Protein AF-0000000074328769 (afdb_homodimer)

pLDDT: mean 81.4, std 27.92, range [17.7, 98.94]

Solvent-accessible surface area (backbone atoms only — not comparable to full-atom values): 54212 Å² total; per-residue (Å²): 132,78,50,56,31,57,38,38,46,26,44,37,35,46,61,54,95,89,44,68,40,73,41,72,50,77,48,79,90,84,74,91,81,65,80,38,63,85,88,77,72,85,39,65,74,82,74,78,80,68,73,75,84,73,87,71,77,62,75,69,56,60,74,69,60,75,88,69,84,85,86,84,76,85,70,72,65,87,70,85,60,75,37,69,42,64,39,65,50,63,47,82,44,92,59,93,58,70,50,56,39,46,35,34,32,31,28,34,44,32,63,31,20,62,28,71,69,31,66,38,57,67,54,56,65,89,60,57,57,66,63,45,49,51,51,51,52,51,52,48,40,69,76,39,72,81,61,75,70,38,73,24,28,70,89,45,52,59,67,42,25,55,59,74,25,21,48,36,20,18,50,46,27,46,31,25,41,31,77,87,50,38,64,31,63,62,49,38,48,31,56,64,70,46,30,41,49,48,19,57,70,78,30,59,94,48,85,48,48,37,89,24,36,33,40,30,59,18,41,52,34,49,51,40,52,51,45,57,53,48,39,39,88,43,37,38,29,34,46,16,34,23,55,52,54,64,56,53,47,36,31,48,52,43,32,43,57,58,65,36,78,91,71,56,43,50,35,68,53,43,71,36,56,31,40,82,91,49,74,55,45,52,65,67,90,76,53,77,86,37,35,32,34,46,46,53,36,25,21,54,54,50,4,45,55,59,44,57,69,54,50,42,51,50,45,50,50,27,58,78,60,15,15,36,34,42,34,33,27,51,34,23,86,43,43,47,87,83,39,57,57,50,71,51,77,35,86,69,21,46,39,28,35,34,40,34,27,35,35,28,71,48,53,42,23,50,14,50,32,32,20,34,35,37,36,32,81,57,17,21,21,32,87,43,49,50,48,38,61,53,45,48,51,50,37,58,54,36,55,48,38,44,31,54,36,45,46,37,24,55,42,30,37,70,34,74,70,28,42,52,50,28,53,51,52,44,49,52,26,38,51,42,14,44,52,52,48,50,47,43,44,73,67,68,43,59,70,41,44,26,70,19,22,48,20,29,24,36,53,40,85,95,39,55,15,62,58,52,39,50,50,42,31,73,74,55,36,36,40,52,36,32,20,40,62,30,28,59,55,16,57,19,20,35,29,39,29,12,36,44,52,65,69,53,49,55,51,50,46,52,44,49,47,66,70,59,55,68,79,72,73,82,125,133,77,51,56,30,58,34,37,46,26,44,37,35,46,60,55,95,88,42,69,40,73,40,76,50,80,56,75,87,81,77,88,78,81,80,73,74,85,92,74,84,80,71,80,68,81,76,70,80,70,65,77,82,73,87,68,76,62,77,70,56,60,74,66,61,76,88,79,86,83,86,82,75,84,69,70,65,86,68,84,60,74,36,67,41,64,40,64,49,63,46,82,44,94,57,92,59,68,51,55,38,44,34,32,31,28,29,34,43,32,63,29,21,62,29,70,68,30,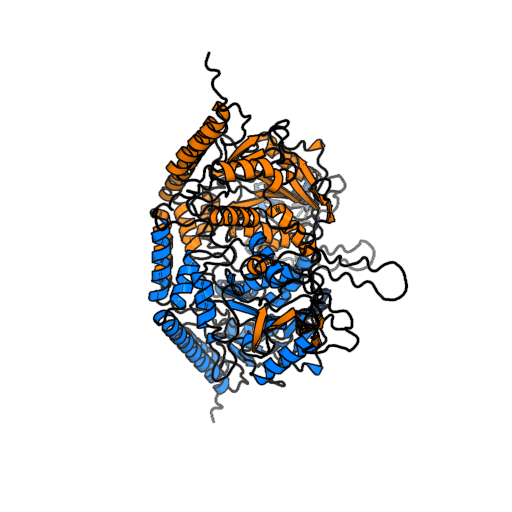66,36,58,68,55,55,65,88,59,57,57,66,63,46,49,52,50,52,51,51,52,48,39,69,76,37,72,81,60,73,73,37,73,24,30,72,88,43,52,58,64,42,24,55,59,74,26,20,49,36,20,17,52,45,27,46,30,25,43,32,76,88,49,37,63,31,63,62,50,40,48,32,56,65,69,46,31,40,49,48,20,57,69,77,30,58,94,50,84,50,48,38,90,25,37,32,39,31,59,19,40,54,34,50,52,41,53,51,44,55,54,48,40,39,88,43,37,38,28,35,46,17,35,22,55,52,53,64,57,52,47,36,31,48,50,43,32,45,57,59,66,37,79,90,72,57,42,49,36,67,53,44,72,35,57,32,40,83,92,50,74,55,46,51,64,65,90,76,54,76,87,38,35,32,35,46,46,53,37,24,20,55,57,49,4,47,56,60,45,57,68,55,49,45,50,50,45,48,52,27,59,76,62,14,14,36,33,43,33,33,28,50,32,23,85,42,43,48,87,82,39,58,57,49,71,53,77,36,88,71,22,46,39,28,36,32,39,33,26,35,36,28,74,48,52,42,24,50,15,49,33,33,20,34,36,39,36,32,79,56,17,21,21,31,86,44,50,50,48,38,61,53,45,50,52,50,37,58,53,34,54,47,37,44,31,55,36,45,47,37,24,53,43,30,37,70,35,75,68,28,43,53,49,29,52,50,51,43,50,51,28,39,51,43,14,46,53,54,47,50,47,44,44,74,68,67,44,58,69,40,46,25,70,19,21,48,19,30,25,37,52,41,85,94,40,55,14,62,56,52,41,49,51,42,30,73,74,56,35,36,39,52,34,32,20,41,64,30,28,60,57,15,55,20,21,34,29,39,29,12,37,44,51,67,71,52,49,54,51,48,46,52,44,51,48,65,70,59,55,66,79,73,74,82,124

Organism: Artemisia annua (NCBI:txid35608)

Secondary structure (DSSP, 8-state):
----EEEEEEEEEEEETTEEEEEEEEE----------SSSS------------S---HHHHGGG------------S---S-EEEEEEEEE--SSS--EEEEEEEEEEEE---SPPPPHHHHTSPSS-HHHHHHHHHHHHHHH-TT---EE-SS----SPPPHHHHHHHHHHHHHTTSTTT---S--TT--HHHHHHHHHHHSTTTT--GGGEEEES-HHHHHHHHHHHH-TT--EEEEES--HHHHHHHHHHT----EETTTTEETTEEEEE--GGGTT---GGGPPP-SEEEEESS-TTT-----HHHHHHHHHHHHHHT-EEEEE-TTGGG--TT--SSGGGSTTGGGTEEEEEESHHHHSTTTT--EEEE--TT-B-TTS-BHHHHHHHHHHHHT----HHHHHHHHHHTSHHHHHHHHHHHHHHHHHHHHHHHHHHHTT--EEE-SSSSEEEEE-TTS-HHHHHHHHHHHH-EE-EEGGGG-GGGTTEEEEES-S-HHHHHHHHHHHHHHH-------/----EEEEEEEEEEEETTEEEEEEEEE----------SSSS------------S---HHHHTTS------------S---S-EEEEEEEEE--SSS--EEEEEEEEEEEE---SPPPPHHHHTSPSS-HHHHHHHHHHHHHHH-TT---EE-SS----SPPPHHHHHHHHHHHHHTTSTTT---S--TT--HHHHHHHHHHHSTTTT--GGGEEEES-HHHHHHHHHHHH-TT--EEEEES--HHHHHHHHHHT----EETTTTEETTEEEEE--GGGTTS--GGGPPP-SEEEEESS-TTT-----HHHHHHHHHHHHHHT-EEEEE-TTGGG--TT--SSGGGSTTGGGTEEEEEESHHHHSTTTT--EEEE--TT-B-TTS-BHHHHHHHHHHHHT----HHHHHHHHHHTSHHHHHHHHHHHHHHHHHHHHHHHHHHHTT--EEE-SSSSEEEEE-TTS-HHHHHHHHHHHH-EE-EEGGGG-GGGTTEEEEES-S-HHHHHHHHHHHHHHH-------

Structure (mmCIF, N/CA/C/O backbone):
data_AF-0000000074328769-model_v1
#
loop_
_entity.id
_entity.type
_entity.pdbx_description
1 polymer 'Pyridoxal phosphate (PLP)-dependent transferases superfamily protein'
#
loop_
_atom_site.group_PDB
_atom_site.id
_atom_site.type_symbol
_atom_site.label_atom_id
_atom_site.label_alt_id
_atom_site.label_comp_id
_atom_site.label_asym_id
_atom_site.label_entity_id
_atom_site.label_seq_id
_atom_site.pdbx_PDB_ins_code
_atom_site.Cartn_x
_atom_site.Cartn_y
_atom_site.Cartn_z
_atom_site.occupancy
_atom_site.B_iso_or_equiv
_atom_site.auth_seq_id
_atom_site.auth_comp_id
_atom_site.auth_asym_id
_atom_site.auth_atom_id
_atom_site.pdbx_PDB_model_num
ATOM 1 N N . MET A 1 1 ? -28.672 17.375 -16.469 1 17.7 1 MET A N 1
ATOM 2 C CA . MET A 1 1 ? -29.312 16.078 -16.625 1 17.7 1 MET A CA 1
ATOM 3 C C . MET A 1 1 ? -28.625 15.031 -15.742 1 17.7 1 MET A C 1
ATOM 5 O O . MET A 1 1 ? -27.5 14.633 -16.016 1 17.7 1 MET A O 1
ATOM 9 N N . VAL A 1 2 ? -28.891 15.211 -14.406 1 22.17 2 VAL A N 1
ATOM 10 C CA . VAL A 1 2 ? -28.281 14.414 -13.344 1 22.17 2 VAL A CA 1
ATOM 11 C C . VAL A 1 2 ? -28.734 12.961 -13.477 1 22.17 2 VAL A C 1
ATOM 13 O O . VAL A 1 2 ? -29.938 12.672 -13.547 1 22.17 2 VAL A O 1
ATOM 16 N N . GLN A 1 3 ? -28.062 12.242 -14.234 1 22.75 3 GLN A N 1
ATOM 17 C CA . GLN A 1 3 ? -28.391 10.836 -14.438 1 22.75 3 GLN A CA 1
ATOM 18 C C . GLN A 1 3 ? -28.578 10.125 -13.102 1 22.75 3 GLN A C 1
ATOM 20 O O . GLN A 1 3 ? -27.672 10.07 -12.281 1 22.75 3 GLN A O 1
ATOM 25 N N . LEU A 1 4 ? -29.812 10.258 -12.602 1 27.3 4 LEU A N 1
ATOM 26 C CA . LEU A 1 4 ? -30.312 9.711 -11.344 1 27.3 4 LEU A CA 1
ATOM 27 C C . LEU A 1 4 ? -30.281 8.188 -11.359 1 27.3 4 LEU A C 1
ATOM 29 O O . LEU A 1 4 ? -30.781 7.566 -12.305 1 27.3 4 LEU A O 1
ATOM 33 N N . GLY A 1 5 ? -29.281 7.52 -11.031 1 27.28 5 GLY A N 1
ATOM 34 C CA . GLY A 1 5 ? -29.328 6.078 -10.836 1 27.28 5 GLY A CA 1
ATOM 35 C C . GLY A 1 5 ? -30.359 5.652 -9.812 1 27.28 5 GLY A C 1
ATOM 36 O O . GLY A 1 5 ? -30.453 6.227 -8.727 1 27.28 5 GLY A O 1
ATOM 37 N N . TYR A 1 6 ? -31.641 5.246 -10.234 1 28.92 6 TYR A N 1
ATOM 38 C CA . TYR A 1 6 ? -32.875 4.977 -9.484 1 28.92 6 TYR A CA 1
ATOM 39 C C . TYR A 1 6 ? -32.75 3.686 -8.688 1 28.92 6 TYR A C 1
ATOM 41 O O . TYR A 1 6 ? -32.094 2.74 -9.117 1 28.92 6 TYR A O 1
ATOM 49 N N . HIS A 1 7 ? -32.469 3.789 -7.41 1 29.64 7 HIS A N 1
ATOM 50 C CA . HIS A 1 7 ? -32.75 2.621 -6.578 1 29.64 7 HIS A CA 1
ATOM 51 C C . HIS A 1 7 ? -34.219 2.463 -6.293 1 29.64 7 HIS A C 1
ATOM 53 O O . HIS A 1 7 ? -34.906 3.428 -5.91 1 29.64 7 HIS A O 1
ATOM 59 N N . LEU A 1 8 ? -34.906 1.517 -6.91 1 31.33 8 LEU A N 1
ATOM 60 C CA . LEU A 1 8 ? -36.312 1.228 -6.777 1 31.33 8 LEU A CA 1
ATOM 61 C C . LEU A 1 8 ? -36.594 0.393 -5.527 1 31.33 8 LEU A C 1
ATOM 63 O O . LEU A 1 8 ? -35.938 -0.635 -5.312 1 31.33 8 LEU A O 1
ATOM 67 N N . GLN A 1 9 ? -36.938 1.051 -4.406 1 31.12 9 GLN A N 1
ATOM 68 C CA . GLN A 1 9 ? -37.531 0.288 -3.309 1 31.12 9 GLN A CA 1
ATOM 69 C C . GLN A 1 9 ? -39.031 0.119 -3.494 1 31.12 9 GLN A C 1
ATOM 71 O O . GLN A 1 9 ? -39.719 1.075 -3.832 1 31.12 9 GLN A O 1
ATOM 76 N N . TYR A 1 10 ? -39.438 -1.061 -3.934 1 31.47 10 TYR A N 1
ATOM 77 C CA . TYR A 1 10 ? -40.875 -1.22 -4.098 1 31.47 10 TYR A CA 1
ATOM 78 C C . TYR A 1 10 ? -41.5 -1.947 -2.906 1 31.47 10 TYR A C 1
ATOM 80 O O . TYR A 1 10 ? -40.812 -2.723 -2.23 1 31.47 10 TYR A O 1
ATOM 88 N N . THR A 1 11 ? -42.281 -1.257 -2.23 1 32.41 11 THR A N 1
ATOM 89 C CA . THR A 1 11 ? -43.188 -1.953 -1.311 1 32.41 11 THR A CA 1
ATOM 90 C C . THR A 1 11 ? -44.375 -2.539 -2.055 1 32.41 11 THR A C 1
ATOM 92 O O . THR A 1 11 ? -45.062 -1.825 -2.781 1 32.41 11 THR A O 1
ATOM 95 N N . LEU A 1 12 ? -44.25 -3.838 -2.283 1 31.95 12 LEU A N 1
ATOM 96 C CA . LEU A 1 12 ? -45.375 -4.543 -2.848 1 31.95 12 LEU A CA 1
ATOM 97 C C . LEU A 1 12 ? -46.438 -4.781 -1.787 1 31.95 12 LEU A C 1
ATOM 99 O O . LEU A 1 12 ? -46.156 -5.34 -0.726 1 31.95 12 LEU A O 1
ATOM 103 N N . GLN A 1 13 ? -47.375 -3.84 -1.78 1 30.62 13 GLN A N 1
ATOM 104 C CA . GLN A 1 13 ? -48.531 -4.09 -0.936 1 30.62 13 GLN A CA 1
ATOM 105 C C . GLN A 1 13 ? -49.594 -4.934 -1.666 1 30.62 13 GLN A C 1
ATOM 107 O O . GLN A 1 13 ? -50 -4.59 -2.773 1 30.62 13 GLN A O 1
ATOM 112 N N . TYR A 1 14 ? -49.5 -6.199 -1.305 1 29 14 TYR A N 1
ATOM 113 C CA . TYR A 1 14 ? -50.562 -7.086 -1.78 1 29 14 TYR A CA 1
ATOM 114 C C . TYR A 1 14 ? -51.812 -6.91 -0.954 1 29 14 TYR A C 1
ATOM 116 O O . TYR A 1 14 ? -51.781 -6.934 0.278 1 29 14 TYR A O 1
ATOM 124 N N . VAL A 1 15 ? -52.719 -6.086 -1.482 1 29.28 15 VAL A N 1
ATOM 125 C CA . VAL A 1 15 ? -54 -6.031 -0.839 1 29.28 15 VAL A CA 1
ATOM 126 C C . VAL A 1 15 ? -54.844 -7.242 -1.259 1 29.28 15 VAL A C 1
ATOM 128 O O . VAL A 1 15 ? -55.156 -7.418 -2.443 1 29.28 15 VAL A O 1
ATOM 131 N N . TYR A 1 16 ? -54.562 -8.359 -0.499 1 30.53 16 TYR A N 1
ATOM 132 C CA . TYR A 1 16 ? -55.5 -9.453 -0.634 1 30.53 16 TYR A CA 1
ATOM 133 C C . TYR A 1 16 ? -56.688 -9.266 0.3 1 30.53 16 TYR A C 1
ATOM 135 O O . TYR A 1 16 ? -56.531 -9.102 1.511 1 30.53 16 TYR A O 1
ATOM 143 N N . ASP A 1 17 ? -58 -9.508 -0.256 1 34.03 17 ASP A N 1
ATOM 144 C CA . ASP A 1 17 ? -59.281 -9.438 0.422 1 34.03 17 ASP A CA 1
ATOM 145 C C . ASP A 1 17 ? -59.281 -8.352 1.496 1 34.03 17 ASP A C 1
ATOM 147 O O . ASP A 1 17 ? -59.562 -8.625 2.666 1 34.03 17 ASP A O 1
ATOM 151 N N . ASN A 1 18 ? -59.094 -7.023 1.213 1 34.5 18 ASN A N 1
ATOM 152 C CA . ASN A 1 18 ? -59.156 -5.809 2.02 1 34.5 18 ASN A CA 1
ATOM 153 C C . ASN A 1 18 ? -58 -5.742 3.02 1 34.5 18 ASN A C 1
ATOM 155 O O . ASN A 1 18 ? -58 -4.914 3.93 1 34.5 18 ASN A O 1
ATOM 159 N N . ASP A 1 19 ? -57.219 -6.844 3.158 1 30.06 19 ASP A N 1
ATOM 160 C CA . ASP A 1 19 ? -56.125 -6.711 4.121 1 30.06 19 ASP A CA 1
ATOM 161 C C . ASP A 1 19 ? -54.812 -6.391 3.42 1 30.06 19 ASP A C 1
ATOM 163 O O . ASP A 1 19 ? -54.375 -7.148 2.557 1 30.06 19 ASP A O 1
ATOM 167 N N . PRO A 1 20 ? -54.438 -5.133 3.311 1 35.59 20 PRO A N 1
ATOM 168 C CA . PRO A 1 20 ? -53.188 -4.668 2.686 1 35.59 20 PRO A CA 1
ATOM 169 C C . PRO A 1 20 ? -51.938 -5.379 3.23 1 35.59 20 PRO A C 1
ATOM 171 O O . PRO A 1 20 ? -51.812 -5.543 4.445 1 35.59 20 PRO A O 1
ATOM 174 N N . VAL A 1 21 ? -51.531 -6.52 2.559 1 29.34 21 VAL A N 1
ATOM 175 C CA . VAL A 1 21 ? -50.25 -7.023 3.045 1 29.34 21 VAL A CA 1
ATOM 176 C C . VAL A 1 21 ? -49.125 -6.277 2.357 1 29.34 21 VAL A C 1
ATOM 178 O O . VAL A 1 21 ? -49.062 -6.219 1.128 1 29.34 21 VAL A O 1
ATOM 181 N N . ASP A 1 22 ? -48.438 -5.336 2.939 1 30.47 22 ASP A N 1
ATOM 182 C CA . ASP A 1 22 ? -47.25 -4.578 2.537 1 30.47 22 ASP A CA 1
ATOM 183 C C . ASP A 1 22 ? -46.031 -5.5 2.314 1 30.47 22 ASP A C 1
ATOM 185 O O . ASP A 1 22 ? -45.719 -6.312 3.178 1 30.47 22 ASP A O 1
ATOM 189 N N . VAL A 1 23 ? -45.906 -6.082 1.06 1 28.22 23 VAL A N 1
ATOM 190 C CA . VAL A 1 23 ? -44.656 -6.801 0.865 1 28.22 23 VAL A CA 1
ATOM 191 C C . VAL A 1 23 ? -43.562 -5.84 0.367 1 28.22 23 VAL A C 1
ATOM 193 O O . VAL A 1 23 ? -43.812 -5.066 -0.564 1 28.22 23 VAL A O 1
ATOM 196 N N . ILE A 1 24 ? -42.625 -5.352 1.112 1 29.45 24 ILE A N 1
ATOM 197 C CA . ILE A 1 24 ? -41.469 -4.488 0.846 1 29.45 24 ILE A CA 1
ATOM 198 C C . ILE A 1 24 ? -40.344 -5.297 0.197 1 29.45 24 ILE A C 1
ATOM 200 O O . ILE A 1 24 ? -39.969 -6.352 0.707 1 29.45 24 ILE A O 1
ATOM 204 N N . GLY A 1 25 ? -40.312 -5.469 -1.247 1 28 25 GLY A N 1
ATOM 205 C CA . GLY A 1 25 ? -39.094 -6.094 -1.795 1 28 25 GLY A CA 1
ATOM 206 C C . GLY A 1 25 ? -38.156 -5.098 -2.418 1 28 25 GLY A C 1
ATOM 207 O O . GLY A 1 25 ? -38.531 -3.967 -2.723 1 28 25 GLY A O 1
ATOM 208 N N . LEU A 1 26 ? -36.719 -5.066 -2.227 1 27.58 26 LEU A N 1
ATOM 209 C CA . LEU A 1 26 ? -35.594 -4.254 -2.711 1 27.58 26 LEU A CA 1
ATOM 210 C C . LEU A 1 26 ? -35.031 -4.836 -3.994 1 27.58 26 LEU A C 1
ATOM 212 O O . LEU A 1 26 ? -34.688 -6.023 -4.051 1 27.58 26 LEU A O 1
ATOM 216 N N . VAL A 1 27 ? -35.406 -4.395 -5.215 1 27.38 27 VAL A N 1
ATOM 217 C CA . VAL A 1 27 ? -34.719 -4.824 -6.422 1 27.38 27 VAL A CA 1
ATOM 218 C C . VAL A 1 27 ? -33.469 -3.957 -6.641 1 27.38 27 VAL A C 1
ATOM 220 O O . VAL A 1 27 ? -33.562 -2.729 -6.648 1 27.38 27 VAL A O 1
ATOM 223 N N . THR A 1 28 ? -32.219 -4.418 -6.566 1 25.7 28 THR A N 1
ATOM 224 C CA . THR A 1 28 ? -30.953 -3.689 -6.652 1 25.7 28 THR A CA 1
ATOM 225 C C . THR A 1 28 ? -30.641 -3.322 -8.102 1 25.7 28 THR A C 1
ATOM 227 O O . THR A 1 28 ? -30.344 -2.166 -8.398 1 25.7 28 THR A O 1
ATOM 230 N N . HIS A 1 29 ? -29.812 -4.184 -9.148 1 26.27 29 HIS A N 1
ATOM 231 C CA . HIS A 1 29 ? -28.969 -3.758 -10.25 1 26.27 29 HIS A CA 1
ATOM 232 C C . HIS A 1 29 ? -29.703 -3.84 -11.586 1 26.27 29 HIS A C 1
ATOM 234 O O . HIS A 1 29 ? -30.281 -4.871 -11.914 1 26.27 29 HIS A O 1
ATOM 240 N N . CYS A 1 30 ? -30.156 -2.703 -12.359 1 27.39 30 CYS A N 1
ATOM 241 C CA . CYS A 1 30 ? -30.953 -2.559 -13.578 1 27.39 30 CYS A CA 1
ATOM 242 C C . CYS A 1 30 ? -30.094 -2.787 -14.812 1 27.39 30 CYS A C 1
ATOM 244 O O . CYS A 1 30 ? -29.75 -1.839 -15.523 1 27.39 30 CYS A O 1
ATOM 246 N N . ASP A 1 31 ? -29 -3.324 -15.023 1 26.8 31 ASP A N 1
ATOM 247 C CA . ASP A 1 31 ? -28.297 -3.197 -16.297 1 26.8 31 ASP A CA 1
ATOM 248 C C . ASP A 1 31 ? -29.156 -3.699 -17.453 1 26.8 31 ASP A C 1
ATOM 250 O O . ASP A 1 31 ? -28.969 -3.27 -18.594 1 26.8 31 ASP A O 1
ATOM 254 N N . ASP A 1 32 ? -29.578 -4.863 -17.875 1 26.73 32 ASP A N 1
ATOM 255 C CA . ASP A 1 32 ? -29.938 -5.418 -19.188 1 26.73 32 ASP A CA 1
ATOM 256 C C . ASP A 1 32 ? -31.391 -5.105 -19.531 1 26.73 32 ASP A C 1
ATOM 258 O O . ASP A 1 32 ? -32.312 -5.793 -19.062 1 26.73 32 ASP A O 1
ATOM 262 N N . LEU A 1 33 ? -31.719 -3.73 -19.984 1 28.17 33 LEU A N 1
ATOM 263 C CA . LEU A 1 33 ? -33.031 -3.23 -20.375 1 28.17 33 LEU A CA 1
ATOM 264 C C . LEU A 1 33 ? -33.344 -3.625 -21.812 1 28.17 33 LEU A C 1
ATOM 266 O O . LEU A 1 33 ? -32.625 -3.238 -22.75 1 28.17 33 LEU A O 1
ATOM 270 N N . ASP A 1 34 ? -33.75 -4.812 -22.203 1 26.55 34 ASP A N 1
ATOM 271 C CA . ASP A 1 34 ? -34.188 -5.227 -23.531 1 26.55 34 ASP A CA 1
ATOM 272 C C . ASP A 1 34 ? -35.5 -4.531 -23.922 1 26.55 34 ASP A C 1
ATOM 274 O O . ASP A 1 34 ? -36.531 -4.758 -23.297 1 26.55 34 ASP A O 1
ATOM 278 N N . LEU A 1 35 ? -35.531 -3.211 -24.578 1 27.11 35 LEU A N 1
ATOM 279 C CA . LEU A 1 35 ? -36.656 -2.369 -24.906 1 27.11 35 LEU A CA 1
ATOM 280 C C . LEU A 1 35 ? -37.219 -2.73 -26.281 1 27.11 35 LEU A C 1
ATOM 282 O O . LEU A 1 35 ? -36.469 -2.75 -27.266 1 27.11 35 LEU A O 1
ATOM 286 N N . SER A 1 36 ? -37.938 -3.791 -26.594 1 24.03 36 SER A N 1
ATOM 287 C CA . SER A 1 36 ? -38.531 -4.066 -27.906 1 24.03 36 SER A CA 1
ATOM 288 C C . SER A 1 36 ? -39.625 -3.059 -28.234 1 24.03 36 SER A C 1
ATOM 290 O O . SER A 1 36 ? -40.25 -2.5 -27.344 1 24.03 36 SER A O 1
ATOM 292 N N . THR A 1 37 ? -39.5 -2.385 -29.391 1 24.02 37 THR A N 1
ATOM 293 C CA . THR A 1 37 ? -40.344 -1.343 -29.969 1 24.02 37 THR A CA 1
ATOM 294 C C . THR A 1 37 ? -41.781 -1.805 -30.062 1 24.02 37 THR A C 1
ATOM 296 O O . THR A 1 37 ? -42.062 -3.004 -30.016 1 24.02 37 THR A O 1
ATOM 299 N N . ALA A 1 38 ? -42.625 -0.947 -30.297 1 24.36 38 ALA A N 1
ATOM 300 C CA . ALA A 1 38 ? -43.969 -1.161 -30.812 1 24.36 38 ALA A CA 1
ATOM 301 C C . ALA A 1 38 ? -43.969 -1.896 -32.156 1 24.36 38 ALA A C 1
ATOM 303 O O . ALA A 1 38 ? -44.656 -2.891 -32.312 1 24.36 38 ALA A O 1
ATOM 304 N N . ASN A 1 39 ? -44.156 -1.476 -33.25 1 25.27 39 ASN A N 1
ATOM 305 C CA . ASN A 1 39 ? -44.469 -1.952 -34.594 1 25.27 39 ASN A CA 1
ATOM 306 C C . ASN A 1 39 ? -43.188 -2.293 -35.375 1 25.27 39 ASN A C 1
ATOM 308 O O . ASN A 1 39 ? -43.188 -2.34 -36.594 1 25.27 39 ASN A O 1
ATOM 312 N N . GLY A 1 40 ? -42 -2.654 -34.969 1 25.45 40 GLY A N 1
ATOM 313 C CA . GLY A 1 40 ? -41.531 -3.713 -35.844 1 25.45 40 GLY A CA 1
ATOM 314 C C . GLY A 1 40 ? -40.75 -4.781 -35.125 1 25.45 40 GLY A C 1
ATOM 315 O O . GLY A 1 40 ? -41.094 -5.961 -35.156 1 25.45 40 GLY A O 1
ATOM 316 N N . LYS A 1 41 ? -39.219 -4.785 -35.094 1 23.23 41 LYS A N 1
ATOM 317 C CA . LYS A 1 41 ? -38.25 -5.836 -34.812 1 23.23 41 LYS A CA 1
ATOM 318 C C . LYS A 1 41 ? -38.031 -6.012 -33.312 1 23.23 41 LYS A C 1
ATOM 320 O O . LYS A 1 41 ? -38 -5.031 -32.562 1 23.23 41 LYS A O 1
ATOM 325 N N . PRO A 1 42 ? -37.969 -7.398 -32.75 1 24.02 42 PRO A N 1
ATOM 326 C CA . PRO A 1 42 ? -38.188 -8.039 -31.438 1 24.02 42 PRO A CA 1
ATOM 327 C C . PRO A 1 42 ? -37.312 -7.457 -30.344 1 24.02 42 PRO A C 1
ATOM 329 O O . PRO A 1 42 ? -36.156 -7.086 -30.594 1 24.02 42 PRO A O 1
ATOM 332 N N . GLY A 1 43 ? -37.906 -6.598 -29.438 1 24.58 43 GLY A N 1
ATOM 333 C CA . GLY A 1 43 ? -37.906 -6.57 -27.984 1 24.58 43 GLY A CA 1
ATOM 334 C C . GLY A 1 43 ? -37.812 -7.949 -27.359 1 24.58 43 GLY A C 1
ATOM 335 O O . GLY A 1 43 ? -38.75 -8.727 -27.406 1 24.58 43 GLY A O 1
ATOM 336 N N . LYS A 1 44 ? -36.625 -8.625 -27.453 1 22.53 44 LYS A N 1
ATOM 337 C CA . LYS A 1 44 ? -36.188 -9.906 -26.906 1 22.53 44 LYS A CA 1
ATOM 338 C C . LYS A 1 44 ? -36.5 -10 -25.422 1 22.53 44 LYS A C 1
ATOM 340 O O . LYS A 1 44 ? -36.344 -9.031 -24.672 1 22.53 44 LYS A O 1
ATOM 345 N N . LYS A 1 45 ? -36.969 -11.25 -24.859 1 22.89 45 LYS A N 1
ATOM 346 C CA . LYS A 1 45 ? -38.031 -12.008 -24.234 1 22.89 45 LYS A CA 1
ATOM 347 C C . LYS A 1 45 ? -37.875 -12.047 -22.719 1 22.89 45 LYS A C 1
ATOM 349 O O . LYS A 1 45 ? -36.812 -12.422 -22.203 1 22.89 45 LYS A O 1
ATOM 354 N N . ILE A 1 46 ? -37.875 -11.188 -21.938 1 23.27 46 ILE A N 1
ATOM 355 C CA . ILE A 1 46 ? -38.031 -11.805 -20.625 1 23.27 46 ILE A CA 1
ATOM 356 C C . ILE A 1 46 ? -39.312 -12.656 -20.609 1 23.27 46 ILE A C 1
ATOM 358 O O . ILE A 1 46 ? -40.406 -12.133 -20.766 1 23.27 46 ILE A O 1
ATOM 362 N N . LYS A 1 47 ? -39.344 -14 -20.969 1 22.89 47 LYS A N 1
ATOM 363 C CA . LYS A 1 47 ? -40.281 -15.086 -20.797 1 22.89 47 LYS A CA 1
ATOM 364 C C . LYS A 1 47 ? -40.875 -15.086 -19.375 1 22.89 47 LYS A C 1
ATOM 366 O O . LYS A 1 47 ? -40.156 -15.367 -18.406 1 22.89 47 LYS A O 1
ATOM 371 N N . SER A 1 48 ? -41.406 -14.297 -18.578 1 22.31 48 SER A N 1
ATOM 372 C CA . SER A 1 48 ? -42.344 -14.977 -17.703 1 22.31 48 SER A CA 1
ATOM 373 C C . SER A 1 48 ? -43.312 -15.867 -18.484 1 22.31 48 SER A C 1
ATOM 375 O O . SER A 1 48 ? -43.938 -15.414 -19.453 1 22.31 48 SER A O 1
ATOM 377 N N . VAL A 1 49 ? -43.062 -17.266 -18.531 1 23.88 49 VAL A N 1
ATOM 378 C CA . VAL A 1 49 ? -43.875 -18.469 -18.5 1 23.88 49 VAL A CA 1
ATOM 379 C C . VAL A 1 49 ? -45 -18.281 -17.484 1 23.88 49 VAL A C 1
ATOM 381 O O . VAL A 1 49 ? -44.844 -18.594 -16.312 1 23.88 49 VAL A O 1
ATOM 384 N N . LEU A 1 50 ? -45.438 -17.234 -16.906 1 24.62 50 LEU A N 1
ATOM 385 C CA . LEU A 1 50 ? -46.625 -17.344 -16.062 1 24.62 50 LEU A CA 1
ATOM 386 C C . LEU A 1 50 ? -47.844 -17.828 -16.859 1 24.62 50 LEU A C 1
ATOM 388 O O . LEU A 1 50 ? -48.969 -17.75 -16.391 1 24.62 50 LEU A O 1
ATOM 392 N N . GLN A 1 51 ? -47.781 -18.266 -18.016 1 23.19 51 GLN A N 1
ATOM 393 C CA . GLN A 1 51 ? -49.094 -18.562 -18.625 1 23.19 51 GLN A CA 1
ATOM 394 C C . GLN A 1 51 ? -49.719 -19.781 -18 1 23.19 51 GLN A C 1
ATOM 396 O O . GLN A 1 51 ? -50.812 -20.203 -18.391 1 23.19 51 GLN A O 1
ATOM 401 N N . ASP A 1 52 ? -49 -20.75 -17.406 1 23.39 52 ASP A N 1
ATOM 402 C CA . ASP A 1 52 ? -49.781 -21.953 -17.219 1 23.39 52 ASP A CA 1
ATOM 403 C C . ASP A 1 52 ? -50.844 -21.75 -16.141 1 23.39 52 ASP A C 1
ATOM 405 O O . ASP A 1 52 ? -50.656 -20.953 -15.211 1 23.39 52 ASP A O 1
ATOM 409 N N . SER A 1 53 ? -52.219 -22.125 -16.203 1 23.92 53 SER A N 1
ATOM 410 C CA . SER A 1 53 ? -53.562 -22.078 -15.578 1 23.92 53 SER A CA 1
ATOM 411 C C . SER A 1 53 ? -53.469 -22.422 -14.094 1 23.92 53 SER A C 1
ATOM 413 O O . SER A 1 53 ? -54.312 -21.953 -13.305 1 23.92 53 SER A O 1
ATOM 415 N N . LYS A 1 54 ? -52.875 -23.625 -13.734 1 23.38 54 LYS A N 1
ATOM 416 C CA . LYS A 1 54 ? -53.25 -24.156 -12.43 1 23.38 54 LYS A CA 1
ATOM 417 C C . LYS A 1 54 ? -52.781 -23.234 -11.305 1 23.38 54 LYS A C 1
ATOM 419 O O . LYS A 1 54 ? -51.844 -22.438 -11.484 1 23.38 54 LYS A O 1
ATOM 424 N N . GLU A 1 55 ? -53.406 -23.219 -9.969 1 23.61 55 GLU A N 1
ATOM 425 C CA . GLU A 1 55 ? -53.344 -22.594 -8.648 1 23.61 55 GLU A CA 1
ATOM 426 C C . GLU A 1 55 ? -51.906 -22.578 -8.133 1 23.61 55 GLU A C 1
ATOM 428 O O . GLU A 1 55 ? -51.375 -23.594 -7.699 1 23.61 55 GLU A O 1
ATOM 433 N N . MET A 1 56 ? -50.875 -22.219 -8.938 1 23.53 56 MET A N 1
ATOM 434 C CA . MET A 1 56 ? -49.562 -22.406 -8.367 1 23.53 56 MET A CA 1
ATOM 435 C C . MET A 1 56 ? -49.406 -21.625 -7.066 1 23.53 56 MET A C 1
ATOM 437 O O . MET A 1 56 ? -49.688 -20.422 -7.02 1 23.53 56 MET A O 1
ATOM 441 N N . TYR A 1 57 ? -49.562 -22.25 -5.84 1 23.69 57 TYR A N 1
ATOM 442 C CA . TYR A 1 57 ? -49.344 -21.859 -4.453 1 23.69 57 TYR A CA 1
ATOM 443 C C . TYR A 1 57 ? -48.125 -20.984 -4.32 1 23.69 57 TYR A C 1
ATOM 445 O O . TYR A 1 57 ? -47 -21.406 -4.684 1 23.69 57 TYR A O 1
ATOM 453 N N . TYR A 1 58 ? -48.219 -19.672 -4.582 1 25.34 58 TYR A N 1
ATOM 454 C CA . TYR A 1 58 ? -47.406 -18.469 -4.688 1 25.34 58 TYR A CA 1
ATOM 455 C C . TYR A 1 58 ? -46.469 -18.328 -3.488 1 25.34 58 TYR A C 1
ATOM 457 O O . TYR A 1 58 ? -45.656 -17.422 -3.438 1 25.34 58 TYR A O 1
ATOM 465 N N . LYS A 1 59 ? -46.812 -19.016 -2.33 1 26.45 59 LYS A N 1
ATOM 466 C CA . LYS A 1 59 ? -46.031 -18.734 -1.122 1 26.45 59 LYS A CA 1
ATOM 467 C C . LYS A 1 59 ? -44.562 -19 -1.348 1 26.45 59 LYS A C 1
ATOM 469 O O . LYS A 1 59 ? -43.688 -18.219 -0.906 1 26.45 59 LYS A O 1
ATOM 474 N N . GLU A 1 60 ? -44.25 -20.219 -1.687 1 25.33 60 GLU A N 1
ATOM 475 C CA . GLU A 1 60 ? -42.906 -20.781 -1.65 1 25.33 60 GLU A CA 1
ATOM 476 C C . GLU A 1 60 ? -42.031 -20.188 -2.748 1 25.33 60 GLU A C 1
ATOM 478 O O . GLU A 1 60 ? -40.812 -20 -2.557 1 25.33 60 GLU A O 1
ATOM 483 N N . ARG A 1 61 ? -42.625 -19.938 -3.984 1 25.78 61 ARG A N 1
ATOM 484 C CA . ARG A 1 61 ? -41.719 -19.672 -5.105 1 25.78 61 ARG A CA 1
ATOM 485 C C . ARG A 1 61 ? -41.281 -18.203 -5.129 1 25.78 61 ARG A C 1
ATOM 487 O O . ARG A 1 61 ? -40.469 -17.812 -5.949 1 25.78 61 ARG A O 1
ATOM 494 N N . PHE A 1 62 ? -42.062 -17.234 -4.629 1 27.94 62 PHE A N 1
ATOM 495 C CA . PHE A 1 62 ? -41.562 -15.867 -4.539 1 27.94 62 PHE A CA 1
ATOM 496 C C . PHE A 1 62 ? -40.25 -15.812 -3.764 1 27.94 62 PHE A C 1
ATOM 498 O O . PHE A 1 62 ? -39.531 -14.797 -3.783 1 27.94 62 PHE A O 1
ATOM 505 N N . ALA A 1 63 ? -40 -16.703 -2.797 1 27.7 63 ALA A N 1
ATOM 506 C CA . ALA A 1 63 ? -38.656 -16.781 -2.17 1 27.7 63 ALA A CA 1
ATOM 507 C C . ALA A 1 63 ? -37.562 -16.906 -3.221 1 27.7 63 ALA A C 1
ATOM 509 O O . ALA A 1 63 ? -36.438 -16.5 -2.986 1 27.7 63 ALA A O 1
ATOM 510 N N . LYS A 1 64 ? -37.781 -17.641 -4.312 1 25.89 64 LYS A N 1
ATOM 511 C CA . LYS A 1 64 ? -36.781 -17.906 -5.348 1 25.89 64 LYS A CA 1
ATOM 512 C C . LYS A 1 64 ? -36.781 -16.812 -6.406 1 25.89 64 LYS A C 1
ATOM 514 O O . LYS A 1 64 ? -36.188 -16.969 -7.469 1 25.89 64 LYS A O 1
ATOM 519 N N . LEU A 1 65 ? -37.844 -15.945 -6.441 1 26.12 65 LEU A N 1
ATOM 520 C CA . LEU A 1 65 ? -37.75 -14.875 -7.426 1 26.12 65 LEU A CA 1
ATOM 521 C C . LEU A 1 65 ? -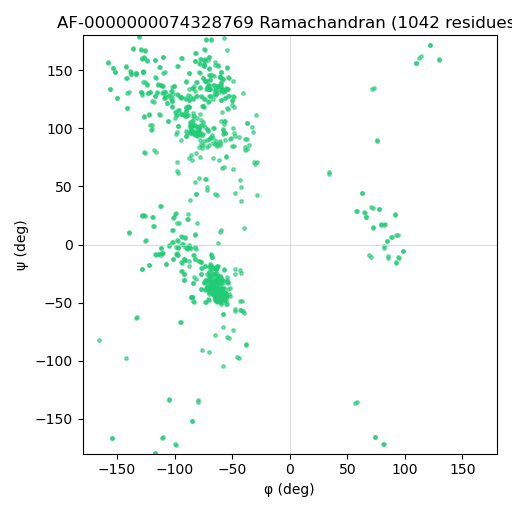36.625 -13.906 -7.09 1 26.12 65 LEU A C 1
ATOM 523 O O . LEU A 1 65 ? -36.719 -13.156 -6.113 1 26.12 65 LEU A O 1
ATOM 527 N N . LYS A 1 66 ? -35.406 -14.266 -7.297 1 26.8 66 LYS A N 1
ATOM 528 C CA . LYS A 1 66 ? -34.25 -13.406 -7.047 1 26.8 66 LYS A CA 1
ATOM 529 C C . LYS A 1 66 ? -34.469 -12 -7.594 1 26.8 66 LYS A C 1
ATOM 531 O O . LYS A 1 66 ? -34.375 -11.023 -6.859 1 26.8 66 LYS A O 1
ATOM 536 N N . LYS A 1 67 ? -33.875 -11.672 -9.008 1 26.66 67 LYS A N 1
ATOM 537 C CA . LYS A 1 67 ? -33.531 -10.414 -9.664 1 26.66 67 LYS A CA 1
ATOM 538 C C . LYS A 1 67 ? -34.625 -9.945 -10.594 1 26.66 67 LYS A C 1
ATOM 540 O O . LYS A 1 67 ? -35.094 -10.695 -11.453 1 26.66 67 LYS A O 1
ATOM 545 N N . GLY A 1 68 ? -35.844 -9.461 -10.156 1 27.08 68 GLY A N 1
ATOM 546 C CA . GLY A 1 68 ? -36.812 -8.992 -11.141 1 27.08 68 GLY A CA 1
ATOM 547 C C . GLY A 1 68 ? -36.625 -7.523 -11.492 1 27.08 68 GLY A C 1
ATOM 548 O O . GLY A 1 68 ? -35.969 -6.781 -10.758 1 27.08 68 GLY A O 1
ATOM 549 N N . VAL A 1 69 ? -36.625 -7.039 -12.93 1 28.39 69 VAL A N 1
ATOM 550 C CA . VAL A 1 69 ? -36.344 -5.746 -13.547 1 28.39 69 VAL A CA 1
ATOM 551 C C . VAL A 1 69 ? -37.656 -4.934 -13.633 1 28.39 69 VAL A C 1
ATOM 553 O O . VAL A 1 69 ? -38.656 -5.422 -14.148 1 28.39 69 VAL A O 1
ATOM 556 N N . LEU A 1 70 ? -38.094 -3.988 -12.812 1 28.56 70 LEU A N 1
ATOM 557 C CA . LEU A 1 70 ? -39.188 -3.047 -13.031 1 28.56 70 LEU A CA 1
ATOM 558 C C . LEU A 1 70 ? -38.719 -1.877 -13.898 1 28.56 70 LEU A C 1
ATOM 560 O O . LEU A 1 70 ? -37.719 -1.239 -13.602 1 28.56 70 LEU A O 1
ATOM 564 N N . ILE A 1 71 ? -39.125 -1.733 -15.18 1 28.23 71 ILE A N 1
ATOM 565 C CA . ILE A 1 71 ? -38.844 -0.698 -16.172 1 28.23 71 ILE A CA 1
ATOM 566 C C . ILE A 1 71 ? -39.781 0.495 -15.945 1 28.23 71 ILE A C 1
ATOM 568 O O . ILE A 1 71 ? -41 0.349 -15.977 1 28.23 71 ILE A O 1
ATOM 572 N N . VAL A 1 72 ? -39.438 1.591 -15.227 1 27.84 72 VAL A N 1
ATOM 573 C CA . VAL A 1 72 ? -40.25 2.785 -15.094 1 27.84 72 VAL A CA 1
ATOM 574 C C . VAL A 1 72 ? -40.062 3.688 -16.312 1 27.84 72 VAL A C 1
ATOM 576 O O . VAL A 1 72 ? -38.938 4.133 -16.578 1 27.84 72 VAL A O 1
ATOM 579 N N . ASN A 1 73 ? -40.875 3.682 -17.344 1 26.7 73 ASN A N 1
ATOM 580 C CA . ASN A 1 73 ? -40.906 4.469 -18.562 1 26.7 73 ASN A CA 1
ATOM 581 C C . ASN A 1 73 ? -40.875 5.965 -18.281 1 26.7 73 ASN A C 1
ATOM 583 O O . ASN A 1 73 ? -40.188 6.73 -18.938 1 26.7 73 ASN A O 1
ATOM 587 N N . ASN A 1 74 ? -42.062 6.523 -17.938 1 26.81 74 ASN A N 1
ATOM 588 C CA . ASN A 1 74 ? -42.375 7.934 -18.172 1 26.81 74 ASN A CA 1
ATOM 589 C C . ASN A 1 74 ? -41.594 8.836 -17.219 1 26.81 74 ASN A C 1
ATOM 591 O O . ASN A 1 74 ? -42.031 9.086 -16.094 1 26.81 74 ASN A O 1
ATOM 595 N N . ALA A 1 75 ? -40.312 8.625 -17.125 1 29.98 75 ALA A N 1
ATOM 596 C CA . ALA A 1 75 ? -39.625 9.656 -16.344 1 29.98 75 ALA A CA 1
ATOM 597 C C . ALA A 1 75 ? -39.75 11.016 -17.031 1 29.98 75 ALA A C 1
ATOM 599 O O . ALA A 1 75 ? -38.938 11.336 -17.922 1 29.98 75 ALA A O 1
ATOM 600 N N . GLN A 1 76 ? -40.875 11.375 -17.531 1 28.52 76 GLN A N 1
ATOM 601 C CA . GLN A 1 76 ? -40.938 12.734 -18.047 1 28.52 76 GLN A CA 1
ATOM 602 C C . GLN A 1 76 ? -40.156 13.711 -17.172 1 28.52 76 GLN A C 1
ATOM 604 O O . GLN A 1 76 ? -39.469 14.609 -17.672 1 28.52 76 GLN A O 1
ATOM 609 N N . GLU A 1 77 ? -40.938 14.219 -16.109 1 27.11 77 GLU A N 1
ATOM 610 C CA . GLU A 1 77 ? -40.5 15.383 -15.328 1 27.11 77 GLU A CA 1
ATOM 611 C C . GLU A 1 77 ? -39.25 15.102 -14.539 1 27.11 77 GLU A C 1
ATOM 613 O O . GLU A 1 77 ? -38.938 13.945 -14.219 1 27.11 77 GLU A O 1
ATOM 618 N N . LYS A 1 78 ? -38.25 16.094 -14.516 1 31.47 78 LYS A N 1
ATOM 619 C CA . LYS A 1 78 ? -37.062 16.156 -13.672 1 31.47 78 LYS A CA 1
ATOM 620 C C . LYS A 1 78 ? -37.312 15.469 -12.328 1 31.47 78 LYS A C 1
ATOM 622 O O . LYS A 1 78 ? -38.125 15.93 -11.531 1 31.47 78 LYS A O 1
ATOM 627 N N . ILE A 1 79 ? -37.438 14.203 -12.344 1 31.12 79 ILE A N 1
ATOM 628 C CA . ILE A 1 79 ? -37.656 13.539 -11.062 1 31.12 79 ILE A CA 1
ATOM 629 C C . ILE A 1 79 ? -36.531 13.859 -10.094 1 31.12 79 ILE A C 1
ATOM 631 O O . ILE A 1 79 ? -35.406 13.367 -10.258 1 31.12 79 ILE A O 1
ATOM 635 N N . ASP A 1 80 ? -36.312 15.031 -9.617 1 34.31 80 ASP A N 1
ATOM 636 C CA . ASP A 1 80 ? -35.312 15.516 -8.672 1 34.31 80 ASP A CA 1
ATOM 637 C C . ASP A 1 80 ? -35.156 14.555 -7.5 1 34.31 80 ASP A C 1
ATOM 639 O O . ASP A 1 80 ? -34.062 14.492 -6.891 1 34.31 80 ASP A O 1
ATOM 643 N N . THR A 1 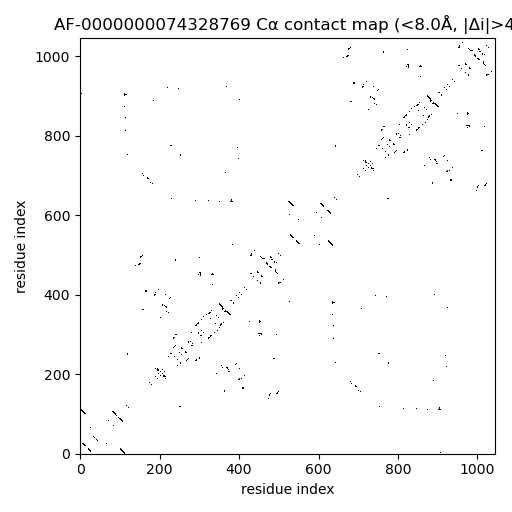81 ? -36.406 14.203 -6.684 1 30.36 81 THR A N 1
ATOM 644 C CA . THR A 1 81 ? -36.469 13.367 -5.484 1 30.36 81 THR A CA 1
ATOM 645 C C . THR A 1 81 ? -37.062 12 -5.809 1 30.36 81 THR A C 1
ATOM 647 O O . THR A 1 81 ? -37.125 11.609 -6.973 1 30.36 81 THR A O 1
ATOM 650 N N . GLU A 1 82 ? -38.125 11.547 -4.801 1 31.45 82 GLU A N 1
ATOM 651 C CA . GLU A 1 82 ? -38.906 10.336 -4.613 1 31.45 82 GLU A CA 1
ATOM 652 C C . GLU A 1 82 ? -39.938 10.172 -5.719 1 31.45 82 GLU A C 1
ATOM 654 O O . GLU A 1 82 ? -40.656 11.125 -6.066 1 31.45 82 GLU A O 1
ATOM 659 N N . ALA A 1 83 ? -39.625 9.633 -6.789 1 33.84 83 ALA A N 1
ATOM 660 C CA . ALA A 1 83 ? -40.75 9.398 -7.691 1 33.84 83 ALA A CA 1
ATOM 661 C C . ALA A 1 83 ? -41.438 8.094 -7.352 1 33.84 83 ALA A C 1
ATOM 663 O O . ALA A 1 83 ? -40.812 7.082 -7.078 1 33.84 83 ALA A O 1
ATOM 664 N N . ILE A 1 84 ? -42.656 8.156 -6.719 1 32.66 84 ILE A N 1
ATOM 665 C CA . ILE A 1 84 ? -43.531 7.039 -6.43 1 32.66 84 ILE A CA 1
ATOM 666 C C . ILE A 1 84 ? -44.281 6.621 -7.703 1 32.66 84 ILE A C 1
ATOM 668 O O . ILE A 1 84 ? -44.906 7.449 -8.359 1 32.66 84 ILE A O 1
ATOM 672 N N . ALA A 1 85 ? -43.625 5.695 -8.398 1 32.5 85 ALA A N 1
ATOM 673 C CA . ALA A 1 85 ? -44.438 5.188 -9.5 1 32.5 85 ALA A CA 1
ATOM 674 C C . ALA A 1 85 ? -45.344 4.055 -9.023 1 32.5 85 ALA A C 1
ATOM 676 O O . ALA A 1 85 ? -44.906 3.156 -8.305 1 32.5 85 ALA A O 1
ATOM 677 N N . THR A 1 86 ? -46.594 4.312 -8.805 1 32.09 86 THR A N 1
ATOM 678 C CA . THR A 1 86 ? -47.594 3.326 -8.461 1 32.09 86 THR A CA 1
ATOM 679 C C . THR A 1 86 ? -48.062 2.582 -9.711 1 32.09 86 THR A C 1
ATOM 681 O O . THR A 1 86 ? -48.375 3.201 -10.734 1 32.09 86 THR A O 1
ATOM 684 N N . PHE A 1 87 ? -47.5 1.383 -9.852 1 30.58 87 PHE A N 1
ATOM 685 C CA . PHE A 1 87 ? -48 0.573 -10.953 1 30.58 87 PHE A CA 1
ATOM 686 C C . PHE A 1 87 ? -49.156 -0.293 -10.492 1 30.58 87 PHE A C 1
ATOM 688 O O . PHE A 1 87 ? -49.188 -0.787 -9.359 1 30.58 87 PHE A O 1
ATOM 695 N N . GLU A 1 88 ? -50.281 -0.091 -11.055 1 31.92 88 GLU A N 1
ATOM 696 C CA . GLU A 1 88 ? -51.438 -0.942 -10.844 1 31.92 88 GLU A CA 1
ATOM 697 C C . GLU A 1 88 ? -51.469 -2.086 -11.859 1 31.92 88 GLU A C 1
ATOM 699 O O . GLU A 1 88 ? -51.406 -1.858 -13.062 1 31.92 88 GLU A O 1
ATOM 704 N N . ILE A 1 89 ? -50.875 -3.246 -11.43 1 30.34 89 ILE A N 1
ATOM 705 C CA . ILE A 1 89 ? -51.031 -4.41 -12.297 1 30.34 89 ILE A CA 1
ATOM 706 C C . ILE A 1 89 ? -52.438 -5.012 -12.094 1 30.34 89 ILE A C 1
ATOM 708 O O . ILE A 1 89 ? -52.781 -5.398 -10.977 1 30.34 89 ILE A O 1
ATOM 712 N N . SER A 1 90 ? -53.25 -4.715 -12.953 1 32.25 90 SER A N 1
ATOM 713 C CA . SER A 1 90 ? -54.594 -5.305 -12.977 1 32.25 90 SER A CA 1
ATOM 714 C C . SER A 1 90 ? -54.594 -6.637 -13.719 1 32.25 90 SER A C 1
ATOM 716 O O . SER A 1 90 ? -54.031 -6.754 -14.805 1 32.25 90 SER A O 1
ATOM 718 N N . TYR A 1 91 ? -54.5 -7.742 -12.93 1 29.86 91 TYR A N 1
ATOM 719 C CA . TYR A 1 91 ? -54.625 -9.016 -13.641 1 29.86 91 TYR A CA 1
ATOM 720 C C . TYR A 1 91 ? -56.094 -9.438 -13.75 1 29.86 91 TYR A C 1
ATOM 722 O O . TYR A 1 91 ? -56.875 -9.25 -12.812 1 29.86 91 TYR A O 1
ATOM 730 N N . PRO A 1 92 ? -56.406 -9.492 -14.961 1 34.5 92 PRO A N 1
ATOM 731 C CA . PRO A 1 92 ? -57.781 -10.008 -15.156 1 34.5 92 PRO A CA 1
ATOM 732 C C . PRO A 1 92 ? -57.969 -11.375 -14.516 1 34.5 92 PRO A C 1
ATOM 734 O O . PRO A 1 92 ? -57.125 -12.258 -14.648 1 34.5 92 PRO A O 1
ATOM 737 N N . GLN A 1 93 ? -58.5 -11.391 -13.273 1 32.88 93 GLN A N 1
ATOM 738 C CA . GLN A 1 93 ? -58.938 -12.711 -12.844 1 32.88 93 GLN A CA 1
ATOM 739 C C . GLN A 1 93 ? -60.156 -13.172 -13.641 1 32.88 93 GLN A C 1
ATOM 741 O O . GLN A 1 93 ? -60.906 -12.352 -14.172 1 32.88 93 GLN A O 1
ATOM 746 N N . PRO A 1 94 ? -60.219 -14.477 -13.961 1 37.28 94 PRO A N 1
ATOM 747 C CA . PRO A 1 94 ? -61.469 -14.914 -14.602 1 37.28 94 PRO A CA 1
ATOM 748 C C . PRO A 1 94 ? -62.719 -14.281 -13.984 1 37.28 94 PRO A C 1
ATOM 750 O O . PRO A 1 94 ? -63.719 -14.125 -14.664 1 37.28 94 PRO A O 1
ATOM 753 N N . SER A 1 95 ? -62.875 -14.5 -12.656 1 36.41 95 SER A N 1
ATOM 754 C CA . SER A 1 95 ? -64.125 -13.922 -12.117 1 36.41 95 SER A CA 1
ATOM 755 C C . SER A 1 95 ? -64 -12.398 -12.031 1 36.41 95 SER A C 1
ATOM 757 O O . SER A 1 95 ? -62.906 -11.844 -12.086 1 36.41 95 SER A O 1
ATOM 759 N N . SER A 1 96 ? -65.125 -11.648 -11.977 1 36.56 96 SER A N 1
ATOM 760 C CA . SER A 1 96 ? -65.5 -10.227 -12.047 1 36.56 96 SER A CA 1
ATOM 761 C C . SER A 1 96 ? -64.5 -9.391 -11.227 1 36.56 96 SER A C 1
ATOM 763 O O . SER A 1 96 ? -64.625 -8.164 -11.18 1 36.56 96 SER A O 1
ATOM 765 N N . ARG A 1 97 ? -63.812 -10 -10.219 1 35.47 97 ARG A N 1
ATOM 766 C CA . ARG A 1 97 ? -63.125 -9.094 -9.328 1 35.47 97 ARG A CA 1
ATOM 767 C C . ARG A 1 97 ? -61.719 -8.75 -9.883 1 35.47 97 ARG A C 1
ATOM 769 O O . ARG A 1 97 ? -60.969 -9.648 -10.219 1 35.47 97 ARG A O 1
ATOM 776 N N . ARG A 1 98 ? -61.625 -7.59 -10.578 1 35.03 98 ARG A N 1
ATOM 777 C CA . ARG A 1 98 ? -60.375 -6.984 -11.047 1 35.03 98 ARG A CA 1
ATOM 778 C C . ARG A 1 98 ? -59.406 -6.785 -9.898 1 35.03 98 ARG A C 1
ATOM 780 O O . ARG A 1 98 ? -59.75 -6.168 -8.883 1 35.03 98 ARG A O 1
ATOM 787 N N . SER A 1 99 ? -58.812 -7.926 -9.469 1 30.39 99 SER A N 1
ATOM 788 C CA . SER A 1 99 ? -57.781 -7.633 -8.453 1 30.39 99 SER A CA 1
ATOM 789 C C . SER A 1 99 ? -56.625 -6.836 -9.039 1 30.39 99 SER A C 1
ATOM 791 O O . SER A 1 99 ? -56.219 -7.07 -10.18 1 30.39 99 SER A O 1
ATOM 793 N N . SER A 1 100 ? -56.625 -5.52 -8.812 1 32.78 100 SER A N 1
ATOM 794 C CA . SER A 1 100 ? -55.562 -4.633 -9.266 1 32.78 100 SER A CA 1
ATOM 795 C C . SER A 1 100 ? -54.406 -4.562 -8.25 1 32.78 100 SER A C 1
ATOM 797 O O . SER A 1 100 ? -54.656 -4.734 -7.051 1 32.78 100 SER A O 1
ATOM 799 N N . MET A 1 101 ? -53.375 -5.172 -8.5 1 32.38 101 MET A N 1
ATOM 800 C CA . MET A 1 101 ? -52.156 -4.969 -7.711 1 32.38 101 MET A CA 1
ATOM 801 C C . MET A 1 101 ? -51.5 -3.645 -8.07 1 32.38 101 MET A C 1
ATOM 803 O O . MET A 1 101 ? -51.281 -3.338 -9.242 1 32.38 101 MET A O 1
ATOM 807 N N . LYS A 1 102 ? -51.688 -2.658 -7.199 1 33.97 102 LYS A N 1
ATOM 808 C CA . LYS A 1 102 ? -50.969 -1.399 -7.352 1 33.97 102 LYS A CA 1
ATOM 809 C C . LYS A 1 102 ? -49.562 -1.501 -6.77 1 33.97 102 LYS A C 1
ATOM 811 O O . LYS A 1 102 ? -49.375 -1.961 -5.641 1 33.97 102 LYS A O 1
ATOM 816 N N . ILE A 1 103 ? -48.688 -1.772 -7.664 1 32.69 103 ILE A N 1
ATOM 817 C CA . ILE A 1 103 ? -47.281 -1.712 -7.254 1 32.69 103 ILE A CA 1
ATOM 818 C C . ILE A 1 103 ? -46.781 -0.269 -7.316 1 32.69 103 ILE A C 1
ATOM 820 O O . ILE A 1 103 ? -46.875 0.379 -8.359 1 32.69 103 ILE A O 1
ATOM 824 N N . SER A 1 104 ? -46.844 0.375 -6.203 1 31.91 104 SER A N 1
ATOM 825 C CA . SER A 1 104 ? -46.219 1.682 -6.16 1 31.91 104 SER A CA 1
ATOM 826 C C . SER A 1 104 ? -44.688 1.543 -6 1 31.91 104 SER A C 1
ATOM 828 O O . SER A 1 104 ? -44.219 0.864 -5.082 1 31.91 104 SER A O 1
ATOM 830 N N . ILE A 1 105 ? -44.062 1.589 -7.07 1 32.44 105 ILE A N 1
ATOM 831 C CA . ILE A 1 105 ? -42.594 1.61 -7.031 1 32.44 105 ILE A CA 1
ATOM 832 C C . ILE A 1 105 ? -42.094 3.025 -6.734 1 32.44 105 ILE A C 1
ATOM 834 O O . ILE A 1 105 ? -42.438 3.971 -7.449 1 32.44 105 ILE A O 1
ATOM 838 N N . VAL A 1 106 ? -41.875 3.275 -5.539 1 31.48 106 VAL A N 1
ATOM 839 C CA . VAL A 1 106 ? -41.156 4.512 -5.246 1 31.48 106 VAL A CA 1
ATOM 840 C C . VAL A 1 106 ? -39.688 4.383 -5.695 1 31.48 106 VAL A C 1
ATOM 842 O O . VAL A 1 106 ? -39 3.463 -5.281 1 31.48 106 VAL A O 1
ATOM 845 N N . VAL A 1 107 ? -39.469 4.758 -6.879 1 33.31 107 VAL A N 1
ATOM 846 C CA . VAL A 1 107 ? -38.094 4.781 -7.359 1 33.31 107 VAL A CA 1
ATOM 847 C C . VAL A 1 107 ? -37.312 5.891 -6.652 1 33.31 107 VAL A C 1
ATOM 849 O O . VAL A 1 107 ? -37.75 7.055 -6.672 1 33.31 107 VAL A O 1
ATOM 852 N N . TYR A 1 108 ? -36.688 5.539 -5.574 1 35.34 108 TYR A N 1
ATOM 853 C CA . TYR A 1 108 ? -35.75 6.516 -5.031 1 35.34 108 TYR A CA 1
ATOM 854 C C . TYR A 1 108 ? -34.562 6.703 -5.965 1 35.34 108 TYR A C 1
ATOM 856 O O . TYR A 1 108 ? -33.969 5.727 -6.43 1 35.34 108 TYR A O 1
ATOM 864 N N . ALA A 1 109 ? -34.75 7.656 -6.723 1 43.88 109 ALA A N 1
ATOM 865 C CA . ALA A 1 109 ? -33.562 7.941 -7.516 1 43.88 109 ALA A CA 1
ATOM 866 C C . ALA A 1 109 ? -32.312 7.984 -6.633 1 43.88 109 ALA A C 1
ATOM 868 O O . ALA A 1 109 ? -32.281 8.711 -5.637 1 43.88 109 ALA A O 1
ATOM 869 N N . ALA A 1 110 ? -31.641 6.836 -6.535 1 57.28 110 ALA A N 1
ATOM 870 C CA . ALA A 1 110 ? -30.359 6.883 -5.855 1 57.28 110 ALA A CA 1
ATOM 871 C C . ALA A 1 110 ? -29.484 8.008 -6.414 1 57.28 110 ALA A C 1
ATOM 873 O O . ALA A 1 110 ? -29.453 8.234 -7.625 1 57.28 110 ALA A O 1
ATOM 874 N N . TYR A 1 111 ? -29.125 8.914 -5.574 1 75.62 111 TYR A N 1
ATOM 875 C CA . TYR A 1 111 ? -28.203 9.969 -5.988 1 75.62 111 TYR A CA 1
ATOM 876 C C . TYR A 1 111 ? -26.984 9.375 -6.688 1 75.62 111 TYR A C 1
ATOM 878 O O . TYR A 1 111 ? -26.469 8.328 -6.289 1 75.62 111 TYR A O 1
ATOM 886 N N . ARG A 1 112 ? -26.703 9.883 -7.852 1 81.69 112 ARG A N 1
ATOM 887 C CA . ARG A 1 112 ? -25.453 9.594 -8.555 1 81.69 112 ARG A CA 1
ATOM 888 C C . ARG A 1 112 ? -24.578 10.836 -8.633 1 81.69 112 ARG A C 1
ATOM 890 O O . ARG A 1 112 ? -25.062 11.945 -8.82 1 81.69 112 ARG A O 1
ATOM 897 N N . THR A 1 113 ? -23.328 10.633 -8.406 1 95.12 113 THR A N 1
ATOM 898 C CA . THR A 1 113 ? -22.391 11.734 -8.609 1 95.12 113 THR A CA 1
ATOM 899 C C . THR A 1 113 ? -22.188 12 -10.094 1 95.12 113 THR A C 1
ATOM 901 O O . THR A 1 113 ? -22.766 11.32 -10.938 1 95.12 113 THR A O 1
ATOM 904 N N . GLN A 1 114 ? -21.422 13.031 -10.422 1 93.19 114 GLN A N 1
ATOM 905 C CA . GLN A 1 114 ? -21.062 13.328 -11.805 1 93.19 114 GLN A CA 1
ATOM 906 C C . GLN A 1 114 ? -19.641 12.859 -12.117 1 93.19 114 GLN A C 1
ATOM 908 O O . GLN A 1 114 ? -19.062 13.242 -13.133 1 93.19 114 GLN A O 1
ATOM 913 N N . VAL A 1 115 ? -19.109 12.062 -11.211 1 97.25 115 VAL A N 1
ATOM 914 C CA . VAL A 1 115 ? -17.766 11.539 -11.406 1 97.25 115 VAL A CA 1
ATOM 915 C C . VAL A 1 115 ? -17.812 10.289 -12.289 1 97.25 115 VAL A C 1
ATOM 917 O O . VAL A 1 115 ? -18.578 9.352 -12 1 97.25 115 VAL A O 1
ATOM 920 N N . SER A 1 116 ? -17.047 10.305 -13.359 1 96.38 116 SER A N 1
ATOM 921 C CA . SER A 1 116 ? -17.016 9.164 -14.266 1 96.38 116 SER A CA 1
ATOM 922 C C . SER A 1 116 ? -16.25 7.996 -13.656 1 96.38 116 SER A C 1
ATOM 924 O O . SER A 1 116 ? -15.227 8.195 -12.992 1 96.38 116 SER A O 1
ATOM 926 N N . ARG A 1 117 ? -16.766 6.793 -13.875 1 97.19 117 ARG A N 1
ATOM 927 C CA . ARG A 1 117 ? -16.031 5.59 -13.492 1 97.19 117 ARG A CA 1
ATOM 928 C C . ARG A 1 117 ? -14.711 5.484 -14.258 1 97.19 117 ARG A C 1
ATOM 930 O O . ARG A 1 117 ? -14.656 5.785 -15.453 1 97.19 117 ARG A O 1
ATOM 937 N N . ASN A 1 118 ? -13.641 5.125 -13.57 1 97.81 118 ASN A N 1
ATOM 938 C CA . ASN A 1 118 ? -12.352 4.883 -14.195 1 97.81 118 ASN A CA 1
ATOM 939 C C . ASN A 1 118 ? -12.461 3.857 -15.32 1 97.81 118 ASN A C 1
ATOM 941 O O . ASN A 1 118 ? -12.75 2.686 -15.078 1 97.81 118 ASN A O 1
ATOM 945 N N . GLU A 1 119 ? -12.164 4.246 -16.516 1 96.25 119 GLU A N 1
ATOM 946 C CA . GLU A 1 119 ? -12.344 3.396 -17.688 1 96.25 119 GLU A CA 1
ATOM 947 C C . GLU A 1 119 ? -11.43 2.176 -17.641 1 96.25 119 GLU A C 1
ATOM 949 O O . GLU A 1 119 ? -11.773 1.112 -18.156 1 96.25 119 GLU A O 1
ATOM 954 N N . ASN A 1 120 ? -10.312 2.334 -17.016 1 96.75 120 ASN A N 1
ATOM 955 C CA . ASN A 1 120 ? -9.383 1.214 -16.922 1 96.75 120 ASN A CA 1
ATOM 956 C C . ASN A 1 120 ? -9.914 0.12 -16 1 96.75 120 ASN A C 1
ATOM 958 O O . ASN A 1 120 ? -9.742 -1.068 -16.281 1 96.75 120 ASN A O 1
ATOM 962 N N . ILE A 1 121 ? -10.5 0.489 -14.945 1 96.38 121 ILE A N 1
ATOM 963 C CA . ILE A 1 121 ? -11.078 -0.49 -14.031 1 96.38 121 ILE A CA 1
ATOM 964 C C . ILE A 1 121 ? -12.266 -1.18 -14.703 1 96.38 121 ILE A C 1
ATOM 966 O O . ILE A 1 121 ? -12.469 -2.383 -14.531 1 96.38 121 ILE A O 1
ATOM 970 N N . ALA A 1 122 ? -12.977 -0.438 -15.477 1 93.75 122 ALA A N 1
ATOM 971 C CA . ALA A 1 122 ? -14.148 -0.969 -16.172 1 93.75 122 ALA A CA 1
ATOM 972 C C . ALA A 1 122 ? -13.75 -2.062 -17.156 1 93.75 122 ALA A C 1
ATOM 974 O O . ALA A 1 122 ? -14.547 -2.941 -17.484 1 93.75 122 ALA A O 1
ATOM 975 N N . LYS A 1 123 ? -12.492 -2.035 -17.656 1 93.81 123 LYS A N 1
ATOM 976 C CA . LYS A 1 123 ? -11.984 -3.027 -18.609 1 93.81 123 LYS A CA 1
ATOM 977 C C . LYS A 1 123 ? -11.812 -4.387 -17.938 1 93.81 123 LYS A C 1
ATOM 979 O O . LYS A 1 123 ? -11.773 -5.418 -18.609 1 93.81 123 LYS A O 1
ATOM 984 N N . LEU A 1 124 ? -11.594 -4.375 -16.641 1 93.5 124 LEU A N 1
ATOM 985 C CA . LEU A 1 124 ? -11.273 -5.605 -15.922 1 93.5 124 LEU A CA 1
ATOM 986 C C . LEU A 1 124 ? -12.391 -6.629 -16.062 1 93.5 124 LEU A C 1
ATOM 988 O O . LEU A 1 124 ? -13.57 -6.273 -16.031 1 93.5 124 LEU A O 1
ATOM 992 N N . GLN A 1 125 ? -12.008 -7.832 -16.312 1 82.44 125 GLN A N 1
ATOM 993 C CA . GLN A 1 125 ? -12.977 -8.914 -16.375 1 82.44 125 GLN A CA 1
ATOM 994 C C . GLN A 1 125 ? -13.477 -9.281 -14.977 1 82.44 125 GLN A C 1
ATOM 996 O O . GLN A 1 125 ? -12.812 -8.992 -13.977 1 82.44 125 GLN A O 1
ATOM 1001 N N . ALA A 1 126 ? -14.602 -9.867 -15.117 1 66.62 126 ALA A N 1
ATOM 1002 C CA . ALA A 1 126 ? -15.297 -10.094 -13.852 1 66.62 126 ALA A CA 1
ATOM 1003 C C . ALA A 1 126 ? -14.461 -10.961 -12.914 1 66.62 126 ALA A C 1
ATOM 1005 O O . ALA A 1 126 ? -13.961 -12.016 -13.312 1 66.62 126 ALA A O 1
ATOM 1006 N N . GLY A 1 127 ? -14.305 -10.367 -11.852 1 65.81 127 GLY A N 1
ATOM 1007 C CA . GLY A 1 127 ? -13.719 -10.977 -10.672 1 65.81 127 GLY A CA 1
ATOM 1008 C C . GLY A 1 127 ? -12.219 -11.188 -10.789 1 65.81 127 GLY A C 1
ATOM 1009 O O . GLY A 1 127 ? -11.719 -11.5 -11.875 1 65.81 127 GLY A O 1
ATOM 1010 N N . TYR A 1 128 ? -11.586 -10.875 -9.852 1 73 128 TYR A N 1
ATOM 1011 C CA . TYR A 1 128 ? -10.219 -11.336 -9.641 1 73 128 TYR A CA 1
ATOM 1012 C C . TYR A 1 128 ? -10.195 -12.828 -9.312 1 73 128 TYR A C 1
ATOM 1014 O O . TYR A 1 128 ? -11.062 -13.328 -8.602 1 73 128 TYR A O 1
ATOM 1022 N N . LEU A 1 129 ? -9.32 -13.609 -9.922 1 79.19 129 LEU A N 1
ATOM 1023 C CA . LEU A 1 129 ? -9.281 -15.07 -9.875 1 79.19 129 LEU A CA 1
ATOM 1024 C C . LEU A 1 129 ? -9.523 -15.578 -8.461 1 79.19 129 LEU A C 1
ATOM 1026 O O . LEU A 1 129 ? -10.461 -16.344 -8.219 1 79.19 129 LEU A O 1
ATOM 1030 N N . PHE A 1 130 ? -8.828 -15.023 -7.539 1 78.44 130 PHE A N 1
ATOM 1031 C CA . PHE A 1 130 ? -8.812 -15.625 -6.211 1 78.44 130 PHE A CA 1
ATOM 1032 C C . PHE A 1 130 ? -10.102 -15.305 -5.461 1 78.44 130 PHE A C 1
ATOM 1034 O O . PHE A 1 130 ? -10.734 -16.203 -4.902 1 78.44 130 PHE A O 1
ATOM 1041 N N . PRO A 1 131 ? -10.617 -14.141 -5.598 1 72.38 131 PRO A N 1
ATOM 1042 C CA . PRO A 1 131 ? -11.945 -13.898 -5.02 1 72.38 131 PRO A CA 1
ATOM 1043 C C . PRO A 1 131 ? -13.039 -14.711 -5.703 1 72.38 131 PRO A C 1
ATOM 1045 O O . PRO A 1 131 ? -13.992 -15.141 -5.047 1 72.38 131 PRO A O 1
ATOM 1048 N N . GLU A 1 132 ? -12.891 -14.984 -6.973 1 78.69 132 GLU A N 1
ATOM 1049 C CA . GLU A 1 132 ? -13.867 -15.805 -7.695 1 78.69 132 GLU A CA 1
ATOM 1050 C C . GLU A 1 132 ? -13.844 -17.25 -7.203 1 78.69 132 GLU A C 1
ATOM 1052 O O . GLU A 1 132 ? -14.898 -17.875 -7.047 1 78.69 132 GLU A O 1
ATOM 1057 N N . ILE A 1 133 ? -12.664 -17.703 -6.918 1 86.88 133 ILE A N 1
ATOM 1058 C CA . ILE A 1 133 ? -12.531 -19.047 -6.367 1 86.88 133 ILE A CA 1
ATOM 1059 C C . ILE A 1 133 ? -13.211 -19.109 -4.996 1 86.88 133 ILE A C 1
ATOM 1061 O O . ILE A 1 133 ? -13.961 -20.047 -4.715 1 86.88 133 ILE A O 1
ATOM 1065 N N . ARG A 1 134 ? -12.914 -18.078 -4.223 1 83.44 134 ARG A N 1
ATOM 1066 C CA . ARG A 1 134 ? -13.516 -18.031 -2.896 1 83.44 134 ARG A CA 1
ATOM 1067 C C . ARG A 1 134 ? -15.039 -18.031 -2.99 1 83.44 134 ARG A C 1
ATOM 1069 O O . ARG A 1 134 ? -15.719 -18.688 -2.205 1 83.44 134 ARG A O 1
ATOM 1076 N N . LYS A 1 135 ? -15.555 -17.344 -3.939 1 82.44 135 LYS A N 1
ATOM 1077 C CA . LYS A 1 135 ? -17 -17.266 -4.148 1 82.44 135 LYS A CA 1
ATOM 1078 C C . LYS A 1 135 ? -17.578 -18.625 -4.508 1 82.44 135 LYS A C 1
ATOM 1080 O O . LYS A 1 135 ? -18.578 -19.047 -3.945 1 82.44 135 LYS A O 1
ATOM 1085 N N . ARG A 1 136 ? -16.953 -19.344 -5.328 1 87.81 136 ARG A N 1
ATOM 1086 C CA . ARG A 1 136 ? -17.422 -20.641 -5.773 1 87.81 136 ARG A CA 1
ATOM 1087 C C . ARG A 1 136 ? -17.328 -21.672 -4.648 1 87.81 136 ARG A C 1
ATOM 1089 O O . ARG A 1 136 ? -18.203 -22.516 -4.492 1 87.81 136 ARG A O 1
ATOM 1096 N N . VAL A 1 137 ? -16.25 -21.578 -4 1 91.75 137 VAL A N 1
ATOM 1097 C CA . VAL A 1 137 ? -16.062 -22.484 -2.875 1 91.75 137 VAL A CA 1
ATOM 1098 C C . VAL A 1 137 ? -17.125 -22.234 -1.819 1 91.75 137 VAL A C 1
ATOM 1100 O O . VAL A 1 137 ? -17.688 -23.188 -1.26 1 91.75 137 VAL A O 1
ATOM 1103 N N . ASN A 1 138 ? -17.359 -20.953 -1.548 1 89.12 138 ASN A N 1
ATOM 1104 C CA . ASN A 1 138 ? -18.406 -20.609 -0.587 1 89.12 138 ASN A CA 1
ATOM 1105 C C . ASN A 1 138 ? -19.781 -21.109 -1.049 1 89.12 138 ASN A C 1
ATOM 1107 O O . ASN A 1 138 ? -20.562 -21.609 -0.242 1 89.12 138 ASN A O 1
ATOM 1111 N N . ALA A 1 139 ? -20.094 -21 -2.281 1 90.56 139 ALA A N 1
ATOM 1112 C CA . ALA A 1 139 ? -21.344 -21.5 -2.84 1 90.56 139 ALA A CA 1
ATOM 1113 C C . ALA A 1 139 ? -21.438 -23.016 -2.678 1 90.56 139 ALA A C 1
ATOM 1115 O O . ALA A 1 139 ? -22.516 -23.547 -2.379 1 90.56 139 ALA A O 1
ATOM 1116 N N . HIS A 1 140 ? -20.359 -23.672 -2.924 1 93.94 140 HIS A N 1
ATOM 1117 C CA . HIS A 1 140 ? -20.297 -25.125 -2.76 1 93.94 140 HIS A CA 1
ATOM 1118 C C . HIS A 1 140 ? -20.562 -25.531 -1.31 1 93.94 140 HIS A C 1
ATOM 1120 O O . HIS A 1 140 ? -21.281 -26.484 -1.043 1 93.94 140 HIS A O 1
ATOM 1126 N N . LYS A 1 141 ? -19.969 -24.781 -0.432 1 93.88 141 LYS A N 1
ATOM 1127 C CA . LYS A 1 141 ? -20.156 -25.047 0.992 1 93.88 141 LYS A CA 1
ATOM 1128 C C . LYS A 1 141 ? -21.609 -24.859 1.41 1 93.88 141 LYS A C 1
ATOM 1130 O O . LYS A 1 141 ? -22.109 -25.578 2.279 1 93.88 141 LYS A O 1
ATOM 1135 N N . LEU A 1 142 ? -22.25 -23.875 0.872 1 92.38 142 LEU A N 1
ATOM 1136 C CA . LEU A 1 142 ? -23.656 -23.625 1.171 1 92.38 142 LEU A CA 1
ATOM 1137 C C . LEU A 1 142 ? -24.531 -24.75 0.644 1 92.38 142 LEU A C 1
ATOM 1139 O O . LEU A 1 142 ? -25.5 -25.141 1.29 1 92.38 142 LEU A O 1
ATOM 1143 N N . LYS A 1 143 ? -24.219 -25.25 -0.486 1 93.5 143 LYS A N 1
ATOM 1144 C CA . LYS A 1 143 ? -24.953 -26.344 -1.112 1 93.5 143 LYS A CA 1
ATOM 1145 C C . LYS A 1 143 ? -24.719 -27.656 -0.378 1 93.5 143 LYS A C 1
ATOM 1147 O O . LYS A 1 143 ? -25.625 -28.5 -0.279 1 93.5 143 LYS A O 1
ATOM 1152 N N . TYR A 1 144 ? -23.484 -27.812 0.088 1 95.31 144 TYR A N 1
ATOM 1153 C CA . TYR A 1 144 ? -23.109 -29.031 0.806 1 95.31 144 TYR A CA 1
ATOM 1154 C C . TYR A 1 144 ? -22.5 -28.688 2.16 1 95.31 144 TYR A C 1
ATOM 1156 O O . TYR A 1 144 ? -21.281 -28.859 2.363 1 95.31 144 TYR A O 1
ATOM 1164 N N . PRO A 1 145 ? -23.219 -28.391 3.137 1 92.56 145 PRO A N 1
ATOM 1165 C CA . PRO A 1 145 ? -22.75 -27.859 4.422 1 92.56 145 PRO A CA 1
ATOM 1166 C C . PRO A 1 145 ? -21.953 -28.906 5.219 1 92.56 145 PRO A C 1
ATOM 1168 O O . PRO A 1 145 ? -21.125 -28.547 6.055 1 92.56 145 PRO A O 1
ATOM 1171 N N . ASP A 1 146 ? -22.125 -30.188 4.93 1 93.94 146 ASP A N 1
ATOM 1172 C CA . ASP A 1 146 ? -21.469 -31.219 5.703 1 93.94 146 ASP A CA 1
ATOM 1173 C C . ASP A 1 146 ? -20.203 -31.719 4.992 1 93.94 146 ASP A C 1
ATOM 1175 O O . ASP A 1 146 ? -19.484 -32.562 5.516 1 93.94 146 ASP A O 1
ATOM 1179 N N . ALA A 1 147 ? -20.016 -31.141 3.816 1 94.38 147 ALA A N 1
ATOM 1180 C CA . ALA A 1 147 ? -18.828 -31.562 3.062 1 94.38 147 ALA A CA 1
ATOM 1181 C C . ALA A 1 147 ? -17.547 -31.188 3.801 1 94.38 147 ALA A C 1
ATOM 1183 O O . ALA A 1 147 ? -17.438 -30.094 4.367 1 94.38 147 ALA A O 1
ATOM 1184 N N . LYS A 1 148 ? -16.656 -32.125 3.961 1 95.5 148 LYS A N 1
ATOM 1185 C CA . LYS A 1 148 ? -15.328 -31.828 4.504 1 95.5 148 LYS A CA 1
ATOM 1186 C C . LYS A 1 148 ? -14.414 -31.25 3.432 1 95.5 148 LYS A C 1
ATOM 1188 O O . LYS A 1 148 ? -13.711 -32 2.738 1 95.5 148 LYS A O 1
ATOM 1193 N N . MET A 1 149 ? -14.344 -30 3.432 1 96.44 149 MET A N 1
ATOM 1194 C CA . MET A 1 149 ? -13.617 -29.281 2.385 1 96.44 149 MET A CA 1
ATOM 1195 C C . MET A 1 149 ? -12.117 -29.328 2.631 1 96.44 149 MET A C 1
ATOM 1197 O O . MET A 1 149 ? -11.664 -29.219 3.773 1 96.44 149 MET A O 1
ATOM 1201 N N . ILE A 1 150 ? -11.328 -29.578 1.617 1 97.31 150 ILE A N 1
ATOM 1202 C CA . ILE A 1 150 ? -9.867 -29.484 1.645 1 97.31 150 ILE A CA 1
ATOM 1203 C C . ILE A 1 150 ? -9.406 -28.453 0.621 1 97.31 150 ILE A C 1
ATOM 1205 O O . ILE A 1 150 ? -9.758 -28.531 -0.557 1 97.31 150 ILE A O 1
ATOM 1209 N N . SER A 1 151 ? -8.672 -27.453 1.051 1 95 151 SER A N 1
ATOM 1210 C CA . SER A 1 151 ? -8.219 -26.391 0.159 1 95 151 SER A CA 1
ATOM 1211 C C . SER A 1 151 ? -6.777 -26.625 -0.289 1 95 151 SER A C 1
ATOM 1213 O O . SER A 1 151 ? -5.844 -26.5 0.508 1 95 151 SER A O 1
ATOM 1215 N N . LEU A 1 152 ? -6.566 -26.922 -1.529 1 97.25 152 LEU A N 1
ATOM 1216 C CA . LEU A 1 152 ? -5.25 -27.031 -2.148 1 97.25 152 LEU A CA 1
ATOM 1217 C C . LEU A 1 152 ? -5.152 -26.141 -3.383 1 97.25 152 LEU A C 1
ATOM 1219 O O . LEU A 1 152 ? -4.469 -26.484 -4.348 1 97.25 152 LEU A O 1
ATOM 1223 N N . GLY A 1 153 ? -5.98 -25.109 -3.377 1 93.19 153 GLY A N 1
ATOM 1224 C CA . GLY A 1 153 ? -5.984 -24.172 -4.48 1 93.19 153 GLY A CA 1
ATOM 1225 C C . GLY A 1 153 ? -5.109 -22.953 -4.227 1 93.19 153 GLY A C 1
ATOM 1226 O O . GLY A 1 153 ? -4.047 -22.812 -4.832 1 93.19 153 GLY A O 1
ATOM 1227 N N . LEU A 1 154 ? -5.551 -22.156 -3.234 1 86.56 154 LEU A N 1
ATOM 1228 C CA . LEU A 1 154 ? -4.832 -20.922 -2.904 1 86.56 154 LEU A CA 1
ATOM 1229 C C . LEU A 1 154 ? -3.438 -21.234 -2.375 1 86.56 154 LEU A C 1
ATOM 1231 O O . LEU A 1 154 ? -3.252 -22.203 -1.638 1 86.56 154 LEU A O 1
ATOM 1235 N N . GLY A 1 155 ? -2.412 -20.578 -2.881 1 90.88 155 GLY A N 1
ATOM 1236 C CA . GLY A 1 155 ? -1.05 -20.703 -2.389 1 90.88 155 GLY A CA 1
ATOM 1237 C C . GLY A 1 155 ? -0.838 -20.031 -1.041 1 90.88 155 GLY A C 1
ATOM 1238 O O . GLY A 1 155 ? 0.069 -19.219 -0.883 1 90.88 155 GLY A O 1
ATOM 1239 N N . ASP A 1 156 ? -1.699 -20.484 -0.054 1 93.81 156 ASP A N 1
ATOM 1240 C CA . ASP A 1 156 ? -1.572 -19.969 1.307 1 93.81 156 ASP A CA 1
ATOM 1241 C C . ASP A 1 156 ? -0.824 -20.953 2.199 1 93.81 156 ASP A C 1
ATOM 1243 O O . ASP A 1 156 ? -1.085 -22.156 2.156 1 93.81 156 ASP A O 1
ATOM 1247 N N . THR A 1 157 ? 0.049 -20.516 2.988 1 96.62 157 THR A N 1
ATOM 1248 C CA . THR A 1 157 ? 0.813 -21.375 3.873 1 96.62 157 THR A CA 1
ATOM 1249 C C . THR A 1 157 ? -0.043 -21.844 5.047 1 96.62 157 THR A C 1
ATOM 1251 O O . THR A 1 157 ? -1.009 -21.172 5.422 1 96.62 157 THR A O 1
ATOM 1254 N N . THR A 1 158 ? 0.326 -23 5.613 1 96.38 158 THR A N 1
ATOM 1255 C CA . THR A 1 158 ? -0.53 -23.578 6.648 1 96.38 158 THR A CA 1
ATOM 1256 C C . THR A 1 158 ? 0.279 -23.906 7.898 1 96.38 158 THR A C 1
ATOM 1258 O O . THR A 1 158 ? -0.285 -24.094 8.977 1 96.38 158 THR A O 1
ATOM 1261 N N . GLN A 1 159 ? 1.569 -24.047 7.75 1 96.62 159 GLN A N 1
ATOM 1262 C CA . GLN A 1 159 ? 2.398 -24.359 8.906 1 96.62 159 GLN A CA 1
ATOM 1263 C C . GLN A 1 159 ? 2.584 -23.125 9.797 1 96.62 159 GLN A C 1
ATOM 1265 O O . GLN A 1 159 ? 2.734 -22.016 9.289 1 96.62 159 GLN A O 1
ATOM 1270 N N . PRO A 1 160 ? 2.609 -23.375 11.109 1 97.94 160 PRO A N 1
ATOM 1271 C CA . PRO A 1 160 ? 2.83 -22.25 12.023 1 97.94 160 PRO A CA 1
ATOM 1272 C C . PRO A 1 160 ? 4.191 -21.594 11.82 1 97.94 160 PRO A C 1
ATOM 1274 O O . PRO A 1 160 ? 5.141 -22.25 11.375 1 97.94 160 PRO A O 1
ATOM 1277 N N . ILE A 1 161 ? 4.234 -20.375 12.188 1 98.75 161 ILE A N 1
ATOM 1278 C CA . ILE A 1 161 ? 5.496 -19.641 12.141 1 98.75 161 ILE A CA 1
ATOM 1279 C C . ILE A 1 161 ? 6.434 -20.156 13.227 1 98.75 161 ILE A C 1
ATOM 1281 O O . ILE A 1 161 ? 6.02 -20.328 14.383 1 98.75 161 ILE A O 1
ATOM 1285 N N . PRO A 1 162 ? 7.703 -20.406 12.914 1 98.44 162 PRO A N 1
ATOM 1286 C CA . PRO A 1 162 ? 8.648 -20.844 13.938 1 98.44 162 PRO A CA 1
ATOM 1287 C C . PRO A 1 162 ? 8.688 -19.922 15.148 1 98.44 162 PRO A C 1
ATOM 1289 O O . PRO A 1 162 ? 8.609 -18.688 15 1 98.44 162 PRO A O 1
ATOM 1292 N N . GLU A 1 163 ? 8.844 -20.5 16.312 1 98.31 163 GLU A N 1
ATOM 1293 C CA . GLU A 1 163 ? 8.727 -19.781 17.578 1 98.31 163 GLU A CA 1
ATOM 1294 C C . GLU A 1 163 ? 9.758 -18.656 17.656 1 98.31 163 GLU A C 1
ATOM 1296 O O . GLU A 1 163 ? 9.469 -17.578 18.203 1 98.31 163 GLU A O 1
ATOM 1301 N N . VAL A 1 164 ? 10.969 -18.875 17.172 1 98.62 164 VAL A N 1
ATOM 1302 C CA . VAL A 1 164 ? 12.031 -17.875 17.25 1 98.62 164 VAL A CA 1
ATOM 1303 C C . VAL A 1 164 ? 11.602 -16.609 16.531 1 98.62 164 VAL A C 1
ATOM 1305 O O . VAL A 1 164 ? 11.945 -15.492 16.938 1 98.62 164 VAL A O 1
ATOM 1308 N N . ILE A 1 165 ? 10.828 -16.719 15.508 1 98.88 165 ILE A N 1
ATOM 1309 C CA . ILE A 1 165 ? 10.375 -15.609 14.68 1 98.88 165 ILE A CA 1
ATOM 1310 C C . ILE A 1 165 ? 9.164 -14.938 15.336 1 98.88 165 ILE A C 1
ATOM 1312 O O . ILE A 1 165 ? 9.133 -13.719 15.5 1 98.88 165 ILE A O 1
ATOM 1316 N N . SER A 1 166 ? 8.133 -15.742 15.758 1 98.81 166 SER A N 1
ATOM 1317 C CA . SER A 1 166 ? 6.938 -15.195 16.391 1 98.81 166 SER A CA 1
ATOM 1318 C C . SER A 1 166 ? 7.289 -14.492 17.703 1 98.81 166 SER A C 1
ATOM 1320 O O . SER A 1 166 ? 6.711 -13.453 18.031 1 98.81 166 SER A O 1
ATOM 1322 N N . SER A 1 167 ? 8.25 -14.977 18.406 1 98.88 167 SER A N 1
ATOM 1323 C CA . SER A 1 167 ? 8.68 -14.383 19.672 1 98.88 167 SER A CA 1
ATOM 1324 C C . SER A 1 167 ? 9.32 -13.016 19.453 1 98.88 167 SER A C 1
ATOM 1326 O O . SER A 1 167 ? 9.156 -12.109 20.266 1 98.88 167 SER A O 1
ATOM 1328 N N . ALA A 1 168 ? 10.078 -12.898 18.391 1 98.88 168 ALA A N 1
ATOM 1329 C CA . ALA A 1 168 ? 10.695 -11.617 18.062 1 98.88 168 ALA A CA 1
ATOM 1330 C C . ALA A 1 168 ? 9.641 -10.555 17.781 1 98.88 168 ALA A C 1
ATOM 1332 O O . ALA A 1 168 ? 9.773 -9.406 18.203 1 98.88 168 ALA A O 1
ATOM 1333 N N . MET A 1 169 ? 8.602 -10.922 17.094 1 98.94 169 MET A N 1
ATOM 1334 C CA . MET A 1 169 ? 7.508 -9.992 16.828 1 98.94 169 MET A CA 1
ATOM 1335 C C . MET A 1 169 ? 6.781 -9.617 18.109 1 98.94 169 MET A C 1
ATOM 1337 O O . MET A 1 169 ? 6.465 -8.445 18.328 1 98.94 169 MET A O 1
ATOM 1341 N N . ALA A 1 170 ? 6.543 -10.625 18.938 1 98.94 170 ALA A N 1
ATOM 1342 C CA . ALA A 1 170 ? 5.875 -10.383 20.203 1 98.94 170 ALA A CA 1
ATOM 1343 C C . ALA A 1 170 ? 6.695 -9.438 21.094 1 98.94 170 ALA A C 1
ATOM 1345 O O . ALA A 1 170 ? 6.145 -8.531 21.719 1 98.94 170 ALA A O 1
ATOM 1346 N N . LYS A 1 171 ? 7.98 -9.695 21.156 1 98.88 171 LYS A N 1
ATOM 1347 C CA . LYS A 1 171 ? 8.867 -8.844 21.938 1 98.88 171 LYS A CA 1
ATOM 1348 C C . LYS A 1 171 ? 8.828 -7.402 21.438 1 98.88 171 LYS A C 1
ATOM 1350 O O . LYS A 1 171 ? 8.805 -6.465 22.234 1 98.88 171 LYS A O 1
ATOM 1355 N N . ARG A 1 172 ? 8.844 -7.227 20.141 1 98.88 172 ARG A N 1
ATOM 1356 C CA . ARG A 1 172 ? 8.766 -5.883 19.578 1 98.88 172 ARG A CA 1
ATOM 1357 C C . ARG A 1 172 ? 7.445 -5.211 19.938 1 98.88 172 ARG A C 1
ATOM 1359 O O . ARG A 1 172 ? 7.418 -4.027 20.281 1 98.88 172 ARG A O 1
ATOM 1366 N N . ALA A 1 173 ? 6.34 -5.93 19.812 1 98.88 173 ALA A N 1
ATOM 1367 C CA . ALA A 1 173 ? 5.027 -5.391 20.156 1 98.88 173 ALA A CA 1
ATOM 1368 C C . ALA A 1 173 ? 5.004 -4.91 21.609 1 98.88 173 ALA A C 1
ATOM 1370 O O . ALA A 1 173 ? 4.535 -3.807 21.891 1 98.88 173 ALA A O 1
ATOM 1371 N N . LEU A 1 174 ? 5.523 -5.695 22.484 1 98.88 174 LEU A N 1
ATOM 1372 C CA . LEU A 1 174 ? 5.543 -5.348 23.906 1 98.88 174 LEU A CA 1
ATOM 1373 C C . LEU A 1 174 ? 6.449 -4.148 24.156 1 98.88 174 LEU A C 1
ATOM 1375 O O . LEU A 1 174 ? 6.145 -3.299 25 1 98.88 174 LEU A O 1
ATOM 1379 N N . ALA A 1 175 ? 7.539 -4.086 23.469 1 98.75 175 ALA A N 1
ATOM 1380 C CA . ALA A 1 175 ? 8.484 -2.988 23.641 1 98.75 175 ALA A CA 1
ATOM 1381 C C . ALA A 1 175 ? 7.836 -1.648 23.312 1 98.75 175 ALA A C 1
ATOM 1383 O O . ALA A 1 175 ? 8.195 -0.616 23.875 1 98.75 175 ALA A O 1
ATOM 1384 N N . LEU A 1 176 ? 6.84 -1.634 22.453 1 98.69 176 LEU A N 1
ATOM 1385 C CA . LEU A 1 176 ? 6.168 -0.406 22.031 1 98.69 176 LEU A CA 1
ATOM 1386 C C . LEU A 1 176 ? 5.387 0.206 23.188 1 98.69 176 LEU A C 1
ATOM 1388 O O . LEU A 1 176 ? 4.965 1.361 23.109 1 98.69 176 LEU A O 1
ATOM 1392 N N . SER A 1 177 ? 5.227 -0.528 24.297 1 98.38 177 SER A N 1
ATOM 1393 C CA . SER A 1 177 ? 4.48 -0.015 25.453 1 98.38 177 SER A CA 1
ATOM 1394 C C . SER A 1 177 ? 5.41 0.637 26.469 1 98.38 177 SER A C 1
ATOM 1396 O O . SER A 1 177 ? 4.969 1.043 27.547 1 98.38 177 SER A O 1
ATOM 1398 N N . THR A 1 178 ? 6.707 0.773 26.141 1 98.12 178 THR A N 1
ATOM 1399 C CA . THR A 1 178 ? 7.688 1.416 27.016 1 98.12 178 THR A CA 1
ATOM 1400 C C . THR A 1 178 ? 8.258 2.666 26.359 1 98.12 178 THR A C 1
ATOM 1402 O O . THR A 1 178 ? 8.258 2.783 25.125 1 98.12 178 THR A O 1
ATOM 1405 N N . ILE A 1 179 ? 8.773 3.52 27.109 1 95.25 179 ILE A N 1
ATOM 1406 C CA . ILE A 1 179 ? 9.352 4.754 26.594 1 95.25 179 ILE A CA 1
ATOM 1407 C C . ILE A 1 179 ? 10.586 4.438 25.75 1 95.25 179 ILE A C 1
ATOM 1409 O O . ILE A 1 179 ? 10.781 5.012 24.688 1 95.25 179 ILE A O 1
ATOM 1413 N N . GLU A 1 180 ? 11.391 3.506 26.188 1 95.56 180 GLU A N 1
ATOM 1414 C CA . GLU A 1 180 ? 12.633 3.152 25.5 1 95.56 180 GLU A CA 1
ATOM 1415 C C . GLU A 1 180 ? 12.359 2.379 24.219 1 95.56 180 GLU A C 1
ATOM 1417 O O . GLU A 1 180 ? 13.102 2.506 23.25 1 95.56 180 GLU A O 1
ATOM 1422 N N . GLY A 1 181 ? 11.352 1.641 24.266 1 97.12 181 GLY A N 1
ATOM 1423 C CA . GLY A 1 181 ? 11.094 0.722 23.156 1 97.12 181 GLY A CA 1
ATOM 1424 C C . GLY A 1 181 ? 10.172 1.294 22.109 1 97.12 181 GLY A C 1
ATOM 1425 O O . GLY A 1 181 ? 10.133 0.808 20.969 1 97.12 181 GLY A O 1
ATOM 1426 N N . TYR A 1 182 ? 9.477 2.34 22.406 1 97.31 182 TYR A N 1
ATOM 1427 C CA . TYR A 1 182 ? 8.516 2.92 21.469 1 97.31 182 TYR A CA 1
ATOM 1428 C C . TYR A 1 182 ? 9.234 3.598 20.312 1 97.31 182 TYR A C 1
ATOM 1430 O O . TYR A 1 182 ? 10.234 4.281 20.5 1 97.31 182 TYR A O 1
ATOM 1438 N N . SER A 1 183 ? 8.703 3.332 19.125 1 94.44 183 SER A N 1
ATOM 1439 C CA . SER A 1 183 ? 9.125 4.039 17.922 1 94.44 183 SER A CA 1
ATOM 1440 C C . SER A 1 183 ? 7.938 4.332 17 1 94.44 183 SER A C 1
ATOM 1442 O O . SER A 1 183 ? 7.129 3.445 16.719 1 94.44 183 SER A O 1
ATOM 1444 N N . GLY A 1 184 ? 7.832 5.578 16.578 1 93.94 184 GLY A N 1
ATOM 1445 C CA . GLY A 1 184 ? 6.809 5.965 15.625 1 93.94 184 GLY A CA 1
ATOM 1446 C C . GLY A 1 184 ? 7.164 5.609 14.195 1 93.94 184 GLY A C 1
ATOM 1447 O O . GLY A 1 184 ? 7.586 4.484 13.914 1 93.94 184 GLY A O 1
ATOM 1448 N N . TYR A 1 185 ? 6.949 6.574 13.328 1 91.5 185 TYR A N 1
ATOM 1449 C CA . TYR A 1 185 ? 7.309 6.355 11.938 1 91.5 185 TYR A CA 1
ATOM 1450 C C . TYR A 1 185 ? 8.773 5.965 11.805 1 91.5 185 TYR A C 1
ATOM 1452 O O . TYR A 1 185 ? 9.641 6.527 12.484 1 91.5 185 TYR A O 1
ATOM 1460 N N . GLY A 1 186 ? 9.102 5.012 11.062 1 87.38 186 GLY A N 1
ATOM 1461 C CA . GLY A 1 186 ? 10.461 4.633 10.734 1 87.38 186 GLY A CA 1
ATOM 1462 C C . GLY A 1 186 ? 10.906 5.137 9.375 1 87.38 186 GLY A C 1
ATOM 1463 O O . GLY A 1 186 ? 10.227 5.965 8.758 1 87.38 186 GLY A O 1
ATOM 1464 N N . ALA A 1 187 ? 12.062 4.652 9 1 88.38 187 ALA A N 1
ATOM 1465 C CA . ALA A 1 187 ? 12.523 4.953 7.645 1 88.38 187 ALA A CA 1
ATOM 1466 C C . ALA A 1 187 ? 11.57 4.391 6.598 1 88.38 187 ALA A C 1
ATOM 1468 O O . ALA A 1 187 ? 11.148 3.234 6.688 1 88.38 187 ALA A O 1
ATOM 1469 N N . GLU A 1 188 ? 11.211 5.191 5.664 1 89.75 188 GLU A N 1
ATOM 1470 C CA . GLU A 1 188 ? 10.258 4.789 4.637 1 89.75 188 GLU A CA 1
ATOM 1471 C C . GLU A 1 188 ? 10.758 3.574 3.863 1 89.75 188 GLU A C 1
ATOM 1473 O O . GLU A 1 188 ? 9.969 2.721 3.453 1 89.75 188 GLU A O 1
ATOM 1478 N N . LYS A 1 189 ? 12.07 3.434 3.721 1 94.19 189 LYS A N 1
ATOM 1479 C CA . LYS A 1 189 ? 12.664 2.32 2.988 1 94.19 189 LYS A CA 1
ATOM 1480 C C . LYS A 1 189 ? 12.688 1.052 3.834 1 94.19 189 LYS A C 1
ATOM 1482 O O . LYS A 1 189 ? 12.914 -0.044 3.316 1 94.19 189 LYS A O 1
ATOM 1487 N N . GLY A 1 190 ? 12.477 1.179 5.074 1 97.06 190 GLY A N 1
ATOM 1488 C CA . GLY A 1 190 ? 12.625 0.076 6.012 1 97.06 190 GLY A CA 1
ATOM 1489 C C . GLY A 1 190 ? 13.781 0.264 6.977 1 97.06 190 GLY A C 1
ATOM 1490 O O . GLY A 1 190 ? 14.664 1.087 6.742 1 97.06 190 GLY A O 1
ATOM 1491 N N . GLU A 1 191 ? 13.758 -0.44 8.047 1 97.5 191 GLU A N 1
ATOM 1492 C CA . GLU A 1 191 ? 14.805 -0.358 9.062 1 97.5 191 GLU A CA 1
ATOM 1493 C C . GLU A 1 191 ? 16.156 -0.77 8.492 1 97.5 191 GLU A C 1
ATOM 1495 O O . GLU A 1 191 ? 16.25 -1.757 7.758 1 97.5 191 GLU A O 1
ATOM 1500 N N . THR A 1 192 ? 17.156 -0.033 8.82 1 96.88 192 THR A N 1
ATOM 1501 C CA . THR A 1 192 ? 18.484 -0.208 8.25 1 96.88 192 THR A CA 1
ATOM 1502 C C . THR A 1 192 ? 19.016 -1.609 8.539 1 96.88 192 THR A C 1
ATOM 1504 O O . THR A 1 192 ? 19.578 -2.262 7.656 1 96.88 192 THR A O 1
ATOM 1507 N N . GLN A 1 193 ? 18.859 -2.057 9.75 1 97.94 193 GLN A N 1
ATOM 1508 C CA . GLN A 1 193 ? 19.359 -3.369 10.133 1 97.94 193 GLN A CA 1
ATOM 1509 C C . GLN A 1 193 ? 18.734 -4.473 9.281 1 97.94 193 GLN A C 1
ATOM 1511 O O . GLN A 1 193 ? 19.422 -5.402 8.859 1 97.94 193 GLN A O 1
ATOM 1516 N N . LEU A 1 194 ? 17.438 -4.391 9.047 1 98.62 194 LEU A N 1
ATOM 1517 C CA . LEU A 1 194 ? 16.766 -5.391 8.227 1 98.62 194 LEU A CA 1
ATOM 1518 C C . LEU A 1 194 ? 17.281 -5.352 6.793 1 98.62 194 LEU A C 1
ATOM 1520 O O . LEU A 1 194 ? 17.578 -6.398 6.207 1 98.62 194 LEU A O 1
ATOM 1524 N N . ARG A 1 195 ? 17.391 -4.184 6.195 1 98.62 195 ARG A N 1
ATOM 1525 C CA . ARG A 1 195 ? 17.891 -4.043 4.828 1 98.62 195 ARG A CA 1
ATOM 1526 C C . ARG A 1 195 ? 19.297 -4.59 4.695 1 98.62 195 ARG A C 1
ATOM 1528 O O . ARG A 1 195 ? 19.609 -5.293 3.729 1 98.62 195 ARG A O 1
ATOM 1535 N N . SER A 1 196 ? 20.125 -4.312 5.668 1 98.44 196 SER A N 1
ATOM 1536 C CA . SER A 1 196 ? 21.5 -4.797 5.652 1 98.44 196 SER A CA 1
ATOM 1537 C C . SER A 1 196 ? 21.562 -6.316 5.742 1 98.44 196 SER A C 1
ATOM 1539 O O . SER A 1 196 ? 22.344 -6.961 5.043 1 98.44 196 SER A O 1
ATOM 1541 N N . GLN A 1 197 ? 20.781 -6.867 6.602 1 98.62 197 GLN A N 1
ATOM 1542 C CA . GLN A 1 197 ? 20.781 -8.32 6.762 1 98.62 197 GLN A CA 1
ATOM 1543 C C . GLN A 1 197 ? 20.188 -9.008 5.535 1 98.62 197 GLN A C 1
ATOM 1545 O O . GLN A 1 197 ? 20.625 -10.102 5.16 1 98.62 197 GLN A O 1
ATOM 1550 N N . LEU A 1 198 ? 19.172 -8.414 4.938 1 98.75 198 LEU A N 1
ATOM 1551 C CA . LEU A 1 198 ? 18.656 -8.938 3.676 1 98.75 198 LEU A CA 1
ATOM 1552 C C . LEU A 1 198 ? 19.75 -8.984 2.621 1 98.75 198 LEU A C 1
ATOM 1554 O O . LEU A 1 198 ? 19.922 -10.008 1.947 1 98.75 198 LEU A O 1
ATOM 1558 N N . ALA A 1 199 ? 20.484 -7.895 2.504 1 98.56 199 ALA A N 1
ATOM 1559 C CA . ALA A 1 199 ? 21.578 -7.816 1.526 1 98.56 199 ALA A CA 1
ATOM 1560 C C . ALA A 1 199 ? 22.609 -8.898 1.772 1 98.56 199 ALA A C 1
ATOM 1562 O O . ALA A 1 199 ? 23.016 -9.609 0.844 1 98.56 199 ALA A O 1
ATOM 1563 N N . SER A 1 200 ? 22.984 -9.094 3.002 1 98 200 SER A N 1
ATOM 1564 C CA . SER A 1 200 ? 24.047 -10.031 3.346 1 98 200 SER A CA 1
ATOM 1565 C C . SER A 1 200 ? 23.578 -11.477 3.213 1 98 200 SER A C 1
ATOM 1567 O O . SER A 1 200 ? 24.359 -12.359 2.867 1 98 200 SER A O 1
ATOM 1569 N N . THR A 1 201 ? 22.328 -11.719 3.475 1 98.06 201 THR A N 1
ATOM 1570 C CA . THR A 1 201 ? 21.828 -13.094 3.527 1 98.06 201 THR A CA 1
ATOM 1571 C C . THR A 1 201 ? 21.453 -13.586 2.135 1 98.06 201 THR A C 1
ATOM 1573 O O . THR A 1 201 ? 21.844 -14.688 1.732 1 98.06 201 THR A O 1
ATOM 1576 N N . PHE A 1 202 ? 20.781 -12.797 1.376 1 97.88 202 PHE A N 1
ATOM 1577 C CA . PHE A 1 202 ? 20.188 -13.312 0.141 1 97.88 202 PHE A CA 1
ATOM 1578 C C . PHE A 1 202 ? 20.953 -12.789 -1.073 1 97.88 202 PHE A C 1
ATOM 1580 O O . PHE A 1 202 ? 20.812 -13.312 -2.176 1 97.88 202 PHE A O 1
ATOM 1587 N N . TYR A 1 203 ? 21.75 -11.742 -0.896 1 98.12 203 TYR A N 1
ATOM 1588 C CA . TYR A 1 203 ? 22.375 -11.117 -2.051 1 98.12 203 TYR A CA 1
ATOM 1589 C C . TYR A 1 203 ? 23.891 -10.977 -1.833 1 98.12 203 TYR A C 1
ATOM 1591 O O . TYR A 1 203 ? 24.516 -10.078 -2.393 1 98.12 203 TYR A O 1
ATOM 1599 N N . SER A 1 204 ? 24.406 -11.797 -1.013 1 93.38 204 SER A N 1
ATOM 1600 C CA . SER A 1 204 ? 25.828 -11.75 -0.705 1 93.38 204 SER A CA 1
ATOM 1601 C C . SER A 1 204 ? 26.672 -11.875 -1.97 1 93.38 204 SER A C 1
ATOM 1603 O O . SER A 1 204 ? 26.453 -12.773 -2.783 1 93.38 204 SER A O 1
ATOM 1605 N N . SER A 1 205 ? 27.578 -10.992 -2.264 1 91.88 205 SER A N 1
ATOM 1606 C CA . SER A 1 205 ? 28.547 -10.984 -3.35 1 91.88 205 SER A CA 1
ATOM 1607 C C . SER A 1 205 ? 27.875 -10.711 -4.691 1 91.88 205 SER A C 1
ATOM 1609 O O . SER A 1 205 ? 28.438 -11.016 -5.746 1 91.88 205 SER A O 1
ATOM 1611 N N . LEU A 1 206 ? 26.594 -10.227 -4.652 1 96.75 206 LEU A N 1
ATOM 1612 C CA . LEU A 1 206 ? 25.891 -9.953 -5.895 1 96.75 206 LEU A CA 1
ATOM 1613 C C . LEU A 1 206 ? 25.891 -8.461 -6.207 1 96.75 206 LEU A C 1
ATOM 1615 O O . LEU A 1 206 ? 25.234 -8.016 -7.156 1 96.75 206 LEU A O 1
ATOM 1619 N N . GLY A 1 207 ? 26.531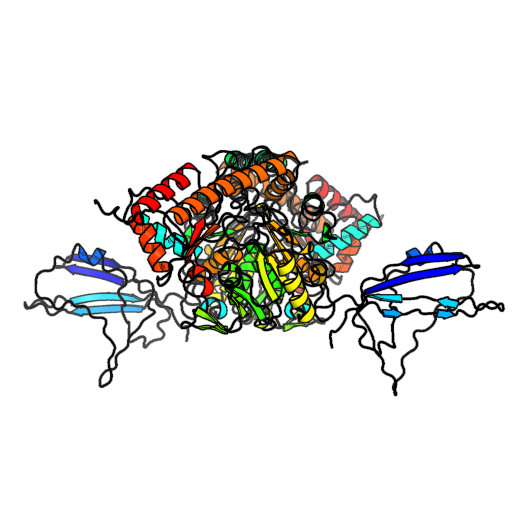 -7.664 -5.383 1 95.06 207 GLY A N 1
ATOM 1620 C CA . GLY A 1 207 ? 26.625 -6.23 -5.609 1 95.06 207 GLY A CA 1
ATOM 1621 C C . GLY A 1 207 ? 25.359 -5.484 -5.195 1 95.06 207 GLY A C 1
ATOM 1622 O O . GLY A 1 207 ? 25.109 -4.375 -5.676 1 95.06 207 GLY A O 1
ATOM 1623 N N . ILE A 1 208 ? 24.516 -6.09 -4.398 1 98.06 208 ILE A N 1
ATOM 1624 C CA . ILE A 1 208 ? 23.312 -5.469 -3.852 1 98.06 208 ILE A CA 1
ATOM 1625 C C . ILE A 1 208 ? 23.562 -5.059 -2.402 1 98.06 208 ILE A C 1
ATOM 1627 O O . ILE A 1 208 ? 23.938 -5.891 -1.57 1 98.06 208 ILE A O 1
ATOM 1631 N N . ASP A 1 209 ? 23.375 -3.828 -2.08 1 96.31 209 ASP A N 1
ATOM 1632 C CA . ASP A 1 209 ? 23.578 -3.375 -0.706 1 96.31 209 ASP A CA 1
ATOM 1633 C C . ASP A 1 209 ? 22.266 -2.855 -0.107 1 96.31 209 ASP A C 1
ATOM 1635 O O . ASP A 1 209 ? 21.219 -2.957 -0.731 1 96.31 209 ASP A O 1
ATOM 1639 N N . GLU A 1 210 ? 22.328 -2.418 1.107 1 97.06 210 GLU A N 1
ATOM 1640 C CA . GLU A 1 210 ? 21.141 -2.049 1.858 1 97.06 210 GLU A CA 1
ATOM 1641 C C . GLU A 1 210 ? 20.406 -0.888 1.192 1 97.06 210 GLU A C 1
ATOM 1643 O O . GLU A 1 210 ? 19.172 -0.791 1.275 1 97.06 210 GLU A O 1
ATOM 1648 N N . ASP A 1 211 ? 21.078 -0.012 0.495 1 95.81 211 ASP A N 1
ATOM 1649 C CA . ASP A 1 211 ? 20.469 1.153 -0.136 1 95.81 211 ASP A CA 1
ATOM 1650 C C . ASP A 1 211 ? 19.656 0.75 -1.36 1 95.81 211 ASP A C 1
ATOM 1652 O O . ASP A 1 211 ? 18.797 1.512 -1.824 1 95.81 211 ASP A O 1
ATOM 1656 N N . ASP A 1 212 ? 19.938 -0.491 -1.897 1 98.25 212 ASP A N 1
ATOM 1657 C CA . ASP A 1 212 ? 19.203 -1.004 -3.049 1 98.25 212 ASP A CA 1
ATOM 1658 C C . ASP A 1 212 ? 17.891 -1.653 -2.619 1 98.25 212 ASP A C 1
ATOM 1660 O O . ASP A 1 212 ? 17.047 -1.972 -3.457 1 98.25 212 ASP A O 1
ATOM 1664 N N . ILE A 1 213 ? 17.734 -1.816 -1.321 1 98.81 213 ILE A N 1
ATOM 1665 C CA . ILE A 1 213 ? 16.641 -2.648 -0.831 1 98.81 213 ILE A CA 1
ATOM 1666 C C . ILE A 1 213 ? 15.57 -1.768 -0.19 1 98.81 213 ILE A C 1
ATOM 1668 O O . ILE A 1 213 ? 15.875 -0.914 0.646 1 98.81 213 ILE A O 1
ATOM 1672 N N . PHE A 1 214 ? 14.352 -1.951 -0.625 1 98.75 214 PHE A N 1
ATOM 1673 C CA . PHE A 1 214 ? 13.172 -1.312 -0.056 1 98.75 214 PHE A CA 1
ATOM 1674 C C . PHE A 1 214 ? 12.258 -2.344 0.601 1 98.75 214 PHE A C 1
ATOM 1676 O O . PHE A 1 214 ? 11.641 -3.162 -0.085 1 98.75 214 PHE A O 1
ATOM 1683 N N . VAL A 1 215 ? 12.156 -2.275 1.927 1 98.75 215 VAL A N 1
ATOM 1684 C CA . VAL A 1 215 ? 11.258 -3.178 2.637 1 98.75 215 VAL A CA 1
ATOM 1685 C C . VAL A 1 215 ? 9.805 -2.795 2.35 1 98.75 215 VAL A C 1
ATOM 1687 O O . VAL A 1 215 ? 9.469 -1.609 2.291 1 98.75 215 VAL A O 1
ATOM 1690 N N . SER A 1 216 ? 8.977 -3.795 2.113 1 97.5 216 SER A N 1
ATOM 1691 C CA . SER A 1 216 ? 7.586 -3.555 1.744 1 97.5 216 SER A CA 1
ATOM 1692 C C . SER A 1 216 ? 6.637 -4.402 2.582 1 97.5 216 SER A C 1
ATOM 1694 O O . SER A 1 216 ? 7.07 -5.137 3.471 1 97.5 216 SER A O 1
ATOM 1696 N N . ASP A 1 217 ? 5.32 -4.254 2.354 1 97.31 217 ASP A N 1
ATOM 1697 C CA . ASP A 1 217 ? 4.285 -5.008 3.051 1 97.31 217 ASP A CA 1
ATOM 1698 C C . ASP A 1 217 ? 3.801 -6.184 2.203 1 97.31 217 ASP A C 1
ATOM 1700 O O . ASP A 1 217 ? 2.633 -6.57 2.279 1 97.31 217 ASP A O 1
ATOM 1704 N N . GLY A 1 218 ? 4.688 -6.672 1.326 1 96.62 218 GLY A N 1
ATOM 1705 C CA . GLY A 1 218 ? 4.379 -7.836 0.512 1 96.62 218 GLY A CA 1
ATOM 1706 C C . GLY A 1 218 ? 4.648 -7.617 -0.965 1 96.62 218 GLY A C 1
ATOM 1707 O O . GLY A 1 218 ? 4.641 -6.48 -1.443 1 96.62 218 GLY A O 1
ATOM 1708 N N . ALA A 1 219 ? 4.797 -8.711 -1.674 1 97.19 219 ALA A N 1
ATOM 1709 C CA . ALA A 1 219 ? 5.164 -8.664 -3.086 1 97.19 219 ALA A CA 1
ATOM 1710 C C . ALA A 1 219 ? 4.047 -8.055 -3.924 1 97.19 219 ALA A C 1
ATOM 1712 O O . ALA A 1 219 ? 4.305 -7.293 -4.863 1 97.19 219 ALA A O 1
ATOM 1713 N N . LYS A 1 220 ? 2.818 -8.406 -3.635 1 95.81 220 LYS A N 1
ATOM 1714 C CA . LYS A 1 220 ? 1.695 -7.855 -4.383 1 95.81 220 LYS A CA 1
ATOM 1715 C C . LYS A 1 220 ? 1.676 -6.332 -4.301 1 95.81 220 LYS A C 1
ATOM 1717 O O . LYS A 1 220 ? 1.459 -5.652 -5.309 1 95.81 220 LYS A O 1
ATOM 1722 N N . CYS A 1 221 ? 1.89 -5.816 -3.1 1 97.06 221 CYS A N 1
ATOM 1723 C CA . CYS A 1 221 ? 1.958 -4.367 -2.922 1 97.06 221 CYS A CA 1
ATOM 1724 C C . CYS A 1 221 ? 3.135 -3.779 -3.691 1 97.06 221 CYS A C 1
ATOM 1726 O O . CYS A 1 221 ? 3.012 -2.721 -4.309 1 97.06 221 CYS A O 1
ATOM 1728 N N . GLY A 1 222 ? 4.281 -4.492 -3.621 1 97.38 222 GLY A N 1
ATOM 1729 C CA . GLY A 1 222 ? 5.438 -4.062 -4.391 1 97.38 222 GLY A CA 1
ATOM 1730 C C . GLY A 1 222 ? 5.164 -3.975 -5.883 1 97.38 222 GLY A C 1
ATOM 1731 O O . GLY A 1 222 ? 5.562 -3.006 -6.531 1 97.38 222 GLY A O 1
ATOM 1732 N N . ILE A 1 223 ? 4.465 -4.922 -6.43 1 98.12 223 ILE A N 1
ATOM 1733 C CA . ILE A 1 223 ? 4.105 -4.953 -7.844 1 98.12 223 ILE A CA 1
ATOM 1734 C C . ILE A 1 223 ? 3.246 -3.738 -8.188 1 98.12 223 ILE A C 1
ATOM 1736 O O . ILE A 1 223 ? 3.484 -3.066 -9.195 1 98.12 223 ILE A O 1
ATOM 1740 N N . SER A 1 224 ? 2.309 -3.469 -7.336 1 97.31 224 SER A N 1
ATOM 1741 C CA . SER A 1 224 ? 1.432 -2.326 -7.57 1 97.31 224 SER A CA 1
ATOM 1742 C C . SER A 1 224 ? 2.213 -1.017 -7.555 1 97.31 224 SER A C 1
ATOM 1744 O O . SER A 1 224 ? 1.941 -0.116 -8.352 1 97.31 224 SER A O 1
ATOM 1746 N N . ARG A 1 225 ? 3.148 -0.879 -6.66 1 97.94 225 ARG A N 1
ATOM 1747 C CA . ARG A 1 225 ? 3.943 0.342 -6.574 1 97.94 225 ARG A CA 1
ATOM 1748 C C . ARG A 1 225 ? 4.875 0.475 -7.773 1 97.94 225 ARG A C 1
ATOM 1750 O O . ARG A 1 225 ? 5.145 1.585 -8.234 1 97.94 225 ARG A O 1
ATOM 1757 N N . ILE A 1 226 ? 5.352 -0.652 -8.273 1 98.5 226 ILE A N 1
ATOM 1758 C CA . ILE A 1 226 ? 6.172 -0.635 -9.477 1 98.5 226 ILE A CA 1
ATOM 1759 C C . ILE A 1 226 ? 5.328 -0.182 -10.672 1 98.5 226 ILE A C 1
ATOM 1761 O O . ILE A 1 226 ? 5.809 0.557 -11.531 1 98.5 226 ILE A O 1
ATOM 1765 N N . GLN A 1 227 ? 4.094 -0.636 -10.719 1 97.81 227 GLN A N 1
ATOM 1766 C CA . GLN A 1 227 ? 3.193 -0.184 -11.781 1 97.81 227 GLN A CA 1
ATOM 1767 C C . GLN A 1 227 ? 3 1.328 -11.727 1 97.81 227 GLN A C 1
ATOM 1769 O O . GLN A 1 227 ? 3.006 1.997 -12.758 1 97.81 227 GLN A O 1
ATOM 1774 N N . ALA A 1 228 ? 2.846 1.842 -10.547 1 97.38 228 ALA A N 1
ATOM 1775 C CA . ALA A 1 228 ? 2.719 3.285 -10.367 1 97.38 228 ALA A CA 1
ATOM 1776 C C . ALA A 1 228 ? 3.994 4.008 -10.797 1 97.38 228 ALA A C 1
ATOM 1778 O O . ALA A 1 228 ? 3.936 5.113 -11.336 1 97.38 228 ALA A O 1
ATOM 1779 N N . LEU A 1 229 ? 5.129 3.432 -10.531 1 98.38 229 LEU A N 1
ATOM 1780 C CA . LEU A 1 229 ? 6.43 3.963 -10.914 1 98.38 229 LEU A CA 1
ATOM 1781 C C . LEU A 1 229 ? 6.492 4.203 -12.422 1 98.38 229 LEU A C 1
ATOM 1783 O O . LEU A 1 229 ? 6.922 5.27 -12.867 1 98.38 229 LEU A O 1
ATOM 1787 N N . PHE A 1 230 ? 6.02 3.236 -13.18 1 98.25 230 PHE A N 1
ATOM 1788 C CA . PHE A 1 230 ? 6.172 3.297 -14.625 1 98.25 230 PHE A CA 1
ATOM 1789 C C . PHE A 1 230 ? 5.059 4.129 -15.25 1 98.25 230 PHE A C 1
ATOM 1791 O O . PHE A 1 230 ? 5.258 4.766 -16.281 1 98.25 230 PHE A O 1
ATOM 1798 N N . GLY A 1 231 ? 3.854 4.113 -14.688 1 97.31 231 GLY A N 1
ATOM 1799 C CA . GLY A 1 231 ? 2.756 4.906 -15.219 1 97.31 231 GLY A CA 1
ATOM 1800 C C . GLY A 1 231 ? 2.064 4.25 -16.406 1 97.31 231 GLY A C 1
ATOM 1801 O O . GLY A 1 231 ? 2.326 3.088 -16.719 1 97.31 231 GLY A O 1
ATOM 1802 N N . PRO A 1 232 ? 1.207 4.934 -17.031 1 96.75 232 PRO A N 1
ATOM 1803 C CA . PRO A 1 232 ? 0.312 4.328 -18.016 1 96.75 232 PRO A CA 1
ATOM 1804 C C . PRO A 1 232 ? 0.967 4.164 -19.391 1 96.75 232 PRO A C 1
ATOM 1806 O O . PRO A 1 232 ? 0.452 3.432 -20.234 1 96.75 232 PRO A O 1
ATOM 1809 N N . ASN A 1 233 ? 2.088 4.762 -19.625 1 96.25 233 ASN A N 1
ATOM 1810 C CA . ASN A 1 233 ? 2.568 4.902 -21 1 96.25 233 ASN A CA 1
ATOM 1811 C C . ASN A 1 233 ? 3.643 3.869 -21.328 1 96.25 233 ASN A C 1
ATOM 1813 O O . ASN A 1 233 ? 4.441 4.066 -22.234 1 96.25 233 ASN A O 1
ATOM 1817 N N . VAL A 1 234 ? 3.676 2.771 -20.625 1 98 234 VAL A N 1
ATOM 1818 C CA . VAL A 1 234 ? 4.652 1.723 -20.891 1 98 234 VAL A CA 1
ATOM 1819 C C . VAL A 1 234 ? 3.941 0.472 -21.406 1 98 234 VAL A C 1
ATOM 1821 O O . VAL A 1 234 ? 2.758 0.267 -21.125 1 98 234 VAL A O 1
ATOM 1824 N N . THR A 1 235 ? 4.684 -0.295 -22.188 1 98.06 235 THR A N 1
ATOM 1825 C CA . THR A 1 235 ? 4.195 -1.594 -22.641 1 98.06 235 THR A CA 1
ATOM 1826 C C . THR A 1 235 ? 4.746 -2.713 -21.766 1 98.06 235 THR A C 1
ATOM 1828 O O . THR A 1 235 ? 5.812 -2.574 -21.172 1 98.06 235 THR A O 1
ATOM 1831 N N . MET A 1 236 ? 3.984 -3.809 -21.719 1 97.56 236 MET A N 1
ATOM 1832 C CA . MET A 1 236 ? 4.367 -4.859 -20.781 1 97.56 236 MET A CA 1
ATOM 1833 C C . MET A 1 236 ? 4.324 -6.227 -21.453 1 97.56 236 MET A C 1
ATOM 1835 O O . MET A 1 236 ? 3.51 -6.461 -22.344 1 97.56 236 MET A O 1
ATOM 1839 N N . ALA A 1 237 ? 5.23 -7.098 -21.031 1 98.5 237 ALA A N 1
ATOM 1840 C CA . ALA A 1 237 ? 5.195 -8.523 -21.344 1 98.5 237 ALA A CA 1
ATOM 1841 C C . ALA A 1 237 ? 5.035 -9.359 -20.062 1 98.5 237 ALA A C 1
ATOM 1843 O O . ALA A 1 237 ? 5.523 -8.969 -19 1 98.5 237 ALA A O 1
ATOM 1844 N N . VAL A 1 238 ? 4.301 -10.445 -20.156 1 98.12 238 VAL A N 1
ATOM 1845 C CA . VAL A 1 238 ? 4.105 -11.352 -19.031 1 98.12 238 VAL A CA 1
ATOM 1846 C C . VAL A 1 238 ? 4.188 -12.797 -19.5 1 98.12 238 VAL A C 1
ATOM 1848 O O . VAL A 1 238 ? 3.879 -13.094 -20.656 1 98.12 238 VAL A O 1
ATOM 1851 N N . GLN A 1 239 ? 4.648 -13.625 -18.641 1 98.25 239 GLN A N 1
ATOM 1852 C CA . GLN A 1 239 ? 4.531 -15.055 -18.906 1 98.25 239 GLN A CA 1
ATOM 1853 C C . GLN A 1 239 ? 3.072 -15.469 -19.062 1 98.25 239 GLN A C 1
ATOM 1855 O O . GLN A 1 239 ? 2.178 -14.836 -18.5 1 98.25 239 GLN A O 1
ATOM 1860 N N . SER A 1 240 ? 2.795 -16.438 -19.859 1 97 240 SER A N 1
ATOM 1861 C CA . SER A 1 240 ? 1.479 -17.062 -20 1 97 240 SER A CA 1
ATOM 1862 C C . SER A 1 240 ? 1.561 -18.562 -19.812 1 97 240 SER A C 1
ATOM 1864 O O . SER A 1 240 ? 2.084 -19.281 -20.688 1 97 240 SER A O 1
ATOM 1866 N N . PRO A 1 241 ? 1.036 -19.094 -18.734 1 96.5 241 PRO A N 1
ATOM 1867 C CA . PRO A 1 241 ? 0.207 -18.453 -17.703 1 96.5 241 PRO A CA 1
ATOM 1868 C C . PRO A 1 241 ? 1.021 -17.609 -16.734 1 96.5 241 PRO A C 1
ATOM 1870 O O . PRO A 1 241 ? 2.246 -17.75 -16.656 1 96.5 241 PRO A O 1
ATOM 1873 N N . ALA A 1 242 ? 0.312 -16.688 -16.078 1 94.81 242 ALA A N 1
ATOM 1874 C CA . ALA A 1 242 ? 0.99 -15.766 -15.156 1 94.81 242 ALA A CA 1
ATOM 1875 C C . ALA A 1 242 ? 0.137 -15.484 -13.922 1 94.81 242 ALA A C 1
ATOM 1877 O O . ALA A 1 242 ? -1.09 -15.594 -13.969 1 94.81 242 ALA A O 1
ATOM 1878 N N . TYR A 1 243 ? 0.81 -15.172 -12.852 1 95.38 243 TYR A N 1
ATOM 1879 C CA . TYR A 1 243 ? 0.124 -14.617 -11.688 1 95.38 243 TYR A CA 1
ATOM 1880 C C . TYR A 1 243 ? -0.717 -13.406 -12.07 1 95.38 243 TYR A C 1
ATOM 1882 O O . TYR A 1 243 ? -0.211 -12.461 -12.68 1 95.38 243 TYR A O 1
ATOM 1890 N N . PRO A 1 244 ? -1.955 -13.359 -11.727 1 94.06 244 PRO A N 1
ATOM 1891 C CA . PRO A 1 244 ? -2.902 -12.383 -12.281 1 94.06 244 PRO A CA 1
ATOM 1892 C C . PRO A 1 244 ? -2.582 -10.953 -11.867 1 94.06 244 PRO A C 1
ATOM 1894 O O . PRO A 1 244 ? -2.957 -10.008 -12.57 1 94.06 244 PRO A O 1
ATOM 1897 N N . ALA A 1 245 ? -1.929 -10.75 -10.781 1 94.62 245 ALA A N 1
ATOM 1898 C CA . ALA A 1 245 ? -1.668 -9.406 -10.273 1 94.62 245 ALA A CA 1
ATOM 1899 C C . ALA A 1 245 ? -0.884 -8.578 -11.281 1 94.62 245 ALA A C 1
ATOM 1901 O O . ALA A 1 245 ? -1.042 -7.352 -11.352 1 94.62 245 ALA A O 1
ATOM 1902 N N . TYR A 1 246 ? -0.007 -9.234 -12.117 1 97.25 246 TYR A N 1
ATOM 1903 C CA . TYR A 1 246 ? 0.776 -8.5 -13.109 1 97.25 246 TYR A CA 1
ATOM 1904 C C . TYR A 1 246 ? -0.13 -7.844 -14.141 1 97.25 246 TYR A C 1
ATOM 1906 O O . TYR A 1 246 ? -0.011 -6.645 -14.406 1 97.25 246 TYR A O 1
ATOM 1914 N N . VAL A 1 247 ? -1.037 -8.641 -14.641 1 96.25 247 VAL A N 1
ATOM 1915 C CA . VAL A 1 247 ? -1.919 -8.203 -15.711 1 96.25 247 VAL A CA 1
ATOM 1916 C C . VAL A 1 247 ? -2.953 -7.219 -15.172 1 96.25 247 VAL A C 1
ATOM 1918 O O . VAL A 1 247 ? -3.119 -6.121 -15.703 1 96.25 247 VAL A O 1
ATOM 1921 N N . ASP A 1 248 ? -3.605 -7.566 -14.086 1 95.94 248 ASP A N 1
ATOM 1922 C CA . ASP A 1 248 ? -4.695 -6.754 -13.547 1 95.94 248 ASP A CA 1
ATOM 1923 C C . ASP A 1 248 ? -4.191 -5.383 -13.109 1 95.94 248 ASP A C 1
ATOM 1925 O O . ASP A 1 248 ? -4.871 -4.375 -13.305 1 95.94 248 ASP A O 1
ATOM 1929 N N . SER A 1 249 ? -3.059 -5.32 -12.445 1 96.44 249 SER A N 1
ATOM 1930 C CA . SER A 1 249 ? -2.521 -4.031 -12.031 1 96.44 249 SER A CA 1
ATOM 1931 C C . SER A 1 249 ? -2.102 -3.193 -13.234 1 96.44 249 SER A C 1
ATOM 1933 O O . SER A 1 249 ? -2.199 -1.964 -13.203 1 96.44 249 SER A O 1
ATOM 1935 N N . SER A 1 250 ? -1.642 -3.818 -14.328 1 96.88 250 SER A N 1
ATOM 1936 C CA . SER A 1 250 ? -1.34 -3.102 -15.562 1 96.88 250 SER A CA 1
ATOM 1937 C C . SER A 1 250 ? -2.598 -2.486 -16.172 1 96.88 250 SER A C 1
ATOM 1939 O O . SER A 1 250 ? -2.559 -1.373 -16.688 1 96.88 250 SER A O 1
ATOM 1941 N N . VAL A 1 251 ? -3.67 -3.26 -16.109 1 96.75 251 VAL A N 1
ATOM 1942 C CA . VAL A 1 251 ? -4.949 -2.77 -16.609 1 96.75 251 VAL A CA 1
ATOM 1943 C C . VAL A 1 251 ? -5.391 -1.554 -15.797 1 96.75 251 VAL A C 1
ATOM 1945 O O . VAL A 1 251 ? -5.738 -0.515 -16.359 1 96.75 251 VAL A O 1
ATOM 1948 N N . ILE A 1 252 ? -5.324 -1.632 -14.508 1 96.81 252 ILE A N 1
ATOM 1949 C CA . ILE A 1 252 ? -5.73 -0.562 -13.602 1 96.81 252 ILE A CA 1
ATOM 1950 C C . ILE A 1 252 ? -4.906 0.692 -13.875 1 96.81 252 ILE A C 1
ATOM 1952 O O . ILE A 1 252 ? -5.438 1.806 -13.867 1 96.81 252 ILE A O 1
ATOM 1956 N N . MET A 1 253 ? -3.637 0.504 -14.188 1 96.88 253 MET A N 1
ATOM 1957 C CA . MET A 1 253 ? -2.723 1.621 -14.406 1 96.88 253 MET A CA 1
ATOM 1958 C C . MET A 1 253 ? -2.943 2.244 -15.781 1 96.88 253 MET A C 1
ATOM 1960 O O . MET A 1 253 ? -2.473 3.352 -16.047 1 96.88 253 MET A O 1
ATOM 1964 N N . GLY A 1 254 ? -3.65 1.544 -16.672 1 97.06 254 GLY A N 1
ATOM 1965 C CA . GLY A 1 254 ? -3.953 2.078 -18 1 97.06 254 GLY A CA 1
ATOM 1966 C C . GLY A 1 254 ? -2.922 1.7 -19.047 1 97.06 254 GLY A C 1
ATOM 1967 O O . GLY A 1 254 ? -2.779 2.387 -20.047 1 97.06 254 GLY A O 1
ATOM 1968 N N . GLN A 1 255 ? -2.244 0.606 -18.828 1 97.44 255 GLN A N 1
ATOM 1969 C CA . GLN A 1 255 ? -1.165 0.192 -19.719 1 97.44 255 GLN A CA 1
ATOM 1970 C C . GLN A 1 255 ? -1.691 -0.685 -20.844 1 97.44 255 GLN A C 1
ATOM 1972 O O . GLN A 1 255 ? -0.94 -1.056 -21.75 1 97.44 255 GLN A O 1
ATOM 1977 N N . THR A 1 256 ? -2.943 -1.002 -20.875 1 97.06 256 THR A N 1
ATOM 1978 C CA . THR A 1 256 ? -3.463 -1.985 -21.812 1 97.06 256 THR A CA 1
ATOM 1979 C C . THR A 1 256 ? -4.633 -1.408 -22.609 1 97.06 256 THR A C 1
ATOM 1981 O O . THR A 1 256 ? -5.188 -0.37 -22.25 1 97.06 256 THR A O 1
ATOM 1984 N N . GLY A 1 257 ? -4.922 -2.055 -23.75 1 96 257 GLY A N 1
ATOM 1985 C CA . GLY A 1 257 ? -6.188 -1.836 -24.438 1 96 257 GLY A CA 1
ATOM 1986 C C . GLY A 1 257 ? -7.312 -2.701 -23.891 1 96 257 GLY A C 1
ATOM 1987 O O . GLY A 1 257 ? -7.305 -3.078 -22.719 1 96 257 GLY A O 1
ATOM 1988 N N . GLU A 1 258 ? -8.25 -2.998 -24.734 1 95.75 258 GLU A N 1
ATOM 1989 C CA . GLU A 1 258 ? -9.445 -3.738 -24.344 1 95.75 258 GLU A CA 1
ATOM 1990 C C . GLU A 1 258 ? -9.156 -5.23 -24.219 1 95.75 258 GLU A C 1
ATOM 1992 O O . GLU A 1 258 ? -8.203 -5.734 -24.812 1 95.75 258 GLU A O 1
ATOM 1997 N N . PHE A 1 259 ? -9.992 -5.871 -23.406 1 94.12 259 PHE A N 1
ATOM 1998 C CA . PHE A 1 259 ? -9.945 -7.324 -23.312 1 94.12 259 PHE A CA 1
ATOM 1999 C C . PHE A 1 259 ? -10.555 -7.969 -24.547 1 94.12 259 PHE A C 1
ATOM 2001 O O . PHE A 1 259 ? -11.68 -7.648 -24.938 1 94.12 259 PHE A O 1
ATOM 2008 N N . GLN A 1 260 ? -9.789 -8.812 -25.172 1 93.38 260 GLN A N 1
ATOM 2009 C CA . GLN A 1 260 ? -10.266 -9.57 -26.328 1 93.38 260 GLN A CA 1
ATOM 2010 C C . GLN A 1 260 ? -10.844 -10.922 -25.906 1 93.38 260 GLN A C 1
ATOM 2012 O O . GLN A 1 260 ? -10.094 -11.844 -25.594 1 93.38 260 GLN A O 1
ATOM 2017 N N . LYS A 1 261 ? -12.109 -11.125 -26.016 1 87.31 261 LYS A N 1
ATOM 2018 C CA . LYS A 1 261 ? -12.828 -12.281 -25.5 1 87.31 261 LYS A CA 1
ATOM 2019 C C . LYS A 1 261 ? -12.477 -13.547 -26.266 1 87.31 261 LYS A C 1
ATOM 2021 O O . LYS A 1 261 ? -12.422 -14.641 -25.688 1 87.31 261 LYS A O 1
ATOM 2026 N N . ASP A 1 262 ? -12.156 -13.414 -27.469 1 87.31 262 ASP A N 1
ATOM 2027 C CA . ASP A 1 262 ? -11.914 -14.57 -28.328 1 87.31 262 ASP A CA 1
ATOM 2028 C C . ASP A 1 262 ? -10.602 -15.258 -27.969 1 87.31 262 ASP A C 1
ATOM 2030 O O . ASP A 1 262 ? -10.516 -16.484 -27.984 1 87.31 262 ASP A O 1
ATOM 2034 N N . VAL A 1 263 ? -9.625 -14.406 -27.609 1 87.5 263 VAL A N 1
ATOM 2035 C CA . VAL A 1 263 ? -8.32 -14.992 -27.328 1 87.5 263 VAL A CA 1
ATOM 2036 C C . VAL A 1 263 ? -8.016 -14.891 -25.828 1 87.5 263 VAL A C 1
ATOM 2038 O O . VAL A 1 263 ? -6.992 -15.391 -25.359 1 87.5 263 VAL A O 1
ATOM 2041 N N . LYS A 1 264 ? -8.883 -14.164 -25.016 1 88.81 264 LYS A N 1
ATOM 2042 C CA . LYS A 1 264 ? -8.781 -14.023 -23.562 1 88.81 264 LYS A CA 1
ATOM 2043 C C . LYS A 1 264 ? -7.492 -13.312 -23.172 1 88.81 264 LYS A C 1
ATOM 2045 O O . LYS A 1 264 ? -6.77 -13.781 -22.281 1 88.81 264 LYS A O 1
ATOM 2050 N N . LYS A 1 265 ? -7.195 -12.258 -23.891 1 92.75 265 LYS A N 1
ATOM 2051 C CA . LYS A 1 265 ? -6.012 -11.43 -23.688 1 92.75 265 LYS A CA 1
ATOM 2052 C C . LYS A 1 265 ? -6.359 -9.945 -23.703 1 92.75 265 LYS A C 1
ATOM 2054 O O . LYS A 1 265 ? -7.324 -9.539 -24.359 1 92.75 265 LYS A O 1
ATOM 2059 N N . TYR A 1 266 ? -5.664 -9.195 -22.969 1 95.69 266 TYR A N 1
ATOM 2060 C CA . TYR A 1 266 ? -5.754 -7.746 -23.109 1 95.69 266 TYR A CA 1
ATOM 2061 C C . TYR A 1 266 ? -4.895 -7.262 -24.281 1 95.69 266 TYR A C 1
ATOM 2063 O O . TYR A 1 266 ? -3.777 -7.746 -24.469 1 95.69 266 TYR A O 1
ATOM 2071 N N . GLU A 1 267 ? -5.434 -6.32 -25 1 95.38 267 GLU A N 1
ATOM 2072 C CA . GLU A 1 267 ? -4.652 -5.66 -26.047 1 95.38 267 GLU A CA 1
ATOM 2073 C C . GLU A 1 267 ? -3.42 -4.977 -25.453 1 95.38 267 GLU A C 1
ATOM 2075 O O . GLU A 1 267 ? -3.447 -4.5 -24.328 1 95.38 267 GLU A O 1
ATOM 2080 N N . THR A 1 268 ? -2.316 -4.988 -26.172 1 95.06 268 THR A N 1
ATOM 2081 C CA . THR A 1 268 ? -1.086 -4.246 -25.906 1 95.06 268 THR A CA 1
ATOM 2082 C C . THR A 1 268 ? -0.189 -5.004 -24.938 1 95.06 268 THR A C 1
ATOM 2084 O O . THR A 1 268 ? 0.966 -4.629 -24.734 1 95.06 268 THR A O 1
ATOM 2087 N N . ILE A 1 269 ? -0.686 -6.082 -24.281 1 96.62 269 ILE A N 1
ATOM 2088 C CA . ILE A 1 269 ? 0.177 -6.926 -23.469 1 96.62 269 ILE A CA 1
ATOM 2089 C C . ILE A 1 269 ? 0.825 -8 -24.328 1 96.62 269 ILE A C 1
ATOM 2091 O O . ILE A 1 269 ? 0.153 -8.641 -25.141 1 96.62 269 ILE A O 1
ATOM 2095 N N . GLU A 1 270 ? 2.127 -8.125 -24.266 1 97.69 270 GLU A N 1
ATOM 2096 C CA . GLU A 1 270 ? 2.84 -9.234 -24.891 1 97.69 270 GLU A CA 1
ATOM 2097 C C . GLU A 1 270 ? 2.838 -10.469 -24 1 97.69 270 GLU A C 1
ATOM 2099 O O . GLU A 1 270 ? 3.475 -10.477 -22.938 1 97.69 270 GLU A O 1
ATOM 2104 N N . TYR A 1 271 ? 2.111 -11.492 -24.422 1 97 271 TYR A N 1
ATOM 2105 C CA . TYR A 1 271 ? 2.059 -12.734 -23.672 1 97 271 TYR A CA 1
ATOM 2106 C C . TYR A 1 271 ? 3.145 -13.703 -24.125 1 97 271 TYR A C 1
ATOM 2108 O O . TYR A 1 271 ? 3.139 -14.148 -25.281 1 97 271 TYR A O 1
ATOM 2116 N N . MET A 1 272 ? 4.055 -13.992 -23.234 1 98.38 272 MET A N 1
ATOM 2117 C CA . MET A 1 272 ? 5.137 -14.93 -23.531 1 98.38 272 MET A CA 1
ATOM 2118 C C . MET A 1 272 ? 4.723 -16.359 -23.188 1 98.38 272 MET A C 1
ATOM 2120 O O . MET A 1 272 ? 4.633 -16.719 -22.016 1 98.38 272 MET A O 1
ATOM 2124 N N . GLU A 1 273 ? 4.574 -17.141 -24.156 1 96.81 273 GLU A N 1
ATOM 2125 C CA . GLU A 1 273 ? 4.035 -18.484 -23.969 1 96.81 273 GLU A CA 1
ATOM 2126 C C . GLU A 1 273 ? 5.027 -19.375 -23.234 1 96.81 273 GLU A C 1
ATOM 2128 O O . GLU A 1 273 ? 6.172 -19.531 -23.672 1 96.81 273 GLU A O 1
ATOM 2133 N N . CYS A 1 274 ? 4.609 -19.906 -22.172 1 97.62 274 CYS A N 1
ATOM 2134 C CA . CYS A 1 274 ? 5.355 -20.875 -21.375 1 97.62 274 CYS A CA 1
ATOM 2135 C C . CYS A 1 274 ? 4.59 -22.188 -21.25 1 97.62 274 CYS A C 1
ATOM 2137 O O . CYS A 1 274 ? 3.756 -22.344 -20.359 1 97.62 274 CYS A O 1
ATOM 2139 N N . THR A 1 275 ? 4.934 -23.141 -22.047 1 95.56 275 THR A N 1
ATOM 2140 C CA . THR A 1 275 ? 4.219 -24.406 -22.188 1 95.56 275 THR A CA 1
ATOM 2141 C C . THR A 1 275 ? 5.164 -25.594 -21.984 1 95.56 275 THR A C 1
ATOM 2143 O O . THR A 1 275 ? 6.383 -25.422 -21.938 1 95.56 275 THR A O 1
ATOM 2146 N N . PRO A 1 276 ? 4.547 -26.75 -21.828 1 96 276 PRO A N 1
ATOM 2147 C CA . PRO A 1 276 ? 5.402 -27.938 -21.734 1 96 276 PRO A CA 1
ATOM 2148 C C . PRO A 1 276 ? 6.34 -28.078 -22.922 1 96 276 PRO A C 1
ATOM 2150 O O . PRO A 1 276 ? 7.473 -28.547 -22.781 1 96 276 PRO A O 1
ATOM 2153 N N . GLU A 1 277 ? 5.984 -27.656 -24.094 1 95.94 277 GLU A N 1
ATOM 2154 C CA . GLU A 1 277 ? 6.73 -27.844 -25.344 1 95.94 277 GLU A CA 1
ATOM 2155 C C . GLU A 1 277 ? 8.008 -27.016 -25.359 1 95.94 277 GLU A C 1
ATOM 2157 O O . GLU A 1 277 ? 8.961 -27.328 -26.078 1 95.94 277 GLU A O 1
ATOM 2162 N N . ASN A 1 278 ? 8.031 -25.953 -24.578 1 97 278 ASN A N 1
ATOM 2163 C CA . ASN A 1 278 ? 9.227 -25.125 -24.531 1 97 278 ASN A CA 1
ATOM 2164 C C . ASN A 1 278 ? 9.836 -25.078 -23.141 1 97 278 ASN A C 1
ATOM 2166 O O . ASN A 1 278 ? 10.445 -24.078 -22.75 1 97 278 ASN A O 1
ATOM 2170 N N . ASP A 1 279 ? 9.539 -26.078 -22.375 1 95.25 279 ASP A N 1
ATOM 2171 C CA . ASP A 1 279 ? 10.062 -26.25 -21.016 1 95.25 279 ASP A CA 1
ATOM 2172 C C . ASP A 1 279 ? 9.703 -25.047 -20.141 1 95.25 279 ASP A C 1
ATOM 2174 O O . ASP A 1 279 ? 10.5 -24.609 -19.312 1 95.25 279 ASP A O 1
ATOM 2178 N N . PHE A 1 280 ? 8.602 -24.406 -20.453 1 97.56 280 PHE A N 1
ATOM 2179 C CA . PHE A 1 280 ? 7.984 -23.328 -19.688 1 97.56 280 PHE A CA 1
ATOM 2180 C C . PHE A 1 280 ? 8.883 -22.094 -19.672 1 97.56 280 PHE A C 1
ATOM 2182 O O . PHE A 1 280 ? 8.922 -21.359 -18.688 1 97.56 280 PHE A O 1
ATOM 2189 N N . PHE A 1 281 ? 9.703 -21.906 -20.656 1 98.38 281 PHE A N 1
ATOM 2190 C CA . PHE A 1 281 ? 10.477 -20.703 -20.938 1 98.38 281 PHE A CA 1
ATOM 2191 C C . PHE A 1 281 ? 10.172 -20.172 -22.328 1 98.38 281 PHE A C 1
ATOM 2193 O O . PHE A 1 281 ? 10.203 -20.922 -23.297 1 98.38 281 PHE A O 1
ATOM 2200 N N . PRO A 1 282 ? 9.883 -18.906 -22.438 1 98.31 282 PRO A N 1
ATOM 2201 C CA . PRO A 1 282 ? 9.422 -18.391 -23.734 1 98.31 282 PRO A CA 1
ATOM 2202 C C . PRO A 1 282 ? 10.523 -18.391 -24.797 1 98.31 282 PRO A C 1
ATOM 2204 O O . PRO A 1 282 ? 11.695 -18.188 -24.469 1 98.31 282 PRO A O 1
ATOM 2207 N N . ASP A 1 283 ? 10.156 -18.625 -26.031 1 98.12 283 ASP A N 1
ATOM 2208 C CA . ASP A 1 283 ? 11.039 -18.359 -27.172 1 98.12 283 ASP A CA 1
ATOM 2209 C C . ASP A 1 283 ? 11.195 -16.859 -27.391 1 98.12 283 ASP A C 1
ATOM 2211 O O . ASP A 1 283 ? 10.383 -16.234 -28.078 1 98.12 283 ASP A O 1
ATOM 2215 N N . LEU A 1 284 ? 12.242 -16.328 -26.906 1 98.25 284 LEU A N 1
ATOM 2216 C CA . LEU A 1 284 ? 12.453 -14.891 -26.875 1 98.25 284 LEU A CA 1
ATOM 2217 C C . LEU A 1 284 ? 12.586 -14.328 -28.281 1 98.25 284 LEU A C 1
ATOM 2219 O O . LEU A 1 284 ? 12.398 -13.133 -28.5 1 98.25 284 LEU A O 1
ATOM 2223 N N . SER A 1 285 ? 12.898 -15.156 -29.266 1 96.5 285 SER A N 1
ATOM 2224 C CA . SER A 1 285 ? 13 -14.711 -30.641 1 96.5 285 SER A CA 1
ATOM 2225 C C . SER A 1 285 ? 11.633 -14.344 -31.203 1 96.5 285 SER A C 1
ATOM 2227 O O . SER A 1 285 ? 11.539 -13.609 -32.188 1 96.5 285 SER A O 1
ATOM 2229 N N . LYS A 1 286 ? 10.609 -14.781 -30.547 1 96.75 286 LYS A N 1
ATOM 2230 C CA . LYS A 1 286 ? 9.25 -14.523 -31 1 96.75 286 LYS A CA 1
ATOM 2231 C C . LYS A 1 286 ? 8.57 -13.453 -30.156 1 96.75 286 LYS A C 1
ATOM 2233 O O . LYS A 1 286 ? 7.402 -13.117 -30.391 1 96.75 286 LYS A O 1
ATOM 2238 N N . VAL A 1 287 ? 9.242 -12.961 -29.219 1 97.5 287 VAL A N 1
ATOM 2239 C CA . VAL A 1 287 ? 8.688 -11.977 -28.297 1 97.5 287 VAL A CA 1
ATOM 2240 C C . VAL A 1 287 ? 9.031 -10.57 -28.766 1 97.5 287 VAL A C 1
ATOM 2242 O O . VAL A 1 287 ? 10.203 -10.266 -29.031 1 97.5 287 VAL A O 1
ATOM 2245 N N . SER A 1 288 ? 8.031 -9.727 -28.906 1 97.44 288 SER A N 1
ATOM 2246 C CA . SER A 1 288 ? 8.266 -8.328 -29.266 1 97.44 288 SER A CA 1
ATOM 2247 C C . SER A 1 288 ? 8.828 -7.543 -28.078 1 97.44 288 SER A C 1
ATOM 2249 O O . SER A 1 288 ? 8.57 -7.879 -26.922 1 97.44 288 SER A O 1
ATOM 2251 N N . ARG A 1 289 ? 9.547 -6.504 -28.391 1 97.69 289 ARG A N 1
ATOM 2252 C CA . ARG A 1 289 ? 10.078 -5.648 -27.344 1 97.69 289 ARG A CA 1
ATOM 2253 C C . ARG A 1 289 ? 8.953 -4.957 -26.578 1 97.69 289 ARG A C 1
ATOM 2255 O O . ARG A 1 289 ? 8 -4.457 -27.172 1 97.69 289 ARG A O 1
ATOM 2262 N N . THR A 1 290 ? 9.039 -4.965 -25.328 1 98.62 290 THR A N 1
ATOM 2263 C CA . THR A 1 290 ? 8.219 -4.156 -24.438 1 98.62 290 THR A CA 1
ATOM 2264 C C . THR A 1 290 ? 9.086 -3.383 -23.453 1 98.62 290 THR A C 1
ATOM 2266 O O . THR A 1 290 ? 10.266 -3.697 -23.281 1 98.62 290 THR A O 1
ATOM 2269 N N . ASP A 1 291 ? 8.578 -2.355 -22.891 1 98.75 291 ASP A N 1
ATOM 2270 C CA . ASP A 1 291 ? 9.312 -1.569 -21.891 1 98.75 291 ASP A CA 1
ATOM 2271 C C . ASP A 1 291 ? 9.602 -2.395 -20.641 1 98.75 291 ASP A C 1
ATOM 2273 O O . ASP A 1 291 ? 10.711 -2.344 -20.109 1 98.75 291 ASP A O 1
ATOM 2277 N N . VAL A 1 292 ? 8.609 -3.129 -20.156 1 98.81 292 VAL A N 1
ATOM 2278 C CA . VAL A 1 292 ? 8.688 -3.869 -18.906 1 98.81 292 VAL A CA 1
ATOM 2279 C C . VAL A 1 292 ? 8.383 -5.344 -19.156 1 98.81 292 VAL A C 1
ATOM 2281 O O . VAL A 1 292 ? 7.477 -5.676 -19.922 1 98.81 292 VAL A O 1
ATOM 2284 N N . ILE A 1 293 ? 9.141 -6.223 -18.547 1 98.88 293 ILE A N 1
ATOM 2285 C CA . ILE A 1 293 ? 8.93 -7.664 -18.625 1 98.88 293 ILE A CA 1
ATOM 2286 C C . ILE A 1 293 ? 8.734 -8.234 -17.219 1 98.88 293 ILE A C 1
ATOM 2288 O O . ILE A 1 293 ? 9.672 -8.273 -16.422 1 98.88 293 ILE A O 1
ATOM 2292 N N . PHE A 1 294 ? 7.516 -8.688 -16.922 1 98.81 294 PHE A N 1
ATOM 2293 C CA . PHE A 1 294 ? 7.293 -9.43 -15.688 1 98.81 294 PHE A CA 1
ATOM 2294 C C . PHE A 1 294 ? 7.715 -10.883 -15.844 1 98.81 294 PHE A C 1
ATOM 2296 O O . PHE A 1 294 ? 7.297 -11.562 -16.781 1 98.81 294 PHE A O 1
ATOM 2303 N N . PHE A 1 295 ? 8.531 -11.344 -14.953 1 98.88 295 PHE A N 1
ATOM 2304 C CA . PHE A 1 295 ? 9.023 -12.719 -15 1 98.88 295 PHE A CA 1
ATOM 2305 C C . PHE A 1 295 ? 9.117 -13.312 -13.602 1 98.88 295 PHE A C 1
ATOM 2307 O O . PHE A 1 295 ? 9.812 -12.773 -12.742 1 98.88 295 PHE A O 1
ATOM 2314 N N . CYS A 1 296 ? 8.359 -14.32 -13.398 1 98.69 296 CYS A N 1
ATOM 2315 C CA . CYS A 1 296 ? 8.312 -14.992 -12.109 1 98.69 296 CYS A CA 1
ATOM 2316 C C . CYS A 1 296 ? 9.016 -16.344 -12.18 1 98.69 296 CYS A C 1
ATOM 2318 O O . CYS A 1 296 ? 8.641 -17.203 -12.977 1 98.69 296 CYS A O 1
ATOM 2320 N N . SER A 1 297 ? 10 -16.531 -11.367 1 98.44 297 SER A N 1
ATOM 2321 C CA . SER A 1 297 ? 10.742 -17.781 -11.297 1 98.44 297 SER A CA 1
ATOM 2322 C C . SER A 1 297 ? 11.289 -18.016 -9.891 1 98.44 297 SER A C 1
ATOM 2324 O O . SER A 1 297 ? 12.039 -17.188 -9.367 1 98.44 297 SER A O 1
ATOM 2326 N N . PRO A 1 298 ? 11.023 -19.172 -9.242 1 97.94 298 PRO A N 1
ATOM 2327 C CA . PRO A 1 298 ? 10.078 -20.188 -9.711 1 97.94 298 PRO A CA 1
ATOM 2328 C C . PRO A 1 298 ? 8.688 -19.625 -9.984 1 97.94 298 PRO A C 1
ATOM 2330 O O . PRO A 1 298 ? 8.266 -18.672 -9.32 1 97.94 298 PRO A O 1
ATOM 2333 N N . ASN A 1 299 ? 7.973 -20.266 -10.898 1 98.12 299 ASN A N 1
ATOM 2334 C CA . ASN A 1 299 ? 6.812 -19.625 -11.508 1 98.12 299 ASN A CA 1
ATOM 2335 C C . ASN A 1 299 ? 5.516 -20.062 -10.828 1 98.12 299 ASN A C 1
ATOM 2337 O O . ASN A 1 299 ? 5.344 -21.234 -10.5 1 98.12 299 ASN A O 1
ATOM 2341 N N . ASN A 1 300 ? 4.688 -19.203 -10.43 1 97.31 300 ASN A N 1
ATOM 2342 C CA . ASN A 1 300 ? 3.258 -19.391 -10.219 1 97.31 300 ASN A CA 1
ATOM 2343 C C . ASN A 1 300 ? 2.455 -19.062 -11.477 1 97.31 300 ASN A C 1
ATOM 2345 O O . ASN A 1 300 ? 2.439 -17.922 -11.938 1 97.31 300 ASN A O 1
ATOM 2349 N N . PRO A 1 301 ? 1.887 -20 -12.102 1 97.31 301 PRO A N 1
ATOM 2350 C CA . PRO A 1 301 ? 1.307 -21.172 -11.453 1 97.31 301 PRO A CA 1
ATOM 2351 C C . PRO A 1 301 ? 2.043 -22.469 -11.812 1 97.31 301 PRO A C 1
ATOM 2353 O O . PRO A 1 301 ? 1.801 -23.516 -11.195 1 97.31 301 PRO A O 1
ATOM 2356 N N . THR A 1 302 ? 2.953 -22.516 -12.703 1 97.81 302 THR A N 1
ATOM 2357 C CA . THR A 1 302 ? 3.412 -23.75 -13.336 1 97.81 302 THR A CA 1
ATOM 2358 C C . THR A 1 302 ? 4.34 -24.531 -12.406 1 97.81 302 THR A C 1
ATOM 2360 O O . THR A 1 302 ? 4.551 -25.719 -12.586 1 97.81 302 THR A O 1
ATOM 2363 N N . GLY A 1 303 ? 4.957 -23.781 -11.531 1 97.19 303 GLY A N 1
ATOM 2364 C CA . GLY A 1 303 ? 5.891 -24.406 -10.602 1 97.19 303 GLY A CA 1
ATOM 2365 C C . GLY A 1 303 ? 7.281 -24.578 -11.18 1 97.19 303 GLY A C 1
ATOM 2366 O O . GLY A 1 303 ? 8.188 -25.062 -10.5 1 97.19 303 GLY A O 1
ATOM 2367 N N . TYR A 1 304 ? 7.559 -24.141 -12.359 1 96.44 304 TYR A N 1
ATOM 2368 C CA . TYR A 1 304 ? 8.859 -24.281 -13.008 1 96.44 304 TYR A CA 1
ATOM 2369 C C . TYR A 1 304 ? 9.781 -23.125 -12.648 1 96.44 304 TYR A C 1
ATOM 2371 O O . TYR A 1 304 ? 9.328 -22 -12.438 1 96.44 304 TYR A O 1
ATOM 2379 N N . ALA A 1 305 ? 11.039 -23.422 -12.578 1 97.69 305 ALA A N 1
ATOM 2380 C CA . ALA A 1 305 ? 12.062 -22.406 -12.383 1 97.69 305 ALA A CA 1
ATOM 2381 C C . ALA A 1 305 ? 12.969 -22.312 -13.609 1 97.69 305 ALA A C 1
ATOM 2383 O O . ALA A 1 305 ? 13.336 -23.328 -14.203 1 97.69 305 ALA A O 1
ATOM 2384 N N . ALA A 1 306 ? 13.281 -21.125 -14 1 98.12 306 ALA A N 1
ATOM 2385 C CA . ALA A 1 306 ? 14.195 -20.922 -15.125 1 98.12 306 ALA A CA 1
ATOM 2386 C C . ALA A 1 306 ? 15.625 -21.266 -14.734 1 98.12 306 ALA A C 1
ATOM 2388 O O . ALA A 1 306 ? 16.062 -20.984 -13.617 1 98.12 306 ALA A O 1
ATOM 2389 N N . SER A 1 307 ? 16.344 -21.891 -15.633 1 97.12 307 SER A N 1
ATOM 2390 C CA . SER A 1 307 ? 17.766 -22.203 -15.422 1 97.12 307 SER A CA 1
ATOM 2391 C C . SER A 1 307 ? 18.625 -20.953 -15.539 1 97.12 307 SER A C 1
ATOM 2393 O O . SER A 1 307 ? 18.156 -19.906 -15.984 1 97.12 307 SER A O 1
ATOM 2395 N N . ARG A 1 308 ? 19.859 -21.094 -15.117 1 97.69 308 ARG A N 1
ATOM 2396 C CA . ARG A 1 308 ? 20.828 -20.016 -15.242 1 97.69 308 ARG A CA 1
ATOM 2397 C C . ARG A 1 308 ? 20.969 -19.578 -16.703 1 97.69 308 ARG A C 1
ATOM 2399 O O . ARG A 1 308 ? 21.031 -18.375 -17 1 97.69 308 ARG A O 1
ATOM 2406 N N . ASP A 1 309 ? 21.047 -20.547 -17.594 1 97.5 309 ASP A N 1
ATOM 2407 C CA . ASP A 1 309 ? 21.172 -20.25 -19.016 1 97.5 309 ASP A CA 1
ATOM 2408 C C . ASP A 1 309 ? 19.953 -19.484 -19.531 1 97.5 309 ASP A C 1
ATOM 2410 O O . ASP A 1 309 ? 20.094 -18.516 -20.281 1 97.5 309 ASP A O 1
ATOM 2414 N N . GLN A 1 310 ? 18.844 -19.906 -19.172 1 98.19 310 GLN A N 1
ATOM 2415 C CA . GLN A 1 310 ? 17.609 -19.266 -19.578 1 98.19 310 GLN A CA 1
ATOM 2416 C C . GLN A 1 310 ? 17.531 -17.828 -19.078 1 98.19 310 GLN A C 1
ATOM 2418 O O . GLN A 1 310 ? 17.172 -16.922 -19.828 1 98.19 310 GLN A O 1
ATOM 2423 N N . LEU A 1 311 ? 17.859 -17.609 -17.812 1 98.75 311 LEU A N 1
ATOM 2424 C CA . LEU A 1 311 ? 17.828 -16.266 -17.25 1 98.75 311 LEU A CA 1
ATOM 2425 C C . LEU A 1 311 ? 18.906 -15.391 -17.891 1 98.75 311 LEU A C 1
ATOM 2427 O O . LEU A 1 311 ? 18.703 -14.18 -18.062 1 98.75 311 LEU A O 1
ATOM 2431 N N . SER A 1 312 ? 20.031 -16.016 -18.234 1 98.38 312 SER A N 1
ATOM 2432 C CA . SER A 1 312 ? 21.031 -15.273 -18.984 1 98.38 312 SER A CA 1
ATOM 2433 C C . SER A 1 312 ? 20.484 -14.781 -20.312 1 98.38 312 SER A C 1
ATOM 2435 O O . SER A 1 312 ? 20.75 -13.648 -20.719 1 98.38 312 SER A O 1
ATOM 2437 N N . GLN A 1 313 ? 19.734 -15.586 -21 1 98.44 313 GLN A N 1
ATOM 2438 C CA . GLN A 1 313 ? 19.094 -15.188 -22.25 1 98.44 313 GLN A CA 1
ATOM 2439 C C . GLN A 1 313 ? 18.094 -14.055 -22.016 1 98.44 313 GLN A C 1
ATOM 2441 O O . GLN A 1 313 ? 18.016 -13.117 -22.812 1 98.44 313 GLN A O 1
ATOM 2446 N N . LEU A 1 314 ? 17.359 -14.156 -20.922 1 98.81 314 LEU A N 1
ATOM 2447 C CA . LEU A 1 314 ? 16.375 -13.133 -20.609 1 98.81 314 LEU A CA 1
ATOM 2448 C C . LEU A 1 314 ? 17.047 -11.789 -20.344 1 98.81 314 LEU A C 1
ATOM 2450 O O . LEU A 1 314 ? 16.594 -10.758 -20.844 1 98.81 314 LEU A O 1
ATOM 2454 N N . VAL A 1 315 ? 18.109 -11.797 -19.531 1 98.62 315 VAL A N 1
ATOM 2455 C CA . VAL A 1 315 ? 18.844 -10.57 -19.219 1 98.62 315 VAL A CA 1
ATOM 2456 C C . VAL A 1 315 ? 19.438 -9.984 -20.484 1 98.62 315 VAL A C 1
ATOM 2458 O O . VAL A 1 315 ? 19.359 -8.773 -20.719 1 98.62 315 VAL A O 1
ATOM 2461 N N . LYS A 1 316 ? 20.016 -10.844 -21.328 1 97.69 316 LYS A N 1
ATOM 2462 C CA . LYS A 1 316 ? 20.562 -10.398 -22.594 1 97.69 316 LYS A CA 1
ATOM 2463 C C . LYS A 1 316 ? 19.469 -9.797 -23.484 1 97.69 316 LYS A C 1
ATOM 2465 O O . LYS A 1 316 ? 19.688 -8.758 -24.109 1 97.69 316 LYS A O 1
ATOM 2470 N N . PHE A 1 317 ? 18.359 -10.406 -23.625 1 98.44 317 PHE A N 1
ATOM 2471 C CA . PHE A 1 317 ? 17.219 -9.93 -24.391 1 98.44 317 PHE A CA 1
ATOM 2472 C C . PHE A 1 317 ? 16.781 -8.547 -23.906 1 98.44 317 PHE A C 1
ATOM 2474 O O . PHE A 1 317 ? 16.562 -7.645 -24.719 1 98.44 317 PHE A O 1
ATOM 2481 N N . ALA A 1 318 ? 16.641 -8.406 -22.547 1 98.69 318 ALA A N 1
ATOM 2482 C CA . ALA A 1 318 ? 16.25 -7.129 -21.969 1 98.69 318 ALA A CA 1
ATOM 2483 C C . ALA A 1 318 ? 17.281 -6.047 -22.266 1 98.69 318 ALA A C 1
ATOM 2485 O O . ALA A 1 318 ? 16.938 -4.914 -22.594 1 98.69 318 ALA A O 1
ATOM 2486 N N . LYS A 1 319 ? 18.531 -6.41 -22.125 1 95.5 319 LYS A N 1
ATOM 2487 C CA . LYS A 1 319 ? 19.609 -5.461 -22.359 1 95.5 319 LYS A CA 1
ATOM 2488 C C . LYS A 1 319 ? 19.641 -5.012 -23.828 1 95.5 319 LYS A C 1
ATOM 2490 O O . LYS A 1 319 ? 19.719 -3.816 -24.109 1 95.5 319 LYS A O 1
ATOM 2495 N N . ASN A 1 320 ? 19.516 -5.988 -24.734 1 95.94 320 ASN A N 1
ATOM 2496 C CA . ASN A 1 320 ? 19.531 -5.691 -26.156 1 95.94 320 ASN A CA 1
ATOM 2497 C C . ASN A 1 320 ? 18.344 -4.812 -26.547 1 95.94 320 ASN A C 1
ATOM 2499 O O . ASN A 1 320 ? 18.453 -3.986 -27.469 1 95.94 320 ASN A O 1
ATOM 2503 N N . ASN A 1 321 ? 17.25 -4.984 -25.891 1 96.75 321 ASN A N 1
ATOM 2504 C CA . ASN A 1 321 ? 16.016 -4.289 -26.266 1 96.75 321 ASN A CA 1
ATOM 2505 C C . ASN A 1 321 ? 15.789 -3.051 -25.406 1 96.75 321 ASN A C 1
ATOM 2507 O O . ASN A 1 321 ? 14.891 -2.256 -25.688 1 96.75 321 ASN A O 1
ATOM 2511 N N . GLY A 1 322 ? 16.609 -2.859 -24.375 1 97.31 322 GLY A N 1
ATOM 2512 C CA . GLY A 1 322 ? 16.453 -1.732 -23.469 1 97.31 322 GLY A CA 1
ATOM 2513 C C . GLY A 1 322 ? 15.234 -1.857 -22.578 1 97.31 322 GLY A C 1
ATOM 2514 O O . GLY A 1 322 ? 14.562 -0.863 -22.281 1 97.31 322 GLY A O 1
ATOM 2515 N N . SER A 1 323 ? 14.852 -3.072 -22.203 1 98.75 323 SER A N 1
ATOM 2516 C CA . SER A 1 323 ? 13.688 -3.332 -21.359 1 98.75 323 SER A CA 1
ATOM 2517 C C . SER A 1 323 ? 14.094 -3.428 -19.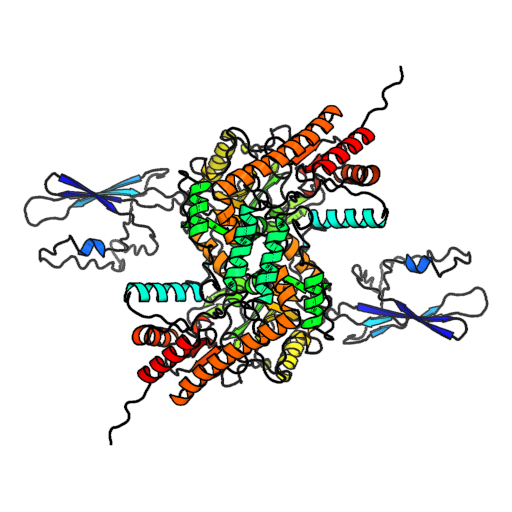891 1 98.75 323 SER A C 1
ATOM 2519 O O . SER A 1 323 ? 15.273 -3.586 -19.578 1 98.75 323 SER A O 1
ATOM 2521 N N . ILE A 1 324 ? 13.172 -3.275 -19.016 1 98.88 324 ILE A N 1
ATOM 2522 C CA . ILE A 1 324 ? 13.367 -3.521 -17.578 1 98.88 324 ILE A CA 1
ATOM 2523 C C . ILE A 1 324 ? 12.617 -4.785 -17.172 1 98.88 324 ILE A C 1
ATOM 2525 O O . ILE A 1 324 ? 11.422 -4.922 -17.438 1 98.88 324 ILE A O 1
ATOM 2529 N N . ILE A 1 325 ? 13.32 -5.707 -16.562 1 98.94 325 ILE A N 1
ATOM 2530 C CA . ILE A 1 325 ? 12.727 -6.934 -16.031 1 98.94 325 ILE A CA 1
ATOM 2531 C C . ILE A 1 325 ? 12.234 -6.691 -14.602 1 98.94 325 ILE A C 1
ATOM 2533 O O . ILE A 1 325 ? 12.969 -6.18 -13.758 1 98.94 325 ILE A O 1
ATOM 2537 N N . VAL A 1 326 ? 11.008 -6.945 -14.359 1 98.94 326 VAL A N 1
ATOM 2538 C CA . VAL A 1 326 ? 10.492 -7.078 -13 1 98.94 326 VAL A CA 1
ATOM 2539 C C . VAL A 1 326 ? 10.438 -8.555 -12.609 1 98.94 326 VAL A C 1
ATOM 2541 O O . VAL A 1 326 ? 9.523 -9.273 -13.016 1 98.94 326 VAL A O 1
ATOM 2544 N N . TYR A 1 327 ? 11.398 -8.961 -11.828 1 98.88 327 TYR A N 1
ATOM 2545 C CA . TYR A 1 327 ? 11.609 -10.359 -11.484 1 98.88 327 TYR A CA 1
ATOM 2546 C C . TYR A 1 327 ? 10.977 -10.695 -10.133 1 98.88 327 TYR A C 1
ATOM 2548 O O . TYR A 1 327 ? 11.352 -10.125 -9.109 1 98.88 327 TYR A O 1
ATOM 2556 N N . ASP A 1 328 ? 9.992 -11.562 -10.148 1 98.75 328 ASP A N 1
ATOM 2557 C CA . ASP A 1 328 ? 9.297 -12.016 -8.945 1 98.75 328 ASP A CA 1
ATOM 2558 C C . ASP A 1 328 ? 9.914 -13.312 -8.414 1 98.75 328 ASP A C 1
ATOM 2560 O O . ASP A 1 328 ? 9.758 -14.375 -9.031 1 98.75 328 ASP A O 1
ATOM 2564 N N . SER A 1 329 ? 10.531 -13.219 -7.27 1 98.56 329 SER A N 1
ATOM 2565 C CA . SER A 1 329 ? 11.25 -14.352 -6.699 1 98.56 329 SER A CA 1
ATOM 2566 C C . SER A 1 329 ? 10.562 -14.875 -5.441 1 98.56 329 SER A C 1
ATOM 2568 O O . SER A 1 329 ? 11.227 -15.344 -4.516 1 98.56 329 SER A O 1
ATOM 2570 N N . ALA A 1 330 ? 9.258 -14.805 -5.375 1 97.81 330 ALA A N 1
ATOM 2571 C CA . ALA A 1 330 ? 8.469 -15.133 -4.191 1 97.81 330 ALA A CA 1
ATOM 2572 C C . ALA A 1 330 ? 8.734 -16.562 -3.734 1 97.81 330 ALA A C 1
ATOM 2574 O O . ALA A 1 330 ? 8.555 -16.891 -2.559 1 97.81 330 ALA A O 1
ATOM 2575 N N . TYR A 1 331 ? 9.234 -17.438 -4.605 1 98.12 331 TYR A N 1
ATOM 2576 C CA . TYR A 1 331 ? 9.367 -18.844 -4.285 1 98.12 331 TYR A CA 1
ATOM 2577 C C . TYR A 1 331 ? 10.828 -19.281 -4.336 1 98.12 331 TYR A C 1
ATOM 2579 O O . TYR A 1 331 ? 11.125 -20.484 -4.344 1 98.12 331 TYR A O 1
ATOM 2587 N N . ALA A 1 332 ? 11.742 -18.375 -4.32 1 97.81 332 ALA A N 1
ATOM 2588 C CA . ALA A 1 332 ? 13.156 -18.656 -4.543 1 97.81 332 ALA A CA 1
ATOM 2589 C C . ALA A 1 332 ? 13.695 -19.625 -3.502 1 97.81 332 ALA A C 1
ATOM 2591 O O . ALA A 1 332 ? 14.586 -20.422 -3.797 1 97.81 332 ALA A O 1
ATOM 2592 N N . MET A 1 333 ? 13.156 -19.641 -2.334 1 96.44 333 MET A N 1
ATOM 2593 C CA . MET A 1 333 ? 13.648 -20.484 -1.253 1 96.44 333 MET A CA 1
ATOM 2594 C C . MET A 1 333 ? 13.398 -21.953 -1.557 1 96.44 333 MET A C 1
ATOM 2596 O O . MET A 1 333 ? 14.031 -22.828 -0.971 1 96.44 333 MET A O 1
ATOM 2600 N N . TYR A 1 334 ? 12.523 -22.234 -2.43 1 97.69 334 TYR A N 1
ATOM 2601 C CA . TYR A 1 334 ? 12.148 -23.609 -2.744 1 97.69 334 TYR A CA 1
ATOM 2602 C C . TYR A 1 334 ? 13.008 -24.156 -3.875 1 97.69 334 TYR A C 1
ATOM 2604 O O . TYR A 1 334 ? 12.992 -25.359 -4.141 1 97.69 334 TYR A O 1
ATOM 2612 N N . ALA A 1 335 ? 13.703 -23.25 -4.539 1 96.44 335 ALA A N 1
ATOM 2613 C CA . ALA A 1 335 ? 14.508 -23.672 -5.688 1 96.44 335 ALA A CA 1
ATOM 2614 C C . ALA A 1 335 ? 15.523 -24.734 -5.285 1 96.44 335 ALA A C 1
ATOM 2616 O O . ALA A 1 335 ? 16.094 -24.672 -4.199 1 96.44 335 ALA A O 1
ATOM 2617 N N . SER A 1 336 ? 15.719 -25.625 -6.129 1 92.38 336 SER A N 1
ATOM 2618 C CA . SER A 1 336 ? 16.641 -26.734 -5.887 1 92.38 336 SER A CA 1
ATOM 2619 C C . SER A 1 336 ? 17.891 -26.609 -6.77 1 92.38 336 SER A C 1
ATOM 2621 O O . SER A 1 336 ? 17.891 -25.844 -7.73 1 92.38 336 SER A O 1
ATOM 2623 N N . ASP A 1 337 ? 18.859 -27.281 -6.367 1 91 337 ASP A N 1
ATOM 2624 C CA . ASP A 1 337 ? 20.078 -27.422 -7.156 1 91 337 ASP A CA 1
ATOM 2625 C C . ASP A 1 337 ? 20.688 -26.062 -7.492 1 91 337 ASP A C 1
ATOM 2627 O O . ASP A 1 337 ? 20.797 -25.203 -6.621 1 91 337 ASP A O 1
ATOM 2631 N N . ASP A 1 338 ? 21.109 -25.906 -8.711 1 91.44 338 ASP A N 1
ATOM 2632 C CA . ASP A 1 338 ? 21.828 -24.703 -9.094 1 91.44 338 ASP A CA 1
ATOM 2633 C C . ASP A 1 338 ? 20.891 -23.672 -9.734 1 91.44 338 ASP A C 1
ATOM 2635 O O . ASP A 1 338 ? 21.344 -22.719 -10.367 1 91.44 338 ASP A O 1
ATOM 2639 N N . THR A 1 339 ? 19.609 -23.875 -9.484 1 94.81 339 THR A N 1
ATOM 2640 C CA . THR A 1 339 ? 18.641 -22.906 -9.977 1 94.81 339 THR A CA 1
ATOM 2641 C C . THR A 1 339 ? 18.844 -21.547 -9.305 1 94.81 339 THR A C 1
ATOM 2643 O O . THR A 1 339 ? 18.922 -21.469 -8.078 1 94.81 339 THR A O 1
ATOM 2646 N N . PRO A 1 340 ? 18.953 -20.484 -10.109 1 97.5 340 PRO A N 1
ATOM 2647 C CA . PRO A 1 340 ? 19.156 -19.172 -9.5 1 97.5 340 PRO A CA 1
ATOM 2648 C C . PRO A 1 340 ? 18.031 -18.766 -8.555 1 97.5 340 PRO A C 1
ATOM 2650 O O . PRO A 1 340 ? 16.859 -19.016 -8.836 1 97.5 340 PRO A O 1
ATOM 2653 N N . ARG A 1 341 ? 18.438 -18.172 -7.469 1 97.38 341 ARG A N 1
ATOM 2654 C CA . ARG A 1 341 ? 17.453 -17.734 -6.473 1 97.38 341 ARG A CA 1
ATOM 2655 C C . ARG A 1 341 ? 17.203 -16.234 -6.574 1 97.38 341 ARG A C 1
ATOM 2657 O O . ARG A 1 341 ? 16.266 -15.711 -5.977 1 97.38 341 ARG A O 1
ATOM 2664 N N . SER A 1 342 ? 18.016 -15.531 -7.301 1 98.56 342 SER A N 1
ATOM 2665 C CA . SER A 1 342 ? 17.891 -14.109 -7.602 1 98.56 342 SER A CA 1
ATOM 2666 C C . SER A 1 342 ? 18.312 -13.812 -9.039 1 98.56 342 SER A C 1
ATOM 2668 O O . SER A 1 342 ? 19.25 -14.414 -9.562 1 98.56 342 SER A O 1
ATOM 2670 N N . ILE A 1 343 ? 17.641 -12.898 -9.672 1 98.88 343 ILE A N 1
ATOM 2671 C CA . ILE A 1 343 ? 17.984 -12.492 -11.023 1 98.88 343 ILE A CA 1
ATOM 2672 C C . ILE A 1 343 ? 19.375 -11.844 -11.031 1 98.88 343 ILE A C 1
ATOM 2674 O O . ILE A 1 343 ? 20.062 -11.852 -12.047 1 98.88 343 ILE A O 1
ATOM 2678 N N . PHE A 1 344 ? 19.828 -11.383 -9.859 1 98.75 344 PHE A N 1
ATOM 2679 C CA . PHE A 1 344 ? 21.078 -10.641 -9.781 1 98.75 344 PHE A CA 1
ATOM 2680 C C . PHE A 1 344 ? 22.281 -11.586 -9.734 1 98.75 344 PHE A C 1
ATOM 2682 O O . PHE A 1 344 ? 23.422 -11.148 -9.766 1 98.75 344 PHE A O 1
ATOM 2689 N N . GLU A 1 345 ? 22.016 -12.859 -9.719 1 98.12 345 GLU A N 1
ATOM 2690 C CA . GLU A 1 345 ? 23.062 -13.844 -9.93 1 98.12 345 GLU A CA 1
ATOM 2691 C C . GLU A 1 345 ? 23.547 -13.828 -11.375 1 98.12 345 GLU A C 1
ATOM 2693 O O . GLU A 1 345 ? 24.625 -14.359 -11.68 1 98.12 345 GLU A O 1
ATOM 2698 N N . ILE A 1 346 ? 22.766 -13.281 -12.258 1 98.19 346 ILE A N 1
ATOM 2699 C CA . ILE A 1 346 ? 23.094 -13.227 -13.68 1 98.19 346 ILE A CA 1
ATOM 2700 C C . ILE A 1 346 ? 23.859 -11.938 -13.984 1 98.19 346 ILE A C 1
ATOM 2702 O O . ILE A 1 346 ? 23.375 -10.836 -13.695 1 98.19 346 ILE A O 1
ATOM 2706 N N . PRO A 1 347 ? 25 -12.023 -14.57 1 96.25 347 PRO A N 1
ATOM 2707 C CA . PRO A 1 347 ? 25.734 -10.805 -14.93 1 96.25 347 PRO A CA 1
ATOM 2708 C C . PRO A 1 347 ? 24.922 -9.859 -15.812 1 96.25 347 PRO A C 1
ATOM 2710 O O . PRO A 1 347 ? 24.234 -10.312 -16.734 1 96.25 347 PRO A O 1
ATOM 2713 N N . GLY A 1 348 ? 24.938 -8.594 -15.438 1 95.44 348 GLY A N 1
ATOM 2714 C CA . GLY A 1 348 ? 24.234 -7.578 -16.203 1 95.44 348 GLY A CA 1
ATOM 2715 C C . GLY A 1 348 ? 22.844 -7.289 -15.695 1 95.44 348 GLY A C 1
ATOM 2716 O O . GLY A 1 348 ? 22.234 -6.273 -16.062 1 95.44 348 GLY A O 1
ATOM 2717 N N . ALA A 1 349 ? 22.359 -8.102 -14.812 1 98.62 349 ALA A N 1
ATOM 2718 C CA . ALA A 1 349 ? 20.984 -8 -14.367 1 98.62 349 ALA A CA 1
ATOM 2719 C C . ALA A 1 349 ? 20.75 -6.691 -13.617 1 98.62 349 ALA A C 1
ATOM 2721 O O . ALA A 1 349 ? 19.656 -6.113 -13.688 1 98.62 349 ALA A O 1
ATOM 2722 N N . LYS A 1 350 ? 21.75 -6.168 -12.906 1 97.69 350 LYS A N 1
ATOM 2723 C CA . LYS A 1 350 ? 21.594 -4.957 -12.109 1 97.69 350 LYS A CA 1
ATOM 2724 C C . LYS A 1 350 ? 21.25 -3.76 -12.992 1 97.69 350 LYS A C 1
ATOM 2726 O O . LYS A 1 350 ? 20.641 -2.791 -12.523 1 97.69 350 LYS A O 1
ATOM 2731 N N . GLU A 1 351 ? 21.5 -3.857 -14.242 1 95.81 351 GLU A N 1
ATOM 2732 C CA . GLU A 1 351 ? 21.297 -2.748 -15.172 1 95.81 351 GLU A CA 1
ATOM 2733 C C . GLU A 1 351 ? 19.906 -2.793 -15.797 1 95.81 351 GLU A C 1
ATOM 2735 O O . GLU A 1 351 ? 19.453 -1.813 -16.391 1 95.81 351 GLU A O 1
ATOM 2740 N N . VAL A 1 352 ? 19.219 -3.975 -15.594 1 98.5 352 VAL A N 1
ATOM 2741 C CA . VAL A 1 352 ? 18 -4.082 -16.391 1 98.5 352 VAL A CA 1
ATOM 2742 C C . VAL A 1 352 ? 16.891 -4.715 -15.539 1 98.5 352 VAL A C 1
ATOM 2744 O O . VAL A 1 352 ? 15.836 -5.07 -16.062 1 98.5 352 VAL A O 1
ATOM 2747 N N . ALA A 1 353 ? 17.125 -4.859 -14.172 1 98.88 353 ALA A N 1
ATOM 2748 C CA . ALA A 1 353 ? 16.109 -5.633 -13.453 1 98.88 353 ALA A CA 1
ATOM 2749 C C . ALA A 1 353 ? 15.766 -4.988 -12.117 1 98.88 353 ALA A C 1
ATOM 2751 O O . ALA A 1 353 ? 16.609 -4.336 -11.5 1 98.88 353 ALA A O 1
ATOM 2752 N N . ILE A 1 354 ? 14.57 -5.133 -11.766 1 98.94 354 ILE A N 1
ATOM 2753 C CA . ILE A 1 354 ? 14.023 -4.992 -10.414 1 98.94 354 ILE A CA 1
ATOM 2754 C C . ILE A 1 354 ? 13.602 -6.359 -9.883 1 98.94 354 ILE A C 1
ATOM 2756 O O . ILE A 1 354 ? 13.039 -7.172 -10.617 1 98.94 354 ILE A O 1
ATOM 2760 N N . GLU A 1 355 ? 13.914 -6.645 -8.633 1 98.94 355 GLU A N 1
ATOM 2761 C CA . GLU A 1 355 ? 13.492 -7.914 -8.047 1 98.94 355 GLU A CA 1
ATOM 2762 C C . GLU A 1 355 ? 12.516 -7.691 -6.898 1 98.94 355 GLU A C 1
ATOM 2764 O O . GLU A 1 355 ? 12.734 -6.824 -6.051 1 98.94 355 GLU A O 1
ATOM 2769 N N . ILE A 1 356 ? 11.422 -8.391 -6.918 1 98.81 356 ILE A N 1
ATOM 2770 C CA . ILE A 1 356 ? 10.43 -8.367 -5.84 1 98.81 356 ILE A CA 1
ATOM 2771 C C . ILE A 1 356 ? 10.438 -9.711 -5.109 1 98.81 356 ILE A C 1
ATOM 2773 O O . ILE A 1 356 ? 10.383 -10.766 -5.738 1 98.81 356 ILE A O 1
ATOM 2777 N N . ALA A 1 357 ? 10.508 -9.633 -3.805 1 98.5 357 ALA A N 1
ATOM 2778 C CA . ALA A 1 357 ? 10.539 -10.82 -2.957 1 98.5 357 ALA A CA 1
ATOM 2779 C C . ALA A 1 357 ? 9.617 -10.664 -1.755 1 98.5 357 ALA A C 1
ATOM 2781 O O . ALA A 1 357 ? 9.086 -9.578 -1.51 1 98.5 357 ALA A O 1
ATOM 2782 N N . SER A 1 358 ? 9.367 -11.773 -1.016 1 97.75 358 SER A N 1
ATOM 2783 C CA . SER A 1 358 ? 8.422 -11.75 0.097 1 97.75 358 SER A CA 1
ATOM 2784 C C . SER A 1 358 ? 8.766 -12.82 1.132 1 97.75 358 SER A C 1
ATOM 2786 O O . SER A 1 358 ? 9.297 -13.883 0.788 1 97.75 358 SER A O 1
ATOM 2788 N N . PHE A 1 359 ? 8.43 -12.594 2.389 1 98.5 359 PHE A N 1
ATOM 2789 C CA . PHE A 1 359 ? 8.555 -13.57 3.459 1 98.5 359 PHE A CA 1
ATOM 2790 C C . PHE A 1 359 ? 7.32 -14.469 3.521 1 98.5 359 PHE A C 1
ATOM 2792 O O . PHE A 1 359 ? 7.285 -15.43 4.289 1 98.5 359 PHE A O 1
ATOM 2799 N N . SER A 1 360 ? 6.344 -14.211 2.699 1 97.88 360 SER A N 1
ATOM 2800 C CA . SER A 1 360 ? 5.066 -14.914 2.777 1 97.88 360 SER A CA 1
ATOM 2801 C C . SER A 1 360 ? 5.258 -16.422 2.637 1 97.88 360 SER A C 1
ATOM 2803 O O . SER A 1 360 ? 4.719 -17.188 3.432 1 97.88 360 SER A O 1
ATOM 2805 N N . LYS A 1 361 ? 6.062 -16.766 1.645 1 97.62 361 LYS A N 1
ATOM 2806 C CA . LYS A 1 361 ? 6.203 -18.203 1.36 1 97.62 361 LYS A CA 1
ATOM 2807 C C . LYS A 1 361 ? 7.457 -18.766 2.012 1 97.62 361 LYS A C 1
ATOM 2809 O O . LYS A 1 361 ? 7.668 -19.984 2.01 1 97.62 361 LYS A O 1
ATOM 2814 N N . TYR A 1 362 ? 8.266 -17.844 2.547 1 97.31 362 TYR A N 1
ATOM 2815 C CA . TYR A 1 362 ? 9.484 -18.25 3.24 1 97.31 362 TYR A CA 1
ATOM 2816 C C . TYR A 1 362 ? 9.188 -18.594 4.695 1 97.31 362 TYR A C 1
ATOM 2818 O O . TYR A 1 362 ? 9.617 -19.641 5.191 1 97.31 362 TYR A O 1
ATOM 2826 N N . ALA A 1 363 ? 8.398 -17.734 5.336 1 98.12 363 ALA A N 1
ATOM 2827 C CA . ALA A 1 363 ? 8.281 -17.781 6.793 1 98.12 363 ALA A CA 1
ATOM 2828 C C . ALA A 1 363 ? 6.816 -17.906 7.219 1 98.12 363 ALA A C 1
ATOM 2830 O O . ALA A 1 363 ? 6.508 -17.844 8.414 1 98.12 363 ALA A O 1
ATOM 2831 N N . GLY A 1 364 ? 5.949 -18.016 6.238 1 98 364 GLY A N 1
ATOM 2832 C CA . GLY A 1 364 ? 4.535 -18.016 6.59 1 98 364 GLY A CA 1
ATOM 2833 C C . GLY A 1 364 ? 3.99 -16.641 6.91 1 98 364 GLY A C 1
ATOM 2834 O O . GLY A 1 364 ? 3.055 -16.5 7.699 1 98 364 GLY A O 1
ATOM 2835 N N . PHE A 1 365 ? 4.539 -15.578 6.281 1 98.5 365 PHE A N 1
ATOM 2836 C CA . PHE A 1 365 ? 4.16 -14.195 6.562 1 98.5 365 PHE A CA 1
ATOM 2837 C C . PHE A 1 365 ? 2.992 -13.766 5.68 1 98.5 365 PHE A C 1
ATOM 2839 O O . PHE A 1 365 ? 2.818 -12.578 5.406 1 98.5 365 PHE A O 1
ATOM 2846 N N . THR A 1 366 ? 2.209 -14.727 5.148 1 97.12 366 THR A N 1
ATOM 2847 C CA . THR A 1 366 ? 1.086 -14.359 4.293 1 97.12 366 THR A CA 1
ATOM 2848 C C . THR A 1 366 ? 0.13 -13.422 5.027 1 97.12 366 THR A C 1
ATOM 2850 O O . THR A 1 366 ? -0.376 -12.461 4.445 1 97.12 366 THR A O 1
ATOM 2853 N N . GLY A 1 367 ? -0.083 -13.648 6.344 1 97.38 367 GLY A N 1
ATOM 2854 C CA . GLY A 1 367 ? -0.937 -12.773 7.125 1 97.38 367 GLY A CA 1
ATOM 2855 C C . GLY A 1 367 ? -0.177 -11.648 7.801 1 97.38 367 GLY A C 1
ATOM 2856 O O . GLY A 1 367 ? -0.753 -10.602 8.125 1 97.38 367 GLY A O 1
ATOM 2857 N N . VAL A 1 368 ? 1.141 -11.805 8.078 1 98.44 368 VAL A N 1
ATOM 2858 C CA . VAL A 1 368 ? 1.982 -10.836 8.766 1 98.44 368 VAL A CA 1
ATOM 2859 C C . VAL A 1 368 ? 2.287 -9.664 7.836 1 98.44 368 VAL A C 1
ATOM 2861 O O . VAL A 1 368 ? 2.314 -8.508 8.266 1 98.44 368 VAL A O 1
ATOM 2864 N N . ARG A 1 369 ? 2.521 -9.969 6.527 1 98 369 ARG A N 1
ATOM 2865 C CA . ARG A 1 369 ? 2.684 -9.016 5.438 1 98 369 ARG A CA 1
ATOM 2866 C C . ARG A 1 369 ? 4.055 -8.352 5.492 1 98 369 ARG A C 1
ATOM 2868 O O . ARG A 1 369 ? 4.191 -7.227 5.984 1 98 369 ARG A O 1
ATOM 2875 N N . LEU A 1 370 ? 5.004 -8.875 4.883 1 98.69 370 LEU A N 1
ATOM 2876 C CA . LEU A 1 370 ? 6.336 -8.297 4.781 1 98.69 370 LEU A CA 1
ATOM 2877 C C . LEU A 1 370 ? 7.07 -8.828 3.553 1 98.69 370 LEU A C 1
ATOM 2879 O O . LEU A 1 370 ? 6.992 -10.023 3.246 1 98.69 370 LEU A O 1
ATOM 2883 N N . GLY A 1 371 ? 7.672 -8.016 2.814 1 98.5 371 GLY A N 1
ATOM 2884 C CA . GLY A 1 371 ? 8.5 -8.328 1.664 1 98.5 371 GLY A CA 1
ATOM 2885 C C . GLY A 1 371 ? 9.539 -7.258 1.37 1 98.5 371 GLY A C 1
ATOM 2886 O O . GLY A 1 371 ? 9.875 -6.457 2.244 1 98.5 371 GLY A O 1
ATOM 2887 N N . TRP A 1 372 ? 10.125 -7.332 0.214 1 98.81 372 TRP A N 1
ATOM 2888 C CA . TRP A 1 372 ? 11.07 -6.285 -0.162 1 98.81 372 TRP A CA 1
ATOM 2889 C C . TRP A 1 372 ? 11.234 -6.223 -1.677 1 98.81 372 TRP A C 1
ATOM 2891 O O . TRP A 1 372 ? 10.875 -7.16 -2.389 1 98.81 372 TRP A O 1
ATOM 2901 N N . THR A 1 373 ? 11.633 -5.125 -2.141 1 98.88 373 THR A N 1
ATOM 2902 C CA . THR A 1 373 ? 11.953 -4.852 -3.537 1 98.88 373 THR A CA 1
ATOM 2903 C C . THR A 1 373 ? 13.398 -4.379 -3.678 1 98.88 373 THR A C 1
ATOM 2905 O O . THR A 1 373 ? 13.852 -3.529 -2.906 1 98.88 373 THR A O 1
ATOM 2908 N N . VAL A 1 374 ? 14.109 -4.961 -4.594 1 98.88 374 VAL A N 1
ATOM 2909 C CA . VAL A 1 374 ? 15.469 -4.531 -4.887 1 98.88 374 VAL A CA 1
ATOM 2910 C C . VAL A 1 374 ? 15.484 -3.699 -6.168 1 98.88 374 VAL A C 1
ATOM 2912 O O . VAL A 1 374 ? 15.109 -4.188 -7.234 1 98.88 374 VAL A O 1
ATOM 2915 N N . VAL A 1 375 ? 15.883 -2.498 -6.074 1 98.88 375 VAL A N 1
ATOM 2916 C CA . VAL A 1 375 ? 16.062 -1.603 -7.211 1 98.88 375 VAL A CA 1
ATOM 2917 C C . VAL A 1 375 ? 17.516 -1.13 -7.262 1 98.88 375 VAL A C 1
ATOM 2919 O O . VAL A 1 375 ? 17.891 -0.171 -6.582 1 98.88 375 VAL A O 1
ATOM 2922 N N . PRO A 1 376 ? 18.281 -1.68 -8.141 1 98.06 376 PRO A N 1
ATOM 2923 C CA . PRO A 1 376 ? 19.703 -1.363 -8.172 1 98.06 376 PRO A CA 1
ATOM 2924 C C . PRO A 1 376 ? 19.984 0.083 -8.578 1 98.06 376 PRO A C 1
ATOM 2926 O O . PRO A 1 376 ? 19.297 0.628 -9.445 1 98.06 376 PRO A O 1
ATOM 2929 N N . LYS A 1 377 ? 21.031 0.642 -7.988 1 94.94 377 LYS A N 1
ATOM 2930 C CA . LYS A 1 377 ? 21.453 2.002 -8.32 1 94.94 377 LYS A CA 1
ATOM 2931 C C . LYS A 1 377 ? 21.906 2.098 -9.773 1 94.94 377 LYS A C 1
ATOM 2933 O O . LYS A 1 377 ? 21.859 3.172 -10.375 1 94.94 377 LYS A O 1
ATOM 2938 N N . GLU A 1 378 ? 22.281 0.967 -10.406 1 93.69 378 GLU A N 1
ATOM 2939 C CA . GLU A 1 378 ? 22.766 0.906 -11.781 1 93.69 378 GLU A CA 1
ATOM 2940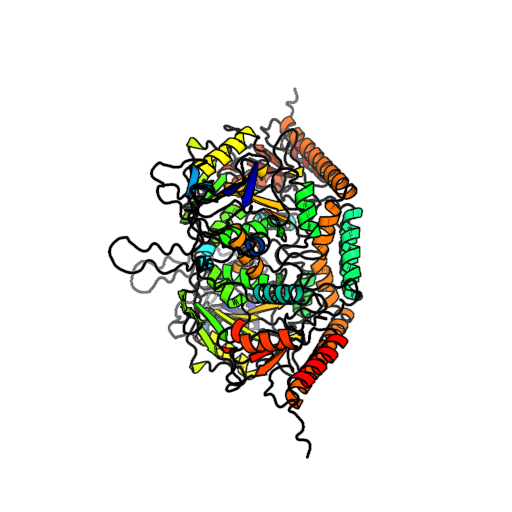 C C . GLU A 1 378 ? 21.625 1.026 -12.781 1 93.69 378 GLU A C 1
ATOM 2942 O O . GLU A 1 378 ? 21.844 1.314 -13.961 1 93.69 378 GLU A O 1
ATOM 2947 N N . LEU A 1 379 ? 20.406 0.75 -12.359 1 97.81 379 LEU A N 1
ATOM 2948 C CA . LEU A 1 379 ? 19.25 0.757 -13.242 1 97.81 379 LEU A CA 1
ATOM 2949 C C . LEU A 1 379 ? 18.812 2.184 -13.562 1 97.81 379 LEU A C 1
ATOM 2951 O O . LEU A 1 379 ? 18.453 2.939 -12.656 1 97.81 379 LEU A O 1
ATOM 2955 N N . LYS A 1 380 ? 18.859 2.514 -14.859 1 95.62 380 LYS A N 1
ATOM 2956 C CA . LYS A 1 380 ? 18.547 3.869 -15.305 1 95.62 380 LYS A CA 1
ATOM 2957 C C . LYS A 1 380 ? 17.484 3.859 -16.406 1 95.62 380 LYS A C 1
ATOM 2959 O O . LYS A 1 380 ? 17.406 2.908 -17.188 1 95.62 380 LYS A O 1
ATOM 2964 N N . TYR A 1 381 ? 16.672 4.918 -16.438 1 96.81 381 TYR A N 1
ATOM 2965 C CA . TYR A 1 381 ? 15.773 5.164 -17.562 1 96.81 381 TYR A CA 1
ATOM 2966 C C . TYR A 1 381 ? 16.562 5.527 -18.812 1 96.81 381 TYR A C 1
ATOM 2968 O O . TYR A 1 381 ? 17.797 5.602 -18.781 1 96.81 381 TYR A O 1
ATOM 2976 N N . SER A 1 382 ? 15.859 5.699 -19.922 1 92.88 382 SER A N 1
ATOM 2977 C CA . SER A 1 382 ? 16.469 6.043 -21.188 1 92.88 382 SER A CA 1
ATOM 2978 C C . SER A 1 382 ? 17.203 7.375 -21.109 1 92.88 382 SER A C 1
ATOM 2980 O O . SER A 1 382 ? 18.219 7.574 -21.797 1 92.88 382 SER A O 1
ATOM 2982 N N . ASN A 1 383 ? 16.781 8.328 -20.234 1 90.31 383 ASN A N 1
ATOM 2983 C CA . ASN A 1 383 ? 17.406 9.641 -20.109 1 90.31 383 ASN A CA 1
ATOM 2984 C C . ASN A 1 383 ? 18.531 9.648 -19.094 1 90.31 383 ASN A C 1
ATOM 2986 O O . ASN A 1 383 ? 19.078 10.703 -18.766 1 90.31 383 ASN A O 1
ATOM 2990 N N . GLY A 1 384 ? 18.734 8.508 -18.422 1 90.75 384 GLY A N 1
ATOM 2991 C CA . GLY A 1 384 ? 19.844 8.352 -17.5 1 90.75 384 GLY A CA 1
ATOM 2992 C C . GLY A 1 384 ? 19.469 8.562 -16.047 1 90.75 384 GLY A C 1
ATOM 2993 O O . GLY A 1 384 ? 20.281 8.344 -15.156 1 90.75 384 GLY A O 1
ATOM 2994 N N . PHE A 1 385 ? 18.281 8.945 -15.82 1 92.81 385 PHE A N 1
ATOM 2995 C CA . PHE A 1 385 ? 17.828 9.164 -14.453 1 92.81 385 PHE A CA 1
ATOM 2996 C C . PHE A 1 385 ? 17.703 7.84 -13.703 1 92.81 385 PHE A C 1
ATOM 2998 O O . PHE A 1 385 ? 17.375 6.812 -14.305 1 92.81 385 PHE A O 1
ATOM 3005 N N . SER A 1 386 ? 17.859 7.859 -12.438 1 95.62 386 SER A N 1
ATOM 3006 C CA . SER A 1 386 ? 17.859 6.676 -11.586 1 95.62 386 SER A CA 1
ATOM 3007 C C . SER A 1 386 ? 16.438 6.16 -11.352 1 95.62 386 SER A C 1
ATOM 3009 O O . SER A 1 386 ? 15.578 6.891 -10.867 1 95.62 386 SER A O 1
ATOM 3011 N N . VAL A 1 387 ? 16.234 4.879 -11.609 1 98.38 387 VAL A N 1
ATOM 3012 C CA . VAL A 1 387 ? 14.953 4.246 -11.328 1 98.38 387 VAL A CA 1
ATOM 3013 C C . VAL A 1 387 ? 14.742 4.156 -9.812 1 98.38 387 VAL A C 1
ATOM 3015 O O . VAL A 1 387 ? 13.641 4.371 -9.312 1 98.38 387 VAL A O 1
ATOM 3018 N N . ALA A 1 388 ? 15.82 3.943 -9.086 1 98 388 ALA A N 1
ATOM 3019 C CA . ALA A 1 388 ? 15.766 3.818 -7.633 1 98 388 ALA A CA 1
ATOM 3020 C C . ALA A 1 388 ? 15.289 5.117 -6.988 1 98 388 ALA A C 1
ATOM 3022 O O . ALA A 1 388 ? 14.555 5.094 -5.996 1 98 388 ALA A O 1
ATOM 3023 N N . THR A 1 389 ? 15.672 6.254 -7.508 1 95.06 389 THR A N 1
ATOM 3024 C CA . THR A 1 389 ? 15.258 7.551 -6.984 1 95.06 389 THR A CA 1
ATOM 3025 C C . THR A 1 389 ? 13.75 7.738 -7.117 1 95.06 389 THR A C 1
ATOM 3027 O O . THR A 1 389 ? 13.086 8.156 -6.164 1 95.06 389 THR A O 1
ATOM 3030 N N . ASP A 1 390 ? 13.258 7.402 -8.266 1 97.19 390 ASP A N 1
ATOM 3031 C CA . ASP A 1 390 ? 11.82 7.531 -8.484 1 97.19 390 ASP A CA 1
ATOM 3032 C C . ASP A 1 390 ? 11.039 6.531 -7.625 1 97.19 390 ASP A C 1
ATOM 3034 O O . ASP A 1 390 ? 9.961 6.848 -7.121 1 97.19 390 ASP A O 1
ATOM 3038 N N . TYR A 1 391 ? 11.594 5.359 -7.504 1 98.06 391 TYR A N 1
ATOM 3039 C CA . TYR A 1 391 ? 10.906 4.387 -6.664 1 98.06 391 TYR A CA 1
ATOM 3040 C C . TYR A 1 391 ? 10.859 4.855 -5.215 1 98.06 391 TYR A C 1
ATOM 3042 O O . TYR A 1 391 ? 9.859 4.668 -4.523 1 98.06 391 TYR A O 1
ATOM 3050 N N . ASN A 1 392 ? 11.93 5.395 -4.766 1 95.19 392 ASN A N 1
ATOM 3051 C CA . ASN A 1 392 ? 11.945 5.977 -3.428 1 95.19 392 ASN A CA 1
ATOM 3052 C C . ASN A 1 392 ? 10.867 7.039 -3.266 1 95.19 392 ASN A C 1
ATOM 3054 O O . ASN A 1 392 ? 10.227 7.125 -2.215 1 95.19 392 ASN A O 1
ATOM 3058 N N . ARG A 1 393 ? 10.672 7.863 -4.266 1 94.5 393 ARG A N 1
ATOM 3059 C CA . ARG A 1 393 ? 9.625 8.875 -4.223 1 94.5 393 ARG A CA 1
ATOM 3060 C C . ARG A 1 393 ? 8.25 8.234 -4.094 1 94.5 393 ARG A C 1
ATOM 3062 O O . ARG A 1 393 ? 7.406 8.719 -3.332 1 94.5 393 ARG A O 1
ATOM 3069 N N . ILE A 1 394 ? 8.039 7.137 -4.828 1 96.81 394 ILE A N 1
ATOM 3070 C CA . ILE A 1 394 ? 6.781 6.402 -4.738 1 96.81 394 ILE A CA 1
ATOM 3071 C C . ILE A 1 394 ? 6.582 5.895 -3.311 1 96.81 394 ILE A C 1
ATOM 3073 O O . ILE A 1 394 ? 5.504 6.066 -2.73 1 96.81 394 ILE A O 1
ATOM 3077 N N . VAL A 1 395 ? 7.605 5.312 -2.754 1 95.94 395 VAL A N 1
ATOM 3078 C CA . VAL A 1 395 ? 7.547 4.727 -1.421 1 95.94 395 VAL A CA 1
ATOM 3079 C C . VAL A 1 395 ? 7.285 5.816 -0.386 1 95.94 395 VAL A C 1
ATOM 3081 O O . VAL A 1 395 ? 6.43 5.66 0.489 1 95.94 395 VAL A O 1
ATOM 3084 N N . CYS A 1 396 ? 7.859 6.949 -0.495 1 93.25 396 CYS A N 1
ATOM 3085 C CA . CYS A 1 396 ? 7.73 8.039 0.468 1 93.25 396 CYS A CA 1
ATOM 3086 C C . CYS A 1 396 ? 6.359 8.688 0.374 1 93.25 396 CYS A C 1
ATOM 3088 O O . CYS A 1 396 ? 5.809 9.141 1.381 1 93.25 396 CYS A O 1
ATOM 3090 N N . THR A 1 397 ? 5.781 8.688 -0.78 1 94.31 397 THR A N 1
ATOM 3091 C CA . THR A 1 397 ? 4.527 9.398 -1 1 94.31 397 THR A CA 1
ATOM 3092 C C . THR A 1 397 ? 3.332 8.484 -0.761 1 94.31 397 THR A C 1
ATOM 3094 O O . THR A 1 397 ? 2.293 8.93 -0.265 1 94.31 397 THR A O 1
ATOM 3097 N N . SER A 1 398 ? 3.496 7.156 -1.029 1 94.81 398 SER A N 1
ATOM 3098 C CA . SER A 1 398 ? 2.314 6.305 -1.113 1 94.81 398 SER A CA 1
ATOM 3099 C C . SER A 1 398 ? 2.318 5.242 -0.018 1 94.81 398 SER A C 1
ATOM 3101 O O . SER A 1 398 ? 1.32 4.547 0.182 1 94.81 398 SER A O 1
ATOM 3103 N N . PHE A 1 399 ? 3.301 5.008 0.751 1 93.25 399 PHE A N 1
ATOM 3104 C CA . PHE A 1 399 ? 3.432 3.873 1.656 1 93.25 399 PHE A CA 1
ATOM 3105 C C . PHE A 1 399 ? 3.885 4.328 3.037 1 93.25 399 PHE A C 1
ATOM 3107 O O . PHE A 1 399 ? 3.098 4.324 3.988 1 93.25 399 PHE A O 1
ATOM 3114 N N . ASN A 1 400 ? 4.922 4.859 3.275 1 88.25 400 ASN A N 1
ATOM 3115 C CA . ASN A 1 400 ? 5.516 5.438 4.477 1 88.25 400 ASN A CA 1
ATOM 3116 C C . ASN A 1 400 ? 6.148 4.367 5.359 1 88.25 400 ASN A C 1
ATOM 3118 O O . ASN A 1 400 ? 6.258 4.543 6.574 1 88.25 400 ASN A O 1
ATOM 3122 N N . GLY A 1 401 ? 6.41 3.188 4.887 1 93.69 401 GLY A N 1
ATOM 3123 C CA . GLY A 1 401 ? 7.219 2.201 5.586 1 93.69 401 GLY A CA 1
ATOM 3124 C C . GLY A 1 401 ? 6.414 1.021 6.094 1 93.69 401 GLY A C 1
ATOM 3125 O O . GLY A 1 401 ? 5.23 1.162 6.422 1 93.69 401 GLY A O 1
ATOM 3126 N N . ALA A 1 402 ? 7.098 -0.097 6.281 1 97.38 402 ALA A N 1
ATOM 3127 C CA . ALA A 1 402 ? 6.48 -1.335 6.746 1 97.38 402 ALA A CA 1
ATOM 3128 C C . ALA A 1 402 ? 6.336 -1.339 8.266 1 97.38 402 ALA A C 1
ATOM 3130 O O . ALA A 1 402 ? 7.023 -0.588 8.961 1 97.38 402 ALA A O 1
ATOM 3131 N N . SER A 1 403 ? 5.438 -2.143 8.781 1 98.19 403 SER A N 1
ATOM 3132 C CA . SER A 1 403 ? 5.207 -2.291 10.219 1 98.19 403 SER A CA 1
ATOM 3133 C C . SER A 1 403 ? 6.496 -2.645 10.953 1 98.19 403 SER A C 1
ATOM 3135 O O . SER A 1 403 ? 7.23 -3.537 10.531 1 98.19 403 SER A O 1
ATOM 3137 N N . ASN A 1 404 ? 6.738 -1.963 12.039 1 98.12 404 ASN A N 1
ATOM 3138 C CA . ASN A 1 404 ? 7.938 -2.264 12.812 1 98.12 404 ASN A CA 1
ATOM 3139 C C . ASN A 1 404 ? 7.859 -3.646 13.453 1 98.12 404 ASN A C 1
ATOM 3141 O O . ASN A 1 404 ? 8.883 -4.305 13.648 1 98.12 404 ASN A O 1
ATOM 3145 N N . ILE A 1 405 ? 6.672 -4.148 13.742 1 98.81 405 ILE A N 1
ATOM 3146 C CA . ILE A 1 405 ? 6.492 -5.48 14.32 1 98.81 405 ILE A CA 1
ATOM 3147 C C . ILE A 1 405 ? 6.828 -6.539 13.273 1 98.81 405 ILE A C 1
ATOM 3149 O O . ILE A 1 405 ? 7.566 -7.484 13.547 1 98.81 405 ILE A O 1
ATOM 3153 N N . ALA A 1 406 ? 6.289 -6.387 12.062 1 98.75 406 ALA A N 1
ATOM 3154 C CA . ALA A 1 406 ? 6.598 -7.316 10.977 1 98.75 406 ALA A CA 1
ATOM 3155 C C . ALA A 1 406 ? 8.094 -7.324 10.672 1 98.75 406 ALA A C 1
ATOM 3157 O O . ALA A 1 406 ? 8.672 -8.383 10.406 1 98.75 406 ALA A O 1
ATOM 3158 N N . GLN A 1 407 ? 8.727 -6.156 10.703 1 98.81 407 GLN A N 1
ATOM 3159 C CA . GLN A 1 407 ? 10.148 -6.055 10.398 1 98.81 407 GLN A CA 1
ATOM 3160 C C . GLN A 1 407 ? 10.984 -6.773 11.453 1 98.81 407 GLN A C 1
ATOM 3162 O O . GLN A 1 407 ? 12.039 -7.34 11.141 1 98.81 407 GLN A O 1
ATOM 3167 N N . ALA A 1 408 ? 10.523 -6.738 12.727 1 98.88 408 ALA A N 1
ATOM 3168 C CA . ALA A 1 408 ? 11.203 -7.523 13.758 1 98.88 408 ALA A CA 1
ATOM 3169 C C . ALA A 1 408 ? 11.164 -9.008 13.43 1 98.88 408 ALA A C 1
ATOM 3171 O O . ALA A 1 408 ? 12.148 -9.727 13.648 1 98.88 408 ALA A O 1
ATOM 3172 N N . GLY A 1 409 ? 10.031 -9.43 12.938 1 98.94 409 GLY A N 1
ATOM 3173 C CA . GLY A 1 409 ? 9.945 -10.797 12.461 1 98.94 409 GLY A CA 1
ATOM 3174 C C . GLY A 1 409 ? 10.883 -11.086 11.305 1 98.94 409 GLY A C 1
ATOM 3175 O O . GLY A 1 409 ? 11.555 -12.117 11.281 1 98.94 409 GLY A O 1
ATOM 3176 N N . GLY A 1 410 ? 10.906 -10.148 10.328 1 98.88 410 GLY A N 1
ATOM 3177 C CA . GLY A 1 410 ? 11.82 -10.289 9.211 1 98.88 410 GLY A CA 1
ATOM 3178 C C . GLY A 1 410 ? 13.273 -10.414 9.641 1 98.88 410 GLY A C 1
ATOM 3179 O O . GLY A 1 410 ? 14.016 -11.227 9.086 1 98.88 410 GLY A O 1
ATOM 3180 N N . LEU A 1 411 ? 13.641 -9.617 10.602 1 98.81 411 LEU A N 1
ATOM 3181 C CA . LEU A 1 411 ? 15.008 -9.68 11.109 1 98.81 411 LEU A CA 1
ATOM 3182 C C . LEU A 1 411 ? 15.289 -11.031 11.75 1 98.81 411 LEU A C 1
ATOM 3184 O O . LEU A 1 411 ? 16.359 -11.602 11.562 1 98.81 411 LEU A O 1
ATOM 3188 N N . ALA A 1 412 ? 14.328 -11.562 12.508 1 98.88 412 ALA A N 1
ATOM 3189 C CA . ALA A 1 412 ? 14.469 -12.867 13.141 1 98.88 412 ALA A CA 1
ATOM 3190 C C . ALA A 1 412 ? 14.578 -13.977 12.102 1 98.88 412 ALA A C 1
ATOM 3192 O O . ALA A 1 412 ? 15.289 -14.961 12.312 1 98.88 412 ALA A O 1
ATOM 3193 N N . CYS A 1 413 ? 13.852 -13.875 11.039 1 98.88 413 CYS A N 1
ATOM 3194 C CA . CYS A 1 413 ? 13.938 -14.836 9.945 1 98.88 413 CYS A CA 1
ATOM 3195 C C . CYS A 1 413 ? 15.375 -14.984 9.461 1 98.88 413 CYS A C 1
ATOM 3197 O O . CYS A 1 413 ? 15.797 -16.078 9.07 1 98.88 413 CYS A O 1
ATOM 3199 N N . LEU A 1 414 ? 16.125 -13.891 9.539 1 98.81 414 LEU A N 1
ATOM 3200 C CA . LEU A 1 414 ? 17.453 -13.836 8.914 1 98.81 414 LEU A CA 1
ATOM 3201 C C . LEU A 1 414 ? 18.531 -14.234 9.914 1 98.81 414 LEU A C 1
ATOM 3203 O O . LEU A 1 414 ? 19.719 -14.234 9.578 1 98.81 414 LEU A O 1
ATOM 3207 N N . SER A 1 415 ? 18.203 -14.578 11.141 1 98.38 415 SER A N 1
ATOM 3208 C CA . SER A 1 415 ? 19.125 -15.203 12.07 1 98.38 415 SER A CA 1
ATOM 3209 C C . SER A 1 415 ? 19.453 -16.641 11.641 1 98.38 415 SER A C 1
ATOM 3211 O O . SER A 1 415 ? 18.719 -17.234 10.844 1 98.38 415 SER A O 1
ATOM 3213 N N . PRO A 1 416 ? 20.562 -17.188 12.164 1 98.19 416 PRO A N 1
ATOM 3214 C CA . PRO A 1 416 ? 20.859 -18.594 11.836 1 98.19 416 PRO A CA 1
ATOM 3215 C C . PRO A 1 416 ? 19.719 -19.531 12.18 1 98.19 416 PRO A C 1
ATOM 3217 O O . PRO A 1 416 ? 19.359 -20.406 11.375 1 98.19 416 PRO A O 1
ATOM 3220 N N . GLU A 1 417 ? 19.109 -19.344 13.312 1 98.5 417 GLU A N 1
ATOM 3221 C CA . GLU A 1 417 ? 17.984 -20.188 13.719 1 98.5 417 GLU A CA 1
ATOM 3222 C C . GLU A 1 417 ? 16.766 -19.938 12.836 1 98.5 417 GLU A C 1
ATOM 3224 O O . GLU A 1 417 ? 16.047 -20.891 12.484 1 98.5 417 GLU A O 1
ATOM 3229 N N . GLY A 1 418 ? 16.516 -18.703 12.492 1 98.69 418 GLY A N 1
ATOM 3230 C CA . GLY A 1 418 ? 15.398 -18.375 11.609 1 98.69 418 GLY A CA 1
ATOM 3231 C C . GLY A 1 418 ? 15.547 -18.969 10.219 1 98.69 418 GLY A C 1
ATOM 3232 O O . GLY A 1 418 ? 14.586 -19.516 9.672 1 98.69 418 GLY A O 1
ATOM 3233 N N . LEU A 1 419 ? 16.719 -18.875 9.719 1 98.5 419 LEU A N 1
ATOM 3234 C CA . LEU A 1 419 ? 17 -19.406 8.391 1 98.5 419 LEU A CA 1
ATOM 3235 C C . LEU A 1 419 ? 16.812 -20.922 8.367 1 98.5 419 LEU A C 1
ATOM 3237 O O . LEU A 1 419 ? 16.219 -21.469 7.43 1 98.5 419 LEU A O 1
ATOM 3241 N N . GLU A 1 420 ? 17.328 -21.562 9.375 1 98.44 420 GLU A N 1
ATOM 3242 C CA . GLU A 1 420 ? 17.172 -23.016 9.469 1 98.44 420 GLU A CA 1
ATOM 3243 C C . GLU A 1 420 ? 15.703 -23.406 9.547 1 98.44 420 GLU A C 1
ATOM 3245 O O . GLU A 1 420 ? 15.273 -24.344 8.867 1 98.44 420 GLU A O 1
ATOM 3250 N N . ALA A 1 421 ? 14.969 -22.719 10.32 1 98.44 421 ALA A N 1
ATOM 3251 C CA . ALA A 1 421 ? 13.547 -23 10.484 1 98.44 421 ALA A CA 1
ATOM 3252 C C . ALA A 1 421 ? 12.797 -22.797 9.164 1 98.44 421 ALA A C 1
ATOM 3254 O O . ALA A 1 421 ? 11.898 -23.578 8.836 1 98.44 421 ALA A O 1
ATOM 3255 N N . MET A 1 422 ? 13.125 -21.781 8.445 1 98.06 422 MET A N 1
ATOM 3256 C CA . MET A 1 422 ? 12.484 -21.516 7.164 1 98.06 422 MET A CA 1
ATOM 3257 C C . MET A 1 422 ? 12.789 -22.625 6.16 1 98.06 422 MET A C 1
ATOM 3259 O O . MET A 1 422 ? 11.914 -23.031 5.402 1 98.06 422 MET A O 1
ATOM 3263 N N . HIS A 1 423 ? 13.984 -23.094 6.148 1 97.38 423 HIS A N 1
ATOM 3264 C CA . HIS A 1 423 ? 14.352 -24.172 5.25 1 97.38 423 HIS A CA 1
ATOM 3265 C C . HIS A 1 423 ? 13.609 -25.469 5.613 1 97.38 423 HIS A C 1
ATOM 3267 O O . HIS A 1 423 ? 13.211 -26.219 4.727 1 97.38 423 HIS A O 1
ATOM 3273 N N . GLU A 1 424 ? 13.461 -25.672 6.871 1 97.62 424 GLU A N 1
ATOM 3274 C CA . GLU A 1 424 ? 12.695 -26.828 7.309 1 97.62 424 GLU A CA 1
ATOM 3275 C C . GLU A 1 424 ? 11.242 -26.75 6.844 1 97.62 424 GLU A C 1
ATOM 3277 O O . GLU A 1 424 ? 10.672 -27.734 6.391 1 97.62 424 GLU A O 1
ATOM 3282 N N . MET A 1 425 ? 10.703 -25.641 7 1 96.94 425 MET A N 1
ATOM 3283 C CA . MET A 1 425 ? 9.328 -25.422 6.555 1 96.94 425 MET A CA 1
ATOM 3284 C C . MET A 1 425 ? 9.203 -25.625 5.047 1 96.94 425 MET A C 1
ATOM 3286 O O . MET A 1 425 ? 8.25 -26.234 4.57 1 96.94 425 MET A O 1
ATOM 3290 N N . ALA A 1 426 ? 10.156 -25.047 4.309 1 97.06 426 ALA A N 1
ATOM 3291 C CA . ALA A 1 426 ? 10.164 -25.234 2.859 1 97.06 426 ALA A CA 1
ATOM 3292 C C . ALA A 1 426 ? 10.258 -26.719 2.502 1 97.06 426 ALA A C 1
ATOM 3294 O O . ALA A 1 426 ? 9.594 -27.188 1.571 1 97.06 426 ALA A O 1
ATOM 3295 N N . GLY A 1 427 ? 11.102 -27.422 3.266 1 97.31 427 GLY A N 1
ATOM 3296 C CA . GLY A 1 427 ? 11.211 -28.859 3.055 1 97.31 427 GLY A CA 1
ATOM 3297 C C . GLY A 1 427 ? 9.906 -29.594 3.27 1 97.31 427 GLY A C 1
ATOM 3298 O O . GLY A 1 427 ? 9.586 -30.516 2.521 1 97.31 427 GLY A O 1
ATOM 3299 N N . PHE A 1 428 ? 9.188 -29.203 4.266 1 97.81 428 PHE A N 1
ATOM 3300 C CA . PHE A 1 428 ? 7.887 -29.797 4.562 1 97.81 428 PHE A CA 1
ATOM 3301 C C . PHE A 1 428 ? 6.941 -29.641 3.379 1 97.81 428 PHE A C 1
ATOM 3303 O O . PHE A 1 428 ? 6.309 -30.609 2.951 1 97.81 428 PHE A O 1
ATOM 3310 N N . TYR A 1 429 ? 6.824 -28.469 2.838 1 98.06 429 TYR A N 1
ATOM 3311 C CA . TYR A 1 429 ? 5.91 -28.219 1.73 1 98.06 429 TYR A CA 1
ATOM 3312 C C . TYR A 1 429 ? 6.395 -28.891 0.456 1 98.06 429 TYR A C 1
ATOM 3314 O O . TYR A 1 429 ? 5.582 -29.328 -0.365 1 98.06 429 TYR A O 1
ATOM 3322 N N . LYS A 1 430 ? 7.699 -29.016 0.31 1 97.81 430 LYS A N 1
ATOM 3323 C CA . LYS A 1 430 ? 8.234 -29.75 -0.828 1 97.81 430 LYS A CA 1
ATOM 3324 C C . LYS A 1 430 ? 7.836 -31.219 -0.762 1 97.81 430 LYS A C 1
ATOM 3326 O O . LYS A 1 430 ? 7.531 -31.828 -1.787 1 97.81 430 LYS A O 1
ATOM 3331 N N . GLU A 1 431 ? 7.844 -31.734 0.392 1 98.19 431 GLU A N 1
ATOM 3332 C CA . GLU A 1 431 ? 7.406 -33.125 0.557 1 98.19 431 GLU A CA 1
ATOM 3333 C C . GLU A 1 431 ? 5.926 -33.281 0.213 1 98.19 431 GLU A C 1
ATOM 3335 O O . GLU A 1 431 ? 5.535 -34.25 -0.456 1 98.19 431 GLU A O 1
ATOM 3340 N N . ASN A 1 432 ? 5.105 -32.344 0.75 1 98.62 432 ASN A N 1
ATOM 3341 C CA . ASN A 1 432 ? 3.699 -32.344 0.364 1 98.62 432 ASN A CA 1
ATOM 3342 C C . ASN A 1 432 ? 3.535 -32.344 -1.153 1 98.62 432 ASN A C 1
ATOM 3344 O O . ASN A 1 432 ? 2.701 -33.062 -1.692 1 98.62 432 ASN A O 1
ATOM 3348 N N . THR A 1 433 ? 4.316 -31.531 -1.775 1 98.56 433 THR A N 1
ATOM 3349 C CA . THR A 1 433 ? 4.234 -31.344 -3.221 1 98.56 433 THR A CA 1
ATOM 3350 C C . THR A 1 433 ? 4.594 -32.625 -3.949 1 98.56 433 THR A C 1
ATOM 3352 O O . THR A 1 433 ? 3.957 -33 -4.941 1 98.56 433 THR A O 1
ATOM 3355 N N . GLN A 1 434 ? 5.566 -33.312 -3.453 1 98.12 434 GLN A N 1
ATOM 3356 C CA . GLN A 1 434 ? 5.973 -34.594 -4.039 1 98.12 434 GLN A CA 1
ATOM 3357 C C . GLN A 1 434 ? 4.867 -35.625 -3.906 1 98.12 434 GLN A C 1
ATOM 3359 O O . GLN A 1 434 ? 4.676 -36.469 -4.801 1 98.12 434 GLN A O 1
ATOM 3364 N N . ILE A 1 435 ? 4.211 -35.625 -2.822 1 98.56 435 ILE A N 1
ATOM 3365 C CA . ILE A 1 435 ? 3.104 -36.531 -2.617 1 98.56 435 ILE A CA 1
ATOM 3366 C C . ILE A 1 435 ? 2.023 -36.312 -3.67 1 98.56 435 ILE A C 1
ATOM 3368 O O . ILE A 1 435 ? 1.521 -37.25 -4.285 1 98.56 435 ILE A O 1
ATOM 3372 N N . ILE A 1 436 ? 1.683 -35.094 -3.891 1 98.56 436 ILE A N 1
ATOM 3373 C CA . ILE A 1 436 ? 0.668 -34.719 -4.867 1 98.56 436 ILE A CA 1
ATOM 3374 C C . ILE A 1 436 ? 1.138 -35.094 -6.27 1 98.56 436 ILE A C 1
ATOM 3376 O O . ILE A 1 436 ? 0.385 -35.688 -7.043 1 98.56 436 ILE A O 1
ATOM 3380 N N . LEU A 1 437 ? 2.379 -34.688 -6.543 1 98.38 437 LEU A N 1
ATOM 3381 C CA . LEU A 1 437 ? 2.973 -34.969 -7.848 1 98.38 437 LEU A CA 1
ATOM 3382 C C . LEU A 1 437 ? 2.939 -36.469 -8.148 1 98.38 437 LEU A C 1
ATOM 3384 O O . LEU A 1 437 ? 2.512 -36.875 -9.234 1 98.38 437 LEU A O 1
ATOM 3388 N N . ASN A 1 438 ? 3.352 -37.25 -7.254 1 97.81 438 ASN A N 1
ATOM 3389 C CA . ASN A 1 438 ? 3.396 -38.688 -7.426 1 97.81 438 ASN A CA 1
ATOM 3390 C C . ASN A 1 438 ? 1.998 -39.281 -7.582 1 97.81 438 ASN A C 1
ATOM 3392 O O . ASN A 1 438 ? 1.81 -40.25 -8.312 1 97.81 438 ASN A O 1
ATOM 3396 N N . THR A 1 439 ? 1.086 -38.719 -6.867 1 98 439 THR A N 1
ATOM 3397 C CA . THR A 1 439 ? -0.292 -39.188 -6.977 1 98 439 THR A CA 1
ATOM 3398 C C . THR A 1 439 ? -0.811 -39.031 -8.398 1 98 439 THR A C 1
ATOM 3400 O O . THR A 1 439 ? -1.306 -39.969 -9.008 1 98 439 THR A O 1
ATOM 3403 N N . PHE A 1 440 ? -0.685 -37.906 -8.977 1 98.06 440 PHE A N 1
ATOM 3404 C CA . PHE A 1 440 ? -1.196 -37.656 -10.32 1 98.06 440 PHE A CA 1
ATOM 3405 C C . PHE A 1 440 ? -0.409 -38.438 -11.352 1 98.06 440 PHE A C 1
ATOM 3407 O O . PHE A 1 440 ? -0.978 -38.938 -12.328 1 98.06 440 PHE A O 1
ATOM 3414 N N . LYS A 1 441 ? 0.875 -38.594 -11.156 1 97.06 441 LYS A N 1
ATOM 3415 C CA . LYS A 1 441 ? 1.671 -39.438 -12.047 1 97.06 441 LYS A CA 1
ATOM 3416 C C . LYS A 1 441 ? 1.18 -40.875 -12.031 1 97.06 441 LYS A C 1
ATOM 3418 O O . LYS A 1 441 ? 1.068 -41.5 -13.086 1 97.06 441 LYS A O 1
ATOM 3423 N N . SER A 1 442 ? 0.943 -41.312 -10.883 1 96.62 442 SER A N 1
ATOM 3424 C CA . SER A 1 442 ? 0.489 -42.719 -10.742 1 96.62 442 SER A CA 1
ATOM 3425 C C . SER A 1 442 ? -0.87 -42.906 -11.406 1 96.62 442 SER A C 1
ATOM 3427 O O . SER A 1 442 ? -1.215 -44.031 -11.789 1 96.62 442 SER A O 1
ATOM 3429 N N . LEU A 1 443 ? -1.61 -41.875 -11.516 1 96.56 443 LEU A N 1
ATOM 3430 C CA . LEU A 1 443 ? -2.93 -41.938 -12.133 1 96.56 443 LEU A CA 1
ATOM 3431 C C . LEU A 1 443 ? -2.826 -41.75 -13.648 1 96.56 443 LEU A C 1
ATOM 3433 O O . LEU A 1 443 ? -3.84 -41.781 -14.352 1 96.56 443 LEU A O 1
ATOM 3437 N N . GLY A 1 444 ? -1.559 -41.531 -14.164 1 96.06 444 GLY A N 1
ATOM 3438 C CA . GLY A 1 444 ? -1.312 -41.531 -15.594 1 96.06 444 GLY A CA 1
ATOM 3439 C C . GLY A 1 444 ? -1.379 -40.125 -16.188 1 96.06 444 GLY A C 1
ATOM 3440 O O . GLY A 1 444 ? -1.341 -39.969 -17.406 1 96.06 444 GLY A O 1
ATOM 3441 N N . PHE A 1 445 ? -1.468 -39.125 -15.383 1 97.44 445 PHE A N 1
ATOM 3442 C CA . PHE A 1 445 ? -1.532 -37.75 -15.883 1 97.44 445 PHE A CA 1
ATOM 3443 C C . PHE A 1 445 ? -0.146 -37.25 -16.266 1 97.44 445 PHE A C 1
ATOM 3445 O O . PHE A 1 445 ? 0.859 -37.719 -15.719 1 97.44 445 PHE A O 1
ATOM 3452 N N . LYS A 1 446 ? -0.108 -36.375 -17.281 1 97.56 446 LYS A N 1
ATOM 3453 C CA . LYS A 1 446 ? 1.078 -35.531 -17.469 1 97.56 446 LYS A CA 1
ATOM 3454 C C . LYS A 1 446 ? 1.136 -34.406 -16.438 1 97.56 446 LYS A C 1
ATOM 3456 O O . LYS A 1 446 ? 0.236 -33.562 -16.375 1 97.56 446 LYS A O 1
ATOM 3461 N N . VAL A 1 447 ? 2.172 -34.438 -15.672 1 97.69 447 VAL A N 1
ATOM 3462 C CA . VAL A 1 447 ? 2.271 -33.531 -14.539 1 97.69 447 VAL A CA 1
ATOM 3463 C C . VAL A 1 447 ? 3.586 -32.75 -14.609 1 97.69 447 VAL A C 1
ATOM 3465 O O . VAL A 1 447 ? 4.617 -33.312 -15.008 1 97.69 447 VAL A O 1
ATOM 3468 N N . TYR A 1 448 ? 3.533 -31.516 -14.289 1 97.44 448 TYR A N 1
ATOM 3469 C CA . TYR A 1 448 ? 4.68 -30.609 -14.352 1 97.44 448 TYR A CA 1
ATOM 3470 C C . TYR A 1 448 ? 4.852 -29.859 -13.039 1 97.44 448 TYR A C 1
ATOM 3472 O O . TYR A 1 448 ? 3.969 -29.891 -12.18 1 97.44 448 TYR A O 1
ATOM 3480 N N . GLY A 1 449 ? 5.996 -29.203 -12.875 1 95.94 449 GLY A N 1
ATOM 3481 C CA . GLY A 1 449 ? 6.281 -28.453 -11.664 1 95.94 449 GLY A CA 1
ATOM 3482 C C . GLY A 1 449 ? 6.609 -29.344 -10.477 1 95.94 449 GLY A C 1
ATOM 3483 O O . GLY A 1 449 ? 6.992 -30.5 -10.656 1 95.94 449 GLY A O 1
ATOM 3484 N N . GLY A 1 450 ? 6.598 -28.781 -9.281 1 95.25 450 GLY A N 1
ATOM 3485 C CA . GLY A 1 450 ? 6.695 -29.516 -8.031 1 95.25 450 GLY A CA 1
ATOM 3486 C C . GLY A 1 450 ? 8.117 -29.656 -7.527 1 95.25 450 GLY A C 1
ATOM 3487 O O . GLY A 1 450 ? 8.344 -29.922 -6.344 1 95.25 450 GLY A O 1
ATOM 3488 N N . LYS A 1 451 ? 9.023 -29.406 -8.359 1 94.75 451 LYS A N 1
ATOM 3489 C CA . LYS A 1 451 ? 10.414 -29.547 -7.945 1 94.75 451 LYS A CA 1
ATOM 3490 C C . LYS A 1 451 ? 10.93 -28.281 -7.27 1 94.75 451 LYS A C 1
ATOM 3492 O O . LYS A 1 451 ? 11.555 -28.359 -6.211 1 94.75 451 LYS A O 1
ATOM 3497 N N . ASP A 1 452 ? 10.633 -27.125 -7.867 1 96.5 452 ASP A N 1
ATOM 3498 C CA . ASP A 1 452 ? 11.25 -25.875 -7.445 1 96.5 452 ASP A CA 1
ATOM 3499 C C . ASP A 1 452 ? 10.219 -24.953 -6.793 1 96.5 452 ASP A C 1
ATOM 3501 O O . ASP A 1 452 ? 10.562 -23.859 -6.348 1 96.5 452 ASP A O 1
ATOM 3505 N N . CYS A 1 453 ? 9.055 -25.297 -6.746 1 96.19 453 CYS A N 1
ATOM 3506 C CA . CYS A 1 453 ? 7.934 -24.516 -6.23 1 96.19 453 CYS A CA 1
ATOM 3507 C C . CYS A 1 453 ? 6.84 -25.438 -5.695 1 96.19 453 CYS A C 1
ATOM 3509 O O . CYS A 1 453 ? 6.648 -26.547 -6.199 1 96.19 453 CYS A O 1
ATOM 3511 N N . PRO A 1 454 ? 6.109 -25.062 -4.707 1 97.69 454 PRO A N 1
ATOM 3512 C CA . PRO A 1 454 ? 5.086 -25.938 -4.137 1 97.69 454 PRO A CA 1
ATOM 3513 C C . PRO A 1 454 ? 3.783 -25.922 -4.93 1 97.69 454 PRO A C 1
ATOM 3515 O O . PRO A 1 454 ? 2.701 -25.812 -4.344 1 97.69 454 PRO A O 1
ATOM 3518 N N . TYR A 1 455 ? 3.887 -25.969 -6.184 1 98.31 455 TYR A N 1
ATOM 3519 C CA . TYR A 1 455 ? 2.74 -26.062 -7.082 1 98.31 455 TYR A CA 1
ATOM 3520 C C . TYR A 1 455 ? 2.904 -27.203 -8.07 1 98.31 455 TYR A C 1
ATOM 3522 O O . TYR A 1 455 ? 3.973 -27.375 -8.664 1 98.31 455 TYR A O 1
ATOM 3530 N N . VAL A 1 456 ? 1.886 -28 -8.164 1 98.56 456 VAL A N 1
ATOM 3531 C CA . VAL A 1 456 ? 1.812 -29.062 -9.164 1 98.56 456 VAL A CA 1
ATOM 3532 C C . VAL A 1 456 ? 0.873 -28.641 -10.297 1 98.56 456 VAL A C 1
ATOM 3534 O O . VAL A 1 456 ? -0.255 -28.203 -10.039 1 98.56 456 VAL A O 1
ATOM 3537 N N . TRP A 1 457 ? 1.359 -28.688 -11.461 1 98.56 457 TRP A N 1
ATOM 3538 C CA . TRP A 1 457 ? 0.667 -28.281 -12.68 1 98.56 457 TRP A CA 1
ATOM 3539 C C . TRP A 1 457 ? 0.234 -29.484 -13.5 1 98.56 457 TRP A C 1
ATOM 3541 O O . TRP A 1 457 ? 1.062 -30.141 -14.141 1 98.56 457 TRP A O 1
ATOM 3551 N N . VAL A 1 458 ? -1.09 -29.812 -13.516 1 98.62 458 VAL A N 1
ATOM 3552 C CA . VAL A 1 458 ? -1.598 -31.078 -14.062 1 98.62 458 VAL A CA 1
ATOM 3553 C C . VAL A 1 458 ? -2.336 -30.797 -15.375 1 98.62 458 VAL A C 1
ATOM 3555 O O . VAL A 1 458 ? -3.201 -29.922 -15.438 1 98.62 458 VAL A O 1
ATOM 3558 N N . HIS A 1 459 ? -2.035 -31.531 -16.375 1 98.31 459 HIS A N 1
ATOM 3559 C CA . HIS A 1 459 ? -2.596 -31.328 -17.703 1 98.31 459 HIS A CA 1
ATOM 3560 C C . HIS A 1 459 ? -3.814 -32.219 -17.922 1 98.31 459 HIS A C 1
ATOM 3562 O O . HIS A 1 459 ? -3.764 -33.438 -17.688 1 98.31 459 HIS A O 1
ATOM 3568 N N . PHE A 1 460 ? -4.879 -31.625 -18.312 1 97.62 460 PHE A N 1
ATOM 3569 C CA . PHE A 1 460 ? -6.109 -32.281 -18.734 1 97.62 460 PHE A CA 1
ATOM 3570 C C . PHE A 1 460 ? -6.418 -31.953 -20.188 1 97.62 460 PHE A C 1
ATOM 3572 O O . PHE A 1 460 ? -7.301 -31.141 -20.469 1 97.62 460 PHE A O 1
ATOM 3579 N N . PRO A 1 461 ? -5.797 -32.625 -21.094 1 95.12 461 PRO A N 1
ATOM 3580 C CA . PRO A 1 461 ? -5.91 -32.281 -22.5 1 95.12 461 PRO A CA 1
ATOM 3581 C C . PRO A 1 461 ? -7.352 -32.312 -23 1 95.12 461 PRO A C 1
ATOM 3583 O O . PRO A 1 461 ? -8.078 -33.281 -22.766 1 95.12 461 PRO A O 1
ATOM 3586 N N . GLY A 1 462 ? -7.699 -31.219 -23.688 1 94.5 462 GLY A N 1
ATOM 3587 C CA . GLY A 1 462 ? -8.992 -31.141 -24.344 1 94.5 462 GLY A CA 1
ATOM 3588 C C . GLY A 1 462 ? -10.117 -30.75 -23.406 1 94.5 462 GLY A C 1
ATOM 3589 O O . GLY A 1 462 ? -11.266 -30.578 -23.844 1 94.5 462 GLY A O 1
ATOM 3590 N N . GLN A 1 463 ? -9.812 -30.578 -22.203 1 96.31 463 GLN A N 1
ATOM 3591 C CA . GLN A 1 463 ? -10.844 -30.203 -21.25 1 96.31 463 GLN A CA 1
ATOM 3592 C C . GLN A 1 463 ? -10.656 -28.75 -20.781 1 96.31 463 GLN A C 1
ATOM 3594 O O . GLN A 1 463 ? -9.523 -28.266 -20.688 1 96.31 463 GLN A O 1
ATOM 3599 N N . SER A 1 464 ? -11.75 -28.156 -20.516 1 95.56 464 SER A N 1
ATOM 3600 C CA . SER A 1 464 ? -11.719 -26.812 -19.938 1 95.56 464 SER A CA 1
ATOM 3601 C C . SER A 1 464 ? -11.195 -26.828 -18.516 1 95.56 464 SER A C 1
ATOM 3603 O O . SER A 1 464 ? -11.625 -27.641 -17.688 1 95.56 464 SER A O 1
ATOM 3605 N N . SER A 1 465 ? -10.273 -25.875 -18.25 1 96.5 465 SER A N 1
ATOM 3606 C CA . SER A 1 465 ? -9.719 -25.781 -16.891 1 96.5 465 SER A CA 1
ATOM 3607 C C . SER A 1 465 ? -10.812 -25.594 -15.852 1 96.5 465 SER A C 1
ATOM 3609 O O . SER A 1 465 ? -10.773 -26.219 -14.789 1 96.5 465 SER A O 1
ATOM 3611 N N . TRP A 1 466 ? -11.805 -24.75 -16.156 1 95.06 466 TRP A N 1
ATOM 3612 C CA . TRP A 1 466 ? -12.891 -24.469 -15.227 1 95.06 466 TRP A CA 1
ATOM 3613 C C . TRP A 1 466 ? -13.789 -25.688 -15.039 1 95.06 466 TRP A C 1
ATOM 3615 O O . TRP A 1 466 ? -14.273 -25.938 -13.938 1 95.06 466 TRP A O 1
ATOM 3625 N N . ASP A 1 467 ? -13.992 -26.438 -16.094 1 96.44 467 ASP A N 1
ATOM 3626 C CA . ASP A 1 467 ? -14.805 -27.641 -15.984 1 96.44 467 ASP A CA 1
ATOM 3627 C C . ASP A 1 467 ? -14.125 -28.688 -15.094 1 96.44 467 ASP A C 1
ATOM 3629 O O . ASP A 1 467 ? -14.781 -29.328 -14.273 1 96.44 467 ASP A O 1
ATOM 3633 N N . VAL A 1 468 ? -12.859 -28.781 -15.32 1 97.56 468 VAL A N 1
ATOM 3634 C CA . VAL A 1 468 ? -12.102 -29.734 -14.508 1 97.56 468 VAL A CA 1
ATOM 3635 C C . VAL A 1 468 ? -12.133 -29.297 -13.047 1 97.56 468 VAL A C 1
ATOM 3637 O O . VAL A 1 468 ? -12.344 -30.109 -12.148 1 97.56 468 VAL A O 1
ATOM 3640 N N . PHE A 1 469 ? -11.945 -28.047 -12.812 1 97.44 469 PHE A N 1
ATOM 3641 C CA . PHE A 1 469 ? -12.016 -27.484 -11.469 1 97.44 469 PHE A CA 1
ATOM 3642 C C . PHE A 1 469 ? -13.352 -27.812 -10.812 1 97.44 469 PHE A C 1
ATOM 3644 O O . PHE A 1 469 ? -13.383 -28.328 -9.688 1 97.44 469 PHE A O 1
ATOM 3651 N N . ASN A 1 470 ? -14.398 -27.531 -11.508 1 96.5 470 ASN A N 1
ATOM 3652 C CA . ASN A 1 470 ? -15.742 -27.766 -10.977 1 96.5 470 ASN A CA 1
ATOM 3653 C C . ASN A 1 470 ? -15.977 -29.25 -10.703 1 96.5 470 ASN A C 1
ATOM 3655 O O . ASN A 1 470 ? -16.594 -29.609 -9.703 1 96.5 470 ASN A O 1
ATOM 3659 N N . ASP A 1 471 ? -15.547 -30.047 -11.617 1 96.81 471 ASP A N 1
ATOM 3660 C CA . ASP A 1 471 ? -15.719 -31.5 -11.477 1 96.81 471 ASP A CA 1
ATOM 3661 C C . ASP A 1 471 ? -15.016 -32 -10.227 1 96.81 471 ASP A C 1
ATOM 3663 O O . ASP A 1 471 ? -15.594 -32.781 -9.453 1 96.81 471 ASP A O 1
ATOM 3667 N N . ILE A 1 472 ? -13.805 -31.594 -10.039 1 97.75 472 ILE A N 1
ATOM 3668 C CA . ILE A 1 472 ? -13.031 -32 -8.875 1 97.75 472 ILE A CA 1
ATOM 3669 C C . ILE A 1 472 ? -13.688 -31.5 -7.602 1 97.75 472 ILE A C 1
ATOM 3671 O O . ILE A 1 472 ? -13.852 -32.25 -6.629 1 97.75 472 ILE A O 1
ATOM 3675 N N . LEU A 1 473 ? -14.039 -30.172 -7.586 1 97.69 473 LEU A N 1
ATOM 3676 C CA . LEU A 1 473 ? -14.672 -29.578 -6.414 1 97.69 473 LEU A CA 1
ATOM 3677 C C . LEU A 1 473 ? -15.945 -30.344 -6.039 1 97.69 473 LEU A C 1
ATOM 3679 O O . LEU A 1 473 ? -16.125 -30.719 -4.883 1 97.69 473 LEU A O 1
ATOM 3683 N N . GLU A 1 474 ? -16.766 -30.641 -6.984 1 96.5 474 GLU A N 1
ATOM 3684 C CA . GLU A 1 474 ? -18.062 -31.234 -6.746 1 96.5 474 GLU A CA 1
ATOM 3685 C C . GLU A 1 474 ? -17.938 -32.688 -6.309 1 96.5 474 GLU A C 1
ATOM 3687 O O . GLU A 1 474 ? -18.672 -33.156 -5.441 1 96.5 474 GLU A O 1
ATOM 3692 N N . LYS A 1 475 ? -17.016 -33.344 -6.867 1 96.81 475 LYS A N 1
ATOM 3693 C CA . LYS A 1 475 ? -16.969 -34.812 -6.668 1 96.81 475 LYS A CA 1
ATOM 3694 C C . LYS A 1 475 ? -16.031 -35.156 -5.516 1 96.81 475 LYS A C 1
ATOM 3696 O O . LYS A 1 475 ? -16.125 -36.25 -4.953 1 96.81 475 LYS A O 1
ATOM 3701 N N . THR A 1 476 ? -15.117 -34.25 -5.219 1 97.62 476 THR A N 1
ATOM 3702 C CA . THR A 1 476 ? -14.125 -34.625 -4.219 1 97.62 476 THR A CA 1
ATOM 3703 C C . THR A 1 476 ? -14.141 -33.656 -3.047 1 97.62 476 THR A C 1
ATOM 3705 O O . THR A 1 476 ? -13.547 -33.938 -2 1 97.62 476 THR A O 1
ATOM 3708 N N . ASN A 1 477 ? -14.703 -32.469 -3.158 1 97.94 477 ASN A N 1
ATOM 3709 C CA . ASN A 1 477 ? -14.688 -31.422 -2.148 1 97.94 477 ASN A CA 1
ATOM 3710 C C . ASN A 1 477 ? -13.273 -30.891 -1.927 1 97.94 477 ASN A C 1
ATOM 3712 O O . ASN A 1 477 ? -12.922 -30.484 -0.816 1 97.94 477 ASN A O 1
ATOM 3716 N N . VAL A 1 478 ? -12.43 -31.062 -2.939 1 98.12 478 VAL A N 1
ATOM 3717 C CA . VAL A 1 478 ? -11.078 -30.516 -2.91 1 98.12 478 VAL A CA 1
ATOM 3718 C C . VAL A 1 478 ? -11 -29.297 -3.82 1 98.12 478 VAL A C 1
ATOM 3720 O O . VAL A 1 478 ? -11.414 -29.344 -4.98 1 98.12 478 VAL A O 1
ATOM 3723 N N . VAL A 1 479 ? -10.5 -28.203 -3.258 1 97.62 479 VAL A N 1
ATOM 3724 C CA . VAL A 1 479 ? -10.344 -26.969 -4.02 1 97.62 479 VAL A CA 1
ATOM 3725 C C . VAL A 1 479 ? -8.984 -26.953 -4.707 1 97.62 479 VAL A C 1
ATOM 3727 O O . VAL A 1 479 ? -7.945 -27.078 -4.055 1 97.62 479 VAL A O 1
ATOM 3730 N N . THR A 1 480 ? -8.93 -26.891 -5.977 1 97.88 480 THR A N 1
ATOM 3731 C CA . THR A 1 480 ? -7.766 -26.625 -6.809 1 97.88 480 THR A CA 1
ATOM 3732 C C . THR A 1 480 ? -7.879 -25.266 -7.473 1 97.88 480 THR A C 1
ATOM 3734 O O . THR A 1 480 ? -8.641 -24.406 -7.02 1 97.88 480 THR A O 1
ATOM 3737 N N . LEU A 1 481 ? -7.047 -24.938 -8.484 1 97.25 481 LEU A N 1
ATOM 3738 C CA . LEU A 1 481 ? -7.215 -23.703 -9.258 1 97.25 481 LEU A CA 1
ATOM 3739 C C . LEU A 1 481 ? -7.215 -24 -10.758 1 97.25 481 LEU A C 1
ATOM 3741 O O . LEU A 1 481 ? -6.363 -24.75 -11.242 1 97.25 481 LEU A O 1
ATOM 3745 N N . PRO A 1 482 ? -8.195 -23.469 -11.477 1 97 482 PRO A N 1
ATOM 3746 C CA . PRO A 1 482 ? -8.211 -23.625 -12.93 1 97 482 PRO A CA 1
ATOM 3747 C C . PRO A 1 482 ? -7.09 -22.844 -13.617 1 97 482 PRO A C 1
ATOM 3749 O O . PRO A 1 482 ? -6.93 -21.641 -13.375 1 97 482 PRO A O 1
ATOM 3752 N N . GLY A 1 483 ? -6.359 -23.5 -14.422 1 96.31 483 GLY A N 1
ATOM 3753 C CA . GLY A 1 483 ? -5.203 -22.891 -15.055 1 96.31 483 GLY A CA 1
ATOM 3754 C C . GLY A 1 483 ? -5.555 -21.672 -15.891 1 96.31 483 GLY A C 1
ATOM 3755 O O . GLY A 1 483 ? -4.758 -20.734 -15.992 1 96.31 483 GLY A O 1
ATOM 3756 N N . ASN A 1 484 ? -6.707 -21.688 -16.484 1 92.75 484 ASN A N 1
ATOM 3757 C CA . ASN A 1 484 ? -7.133 -20.578 -17.312 1 92.75 484 ASN A CA 1
ATOM 3758 C C . ASN A 1 484 ? -7.309 -19.297 -16.5 1 92.75 484 ASN A C 1
ATOM 3760 O O . ASN A 1 484 ? -7.301 -18.188 -17.047 1 92.75 484 ASN A O 1
ATOM 3764 N N . GLY A 1 485 ? -7.465 -19.391 -15.219 1 91.44 485 GLY A N 1
ATOM 3765 C CA . GLY A 1 485 ? -7.52 -18.219 -14.344 1 91.44 485 GLY A CA 1
ATOM 3766 C C . GLY A 1 485 ? -6.219 -17.438 -14.32 1 91.44 485 GLY A C 1
ATOM 3767 O O . GLY A 1 485 ? -6.207 -16.266 -13.953 1 91.44 485 GLY A O 1
ATOM 3768 N N . PHE A 1 486 ? -5.141 -18.062 -14.727 1 95 486 PHE A N 1
ATOM 3769 C CA . PHE A 1 486 ? -3.824 -17.438 -14.75 1 95 486 PHE A CA 1
ATOM 3770 C C . PHE A 1 486 ? -3.504 -16.906 -16.141 1 95 486 PHE A C 1
ATOM 3772 O O . PHE A 1 486 ? -2.393 -16.422 -16.391 1 95 486 PHE A O 1
ATOM 3779 N N . GLY A 1 487 ? -4.477 -17.031 -17.062 1 90.88 487 GLY A N 1
ATOM 3780 C CA . GLY A 1 487 ? -4.285 -16.594 -18.422 1 90.88 487 GLY A CA 1
ATOM 3781 C C . GLY A 1 487 ? -4.473 -17.703 -19.438 1 90.88 487 GLY A C 1
ATOM 3782 O O . GLY A 1 487 ? -4.613 -18.859 -19.078 1 90.88 487 GLY A O 1
ATOM 3783 N N . PRO A 1 488 ? -4.477 -17.344 -20.656 1 90.81 488 PRO A N 1
ATOM 3784 C CA . PRO A 1 488 ? -4.832 -18.281 -21.734 1 90.81 488 PRO A CA 1
ATOM 3785 C C . PRO A 1 488 ? -3.855 -19.453 -21.828 1 90.81 488 PRO A C 1
ATOM 3787 O O . PRO A 1 488 ? -4.254 -20.562 -22.188 1 90.81 488 PRO A O 1
ATOM 3790 N N . GLY A 1 489 ? -2.664 -19.25 -21.484 1 93.06 489 GLY A N 1
ATOM 3791 C CA . GLY A 1 489 ? -1.675 -20.312 -21.547 1 93.06 489 GLY A CA 1
ATOM 3792 C C . GLY A 1 489 ? -1.927 -21.406 -20.531 1 93.06 489 GLY A C 1
ATOM 3793 O O . GLY A 1 489 ? -1.317 -22.484 -20.594 1 93.06 489 GLY A O 1
ATOM 3794 N N . GLY A 1 490 ? -2.842 -21.172 -19.641 1 95.75 490 GLY A N 1
ATOM 3795 C CA . GLY A 1 490 ? -3.139 -22.141 -18.594 1 95.75 490 GLY A CA 1
ATOM 3796 C C . GLY A 1 490 ? -4.32 -23.031 -18.922 1 95.75 490 GLY A C 1
ATOM 3797 O O . GLY A 1 490 ? -4.68 -23.922 -18.141 1 95.75 490 GLY A O 1
ATOM 3798 N N . GLU A 1 491 ? -4.977 -22.828 -20.078 1 94.88 491 GLU A N 1
ATOM 3799 C CA . GLU A 1 491 ? -6.133 -23.641 -20.453 1 94.88 491 GLU A CA 1
ATOM 3800 C C . GLU A 1 491 ? -5.766 -25.125 -20.531 1 94.88 491 GLU A C 1
ATOM 3802 O O . GLU A 1 491 ? -4.695 -25.484 -21.031 1 94.88 491 GLU A O 1
ATOM 3807 N N . GLY A 1 492 ? -6.609 -25.922 -19.953 1 96.62 492 GLY A N 1
ATOM 3808 C CA . GLY A 1 492 ? -6.387 -27.359 -19.969 1 96.62 492 GLY A CA 1
ATOM 3809 C C . GLY A 1 492 ? -5.547 -27.844 -18.797 1 96.62 492 GLY A C 1
ATOM 3810 O O . GLY A 1 492 ? -5.156 -29.016 -18.766 1 96.62 492 GLY A O 1
ATOM 3811 N N . PHE A 1 493 ? -5.27 -26.922 -17.891 1 98.06 493 PHE A N 1
ATOM 3812 C CA . PHE A 1 493 ? -4.473 -27.281 -16.734 1 98.06 493 PHE A CA 1
ATOM 3813 C C . PHE A 1 493 ? -5.215 -26.953 -15.445 1 98.06 493 PHE A C 1
ATOM 3815 O O . PHE A 1 493 ? -6.141 -26.141 -15.445 1 98.06 493 PHE A O 1
ATOM 3822 N N . ILE A 1 494 ? -4.82 -27.609 -14.359 1 98.25 494 ILE A N 1
ATOM 3823 C CA . ILE A 1 494 ? -5.156 -27.188 -13 1 98.25 494 ILE A CA 1
ATOM 3824 C C . ILE A 1 494 ? -3.885 -27.094 -12.156 1 98.25 494 ILE A C 1
ATOM 3826 O O . ILE A 1 494 ? -2.91 -27.797 -12.422 1 98.25 494 ILE A O 1
ATOM 3830 N N . ARG A 1 495 ? -3.896 -26.188 -11.227 1 98.38 495 ARG A N 1
ATOM 3831 C CA . ARG A 1 495 ? -2.818 -26.094 -10.242 1 98.38 495 ARG A CA 1
ATOM 3832 C C . ARG A 1 495 ? -3.248 -26.688 -8.906 1 98.38 495 ARG A C 1
ATOM 3834 O O . ARG A 1 495 ? -4.336 -26.375 -8.406 1 98.38 495 ARG A O 1
ATOM 3841 N N . VAL A 1 496 ? -2.436 -27.516 -8.336 1 98.56 496 VAL A N 1
ATOM 3842 C CA . VAL A 1 496 ? -2.637 -28.047 -6.996 1 98.56 496 VAL A CA 1
ATOM 3843 C C . VAL A 1 496 ? -1.495 -27.594 -6.086 1 98.56 496 VAL A C 1
ATOM 3845 O O . VAL A 1 496 ? -0.322 -27.812 -6.398 1 98.56 496 VAL A O 1
ATOM 3848 N N . SER A 1 497 ? -1.832 -27.031 -5.004 1 98.19 497 SER A N 1
ATOM 3849 C CA . SER A 1 497 ? -0.857 -26.406 -4.109 1 98.19 497 SER A CA 1
ATOM 3850 C C . SER A 1 497 ? -0.344 -27.406 -3.076 1 98.19 497 SER A C 1
ATOM 3852 O O . SER A 1 497 ? -1.119 -28.188 -2.523 1 98.19 497 SER A O 1
ATOM 3854 N N . GLY A 1 498 ? 0.92 -27.359 -2.777 1 98.25 498 GLY A N 1
ATOM 3855 C CA . GLY A 1 498 ? 1.536 -28.172 -1.744 1 98.25 498 GLY A CA 1
ATOM 3856 C C . GLY A 1 498 ? 1.553 -27.5 -0.384 1 98.25 498 GLY A C 1
ATOM 3857 O O . GLY A 1 498 ? 2.104 -28.047 0.576 1 98.25 498 GLY A O 1
ATOM 3858 N N . PHE A 1 499 ? 0.957 -26.359 -0.19 1 97.5 499 PHE A N 1
ATOM 3859 C CA . PHE A 1 499 ? 1.005 -25.578 1.048 1 97.5 499 PHE A CA 1
ATOM 3860 C C . PHE A 1 499 ? -0.022 -26.109 2.047 1 97.5 499 PHE A C 1
ATOM 3862 O O . PHE A 1 499 ? -0.184 -25.531 3.129 1 97.5 499 PHE A O 1
ATOM 3869 N N . GLY A 1 500 ? -0.67 -27.188 1.883 1 95.81 500 GLY A N 1
ATOM 3870 C CA . GLY A 1 500 ? -1.688 -27.719 2.775 1 95.81 500 GLY A CA 1
ATOM 3871 C C . GLY A 1 500 ? -1.11 -28.484 3.951 1 95.81 500 GLY A C 1
ATOM 3872 O O . GLY A 1 500 ? 0.08 -28.797 3.967 1 95.81 500 GLY A O 1
ATOM 3873 N N . HIS A 1 501 ? -1.975 -28.703 4.93 1 95.88 501 HIS A N 1
ATOM 3874 C CA . HIS A 1 501 ? -1.612 -29.656 5.984 1 95.88 501 HIS A CA 1
ATOM 3875 C C . HIS A 1 501 ? -1.379 -31.047 5.418 1 95.88 501 HIS A C 1
ATOM 3877 O O . HIS A 1 501 ? -2.086 -31.469 4.504 1 95.88 501 HIS A O 1
ATOM 3883 N N . ARG A 1 502 ? -0.401 -31.75 6.02 1 97.62 502 ARG A N 1
ATOM 3884 C CA . ARG A 1 502 ? -0.037 -33.062 5.52 1 97.62 502 ARG A CA 1
ATOM 3885 C C . ARG A 1 502 ? -1.251 -34 5.473 1 97.62 502 ARG A C 1
ATOM 3887 O O . ARG A 1 502 ? -1.474 -34.688 4.48 1 97.62 502 ARG A O 1
ATOM 3894 N N . ASN A 1 503 ? -2.043 -34 6.516 1 97.62 503 ASN A N 1
ATOM 3895 C CA . ASN A 1 503 ? -3.213 -34.844 6.559 1 97.62 503 ASN A CA 1
ATOM 3896 C C . ASN A 1 503 ? -4.207 -34.531 5.449 1 97.62 503 ASN A C 1
ATOM 3898 O O . ASN A 1 503 ? -4.82 -35.406 4.867 1 97.62 503 ASN A O 1
ATOM 3902 N N . ASN A 1 504 ? -4.371 -33.25 5.219 1 97.44 504 ASN A N 1
ATOM 3903 C CA . ASN A 1 504 ? -5.27 -32.844 4.152 1 97.44 504 ASN A CA 1
ATOM 3904 C C . ASN A 1 504 ? -4.73 -33.219 2.777 1 97.44 504 ASN A C 1
ATOM 3906 O O . ASN A 1 504 ? -5.496 -33.594 1.892 1 97.44 504 ASN A O 1
ATOM 3910 N N . VAL A 1 505 ? -3.42 -33.125 2.617 1 98.31 505 VAL A N 1
ATOM 3911 C CA . VAL A 1 505 ? -2.781 -33.5 1.359 1 98.31 505 VAL A CA 1
ATOM 3912 C C . VAL A 1 505 ? -2.977 -34.969 1.101 1 98.31 505 VAL A C 1
ATOM 3914 O O . VAL A 1 505 ? -3.383 -35.375 0.006 1 98.31 505 VAL A O 1
ATOM 3917 N N . LEU A 1 506 ? -2.738 -35.75 2.098 1 98.5 506 LEU A N 1
ATOM 3918 C CA . LEU A 1 506 ? -2.896 -37.188 1.97 1 98.5 506 LEU A CA 1
ATOM 3919 C C . LEU A 1 506 ? -4.344 -37.531 1.661 1 98.5 506 LEU A C 1
ATOM 3921 O O . LEU A 1 506 ? -4.609 -38.375 0.775 1 98.5 506 LEU A O 1
ATOM 3925 N N . GLU A 1 507 ? -5.273 -36.906 2.387 1 98.44 507 GLU A N 1
ATOM 3926 C CA . GLU A 1 507 ? -6.695 -37.156 2.166 1 98.44 507 GLU A CA 1
ATOM 3927 C C . GLU A 1 507 ? -7.121 -36.75 0.767 1 98.44 507 GLU A C 1
ATOM 3929 O O . GLU A 1 507 ? -7.871 -37.438 0.095 1 98.44 507 GLU A O 1
ATOM 3934 N N . ALA A 1 508 ? -6.691 -35.625 0.352 1 98.56 508 ALA A N 1
ATOM 3935 C CA . ALA A 1 508 ? -7.012 -35.125 -0.989 1 98.56 508 ALA A CA 1
ATOM 3936 C C . ALA A 1 508 ? -6.504 -36.094 -2.055 1 98.56 508 ALA A C 1
ATOM 3938 O O . ALA A 1 508 ? -7.203 -36.375 -3.031 1 98.56 508 ALA A O 1
ATOM 3939 N N . CYS A 1 509 ? -5.316 -36.594 -1.893 1 98.25 509 CYS A N 1
ATOM 3940 C CA . CYS A 1 509 ? -4.727 -37.531 -2.848 1 98.25 509 CYS A CA 1
ATOM 3941 C C . CYS A 1 509 ? -5.539 -38.812 -2.926 1 98.25 509 CYS A C 1
ATOM 3943 O O . CYS A 1 509 ? -5.707 -39.375 -4.004 1 98.25 509 CYS A O 1
ATOM 3945 N N . GLN A 1 510 ? -5.996 -39.25 -1.79 1 97.94 510 GLN A N 1
ATOM 3946 C CA . GLN A 1 510 ? -6.867 -40.406 -1.79 1 97.94 510 GLN A CA 1
ATOM 3947 C C . GLN A 1 510 ? -8.148 -40.156 -2.574 1 97.94 510 GLN A C 1
ATOM 3949 O O . GLN A 1 510 ? -8.617 -41 -3.326 1 97.94 510 GLN A O 1
ATOM 3954 N N . ARG A 1 511 ? -8.68 -39 -2.42 1 98 511 ARG A N 1
ATOM 3955 C CA . ARG A 1 511 ? -9.906 -38.656 -3.131 1 98 511 ARG A CA 1
ATOM 3956 C C . ARG A 1 511 ? -9.648 -38.531 -4.633 1 98 511 ARG A C 1
ATOM 3958 O O . ARG A 1 511 ? -10.5 -38.938 -5.438 1 98 511 ARG A O 1
ATOM 3965 N N . PHE A 1 512 ? -8.508 -38.062 -5.02 1 98.06 512 PHE A N 1
ATOM 3966 C CA . PHE A 1 512 ? -8.133 -38 -6.426 1 98.06 512 PHE A CA 1
ATOM 3967 C C . PHE A 1 512 ? -8.023 -39.406 -7.012 1 98.06 512 PHE A C 1
ATOM 3969 O O . PHE A 1 512 ? -8.484 -39.656 -8.133 1 98.06 512 PHE A O 1
ATOM 3976 N N . LYS A 1 513 ? -7.387 -40.312 -6.277 1 97.25 513 LYS A N 1
ATOM 3977 C CA . LYS A 1 513 ? -7.238 -41.688 -6.734 1 97.25 513 LYS A CA 1
ATOM 3978 C C . LYS A 1 513 ? -8.602 -42.344 -6.953 1 97.25 513 LYS A C 1
ATOM 3980 O O . LYS A 1 513 ? -8.789 -43.094 -7.918 1 97.25 513 LYS A O 1
ATOM 3985 N N . LYS A 1 514 ? -9.469 -42.062 -6.074 1 96.31 514 LYS A N 1
ATOM 3986 C CA . LYS A 1 514 ? -10.82 -42.594 -6.203 1 96.31 514 LYS A CA 1
ATOM 3987 C C . LYS A 1 514 ? -11.531 -42.031 -7.422 1 96.31 514 LYS A C 1
ATOM 3989 O O . LYS A 1 514 ? -12.266 -42.75 -8.117 1 96.31 514 LYS A O 1
ATOM 3994 N N . LEU A 1 515 ? -11.352 -40.812 -7.629 1 96.56 515 LEU A N 1
ATOM 3995 C CA . LEU A 1 515 ? -12.031 -40.125 -8.727 1 96.56 515 LEU A CA 1
ATOM 3996 C C . LEU A 1 515 ? -11.508 -40.625 -10.078 1 96.56 515 LEU A C 1
ATOM 3998 O O . LEU A 1 515 ? -12.281 -40.781 -11.016 1 96.56 515 LEU A O 1
ATOM 4002 N N . TYR A 1 516 ? -10.258 -40.844 -10.18 1 94.88 516 TYR A N 1
ATOM 4003 C CA . TYR A 1 516 ? -9.672 -41.031 -11.5 1 94.88 516 TYR A CA 1
ATOM 4004 C C . TYR A 1 516 ? -9.211 -42.5 -11.656 1 94.88 516 TYR A C 1
ATOM 4006 O O . TYR A 1 516 ? -8.703 -42.875 -12.719 1 94.88 516 TYR A O 1
ATOM 4014 N N . LYS A 1 517 ? -9.219 -43.312 -10.586 1 80.94 517 LYS A N 1
ATOM 4015 C CA . LYS A 1 517 ? -8.867 -44.719 -10.742 1 80.94 517 LYS A CA 1
ATOM 4016 C C . LYS A 1 517 ? -9.75 -45.406 -11.781 1 80.94 517 LYS A C 1
ATOM 4018 O O . LYS A 1 517 ? -10.961 -45.188 -11.812 1 80.94 517 LYS A O 1
ATOM 4023 N N . LEU A 1 518 ? -9.172 -45.656 -12.898 1 59.38 518 LEU A N 1
ATOM 4024 C CA . LEU A 1 518 ? -9.789 -46.438 -13.977 1 59.38 518 LEU A CA 1
ATOM 4025 C C . LEU A 1 518 ? -10.336 -47.75 -13.453 1 59.38 518 LEU A C 1
ATOM 4027 O O . LEU A 1 518 ? -9.758 -48.344 -12.547 1 59.38 518 LEU A O 1
ATOM 4031 N N . PRO A 1 519 ? -11.609 -48.125 -13.594 1 51.12 519 PRO A N 1
ATOM 4032 C CA . PRO A 1 519 ? -12.18 -49.438 -13.289 1 51.12 519 PRO A CA 1
ATOM 4033 C C . PRO A 1 519 ? -11.234 -50.562 -13.633 1 51.12 519 PRO A C 1
ATOM 4035 O O . PRO A 1 519 ? -10.625 -50.562 -14.703 1 51.12 519 PRO A O 1
ATOM 4038 N N . THR A 1 520 ? -10.352 -51.031 -12.664 1 45.25 520 THR A N 1
ATOM 4039 C CA . THR A 1 520 ? -9.68 -52.281 -12.977 1 45.25 520 THR A CA 1
ATOM 4040 C C . THR A 1 520 ? -10.617 -53.25 -13.719 1 45.25 520 THR A C 1
ATOM 4042 O O . THR A 1 520 ? -11.758 -53.438 -13.305 1 45.25 520 THR A O 1
ATOM 4045 N N . LYS A 1 521 ? -10.477 -53.438 -15.008 1 43.19 521 LYS A N 1
ATOM 4046 C CA . LYS A 1 521 ? -11.125 -54.531 -15.734 1 43.19 521 LYS A CA 1
ATOM 4047 C C . LYS A 1 521 ? -11.133 -55.812 -14.914 1 43.19 521 LYS A C 1
ATOM 4049 O O . LYS A 1 521 ? -10.07 -56.281 -14.516 1 43.19 521 LYS A O 1
ATOM 4054 N N . GLU A 1 522 ? -12.039 -56.062 -13.938 1 36.97 522 GLU A N 1
ATOM 4055 C CA . GLU A 1 522 ? -12.203 -57.469 -13.633 1 36.97 522 GLU A CA 1
ATOM 4056 C C . GLU A 1 522 ? -12 -58.344 -14.875 1 36.97 522 GLU A C 1
ATOM 4058 O O . GLU A 1 522 ? -12.648 -58.125 -15.898 1 36.97 522 GLU A O 1
ATOM 4063 N N . ALA A 1 523 ? -10.773 -58.938 -14.914 1 33.59 523 ALA A N 1
ATOM 4064 C CA . ALA A 1 523 ? -10.641 -60.156 -15.711 1 33.59 523 ALA A CA 1
ATOM 4065 C C . ALA A 1 523 ? -11.625 -61.219 -15.242 1 33.59 523 ALA A C 1
ATOM 4067 O O . ALA A 1 523 ? -11.766 -61.469 -14.039 1 33.59 523 ALA A O 1
ATOM 4068 N N . MET B 1 1 ? 20.422 3.973 -31.453 1 17.75 1 MET B N 1
ATOM 4069 C CA . MET B 1 1 ? 21.172 5.012 -30.75 1 17.75 1 MET B CA 1
ATOM 4070 C C . MET B 1 1 ? 20.906 4.953 -29.25 1 17.75 1 MET B C 1
ATOM 4072 O O . MET B 1 1 ? 19.812 5.285 -28.797 1 17.75 1 MET B O 1
ATOM 4076 N N . VAL B 1 2 ? 21.5 3.869 -28.656 1 22.28 2 VAL B N 1
ATOM 4077 C CA . VAL B 1 2 ? 21.359 3.541 -27.234 1 22.28 2 VAL B CA 1
ATOM 4078 C C . VAL B 1 2 ? 21.953 4.652 -26.375 1 22.28 2 VAL B C 1
ATOM 4080 O O . VAL B 1 2 ? 23.125 5.031 -26.578 1 22.28 2 VAL B O 1
ATOM 4083 N N . GLN B 1 3 ? 21.219 5.605 -26.125 1 22.78 3 GLN B N 1
ATOM 4084 C CA . GLN B 1 3 ? 21.672 6.715 -25.281 1 22.78 3 GLN B CA 1
ATOM 4085 C C . GLN B 1 3 ? 22.312 6.211 -24 1 22.78 3 GLN B C 1
ATOM 4087 O O . GLN B 1 3 ? 21.672 5.516 -23.203 1 22.78 3 GLN B O 1
ATOM 4092 N N . LEU B 1 4 ? 23.609 5.91 -24.141 1 27.64 4 LEU B N 1
ATOM 4093 C CA . LEU B 1 4 ? 24.5 5.387 -23.109 1 27.64 4 LEU B CA 1
ATOM 4094 C C . LEU B 1 4 ? 24.688 6.391 -21.984 1 27.64 4 LEU B C 1
ATOM 4096 O O . LEU B 1 4 ? 24.969 7.562 -22.219 1 27.64 4 LEU B O 1
ATOM 4100 N N . GLY B 1 5 ? 23.922 6.426 -20.984 1 27.42 5 GLY B N 1
ATOM 4101 C CA . GLY B 1 5 ? 24.234 7.211 -19.797 1 27.42 5 GLY B CA 1
ATOM 4102 C C . GLY B 1 5 ? 25.562 6.855 -19.172 1 27.42 5 GLY B C 1
ATOM 4103 O O . GLY B 1 5 ? 25.875 5.68 -18.984 1 27.42 5 GLY B O 1
ATOM 4104 N N . TYR B 1 6 ? 26.703 7.609 -19.453 1 28.92 6 TYR B N 1
ATOM 4105 C CA . TYR B 1 6 ? 28.109 7.367 -19.172 1 28.92 6 TYR B CA 1
ATOM 4106 C C . TYR B 1 6 ? 28.406 7.578 -17.688 1 28.92 6 TYR B C 1
ATOM 4108 O O . TYR B 1 6 ? 27.797 8.438 -17.047 1 28.92 6 TYR B O 1
ATOM 4116 N N . HIS B 1 7 ? 28.516 6.508 -16.938 1 29.91 7 HIS B N 1
ATOM 4117 C CA . HIS B 1 7 ? 29.156 6.66 -15.641 1 29.91 7 HIS B CA 1
ATOM 4118 C C . HIS B 1 7 ? 30.672 6.746 -15.797 1 29.91 7 HIS B C 1
ATOM 4120 O O . HIS B 1 7 ? 31.281 5.93 -16.5 1 29.91 7 HIS B O 1
ATOM 4126 N N . LEU B 1 8 ? 31.266 7.922 -15.617 1 31.28 8 LEU B N 1
ATOM 4127 C CA . LEU B 1 8 ? 32.688 8.203 -15.734 1 31.28 8 LEU B CA 1
ATOM 4128 C C . LEU B 1 8 ? 33.438 7.824 -14.445 1 31.28 8 LEU B C 1
ATOM 4130 O O . LEU B 1 8 ? 33.031 8.227 -13.359 1 31.28 8 LEU B O 1
ATOM 4134 N N . GLN B 1 9 ? 34 6.598 -14.406 1 31.47 9 GLN B N 1
ATOM 4135 C CA . GLN B 1 9 ? 34.969 6.332 -13.352 1 31.47 9 GLN B CA 1
ATOM 4136 C C . GLN B 1 9 ? 36.375 6.781 -13.773 1 31.47 9 GLN B C 1
ATOM 4138 O O . GLN B 1 9 ? 36.781 6.516 -14.898 1 31.47 9 GLN B O 1
ATOM 4143 N N . TYR B 1 10 ? 36.812 7.914 -13.242 1 31.64 10 TYR B N 1
ATOM 4144 C CA . TYR B 1 10 ? 38.156 8.344 -13.633 1 31.64 10 TYR B CA 1
ATOM 4145 C C . TYR B 1 10 ? 39.188 7.984 -12.57 1 31.64 10 TYR B C 1
ATOM 4147 O O . TYR B 1 10 ? 38.844 7.855 -11.391 1 31.64 10 TYR B O 1
ATOM 4155 N N . THR B 1 11 ? 40.031 7.129 -12.945 1 32.72 11 THR B N 1
ATOM 4156 C CA . THR B 1 11 ? 41.219 6.996 -12.141 1 32.72 11 THR B CA 1
ATOM 4157 C C . THR B 1 11 ? 42.219 8.094 -12.484 1 32.72 11 THR B C 1
ATOM 4159 O O . THR B 1 11 ? 42.562 8.281 -13.656 1 32.72 11 THR B O 1
ATOM 4162 N N . LEU B 1 12 ? 42.219 9.078 -11.594 1 31.98 12 LEU B N 1
ATOM 4163 C CA . LEU B 1 12 ? 43.25 10.117 -11.719 1 31.98 12 LEU B CA 1
ATOM 4164 C C . LEU B 1 12 ? 44.594 9.602 -11.25 1 31.98 12 LEU B C 1
ATOM 4166 O O . LEU B 1 12 ? 44.719 9.109 -10.133 1 31.98 12 LEU B O 1
ATOM 4170 N N . GLN B 1 13 ? 45.344 9.133 -12.234 1 30.84 13 GLN B N 1
ATOM 4171 C CA . GLN B 1 13 ? 46.719 8.812 -11.906 1 30.84 13 GLN B CA 1
ATOM 4172 C C . GLN B 1 13 ? 47.625 10.055 -12 1 30.84 13 GLN B C 1
ATOM 4174 O O . GLN B 1 13 ? 47.625 10.742 -13.023 1 30.84 13 GLN B O 1
ATOM 4179 N N . TYR B 1 14 ? 47.812 10.562 -10.797 1 29.31 14 TYR B N 1
ATOM 4180 C CA . TYR B 1 14 ? 48.781 11.641 -10.711 1 29.31 14 TYR B CA 1
ATOM 4181 C C . TYR B 1 14 ? 50.219 11.094 -10.734 1 29.31 14 TYR B C 1
ATOM 4183 O O . TYR B 1 14 ? 50.531 10.164 -9.992 1 29.31 14 TYR B O 1
ATOM 4191 N N . VAL B 1 15 ? 50.75 11.078 -11.922 1 29.3 15 VAL B N 1
ATOM 4192 C CA . VAL B 1 15 ? 52.188 10.758 -11.953 1 29.3 15 VAL B CA 1
ATOM 4193 C C . VAL B 1 15 ? 53 11.969 -11.508 1 29.3 15 VAL B C 1
ATOM 4195 O O . VAL B 1 15 ? 52.969 13.023 -12.156 1 29.3 15 VAL B O 1
ATOM 4198 N N . TYR B 1 16 ? 53.094 12.062 -10.133 1 30.67 16 TYR B N 1
ATOM 4199 C CA . TYR B 1 16 ? 54.094 13.016 -9.641 1 30.67 16 TYR B CA 1
ATOM 4200 C C . TYR B 1 16 ? 55.469 12.383 -9.594 1 30.67 16 TYR B C 1
ATOM 4202 O O . TYR B 1 16 ? 55.656 11.336 -8.969 1 30.67 16 TYR B O 1
ATOM 4210 N N . ASP B 1 17 ? 56.562 13.148 -10.102 1 34.16 17 ASP B N 1
ATOM 4211 C CA . ASP B 1 17 ? 58 12.797 -10.141 1 34.16 17 ASP B CA 1
ATOM 4212 C C . ASP B 1 17 ? 58.188 11.297 -10.359 1 34.16 17 ASP B C 1
ATOM 4214 O O . ASP B 1 17 ? 58.812 10.625 -9.555 1 34.16 17 ASP B O 1
ATOM 4218 N N . ASN B 1 18 ? 57.719 10.664 -11.5 1 34.91 18 ASN B N 1
ATOM 4219 C CA . ASN B 1 18 ? 57.875 9.297 -11.992 1 34.91 18 ASN B CA 1
ATOM 4220 C C . ASN B 1 18 ? 57.094 8.312 -11.148 1 34.91 18 ASN B C 1
ATOM 4222 O O . ASN B 1 18 ? 57.25 7.098 -11.281 1 34.91 18 ASN B O 1
ATOM 4226 N N . ASP B 1 19 ? 56.562 8.75 -9.984 1 30.23 19 ASP B N 1
ATOM 4227 C CA . ASP B 1 19 ? 55.812 7.762 -9.227 1 30.23 19 ASP B CA 1
ATOM 4228 C C . ASP B 1 19 ? 54.312 7.898 -9.484 1 30.23 19 ASP B C 1
ATOM 4230 O O . ASP B 1 19 ? 53.75 8.969 -9.281 1 30.23 19 ASP B O 1
ATOM 4234 N N . PRO B 1 20 ? 53.75 7.109 -10.383 1 35.69 20 PRO B N 1
ATOM 4235 C CA . PRO B 1 20 ? 52.312 7.102 -10.719 1 35.69 20 PRO B CA 1
ATOM 4236 C C . PRO B 1 20 ? 51.406 6.965 -9.484 1 35.69 20 PRO B C 1
ATOM 4238 O O . PRO B 1 20 ? 51.688 6.137 -8.609 1 35.69 20 PRO B O 1
ATOM 4241 N N . VAL B 1 21 ? 51 8.148 -8.883 1 29.56 21 VAL B N 1
ATOM 4242 C CA . VAL B 1 21 ? 50.031 7.93 -7.828 1 29.56 21 VAL B CA 1
ATOM 4243 C C . VAL B 1 21 ? 48.625 7.785 -8.438 1 29.56 21 VAL B C 1
ATOM 4245 O O . VAL B 1 21 ? 48.188 8.648 -9.195 1 29.56 21 VAL B O 1
ATOM 4248 N N . ASP B 1 22 ? 48.062 6.625 -8.578 1 30.45 22 ASP B N 1
ATOM 4249 C CA . ASP B 1 22 ? 46.719 6.27 -9.008 1 30.45 22 ASP B CA 1
ATOM 4250 C C . ASP B 1 22 ? 45.688 6.859 -8.07 1 30.45 22 ASP B C 1
ATOM 4252 O O . ASP B 1 22 ? 45.75 6.691 -6.852 1 30.45 22 ASP B O 1
ATOM 4256 N N . VAL B 1 23 ? 45.25 8.117 -8.328 1 28.25 23 VAL B N 1
ATOM 4257 C CA . VAL B 1 23 ? 44.094 8.555 -7.523 1 28.25 23 VAL B CA 1
ATOM 4258 C C . VAL B 1 23 ? 42.812 8.125 -8.195 1 28.25 23 VAL B C 1
ATOM 4260 O O . VAL B 1 23 ? 42.625 8.352 -9.391 1 28.25 23 VAL B O 1
ATOM 4263 N N . ILE B 1 24 ? 42.125 7.078 -7.797 1 29.23 24 ILE B N 1
ATOM 4264 C CA . ILE B 1 24 ? 40.844 6.559 -8.219 1 29.23 24 ILE B CA 1
ATOM 4265 C C . ILE B 1 24 ? 39.719 7.422 -7.645 1 29.23 24 ILE B C 1
ATOM 4267 O O . ILE B 1 24 ? 39.688 7.688 -6.441 1 29.23 24 ILE B O 1
ATOM 4271 N N . GLY B 1 25 ? 39.281 8.594 -8.328 1 28.08 25 GLY B N 1
ATOM 4272 C CA . GLY B 1 25 ? 38.094 9.25 -7.828 1 28.08 25 GLY B CA 1
ATOM 4273 C C . GLY B 1 25 ? 36.844 8.938 -8.648 1 28.08 25 GLY B C 1
ATOM 4274 O O . GLY B 1 25 ? 36.938 8.516 -9.805 1 28.08 25 GLY B O 1
ATOM 4275 N N . LEU B 1 26 ? 35.594 8.492 -8.141 1 27.61 26 LEU B N 1
ATOM 4276 C CA . LEU B 1 26 ? 34.281 8.203 -8.695 1 27.61 26 LEU B CA 1
ATOM 4277 C C . LEU B 1 26 ? 33.469 9.484 -8.852 1 27.61 26 LEU B C 1
ATOM 4279 O O . LEU B 1 26 ? 33.344 10.258 -7.902 1 27.61 26 LEU B O 1
ATOM 4283 N N . VAL B 1 27 ? 33.406 10.125 -10.086 1 27.45 27 VAL B N 1
ATOM 4284 C CA . VAL B 1 27 ? 32.438 11.203 -10.289 1 27.45 27 VAL B CA 1
ATOM 4285 C C . VAL B 1 27 ? 31.078 10.617 -10.656 1 27.45 27 VAL B C 1
ATOM 4287 O O . VAL B 1 27 ? 30.969 9.828 -11.602 1 27.45 27 VAL B O 1
ATOM 4290 N N . THR B 1 28 ? 30.016 10.57 -9.883 1 25.95 28 THR B N 1
ATOM 4291 C CA . THR B 1 28 ? 28.688 9.984 -10.062 1 25.95 28 THR B CA 1
ATOM 4292 C C . THR B 1 28 ? 27.875 10.766 -11.094 1 25.95 28 THR B C 1
ATOM 4294 O O . THR B 1 28 ? 27.312 10.172 -12.008 1 25.95 28 THR B O 1
ATOM 4297 N N . HIS B 1 29 ? 26.938 11.883 -10.82 1 26.3 29 HIS B N 1
ATOM 4298 C CA . HIS B 1 29 ? 25.719 12.32 -11.492 1 26.3 29 HIS B CA 1
ATOM 4299 C C . HIS B 1 29 ? 26 13.422 -12.516 1 26.3 29 HIS B C 1
ATOM 4301 O O . HIS B 1 29 ? 26.547 14.469 -12.164 1 26.3 29 HIS B O 1
ATOM 4307 N N . CYS B 1 30 ? 26.312 13.141 -13.875 1 27.5 30 CYS B N 1
ATOM 4308 C CA . CYS B 1 30 ? 26.594 14.156 -14.883 1 27.5 30 CYS B CA 1
ATOM 4309 C C . CYS B 1 30 ? 25.297 14.719 -15.461 1 27.5 30 CYS B C 1
ATOM 4311 O O . CYS B 1 30 ? 24.719 14.125 -16.375 1 27.5 30 CYS B O 1
ATOM 4313 N N . ASP B 1 31 ? 24.312 15.211 -14.859 1 26.81 31 ASP B N 1
ATOM 4314 C CA . ASP B 1 31 ? 23.109 15.68 -15.531 1 26.81 31 ASP B CA 1
ATOM 4315 C C . ASP B 1 31 ? 23.453 16.609 -16.688 1 26.81 31 ASP B C 1
ATOM 4317 O O . ASP B 1 31 ? 22.766 16.625 -17.703 1 26.81 31 ASP B O 1
ATOM 4321 N N . ASP B 1 32 ? 23.906 17.938 -16.656 1 27.34 32 ASP B N 1
ATOM 4322 C CA . ASP B 1 32 ? 23.781 19.047 -17.594 1 27.34 32 ASP B CA 1
ATOM 4323 C C . ASP B 1 32 ? 24.875 19 -18.656 1 27.34 32 ASP B C 1
ATOM 4325 O O . ASP B 1 32 ? 25.984 19.453 -18.438 1 27.34 32 ASP B O 1
ATOM 4329 N N . LEU B 1 33 ? 24.797 18.031 -19.656 1 28.7 33 LEU B N 1
ATOM 4330 C CA . LEU B 1 33 ? 25.75 17.891 -20.75 1 28.7 33 LEU B CA 1
ATOM 4331 C C . LEU B 1 33 ? 25.5 18.938 -21.828 1 28.7 33 LEU B C 1
ATOM 4333 O O . LEU B 1 33 ? 24.438 18.984 -22.438 1 28.7 33 LEU B O 1
ATOM 4337 N N . ASP B 1 34 ? 25.828 20.219 -21.734 1 27.28 34 ASP B N 1
ATOM 4338 C CA . ASP B 1 34 ? 25.75 21.234 -22.781 1 27.28 34 ASP B CA 1
ATOM 4339 C C . ASP B 1 34 ? 26.625 20.875 -23.969 1 27.28 34 ASP B C 1
ATOM 4341 O O . ASP B 1 34 ? 27.859 20.797 -23.844 1 27.28 34 ASP B O 1
ATOM 4345 N N . LEU B 1 35 ? 26.094 20.109 -25 1 27.62 35 LEU B N 1
ATOM 4346 C CA . LEU B 1 35 ? 26.766 19.594 -26.172 1 27.62 35 LEU B CA 1
ATOM 4347 C C . LEU B 1 35 ? 26.938 20.688 -27.234 1 27.62 35 LEU B C 1
ATOM 4349 O O . LEU B 1 35 ? 25.938 21.188 -27.766 1 27.62 35 LEU B O 1
ATOM 4353 N N . SER B 1 36 ? 27.578 21.875 -27.062 1 25.14 36 SER B N 1
ATOM 4354 C CA . SER B 1 36 ? 27.766 22.875 -28.125 1 25.14 36 SER B CA 1
ATOM 4355 C C . SER B 1 36 ? 28.547 22.297 -29.297 1 25.14 36 SER B C 1
ATOM 4357 O O . SER B 1 36 ? 29.469 21.5 -29.109 1 25.14 36 SER B O 1
ATOM 4359 N N . THR B 1 37 ? 27.875 22.031 -30.375 1 24.44 37 THR B N 1
ATOM 4360 C CA . THR B 1 37 ? 28.422 21.5 -31.625 1 24.44 37 THR B CA 1
ATOM 4361 C C . THR B 1 37 ? 29.516 22.422 -32.156 1 24.44 37 THR B C 1
ATOM 4363 O O . THR B 1 37 ? 29.609 23.578 -31.75 1 24.44 37 THR B O 1
ATOM 4366 N N . ALA B 1 38 ? 30.094 22.062 -33.188 1 24.62 38 ALA B N 1
ATOM 4367 C CA . ALA B 1 38 ? 31.219 22.625 -33.938 1 24.62 38 ALA B CA 1
ATOM 4368 C C . ALA B 1 38 ? 30.859 23.984 -34.531 1 24.62 38 ALA B C 1
ATOM 4370 O O . ALA B 1 38 ? 31.672 24.906 -34.5 1 24.62 38 ALA B O 1
ATOM 4371 N N . ASN B 1 39 ? 30.109 24.156 -35.625 1 25.19 39 ASN B N 1
ATOM 4372 C CA . ASN B 1 39 ? 30.203 25.172 -36.656 1 25.19 39 ASN B CA 1
ATOM 4373 C C . ASN B 1 39 ? 29.438 26.438 -36.312 1 25.19 39 ASN B C 1
ATOM 4375 O O . ASN B 1 39 ? 29.078 27.219 -37.188 1 25.19 39 ASN B O 1
ATOM 4379 N N . GLY B 1 40 ? 29.141 27.234 -35.281 1 26.48 40 GLY B N 1
ATOM 4380 C CA . GLY B 1 40 ? 29.234 28.688 -35.281 1 26.48 40 GLY B CA 1
ATOM 4381 C C . GLY B 1 40 ? 29.172 29.281 -33.906 1 26.48 40 GLY B C 1
ATOM 4382 O O . GLY B 1 40 ? 29.875 30.266 -33.594 1 26.48 40 GLY B O 1
ATOM 4383 N N . LYS B 1 41 ? 27.891 29.516 -33.188 1 25.05 41 LYS B N 1
ATOM 4384 C CA . LYS B 1 41 ? 27.766 30.438 -32.062 1 25.05 41 LYS B CA 1
ATOM 4385 C C . LYS B 1 41 ? 28.438 29.859 -30.797 1 25.05 41 LYS B C 1
ATOM 4387 O O . LYS B 1 41 ? 28.359 28.656 -30.547 1 25.05 41 LYS B O 1
ATOM 4392 N N . PRO B 1 42 ? 29.344 30.797 -29.984 1 25.03 42 PRO B N 1
ATOM 4393 C CA . PRO B 1 42 ? 30.516 30.578 -29.125 1 25.03 42 PRO B CA 1
ATOM 4394 C C . PRO B 1 42 ? 30.219 29.641 -27.953 1 25.03 42 PRO B C 1
ATOM 4396 O O . PRO B 1 42 ? 29.078 29.578 -27.484 1 25.03 42 PRO B O 1
ATOM 4399 N N . GLY B 1 43 ? 30.859 28.562 -28.031 1 25.23 43 GLY B N 1
ATOM 4400 C CA . GLY B 1 43 ? 31.25 27.625 -27 1 25.23 43 GLY B CA 1
ATOM 4401 C C . GLY B 1 43 ? 31.781 28.281 -25.734 1 25.23 43 GLY B C 1
ATOM 4402 O O . GLY B 1 43 ? 32.875 28.844 -25.734 1 25.23 43 GLY B O 1
ATOM 4403 N N . LYS B 1 44 ? 30.875 29.25 -25.125 1 23.06 44 LYS B N 1
ATOM 4404 C CA . LYS B 1 44 ? 31.469 29.984 -24 1 23.06 44 LYS B CA 1
ATOM 4405 C C . LYS B 1 44 ? 32.312 29.047 -23.125 1 23.06 44 LYS B C 1
ATOM 4407 O O . LYS B 1 44 ? 31.984 27.875 -22.969 1 23.06 44 LYS B O 1
ATOM 4412 N N . LYS B 1 45 ? 33.562 29.469 -22.828 1 22.52 45 LYS B N 1
ATOM 4413 C CA . LYS B 1 45 ? 34.844 29.188 -22.219 1 22.52 45 LYS B CA 1
ATOM 4414 C C . LYS B 1 45 ? 34.688 28.609 -20.812 1 22.52 45 LYS B C 1
ATOM 4416 O O . LYS B 1 45 ? 33.844 29.078 -20.047 1 22.52 45 LYS B O 1
ATOM 4421 N N . ILE B 1 46 ? 34.719 27.516 -20.734 1 23.55 46 ILE B N 1
ATOM 4422 C CA . ILE B 1 46 ? 34.938 27.047 -19.375 1 23.55 46 ILE B CA 1
ATOM 4423 C C . ILE B 1 46 ? 36.125 27.797 -18.766 1 23.55 46 ILE B C 1
ATOM 4425 O O . ILE B 1 46 ? 37.281 27.625 -19.219 1 23.55 46 ILE B O 1
ATOM 4429 N N . LYS B 1 47 ? 36.062 29.172 -18.531 1 22 47 LYS B N 1
ATOM 4430 C CA . LYS B 1 47 ? 36.969 29.953 -17.719 1 22 47 LYS B CA 1
ATOM 4431 C C . LYS B 1 47 ? 37.562 29.109 -16.578 1 22 47 LYS B C 1
ATOM 4433 O O . LYS B 1 47 ? 36.812 28.375 -15.914 1 22 47 LYS B O 1
ATOM 4438 N N . SER B 1 48 ? 38.938 28.844 -16.703 1 23.58 48 SER B N 1
ATOM 4439 C CA . SER B 1 48 ? 40.188 28.672 -15.953 1 23.58 48 SER B CA 1
ATOM 4440 C C . SER B 1 48 ? 40.188 29.469 -14.648 1 23.58 48 SER B C 1
ATOM 4442 O O . SER B 1 48 ? 40.438 30.672 -14.656 1 23.58 48 SER B O 1
ATOM 4444 N N . VAL B 1 49 ? 39.156 29.516 -13.883 1 23.64 49 VAL B N 1
ATOM 4445 C CA . VAL B 1 49 ? 39.531 30.188 -12.641 1 23.64 49 VAL B CA 1
ATOM 4446 C C . VAL B 1 49 ? 40.656 29.422 -11.945 1 23.64 49 VAL B C 1
ATOM 4448 O O . VAL B 1 49 ? 40.438 28.828 -10.883 1 23.64 49 VAL B O 1
ATOM 4451 N N . LEU B 1 50 ? 41.406 28.375 -12.57 1 24.81 50 LEU B N 1
ATOM 4452 C CA . LEU B 1 50 ? 42.625 27.969 -11.883 1 24.81 50 LEU B CA 1
ATOM 4453 C C . LEU B 1 50 ? 43.625 29.125 -11.805 1 24.81 50 LEU B C 1
ATOM 4455 O O . LEU B 1 50 ? 44.781 28.922 -11.461 1 24.81 50 LEU B O 1
ATOM 4459 N N . GLN B 1 51 ? 43.375 30.234 -12.258 1 22.7 51 GLN B N 1
ATOM 4460 C CA . GLN B 1 51 ? 44.531 31.094 -12.445 1 22.7 51 GLN B CA 1
ATOM 4461 C C . GLN B 1 51 ? 45.156 31.484 -11.109 1 22.7 51 GLN B C 1
ATOM 4463 O O . GLN B 1 51 ? 46.094 32.281 -11.062 1 22.7 51 GLN B O 1
ATOM 4468 N N . ASP B 1 52 ? 44.5 31.5 -10 1 22.92 52 ASP B N 1
ATOM 4469 C CA . ASP B 1 52 ? 45.281 32.25 -9.023 1 22.92 52 ASP B CA 1
ATOM 4470 C C . ASP B 1 52 ? 46.531 31.484 -8.617 1 22.92 52 ASP B C 1
ATOM 4472 O O . ASP B 1 52 ? 46.531 30.266 -8.602 1 22.92 52 ASP B O 1
ATOM 4476 N N . SER B 1 53 ? 47.875 31.984 -8.633 1 23.38 53 SER B N 1
ATOM 4477 C CA . SER B 1 53 ? 49.312 31.703 -8.531 1 23.38 53 SER B CA 1
ATOM 4478 C C . SER B 1 53 ? 49.625 30.828 -7.332 1 23.38 53 SER B C 1
ATOM 4480 O O . SER B 1 53 ? 50.594 30.047 -7.355 1 23.38 53 SER B O 1
ATOM 4482 N N . LYS B 1 54 ? 49.25 31.266 -6.074 1 23.17 54 LYS B N 1
ATOM 4483 C CA . LYS B 1 54 ? 50.031 30.766 -4.953 1 23.17 54 LYS B CA 1
ATOM 4484 C C . LYS B 1 54 ? 49.875 29.266 -4.777 1 23.17 54 LYS B C 1
ATOM 4486 O O . LYS B 1 54 ? 48.875 28.688 -5.223 1 23.17 54 LYS B O 1
ATOM 4491 N N . GLU B 1 55 ? 50.875 28.406 -4.152 1 23.3 55 GLU B N 1
ATOM 4492 C CA . GLU B 1 55 ? 51.125 27.047 -3.707 1 23.3 55 GLU B CA 1
ATOM 4493 C C . GLU B 1 55 ? 49.906 26.453 -2.988 1 23.3 55 GLU B C 1
ATOM 4495 O O . GLU B 1 55 ? 49.688 26.719 -1.802 1 23.3 55 GLU B O 1
ATOM 4500 N N . MET B 1 56 ? 48.625 26.734 -3.424 1 23.27 56 MET B N 1
ATOM 4501 C CA . MET B 1 56 ? 47.594 26.25 -2.523 1 23.27 56 MET B CA 1
ATOM 4502 C C . MET B 1 56 ? 47.688 24.75 -2.301 1 23.27 56 MET B C 1
ATOM 4504 O O . MET B 1 56 ? 47.812 23.984 -3.26 1 23.27 56 MET B O 1
ATOM 4508 N N . TYR B 1 57 ? 48.312 24.25 -1.147 1 23.7 57 TYR B N 1
ATOM 4509 C CA . TYR B 1 57 ? 48.469 22.922 -0.561 1 23.7 57 TYR B CA 1
ATOM 4510 C C . TYR B 1 57 ? 47.219 22.078 -0.814 1 23.7 57 TYR B C 1
ATOM 4512 O O . TYR B 1 57 ? 46.125 22.453 -0.432 1 23.7 57 TYR B O 1
ATOM 4520 N N . TYR B 1 58 ? 47.125 21.406 -1.972 1 25.33 58 TYR B N 1
ATOM 4521 C CA . TYR B 1 58 ? 46.219 20.578 -2.76 1 25.33 58 TYR B CA 1
ATOM 4522 C C . TYR B 1 58 ? 45.594 19.484 -1.906 1 25.33 58 TYR B C 1
ATOM 4524 O O . TYR B 1 58 ? 44.719 18.75 -2.365 1 25.33 58 TYR B O 1
ATOM 4532 N N . LYS B 1 59 ? 46.25 19.047 -0.791 1 27 59 LYS B N 1
ATOM 4533 C CA . LYS B 1 59 ? 45.781 17.875 -0.055 1 27 59 LYS B CA 1
ATOM 4534 C C . LYS B 1 59 ? 44.344 18.078 0.421 1 27 59 LYS B C 1
ATOM 4536 O O . LYS B 1 59 ? 43.531 17.156 0.35 1 27 59 LYS B O 1
ATOM 4541 N N . GLU B 1 60 ? 44.125 19.109 1.228 1 25.44 60 GLU B N 1
ATOM 4542 C CA . GLU B 1 60 ? 42.906 19.359 1.995 1 25.44 60 GLU B CA 1
ATOM 4543 C C . GLU B 1 60 ? 41.75 19.75 1.081 1 25.44 60 GLU B C 1
ATOM 4545 O O . GLU B 1 60 ? 40.594 19.406 1.349 1 25.44 60 GLU B O 1
ATOM 4550 N N . ARG B 1 61 ? 41.969 20.594 0.005 1 25.8 61 ARG B N 1
ATOM 4551 C CA . ARG B 1 61 ? 40.812 21.188 -0.693 1 25.8 61 ARG B CA 1
ATOM 4552 C C . ARG B 1 61 ? 40.219 20.203 -1.692 1 25.8 61 ARG B C 1
ATOM 4554 O O . ARG B 1 61 ? 39.188 20.469 -2.287 1 25.8 61 ARG B O 1
ATOM 4561 N N . PHE B 1 62 ? 40.938 19.281 -2.316 1 28.09 62 PHE B N 1
ATOM 4562 C CA . PHE B 1 62 ? 40.281 18.281 -3.15 1 28.09 62 PHE B CA 1
ATOM 4563 C C . PHE B 1 62 ? 39.188 17.531 -2.367 1 28.09 62 PHE B C 1
ATOM 4565 O O . PHE B 1 62 ? 38.375 16.828 -2.951 1 28.09 62 PHE B O 1
ATOM 4572 N N . ALA B 1 63 ? 39.281 17.391 -1.037 1 27.62 63 ALA B N 1
ATOM 4573 C CA . ALA B 1 63 ? 38.156 16.859 -0.254 1 27.62 63 ALA B CA 1
ATOM 4574 C C . ALA B 1 63 ? 36.906 17.641 -0.534 1 27.62 63 ALA B C 1
ATOM 4576 O O . ALA B 1 63 ? 35.781 17.109 -0.396 1 27.62 63 ALA B O 1
ATOM 4577 N N . LYS B 1 64 ? 36.938 18.969 -0.707 1 26.06 64 LYS B N 1
ATOM 4578 C CA . LYS B 1 64 ? 35.781 19.844 -0.89 1 26.06 64 LYS B CA 1
ATOM 4579 C C . LYS B 1 64 ? 35.375 19.938 -2.361 1 26.06 64 LYS B C 1
ATOM 4581 O O . LYS B 1 64 ? 34.562 20.766 -2.74 1 26.06 64 LYS B O 1
ATOM 4586 N N . LEU B 1 65 ? 36.25 19.578 -3.311 1 26.34 65 LEU B N 1
ATOM 4587 C CA . LEU B 1 65 ? 35.781 19.625 -4.688 1 26.34 65 LEU B CA 1
ATOM 4588 C C . LEU B 1 65 ? 34.594 18.656 -4.895 1 26.34 65 LEU B C 1
ATOM 4590 O O . LEU B 1 65 ? 34.812 17.438 -4.895 1 26.34 65 LEU B O 1
ATOM 4594 N N . LYS B 1 66 ? 33.469 19 -4.371 1 27 66 LYS B N 1
ATOM 4595 C CA . LYS B 1 66 ? 32.281 18.172 -4.543 1 27 66 LYS B CA 1
ATOM 4596 C C . LYS B 1 66 ? 32.125 17.688 -5.98 1 27 66 LYS B C 1
ATOM 4598 O O . LYS B 1 66 ? 32.062 16.484 -6.23 1 27 66 LYS B O 1
ATOM 4603 N N . LYS B 1 67 ? 31.156 18.5 -6.902 1 26.75 67 LYS B N 1
ATOM 4604 C CA . LYS B 1 67 ? 30.453 18.141 -8.133 1 26.75 67 LYS B CA 1
ATOM 4605 C C . LYS B 1 67 ? 31.203 18.641 -9.359 1 26.75 67 LYS B C 1
ATOM 4607 O O . LYS B 1 67 ? 31.516 19.844 -9.469 1 26.75 67 LYS B O 1
ATOM 4612 N N . GLY B 1 68 ? 32.469 18.234 -9.734 1 26.92 68 GLY B N 1
ATOM 4613 C CA . GLY B 1 68 ? 33.031 18.75 -10.969 1 26.92 68 GLY B CA 1
ATOM 4614 C C . GLY B 1 68 ? 32.562 18 -12.203 1 26.92 68 GLY B C 1
ATOM 4615 O O . GLY B 1 68 ? 32.062 16.875 -12.094 1 26.92 68 GLY B O 1
ATOM 4616 N N . VAL B 1 69 ? 32.062 18.734 -13.406 1 28.39 69 VAL B N 1
ATOM 4617 C CA . VAL B 1 69 ? 31.516 18.266 -14.672 1 28.39 69 VAL B CA 1
ATOM 4618 C C . VAL B 1 69 ? 32.656 17.969 -15.656 1 28.39 69 VAL B C 1
ATOM 4620 O O . VAL B 1 69 ? 33.5 18.828 -15.891 1 28.39 69 VAL B O 1
ATOM 4623 N N . LEU B 1 70 ? 33.219 16.812 -15.898 1 28.42 70 LEU B N 1
ATOM 4624 C CA . LEU B 1 70 ? 34.094 16.484 -17 1 28.42 70 LEU B CA 1
ATOM 4625 C C . LEU B 1 70 ? 33.312 16.266 -18.297 1 28.42 70 LEU B C 1
ATOM 4627 O O . LEU B 1 70 ? 32.344 15.516 -18.312 1 28.42 70 LEU B O 1
ATOM 4631 N N . ILE B 1 71 ? 33.438 17.156 -19.344 1 28.36 71 ILE B N 1
ATOM 4632 C CA . ILE B 1 71 ? 32.812 17.172 -20.656 1 28.36 71 ILE B CA 1
ATOM 4633 C C . ILE B 1 71 ? 33.625 16.297 -21.625 1 28.36 71 ILE B C 1
ATOM 4635 O O . ILE B 1 71 ? 34.812 16.531 -21.828 1 28.36 71 ILE B O 1
ATOM 4639 N N . VAL B 1 72 ? 33.281 15 -21.891 1 28.11 72 VAL B N 1
ATOM 4640 C CA . VAL B 1 72 ? 33.969 14.18 -22.875 1 28.11 72 VAL B CA 1
ATOM 4641 C C . VAL B 1 72 ? 33.406 14.461 -24.266 1 28.11 72 VAL B C 1
ATOM 4643 O O . VAL B 1 72 ? 32.188 14.289 -24.484 1 28.11 72 VAL B O 1
ATOM 4646 N N . ASN B 1 73 ? 33.938 15.305 -25.125 1 26.7 73 ASN B N 1
ATOM 4647 C CA . ASN B 1 73 ? 33.562 15.711 -26.469 1 26.7 73 ASN B CA 1
ATOM 4648 C C . ASN B 1 73 ? 33.406 14.508 -27.406 1 26.7 73 ASN B C 1
ATOM 4650 O O . ASN B 1 73 ? 32.5 14.453 -28.219 1 26.7 73 ASN B O 1
ATOM 4654 N N . ASN B 1 74 ? 34.531 13.992 -27.906 1 26.69 74 ASN B N 1
ATOM 4655 C CA . ASN B 1 74 ? 34.594 13.258 -29.172 1 26.69 74 ASN B CA 1
ATOM 4656 C C . ASN B 1 74 ? 33.938 11.883 -29.031 1 26.69 74 ASN B C 1
ATOM 4658 O O . ASN B 1 74 ? 34.594 10.914 -28.672 1 26.69 74 ASN B O 1
ATOM 4662 N N . ALA B 1 75 ? 32.75 11.844 -28.438 1 30.03 75 ALA B N 1
ATOM 4663 C CA . ALA B 1 75 ? 32.156 10.516 -28.547 1 30.03 75 ALA B CA 1
ATOM 4664 C C . ALA B 1 75 ? 31.859 10.172 -30 1 30.03 75 ALA B C 1
ATOM 4666 O O . ALA B 1 75 ? 30.812 10.547 -30.531 1 30.03 75 ALA B O 1
ATOM 4667 N N . GLN B 1 76 ? 32.719 10.438 -30.906 1 28.48 76 GLN B N 1
ATOM 4668 C CA . GLN B 1 76 ? 32.438 9.969 -32.25 1 28.48 76 GLN B CA 1
ATOM 4669 C C . GLN B 1 76 ? 31.781 8.594 -32.219 1 28.48 76 GLN B C 1
ATOM 4671 O O . GLN B 1 76 ? 30.859 8.32 -33 1 28.48 76 GLN B O 1
ATOM 4676 N N . GLU B 1 77 ? 32.688 7.547 -32.156 1 27.12 77 GLU B N 1
ATOM 4677 C CA . GLU B 1 77 ? 32.344 6.164 -32.469 1 27.12 77 GLU B CA 1
ATOM 4678 C C . GLU B 1 77 ? 31.359 5.605 -31.422 1 27.12 77 GLU B C 1
ATOM 4680 O O . GLU B 1 77 ? 31.312 6.078 -30.281 1 27.12 77 GLU B O 1
ATOM 4685 N N . LYS B 1 78 ? 30.297 4.84 -31.875 1 31.36 78 LYS B N 1
ATOM 4686 C CA . LYS B 1 78 ? 29.391 4.004 -31.094 1 31.36 78 LYS B CA 1
ATOM 4687 C C . LYS B 1 78 ? 30.078 3.473 -29.844 1 31.36 78 LYS B C 1
ATOM 4689 O O . LYS B 1 78 ? 31.016 2.689 -29.938 1 31.36 78 LYS B O 1
ATOM 4694 N N . ILE B 1 79 ? 30.328 4.32 -28.922 1 31.08 79 ILE B N 1
ATOM 4695 C CA . ILE B 1 79 ? 30.984 3.82 -27.719 1 31.08 79 ILE B CA 1
ATOM 4696 C C . ILE B 1 79 ? 30.125 2.723 -27.078 1 31.08 79 ILE B C 1
ATOM 4698 O O . ILE B 1 79 ? 29.062 3.002 -26.516 1 31.08 79 ILE B O 1
ATOM 4702 N N . ASP B 1 80 ? 29.906 1.6 -27.641 1 34.19 80 ASP B N 1
ATOM 4703 C CA . ASP B 1 80 ? 29.156 0.429 -27.172 1 34.19 80 ASP B CA 1
ATOM 4704 C C . ASP B 1 80 ? 29.453 0.137 -25.703 1 34.19 80 ASP B C 1
ATOM 4706 O O . ASP B 1 80 ? 28.625 -0.428 -25 1 34.19 80 ASP B O 1
ATOM 4710 N N . THR B 1 81 ? 30.938 -0.093 -25.297 1 30.36 81 THR B N 1
ATOM 4711 C CA . THR B 1 81 ? 31.453 -0.452 -23.984 1 30.36 81 THR B CA 1
ATOM 4712 C C . THR B 1 81 ? 32.094 0.753 -23.312 1 30.36 81 THR B C 1
ATOM 4714 O O . THR B 1 81 ? 31.875 1.896 -23.703 1 30.36 81 THR B O 1
ATOM 4717 N N . GLU B 1 82 ? 33.5 0.431 -22.703 1 31.58 82 GLU B N 1
ATOM 4718 C CA . GLU B 1 82 ? 34.469 1.177 -21.906 1 31.58 82 GLU B CA 1
ATOM 4719 C C . GLU B 1 82 ? 35.156 2.258 -22.734 1 31.58 82 GLU B C 1
ATOM 4721 O O . GLU B 1 82 ? 35.562 2.004 -23.859 1 31.58 82 GLU B O 1
ATOM 4726 N N . ALA B 1 83 ? 34.594 3.365 -22.875 1 33.88 83 ALA B N 1
ATOM 4727 C CA . ALA B 1 83 ? 35.406 4.355 -23.562 1 33.88 83 ALA B CA 1
ATOM 4728 C C . ALA B 1 83 ? 36.375 5.031 -22.594 1 33.88 83 ALA B C 1
ATOM 4730 O O . ALA B 1 83 ? 36 5.395 -21.469 1 33.88 83 ALA B O 1
ATOM 4731 N N . ILE B 1 84 ? 37.688 4.66 -22.609 1 32.78 84 ILE B N 1
ATOM 4732 C CA . ILE B 1 84 ? 38.781 5.285 -21.859 1 32.78 84 ILE B CA 1
ATOM 4733 C C . ILE B 1 84 ? 39.156 6.617 -22.5 1 32.78 84 ILE B C 1
ATOM 4735 O O . ILE B 1 84 ? 39.438 6.672 -23.703 1 32.78 84 ILE B O 1
ATOM 4739 N N . ALA B 1 85 ? 38.438 7.637 -22 1 32.56 85 ALA B N 1
ATOM 4740 C CA . ALA B 1 85 ? 38.969 8.906 -22.5 1 32.56 85 ALA B CA 1
ATOM 4741 C C . ALA B 1 85 ? 40.125 9.391 -21.641 1 32.56 85 ALA B C 1
ATOM 4743 O O . ALA B 1 85 ? 40.062 9.352 -20.406 1 32.56 85 ALA B O 1
ATOM 4744 N N . THR B 1 86 ? 41.344 9.234 -22.094 1 32.19 86 THR B N 1
ATOM 4745 C CA . THR B 1 86 ? 42.562 9.742 -21.453 1 32.19 86 THR B CA 1
ATOM 4746 C C . THR B 1 86 ? 42.719 11.227 -21.75 1 32.19 86 THR B C 1
ATOM 4748 O O . THR B 1 86 ? 42.625 11.664 -22.891 1 32.19 86 THR B O 1
ATOM 4751 N N . PHE B 1 87 ? 42.312 12 -20.734 1 30.67 87 PHE B N 1
ATOM 4752 C CA . PHE B 1 87 ? 42.594 13.43 -20.891 1 30.67 87 PHE B CA 1
ATOM 4753 C C . PHE B 1 87 ? 43.938 13.789 -20.328 1 30.67 87 PHE B C 1
ATOM 4755 O O . PHE B 1 87 ? 44.375 13.25 -19.297 1 30.67 87 PHE B O 1
ATOM 4762 N N . GLU B 1 88 ? 44.781 14.242 -21.141 1 32.16 88 GLU B N 1
ATOM 4763 C CA . GLU B 1 88 ? 46.062 14.789 -20.719 1 32.16 88 GLU B CA 1
ATOM 4764 C C . GLU B 1 88 ? 45.969 16.281 -20.453 1 32.16 88 GLU B C 1
ATOM 4766 O O . GLU B 1 88 ? 45.5 17.047 -21.297 1 32.16 88 GLU B O 1
ATOM 4771 N N . ILE B 1 89 ? 45.719 16.609 -19.156 1 30.31 89 ILE B N 1
ATOM 4772 C CA . ILE B 1 89 ? 45.781 18.016 -18.812 1 30.31 89 ILE B CA 1
ATOM 4773 C C . ILE B 1 89 ? 47.25 18.438 -18.656 1 30.31 89 ILE B C 1
ATOM 4775 O O . ILE B 1 89 ? 47.969 17.875 -17.828 1 30.31 89 ILE B O 1
ATOM 4779 N N . SER B 1 90 ? 47.688 19.047 -19.625 1 32.16 90 SER B N 1
ATOM 4780 C CA . SER B 1 90 ? 49.031 19.609 -19.594 1 32.16 90 SER B CA 1
ATOM 4781 C C . SER B 1 90 ? 49.031 21.016 -18.984 1 32.16 90 SER B C 1
ATOM 4783 O O . SER B 1 90 ? 48.188 21.844 -19.344 1 32.16 90 SER B O 1
ATOM 4785 N N . TYR B 1 91 ? 49.375 21.094 -17.672 1 30.03 91 TYR B N 1
ATOM 4786 C CA . TYR B 1 91 ? 49.469 22.438 -17.141 1 30.03 91 TYR B CA 1
ATOM 4787 C C . TYR B 1 91 ? 50.875 23 -17.359 1 30.03 91 TYR B C 1
ATOM 4789 O O . TYR B 1 91 ? 51.875 22.297 -17.219 1 30.03 91 TYR B O 1
ATOM 4797 N N . PRO B 1 92 ? 50.812 24.031 -18.094 1 34.81 92 PRO B N 1
ATOM 4798 C CA . PRO B 1 92 ? 52.125 24.688 -18.25 1 34.81 92 PRO B CA 1
ATOM 4799 C C . PRO B 1 92 ? 52.719 25.094 -16.906 1 34.81 92 PRO B C 1
ATOM 4801 O O . PRO B 1 92 ? 52.031 25.625 -16.031 1 34.81 92 PRO B O 1
ATOM 4804 N N . GLN B 1 93 ? 53.594 24.203 -16.344 1 33.41 93 GLN B N 1
ATOM 4805 C CA . GLN B 1 93 ? 54.344 24.781 -15.234 1 33.41 93 GLN B CA 1
ATOM 4806 C C . GLN B 1 93 ? 55.344 25.828 -15.727 1 33.41 93 GLN B C 1
ATOM 4808 O O . GLN B 1 93 ? 55.75 25.797 -16.875 1 33.41 93 GLN B O 1
ATOM 4813 N N . PRO B 1 94 ? 55.5 26.922 -14.961 1 37.75 94 PRO B N 1
ATOM 4814 C CA . PRO B 1 94 ? 56.562 27.859 -15.375 1 37.75 94 PRO B CA 1
ATOM 4815 C C . PRO B 1 94 ? 57.812 27.141 -15.859 1 37.75 94 PRO B C 1
ATOM 4817 O O . PRO B 1 94 ? 58.562 27.688 -16.672 1 37.75 94 PRO B O 1
ATOM 4820 N N . SER B 1 95 ? 58.406 26.297 -14.953 1 36.38 95 SER B N 1
ATOM 4821 C CA . SER B 1 95 ? 59.625 25.672 -15.43 1 36.38 95 SER B CA 1
ATOM 4822 C C . SER B 1 95 ? 59.312 24.625 -16.5 1 36.38 95 SER B C 1
ATOM 4824 O O . SER B 1 95 ? 58.188 24.172 -16.641 1 36.38 95 SER B O 1
ATOM 4826 N N . SER B 1 96 ? 60.344 24.25 -17.391 1 36.81 96 SER B N 1
ATOM 4827 C CA . SER B 1 96 ? 60.406 23.438 -18.594 1 36.81 96 SER B CA 1
ATOM 4828 C C . SER B 1 96 ? 59.594 22.141 -18.453 1 36.81 96 SER B C 1
ATOM 4830 O O . SER B 1 96 ? 59.531 21.344 -19.375 1 36.81 96 SER B O 1
ATOM 4832 N N . ARG B 1 97 ? 59.344 21.719 -17.219 1 35.66 97 ARG B N 1
ATOM 4833 C CA . ARG B 1 97 ? 58.781 20.359 -17.156 1 35.66 97 ARG B CA 1
ATOM 4834 C C . ARG B 1 97 ? 57.25 20.391 -17.328 1 35.66 97 ARG B C 1
ATOM 4836 O O . ARG B 1 97 ? 56.562 21.125 -16.625 1 35.66 97 ARG B O 1
ATOM 4843 N N . ARG B 1 98 ? 56.781 20.172 -18.578 1 35.56 98 ARG B N 1
ATOM 4844 C CA . ARG B 1 98 ? 55.375 19.984 -18.938 1 35.56 98 ARG B CA 1
ATOM 4845 C C . ARG B 1 98 ? 54.75 18.844 -18.125 1 35.56 98 ARG B C 1
ATOM 4847 O O . ARG B 1 98 ? 55.281 17.719 -18.125 1 35.56 98 ARG B O 1
ATOM 4854 N N . SER B 1 99 ? 54.469 19.172 -16.859 1 30.53 99 SER B N 1
ATOM 4855 C CA . SER B 1 99 ? 53.781 18.078 -16.188 1 30.53 99 SER B CA 1
ATOM 4856 C C . SER B 1 99 ? 52.375 17.859 -16.797 1 30.53 99 SER B C 1
ATOM 4858 O O . SER B 1 99 ? 51.688 18.828 -17.141 1 30.53 99 SER B O 1
ATOM 4860 N N . SER B 1 100 ? 52.25 16.875 -17.656 1 32.97 100 SER B N 1
ATOM 4861 C CA . SER B 1 100 ? 50.969 16.5 -18.281 1 32.97 100 SER B CA 1
ATOM 4862 C C . SER B 1 100 ? 50.188 15.531 -17.406 1 32.97 100 SER B C 1
ATOM 4864 O O . SER B 1 100 ? 50.781 14.758 -16.656 1 32.97 100 SER B O 1
ATOM 4866 N N . MET B 1 101 ? 49.188 15.961 -16.781 1 32.5 101 MET B N 1
ATOM 4867 C CA . MET B 1 101 ? 48.281 15.062 -16.125 1 32.5 101 MET B CA 1
ATOM 4868 C C . MET B 1 101 ? 47.344 14.398 -17.141 1 32.5 101 MET B C 1
ATOM 4870 O O . MET B 1 101 ? 46.75 15.07 -17.984 1 32.5 101 MET B O 1
ATOM 4874 N N . LYS B 1 102 ? 47.656 13.148 -17.453 1 34 102 LYS B N 1
ATOM 4875 C CA . LYS B 1 102 ? 46.75 12.359 -18.281 1 34 102 LYS B CA 1
ATOM 4876 C C . LYS B 1 102 ? 45.594 11.781 -17.453 1 34 102 LYS B C 1
ATOM 4878 O O . LYS B 1 102 ? 45.844 11.195 -16.391 1 34 102 LYS B O 1
ATOM 4883 N N . ILE B 1 103 ? 44.531 12.523 -17.484 1 32.72 103 ILE B N 1
ATOM 4884 C CA . ILE B 1 103 ? 43.344 11.977 -16.891 1 32.72 103 ILE B CA 1
ATOM 4885 C C . ILE B 1 103 ? 42.656 11.047 -17.875 1 32.72 103 ILE B C 1
ATOM 4887 O O . ILE B 1 103 ? 42.312 11.445 -19 1 32.72 103 ILE B O 1
ATOM 4891 N N . SER B 1 104 ? 42.938 9.805 -17.75 1 31.58 104 SER B N 1
ATOM 4892 C CA . SER B 1 104 ? 42.156 8.852 -18.531 1 31.58 104 SER B CA 1
ATOM 4893 C C . SER B 1 104 ? 40.812 8.609 -17.875 1 31.58 104 SER B C 1
ATOM 4895 O O . SER B 1 104 ? 40.719 8.281 -16.688 1 31.58 104 SER B O 1
ATOM 4897 N N . ILE B 1 105 ? 39.875 9.312 -18.328 1 32.66 105 ILE B N 1
ATOM 4898 C CA . ILE B 1 105 ? 38.5 9.07 -17.891 1 32.66 105 ILE B CA 1
ATOM 4899 C C . ILE B 1 105 ? 37.938 7.875 -18.656 1 32.66 105 ILE B C 1
ATOM 4901 O O . ILE B 1 105 ? 37.906 7.863 -19.891 1 32.66 105 ILE B O 1
ATOM 4905 N N . VAL B 1 106 ? 38 6.789 -18.078 1 31.53 106 VAL B N 1
ATOM 4906 C CA . VAL B 1 106 ? 37.219 5.684 -18.641 1 31.53 106 VAL B CA 1
ATOM 4907 C C . VAL B 1 106 ? 35.75 5.918 -18.375 1 31.53 106 VAL B C 1
ATOM 4909 O O . VAL B 1 106 ? 35.312 6.094 -17.234 1 31.53 106 VAL B O 1
ATOM 4912 N N . VAL B 1 107 ? 35.125 6.578 -19.266 1 33.34 107 VAL B N 1
ATOM 4913 C CA . VAL B 1 107 ? 33.688 6.742 -19.172 1 33.34 107 VAL B CA 1
ATOM 4914 C C . VAL B 1 107 ? 33 5.398 -19.391 1 33.34 107 VAL B C 1
ATOM 4916 O O . VAL B 1 107 ? 33.219 4.738 -20.406 1 33.34 107 VAL B O 1
ATOM 4919 N N . TYR B 1 108 ? 32.75 4.699 -18.312 1 35.47 108 TYR B N 1
ATOM 4920 C CA . TYR B 1 108 ? 31.875 3.541 -18.469 1 35.47 108 TYR B CA 1
ATOM 4921 C C . TYR B 1 108 ? 30.469 3.971 -18.828 1 35.47 108 TYR B C 1
ATOM 4923 O O . TYR B 1 108 ? 29.906 4.875 -18.203 1 35.47 108 TYR B O 1
ATOM 4931 N N . ALA B 1 109 ? 30.297 4.012 -20.062 1 43.75 109 ALA B N 1
ATOM 4932 C CA . ALA B 1 109 ? 28.906 4.27 -20.406 1 43.75 109 ALA B CA 1
ATOM 4933 C C . ALA B 1 109 ? 27.953 3.426 -19.562 1 43.75 109 ALA B C 1
ATOM 4935 O O . ALA B 1 109 ? 28.094 2.201 -19.484 1 43.75 109 ALA B O 1
ATOM 4936 N N . ALA B 1 110 ? 27.531 4.023 -18.453 1 57.84 110 ALA B N 1
ATOM 4937 C CA . ALA B 1 110 ? 26.484 3.324 -17.719 1 57.84 110 ALA B CA 1
ATOM 4938 C C . ALA B 1 110 ? 25.344 2.896 -18.641 1 57.84 110 ALA B C 1
ATOM 4940 O O . ALA B 1 110 ? 24.938 3.656 -19.516 1 57.84 110 ALA B O 1
ATOM 4941 N N . TYR B 1 111 ? 25.125 1.637 -18.734 1 76.31 111 TYR B N 1
ATOM 4942 C CA . TYR B 1 111 ? 23.984 1.139 -19.5 1 76.31 111 TYR B CA 1
ATOM 4943 C C . TYR B 1 111 ? 22.703 1.882 -19.125 1 76.31 111 TYR B C 1
ATOM 4945 O O . TYR B 1 111 ? 22.484 2.201 -17.953 1 76.31 111 TYR B O 1
ATOM 4953 N N . ARG B 1 112 ? 22.047 2.389 -20.125 1 83.31 112 ARG B N 1
ATOM 4954 C CA . ARG B 1 112 ? 20.703 2.938 -19.969 1 83.31 112 ARG B CA 1
ATOM 4955 C C . ARG B 1 112 ? 19.672 2.072 -20.688 1 83.31 112 ARG B C 1
ATOM 4957 O O . ARG B 1 112 ? 19.938 1.553 -21.766 1 83.31 112 ARG B O 1
ATOM 4964 N N . THR B 1 113 ? 18.578 1.875 -20.031 1 94.94 113 THR B N 1
ATOM 4965 C CA . THR B 1 113 ? 17.484 1.186 -20.703 1 94.94 113 THR B CA 1
ATOM 4966 C C . THR B 1 113 ? 16.828 2.096 -21.75 1 94.94 113 THR B C 1
ATOM 4968 O O . THR B 1 113 ? 17.234 3.248 -21.906 1 94.94 113 THR B O 1
ATOM 4971 N N . GLN B 1 114 ? 15.867 1.578 -22.484 1 93.88 114 GLN B N 1
ATOM 4972 C CA . GLN B 1 114 ? 15.094 2.367 -23.438 1 93.88 114 GLN B CA 1
ATOM 4973 C C . GLN B 1 114 ? 13.719 2.711 -22.859 1 93.88 114 GLN B C 1
ATOM 4975 O O . GLN B 1 114 ? 12.828 3.143 -23.609 1 93.88 114 GLN B O 1
ATOM 4980 N N . VAL B 1 115 ? 13.586 2.482 -21.578 1 97.44 115 VAL B N 1
ATOM 4981 C CA . VAL B 1 115 ? 12.328 2.793 -20.922 1 97.44 115 VAL B CA 1
ATOM 4982 C C . VAL B 1 115 ? 12.297 4.27 -20.531 1 97.44 115 VAL B C 1
ATOM 4984 O O . VAL B 1 115 ? 13.219 4.766 -19.875 1 97.44 115 VAL B O 1
ATOM 4987 N N . SER B 1 116 ? 11.258 4.961 -20.969 1 96.62 116 SER B N 1
ATOM 4988 C CA . SER B 1 116 ? 11.117 6.379 -20.641 1 96.62 116 SER B CA 1
ATOM 4989 C C . SER B 1 116 ? 10.719 6.578 -19.188 1 96.62 116 SER B C 1
ATOM 4991 O O . SER B 1 116 ? 9.922 5.812 -18.641 1 96.62 116 SER B O 1
ATOM 4993 N N . ARG B 1 117 ? 11.297 7.59 -18.562 1 97.31 117 ARG B N 1
ATOM 4994 C CA . ARG B 1 117 ? 10.875 7.988 -17.234 1 97.31 117 ARG B CA 1
ATOM 4995 C C . ARG B 1 117 ? 9.422 8.453 -17.234 1 97.31 117 ARG B C 1
ATOM 4997 O O . ARG B 1 117 ? 8.984 9.141 -18.156 1 97.31 117 ARG B O 1
ATOM 5004 N N . ASN B 1 118 ? 8.656 8.023 -16.234 1 97.88 118 ASN B N 1
ATOM 5005 C CA . ASN B 1 118 ? 7.277 8.484 -16.047 1 97.88 118 ASN B CA 1
ATOM 5006 C C . ASN B 1 118 ? 7.195 10 -15.992 1 97.88 118 ASN B C 1
ATOM 5008 O O . ASN B 1 118 ? 7.699 10.617 -15.055 1 97.88 118 ASN B O 1
ATOM 5012 N N . GLU B 1 119 ? 6.531 10.617 -16.922 1 96.31 119 GLU B N 1
ATOM 5013 C CA . GLU B 1 119 ? 6.48 12.07 -17.031 1 96.31 119 GLU B CA 1
ATOM 5014 C C . GLU B 1 119 ? 5.793 12.695 -15.828 1 96.31 119 GLU B C 1
ATOM 5016 O O . GLU B 1 119 ? 6.113 13.82 -15.445 1 96.31 119 GLU B O 1
ATOM 5021 N N . ASN B 1 120 ? 4.895 11.977 -15.25 1 96.75 120 ASN B N 1
ATOM 5022 C CA . ASN B 1 120 ? 4.191 12.508 -14.086 1 96.75 120 ASN B CA 1
ATOM 5023 C C . ASN B 1 120 ? 5.105 12.594 -12.867 1 96.75 120 ASN B C 1
ATOM 5025 O O . ASN B 1 120 ? 5.02 13.555 -12.094 1 96.75 120 ASN B O 1
ATOM 5029 N N . ILE B 1 121 ? 5.91 11.648 -12.68 1 96.38 121 ILE B N 1
ATOM 5030 C CA . ILE B 1 121 ? 6.859 11.68 -11.57 1 96.38 121 ILE B CA 1
ATOM 5031 C C . ILE B 1 121 ? 7.887 12.789 -11.805 1 96.38 121 ILE B C 1
ATOM 5033 O O . ILE B 1 121 ? 8.297 13.477 -10.859 1 96.38 121 ILE B O 1
ATOM 5037 N N . ALA B 1 122 ? 8.227 12.969 -13.016 1 93.75 122 ALA B N 1
ATOM 5038 C CA . ALA B 1 122 ? 9.211 13.992 -13.375 1 93.75 122 ALA B CA 1
ATOM 5039 C C . ALA B 1 122 ? 8.703 15.391 -13.039 1 93.75 122 ALA B C 1
ATOM 5041 O O . ALA B 1 122 ? 9.492 16.297 -12.805 1 93.75 122 ALA B O 1
ATOM 5042 N N . LYS B 1 123 ? 7.367 15.578 -13 1 93.69 123 LYS B N 1
ATOM 5043 C CA . LYS B 1 123 ? 6.75 16.859 -12.68 1 93.69 123 LYS B CA 1
ATOM 5044 C C . LYS B 1 123 ? 6.949 17.219 -11.211 1 93.69 123 LYS B C 1
ATOM 5046 O O . LYS B 1 123 ? 6.855 18.391 -10.836 1 93.69 123 LYS B O 1
ATOM 5051 N N . LEU B 1 124 ? 7.121 16.219 -10.391 1 93.5 124 LEU B N 1
ATOM 5052 C CA . LEU B 1 124 ? 7.176 16.453 -8.953 1 93.5 124 LEU B CA 1
ATOM 5053 C C . LEU B 1 124 ? 8.328 17.391 -8.594 1 93.5 124 LEU B C 1
ATOM 5055 O O . LEU B 1 124 ? 9.414 17.281 -9.172 1 93.5 124 LEU B O 1
ATOM 5059 N N . GLN B 1 125 ? 8.047 18.297 -7.723 1 82.62 125 GLN B N 1
ATOM 5060 C CA . GLN B 1 125 ? 9.102 19.172 -7.227 1 82.62 125 GLN B CA 1
ATOM 5061 C C . GLN B 1 125 ? 10.023 18.438 -6.258 1 82.62 125 GLN B C 1
ATOM 5063 O O . GLN B 1 125 ? 9.648 17.406 -5.703 1 82.62 125 GLN B O 1
ATOM 5068 N N . ALA B 1 126 ? 11.117 19.078 -6.223 1 66.38 126 ALA B N 1
ATOM 5069 C CA . ALA B 1 126 ? 12.164 18.375 -5.492 1 66.38 126 ALA B CA 1
ATOM 5070 C C . ALA B 1 126 ? 11.758 18.125 -4.047 1 66.38 126 ALA B C 1
ATOM 5072 O O . ALA B 1 126 ? 11.297 19.031 -3.354 1 66.38 126 ALA B O 1
ATOM 5073 N N . GLY B 1 127 ? 11.844 16.938 -3.811 1 65.94 127 GLY B N 1
ATOM 5074 C CA . GLY B 1 127 ? 11.703 16.375 -2.479 1 65.94 127 GLY B CA 1
ATOM 5075 C C . GLY B 1 127 ? 10.281 16.406 -1.953 1 65.94 127 GLY B C 1
ATOM 5076 O O . GLY B 1 127 ? 9.555 17.375 -2.199 1 65.94 127 GLY B O 1
ATOM 5077 N N . TYR B 1 128 ? 9.906 15.398 -1.46 1 73 128 TYR B N 1
ATOM 5078 C CA . TYR B 1 128 ? 8.734 15.359 -0.593 1 73 128 TYR B CA 1
ATOM 5079 C C . TYR B 1 128 ? 9.008 16.078 0.727 1 73 128 TYR B C 1
ATOM 5081 O O . TYR B 1 128 ? 10.109 15.969 1.275 1 73 128 TYR B O 1
ATOM 5089 N N . LEU B 1 129 ? 8.125 16.938 1.207 1 79.62 129 LEU B N 1
ATOM 5090 C CA . LEU B 1 129 ? 8.297 17.828 2.34 1 79.62 129 LEU B CA 1
ATOM 5091 C C . LEU B 1 129 ? 9 17.141 3.494 1 79.62 129 LEU B C 1
ATOM 5093 O O . LEU B 1 129 ? 10.062 17.578 3.941 1 79.62 129 LEU B O 1
ATOM 5097 N N . PHE B 1 130 ? 8.531 15.992 3.82 1 79.06 130 PHE B N 1
ATOM 5098 C CA . PHE B 1 130 ? 8.984 15.383 5.066 1 79.06 130 PHE B CA 1
ATOM 5099 C C . PHE B 1 130 ? 10.375 14.789 4.906 1 79.06 130 PHE B C 1
ATOM 5101 O O . PHE B 1 130 ? 11.258 15.039 5.73 1 79.06 130 PHE B O 1
ATOM 5108 N N . PRO B 1 131 ? 10.672 14.211 3.807 1 72.81 131 PRO B N 1
ATOM 5109 C CA . PRO B 1 131 ? 12.062 13.797 3.588 1 72.81 131 PRO B CA 1
ATOM 5110 C C . PRO B 1 131 ? 13.016 14.977 3.469 1 72.81 131 PRO B C 1
ATOM 5112 O O . PRO B 1 131 ? 14.164 14.891 3.912 1 72.81 131 PRO B O 1
ATOM 5115 N N . GLU B 1 132 ? 12.539 16.078 2.957 1 79.25 132 GLU B N 1
ATOM 5116 C CA . GLU B 1 132 ? 13.367 17.281 2.854 1 79.25 132 GLU B CA 1
ATOM 5117 C C . GLU B 1 132 ? 13.688 17.859 4.234 1 79.25 132 GLU B C 1
ATOM 5119 O O . GLU B 1 132 ? 14.812 18.297 4.484 1 79.25 132 GLU B O 1
ATOM 5124 N N . ILE B 1 133 ? 12.719 17.781 5.09 1 87.12 133 ILE B N 1
ATOM 5125 C CA . ILE B 1 133 ? 12.93 18.219 6.461 1 87.12 133 ILE B CA 1
ATOM 5126 C C . ILE B 1 133 ? 13.977 17.328 7.137 1 87.12 133 ILE B C 1
ATOM 5128 O O . ILE B 1 133 ? 14.891 17.828 7.793 1 87.12 133 ILE B O 1
ATOM 5132 N N . ARG B 1 134 ? 13.773 16.047 6.914 1 83.75 134 ARG B N 1
ATOM 5133 C CA . ARG B 1 134 ? 14.727 15.102 7.5 1 83.75 134 ARG B CA 1
ATOM 5134 C C . ARG B 1 134 ? 16.141 15.367 7 1 83.75 134 ARG B C 1
ATOM 5136 O O . ARG B 1 134 ? 17.094 15.305 7.773 1 83.75 134 ARG B O 1
ATOM 5143 N N . LYS B 1 135 ? 16.266 15.703 5.766 1 82.88 135 LYS B N 1
ATOM 5144 C CA . LYS B 1 135 ? 17.562 16 5.172 1 82.88 135 LYS B CA 1
ATOM 5145 C C . LYS B 1 135 ? 18.188 17.234 5.809 1 82.88 135 LYS B C 1
ATOM 5147 O O . LYS B 1 135 ? 19.375 17.234 6.168 1 82.88 135 LYS B O 1
ATOM 5152 N N . ARG B 1 136 ? 17.469 18.219 6.023 1 88.12 136 ARG B N 1
ATOM 5153 C CA . ARG B 1 136 ? 17.969 19.469 6.598 1 88.12 136 ARG B CA 1
ATOM 5154 C C . ARG B 1 136 ? 18.328 19.297 8.07 1 88.12 136 ARG B C 1
ATOM 5156 O O . ARG B 1 136 ? 19.328 19.844 8.531 1 88.12 136 ARG B O 1
ATOM 5163 N N . VAL B 1 137 ? 17.484 18.594 8.695 1 91.94 137 VAL B N 1
ATOM 5164 C CA . VAL B 1 137 ? 17.75 18.312 10.102 1 91.94 137 VAL B CA 1
ATOM 5165 C C . VAL B 1 137 ? 19.031 17.516 10.242 1 91.94 137 VAL B C 1
ATOM 5167 O O . VAL B 1 137 ? 19.859 17.781 11.125 1 91.94 137 VAL B O 1
ATOM 5170 N N . ASN B 1 138 ? 19.156 16.516 9.367 1 89.38 138 ASN B N 1
ATOM 5171 C CA . ASN B 1 138 ? 20.375 15.719 9.391 1 89.38 138 ASN B CA 1
ATOM 5172 C C . ASN B 1 138 ? 21.609 16.562 9.094 1 89.38 138 ASN B C 1
ATOM 5174 O O . ASN B 1 138 ? 22.656 16.391 9.719 1 89.38 138 ASN B O 1
ATOM 5178 N N . ALA B 1 139 ? 21.547 17.453 8.18 1 90.81 139 ALA B N 1
ATOM 5179 C CA . ALA B 1 139 ? 22.641 18.375 7.863 1 90.81 139 ALA B CA 1
ATOM 5180 C C . ALA B 1 139 ? 22.969 19.25 9.062 1 90.81 139 ALA B C 1
ATOM 5182 O O . ALA B 1 139 ? 24.156 19.516 9.328 1 90.81 139 ALA B O 1
ATOM 5183 N N . HIS B 1 140 ? 21.969 19.719 9.719 1 94 140 HIS B N 1
ATOM 5184 C CA . HIS B 1 140 ? 22.156 20.531 10.922 1 94 140 HIS B CA 1
ATOM 5185 C C . HIS B 1 140 ? 22.875 19.734 12.016 1 94 140 HIS B C 1
ATOM 5187 O O . HIS B 1 140 ? 23.766 20.266 12.68 1 94 140 HIS B O 1
ATOM 5193 N N . LYS B 1 141 ? 22.469 18.516 12.141 1 93.94 141 LYS B N 1
ATOM 5194 C CA . LYS B 1 141 ? 23.094 17.641 13.148 1 93.94 141 LYS B CA 1
ATOM 5195 C C . LYS B 1 141 ? 24.562 17.406 12.836 1 93.94 141 LYS B C 1
ATOM 5197 O O . LYS B 1 141 ? 25.391 17.281 13.742 1 93.94 141 LYS B O 1
ATOM 5202 N N . LEU B 1 142 ? 24.859 17.25 11.594 1 92.56 142 LEU B N 1
ATOM 5203 C CA . LEU B 1 142 ? 26.25 17.062 11.18 1 92.56 142 LEU B CA 1
ATOM 5204 C C . LEU B 1 142 ? 27.078 18.312 11.461 1 92.56 142 LEU B C 1
ATOM 5206 O O . LEU B 1 142 ? 28.25 18.203 11.852 1 92.56 142 LEU B O 1
ATOM 5210 N N . LYS B 1 143 ? 26.547 19.438 11.242 1 93.62 143 LYS B N 1
ATOM 5211 C CA . LYS B 1 143 ? 27.219 20.719 11.469 1 93.62 143 LYS B CA 1
ATOM 5212 C C . LYS B 1 143 ? 27.375 20.984 12.961 1 93.62 143 LYS B C 1
ATOM 5214 O O . LYS B 1 143 ? 28.375 21.578 13.383 1 93.62 143 LYS B O 1
ATOM 5219 N N . TYR B 1 144 ? 26.359 20.578 13.719 1 95.38 144 TYR B N 1
ATOM 5220 C CA . TYR B 1 144 ? 26.375 20.781 15.164 1 95.38 144 TYR B CA 1
ATOM 5221 C C . TYR B 1 144 ? 26.141 19.453 15.898 1 95.38 144 TYR B C 1
ATOM 5223 O O . TYR B 1 144 ? 25.078 19.25 16.5 1 95.38 144 TYR B O 1
ATOM 5231 N N . PRO B 1 145 ? 27.062 18.625 16.031 1 92.62 145 PRO B N 1
ATOM 5232 C CA . PRO B 1 145 ? 26.906 17.266 16.547 1 92.62 145 PRO B CA 1
ATOM 5233 C C . PRO B 1 145 ? 26.531 17.25 18.031 1 92.62 145 PRO B C 1
ATOM 5235 O O . PRO B 1 145 ? 25.953 16.266 18.5 1 92.62 145 PRO B O 1
ATOM 5238 N N . ASP B 1 146 ? 26.797 18.312 18.766 1 93.94 146 ASP B N 1
ATOM 5239 C CA . ASP B 1 146 ? 26.531 18.328 20.203 1 93.94 146 ASP B CA 1
ATOM 5240 C C . ASP B 1 146 ? 25.203 19 20.5 1 93.94 146 ASP B C 1
ATOM 5242 O O . ASP B 1 146 ? 24.781 19.062 21.656 1 93.94 146 ASP B O 1
ATOM 5246 N N . ALA B 1 147 ? 24.594 19.484 19.422 1 94.38 147 ALA B N 1
ATOM 5247 C CA . ALA B 1 147 ? 23.312 20.156 19.625 1 94.38 147 ALA B CA 1
ATOM 5248 C C . ALA B 1 147 ? 22.25 19.188 20.156 1 94.38 147 ALA B C 1
ATOM 5250 O O . ALA B 1 147 ? 22.172 18.047 19.719 1 94.38 147 ALA B O 1
ATOM 5251 N N . LYS B 1 148 ? 21.578 19.562 21.203 1 95.44 148 LYS B N 1
ATOM 5252 C CA . LYS B 1 148 ? 20.438 18.797 21.688 1 95.44 148 LYS B CA 1
ATOM 5253 C C . LYS B 1 148 ? 19.188 19.094 20.875 1 95.44 148 LYS B C 1
ATOM 5255 O O . LYS B 1 148 ? 18.422 20.016 21.219 1 95.44 148 LYS B O 1
ATOM 5260 N N . MET B 1 149 ? 18.953 18.266 19.969 1 96.5 149 MET B N 1
ATOM 5261 C CA . MET B 1 149 ? 17.859 18.484 19.016 1 96.5 149 MET B CA 1
ATOM 5262 C C . MET B 1 149 ? 16.516 18.141 19.625 1 96.5 149 MET B C 1
ATOM 5264 O O . MET B 1 149 ? 16.406 17.156 20.359 1 96.5 149 MET B O 1
ATOM 5268 N N . ILE B 1 150 ? 15.516 18.969 19.453 1 97.31 150 ILE B N 1
ATOM 5269 C CA . ILE B 1 150 ? 14.133 18.688 19.812 1 97.31 150 ILE B CA 1
ATOM 5270 C C . ILE B 1 150 ? 13.25 18.719 18.562 1 97.31 150 ILE B C 1
ATOM 5272 O O . ILE B 1 150 ? 13.258 19.688 17.812 1 97.31 150 ILE B O 1
ATOM 5276 N N . SER B 1 151 ? 12.547 17.641 18.281 1 95.12 151 SER B N 1
ATOM 5277 C CA . SER B 1 151 ? 11.711 17.562 17.094 1 95.12 151 SER B CA 1
ATOM 5278 C C . SER B 1 151 ? 10.25 17.859 17.406 1 95.12 151 SER B C 1
ATOM 5280 O O . SER B 1 151 ? 9.586 17.062 18.062 1 95.12 151 SER B O 1
ATOM 5282 N N . LEU B 1 152 ? 9.734 18.938 16.953 1 97.38 152 LEU B N 1
ATOM 5283 C CA . LEU B 1 152 ? 8.32 19.297 17.047 1 97.38 152 LEU B CA 1
ATOM 5284 C C . LEU B 1 152 ? 7.754 19.641 15.672 1 97.38 152 LEU B C 1
ATOM 5286 O O . LEU B 1 152 ? 6.871 20.484 15.547 1 97.38 152 LEU B O 1
ATOM 5290 N N . GLY B 1 153 ? 8.398 19.078 14.664 1 93.31 153 GLY B N 1
ATOM 5291 C CA . GLY B 1 153 ? 7.953 19.281 13.297 1 93.31 153 GLY B CA 1
ATOM 5292 C C . GLY B 1 153 ? 7.027 18.188 12.797 1 93.31 153 GLY B C 1
ATOM 5293 O O . GLY B 1 153 ? 5.824 18.406 12.641 1 93.31 153 GLY B O 1
ATOM 5294 N N . LEU B 1 154 ? 7.609 16.969 12.656 1 86.56 154 LEU B N 1
ATOM 5295 C CA . LEU B 1 154 ? 6.855 15.828 12.148 1 86.56 154 LEU B CA 1
ATOM 5296 C C . LEU B 1 154 ? 5.738 15.453 13.117 1 86.56 154 LEU B C 1
ATOM 5298 O O . LEU B 1 154 ? 5.918 15.5 14.336 1 86.56 154 LEU B O 1
ATOM 5302 N N . GLY B 1 155 ? 4.535 15.25 12.602 1 91.19 155 GLY B N 1
ATOM 5303 C CA . GLY B 1 155 ? 3.412 14.773 13.398 1 91.19 155 GLY B CA 1
ATOM 5304 C C . GLY B 1 155 ? 3.518 13.305 13.766 1 91.19 155 GLY B C 1
ATOM 5305 O O . GLY B 1 155 ? 2.602 12.523 13.5 1 91.19 155 GLY B O 1
ATOM 5306 N N . ASP B 1 156 ? 4.672 12.984 14.445 1 94 156 ASP B N 1
ATOM 5307 C CA . ASP B 1 156 ? 4.879 11.617 14.914 1 94 156 ASP B CA 1
ATOM 5308 C C . ASP B 1 156 ? 4.562 11.492 16.406 1 94 156 ASP B C 1
ATOM 5310 O O . ASP B 1 156 ? 4.965 12.344 17.203 1 94 156 ASP B O 1
ATOM 5314 N N . THR B 1 157 ? 3.902 10.492 16.781 1 96.81 157 THR B N 1
ATOM 5315 C CA . THR B 1 157 ? 3.553 10.297 18.188 1 96.81 157 THR B CA 1
ATOM 5316 C C . THR B 1 157 ? 4.77 9.844 18.984 1 96.81 157 THR B C 1
ATOM 5318 O O . THR B 1 157 ? 5.707 9.266 18.422 1 96.81 157 THR B O 1
ATOM 5321 N N . THR B 1 158 ? 4.73 10.125 20.297 1 96.44 158 THR B N 1
ATOM 5322 C CA . THR B 1 158 ? 5.918 9.844 21.094 1 96.44 158 THR B CA 1
ATOM 5323 C C . THR B 1 158 ? 5.559 9.016 22.328 1 96.44 158 THR B C 1
ATOM 5325 O O . THR B 1 158 ? 6.43 8.398 22.953 1 96.44 158 THR B O 1
ATOM 5328 N N . GLN B 1 159 ? 4.312 9.039 22.719 1 96.69 159 GLN B N 1
ATOM 5329 C CA . GLN B 1 159 ? 3.906 8.258 23.891 1 96.69 159 GLN B CA 1
ATOM 5330 C C . GLN B 1 159 ? 3.814 6.773 23.547 1 96.69 159 GLN B C 1
ATOM 5332 O O . GLN B 1 159 ? 3.373 6.402 22.469 1 96.69 159 GLN B O 1
ATOM 5337 N N . PRO B 1 160 ? 4.215 5.949 24.531 1 97.94 160 PRO B N 1
ATOM 5338 C CA . PRO B 1 160 ? 4.113 4.508 24.312 1 97.94 160 PRO B CA 1
ATOM 5339 C C . PRO B 1 160 ? 2.672 4.043 24.094 1 97.94 160 PRO B C 1
ATOM 5341 O O . PRO B 1 160 ? 1.735 4.68 24.578 1 97.94 160 PRO B O 1
ATOM 5344 N N . ILE B 1 161 ? 2.566 2.971 23.406 1 98.75 161 ILE B N 1
ATOM 5345 C CA . ILE B 1 161 ? 1.258 2.359 23.203 1 98.75 161 ILE B CA 1
ATOM 5346 C C . ILE B 1 161 ? 0.758 1.754 24.516 1 98.75 161 ILE B C 1
ATOM 5348 O O . ILE B 1 161 ? 1.503 1.058 25.203 1 98.75 161 ILE B O 1
ATOM 5352 N N . PRO B 1 162 ? -0.511 1.98 24.875 1 98.44 162 PRO B N 1
ATOM 5353 C CA . PRO B 1 162 ? -1.056 1.373 26.094 1 98.44 162 PRO B CA 1
ATOM 5354 C C . PRO B 1 162 ? -0.858 -0.14 26.125 1 98.44 162 PRO B C 1
ATOM 5356 O O . PRO B 1 162 ? -0.993 -0.813 25.109 1 98.44 162 PRO B O 1
ATOM 5359 N N . GLU B 1 163 ? -0.603 -0.654 27.297 1 98.31 163 GLU B N 1
ATOM 5360 C CA . GLU B 1 163 ? -0.227 -2.053 27.484 1 98.31 163 GLU B CA 1
ATOM 5361 C C . GLU B 1 163 ? -1.328 -2.99 27 1 98.31 163 GLU B C 1
ATOM 5363 O O . GLU B 1 163 ? -1.045 -4.051 26.438 1 98.31 163 GLU B O 1
ATOM 5368 N N . VAL B 1 164 ? -2.592 -2.648 27.219 1 98.62 164 VAL B N 1
ATOM 5369 C CA . VAL B 1 164 ? -3.713 -3.494 26.828 1 98.62 164 VAL B CA 1
ATOM 5370 C C . VAL B 1 164 ? -3.688 -3.719 25.312 1 98.62 164 VAL B C 1
ATOM 5372 O O . VAL B 1 164 ? -4.047 -4.797 24.844 1 98.62 164 VAL B O 1
ATOM 5375 N N . ILE B 1 165 ? -3.225 -2.783 24.578 1 98.88 165 ILE B N 1
ATOM 5376 C CA . ILE B 1 165 ? -3.186 -2.834 23.109 1 98.88 165 ILE B CA 1
ATOM 5377 C C . ILE B 1 165 ? -1.941 -3.59 22.656 1 98.88 165 ILE B C 1
ATOM 5379 O O . ILE B 1 165 ? -2.031 -4.504 21.828 1 98.88 165 ILE B O 1
ATOM 5383 N N . SER B 1 166 ? -0.729 -3.238 23.219 1 98.81 166 SER B N 1
ATOM 5384 C CA . SER B 1 166 ? 0.511 -3.914 22.844 1 98.81 166 SER B CA 1
ATOM 5385 C C . SER B 1 166 ? 0.458 -5.398 23.188 1 98.81 166 SER B C 1
ATOM 5387 O O . SER B 1 166 ? 0.958 -6.234 22.438 1 98.81 166 SER B O 1
ATOM 5389 N N . SER B 1 167 ? -0.18 -5.738 24.266 1 98.88 167 SER B N 1
ATOM 5390 C CA . SER B 1 167 ? -0.303 -7.129 24.703 1 98.88 167 SER B CA 1
ATOM 5391 C C . SER B 1 167 ? -1.165 -7.93 23.734 1 98.88 167 SER B C 1
ATOM 5393 O O . SER B 1 167 ? -0.901 -9.109 23.484 1 98.88 167 SER B O 1
ATOM 5395 N N . ALA B 1 168 ? -2.205 -7.32 23.234 1 98.88 168 ALA B N 1
ATOM 5396 C CA . ALA B 1 168 ? -3.057 -7.996 22.25 1 98.88 168 ALA B CA 1
ATOM 5397 C C . ALA B 1 168 ? -2.279 -8.336 20.984 1 98.88 168 ALA B C 1
ATOM 5399 O O . ALA B 1 168 ? -2.447 -9.414 20.422 1 98.88 168 ALA B O 1
ATOM 5400 N N . MET B 1 169 ? -1.44 -7.434 20.547 1 98.94 169 MET B N 1
ATOM 5401 C CA . MET B 1 169 ? -0.611 -7.688 19.375 1 98.94 169 MET B CA 1
ATOM 5402 C C . MET B 1 169 ? 0.399 -8.797 19.656 1 98.94 169 MET B C 1
ATOM 5404 O O . MET B 1 169 ? 0.605 -9.68 18.812 1 98.94 169 MET B O 1
ATOM 5408 N N . ALA B 1 170 ? 1 -8.727 20.828 1 98.94 170 ALA B N 1
ATOM 5409 C CA . ALA B 1 170 ? 1.97 -9.75 21.219 1 98.94 170 ALA B CA 1
ATOM 5410 C C . ALA B 1 170 ? 1.319 -11.125 21.266 1 98.94 170 ALA B C 1
ATOM 5412 O O . ALA B 1 170 ? 1.897 -12.109 20.812 1 98.94 170 ALA B O 1
ATOM 5413 N N . LYS B 1 171 ? 0.154 -11.18 21.875 1 98.88 171 LYS B N 1
ATOM 5414 C CA . LYS B 1 171 ? -0.579 -12.438 21.969 1 98.88 171 LYS B CA 1
ATOM 5415 C C . LYS B 1 171 ? -0.875 -13 20.578 1 98.88 171 LYS B C 1
ATOM 5417 O O . LYS B 1 171 ? -0.75 -14.203 20.344 1 98.88 171 LYS B O 1
ATOM 5422 N N . ARG B 1 172 ? -1.281 -12.156 19.672 1 98.88 172 ARG B N 1
ATOM 5423 C CA . ARG B 1 172 ? -1.553 -12.594 18.312 1 98.88 172 ARG B CA 1
ATOM 5424 C C . ARG B 1 172 ? -0.287 -13.117 17.641 1 98.88 172 ARG B C 1
ATOM 5426 O O . ARG B 1 172 ? -0.32 -14.141 16.953 1 98.88 172 ARG B O 1
ATOM 5433 N N . ALA B 1 173 ? 0.818 -12.398 17.781 1 98.88 173 ALA B N 1
ATOM 5434 C CA . ALA B 1 173 ? 2.09 -12.836 17.203 1 98.88 173 ALA B CA 1
ATOM 5435 C C . ALA B 1 173 ? 2.465 -14.227 17.703 1 98.88 173 ALA B C 1
ATOM 5437 O O . ALA B 1 173 ? 2.844 -15.102 16.922 1 98.88 173 ALA B O 1
ATOM 5438 N N . LEU B 1 174 ? 2.33 -14.445 18.969 1 98.88 174 LEU B N 1
ATOM 5439 C CA . LEU B 1 174 ? 2.676 -15.734 19.562 1 98.88 174 LEU B CA 1
ATOM 5440 C C . LEU B 1 174 ? 1.725 -16.828 19.078 1 98.88 174 LEU B C 1
ATOM 5442 O O . LEU B 1 174 ? 2.143 -17.953 18.859 1 98.88 174 LEU B O 1
ATOM 5446 N N . ALA B 1 175 ? 0.486 -16.5 18.938 1 98.75 175 ALA B N 1
ATOM 5447 C CA . ALA B 1 175 ? -0.511 -17.469 18.5 1 98.75 175 ALA B CA 1
ATOM 5448 C C . ALA B 1 175 ? -0.17 -18 17.109 1 98.75 175 ALA B C 1
ATOM 5450 O O . ALA B 1 175 ? -0.484 -19.156 16.781 1 98.75 175 ALA B O 1
ATOM 5451 N N . LEU B 1 176 ? 0.522 -17.234 16.297 1 98.69 176 LEU B N 1
ATOM 5452 C CA . LEU B 1 176 ? 0.871 -17.641 14.938 1 98.69 176 LEU B CA 1
ATOM 5453 C C . LEU B 1 176 ? 1.865 -18.797 14.945 1 98.69 176 LEU B C 1
ATOM 5455 O O . LEU B 1 176 ? 2.09 -19.438 13.914 1 98.69 176 LEU B O 1
ATOM 5459 N N . SER B 1 177 ? 2.445 -19.125 16.109 1 98.44 177 SER B N 1
ATOM 5460 C CA . SER B 1 177 ? 3.418 -20.219 16.188 1 98.44 177 SER B CA 1
ATOM 5461 C C . SER B 1 177 ? 2.748 -21.531 16.594 1 98.44 177 SER B C 1
ATOM 5463 O O . SER B 1 177 ? 3.426 -22.531 16.812 1 98.44 177 SER B O 1
ATOM 5465 N N . THR B 1 178 ? 1.414 -21.547 16.672 1 98.12 178 THR B N 1
ATOM 5466 C CA . THR B 1 178 ? 0.653 -22.75 17 1 98.12 178 THR B CA 1
ATOM 5467 C C . THR B 1 178 ? -0.249 -23.156 15.828 1 98.12 178 THR B C 1
ATOM 5469 O O . THR B 1 178 ? -0.614 -22.312 15.008 1 98.12 178 THR B O 1
ATOM 5472 N N . ILE B 1 179 ? -0.636 -24.344 15.781 1 95.25 179 ILE B N 1
ATOM 5473 C CA . ILE B 1 179 ? -1.505 -24.844 14.719 1 95.25 179 ILE B CA 1
ATOM 5474 C C . ILE B 1 179 ? -2.873 -24.172 14.812 1 95.25 179 ILE B C 1
ATOM 5476 O O . ILE B 1 179 ? -3.443 -23.766 13.797 1 95.25 179 ILE B O 1
ATOM 5480 N N . GLU B 1 180 ? -3.393 -23.984 16 1 95.62 180 GLU B N 1
ATOM 5481 C CA . GLU B 1 180 ? -4.719 -23.422 16.219 1 95.62 180 GLU B CA 1
ATOM 5482 C C . GLU B 1 180 ? -4.73 -21.922 15.953 1 95.62 180 GLU B C 1
ATOM 5484 O O . GLU B 1 180 ? -5.734 -21.375 15.492 1 95.62 180 GLU B O 1
ATOM 5489 N N . GLY B 1 181 ? -3.65 -21.344 16.234 1 97.19 181 GLY B N 1
ATOM 5490 C CA . GLY B 1 181 ? -3.607 -19.891 16.188 1 97.19 181 GLY B CA 1
ATOM 5491 C C . GLY B 1 181 ? -3.109 -19.344 14.852 1 97.19 181 GLY B C 1
ATOM 5492 O O . GLY B 1 181 ? -3.334 -18.172 14.531 1 97.19 181 GLY B O 1
ATOM 5493 N N . TYR B 1 182 ? -2.516 -20.156 14.055 1 97.31 182 TYR B N 1
ATOM 5494 C CA . TYR B 1 182 ? -1.956 -19.703 12.789 1 97.31 182 TYR B CA 1
ATOM 5495 C C . TYR B 1 182 ? -3.061 -19.375 11.789 1 97.31 182 TYR B C 1
ATOM 5497 O O . TYR B 1 182 ? -4.051 -20.109 11.688 1 97.31 182 TYR B O 1
ATOM 5505 N N . SER B 1 183 ? -2.873 -18.234 11.133 1 94.44 183 SER B N 1
ATOM 5506 C CA . SER B 1 183 ? -3.715 -17.859 10 1 94.44 183 SER B CA 1
ATOM 5507 C C . SER B 1 183 ? -2.893 -17.219 8.891 1 94.44 183 SER B C 1
ATOM 5509 O O . SER B 1 183 ? -2.086 -16.312 9.148 1 94.44 183 SER B O 1
ATOM 5511 N N . GLY B 1 184 ? -3.088 -17.688 7.672 1 93.88 184 GLY B N 1
ATOM 5512 C CA . GLY B 1 184 ? -2.449 -17.094 6.512 1 93.88 184 GLY B CA 1
ATOM 5513 C C . GLY B 1 184 ? -3.15 -15.836 6.027 1 93.88 184 GLY B C 1
ATOM 5514 O O . GLY B 1 184 ? -3.48 -14.953 6.828 1 93.88 184 GLY B O 1
ATOM 5515 N N . TYR B 1 185 ? -3.32 -15.766 4.727 1 91.31 185 TYR B N 1
ATOM 5516 C CA . TYR B 1 185 ? -4.035 -14.633 4.16 1 91.31 185 TYR B CA 1
ATOM 5517 C C . TYR B 1 185 ? -5.41 -14.477 4.801 1 91.31 185 TYR B C 1
ATOM 5519 O O . TYR B 1 185 ? -6.109 -15.469 5.023 1 91.31 185 TYR B O 1
ATOM 5527 N N . GLY B 1 186 ? -5.793 -13.352 5.176 1 87.44 186 GLY B N 1
ATOM 5528 C CA . GLY B 1 186 ? -7.133 -13.047 5.652 1 87.44 186 GLY B CA 1
ATOM 5529 C C . GLY B 1 186 ? -8.016 -12.414 4.586 1 87.44 186 GLY B C 1
ATOM 5530 O O . GLY B 1 186 ? -7.652 -12.398 3.406 1 87.44 186 GLY B O 1
ATOM 5531 N N . ALA B 1 187 ? -9.164 -11.992 5.055 1 88.5 187 ALA B N 1
ATOM 5532 C CA . ALA B 1 187 ? -10.031 -11.242 4.152 1 88.5 187 ALA B CA 1
ATOM 5533 C C . ALA B 1 187 ? -9.352 -9.969 3.666 1 88.5 187 ALA B C 1
ATOM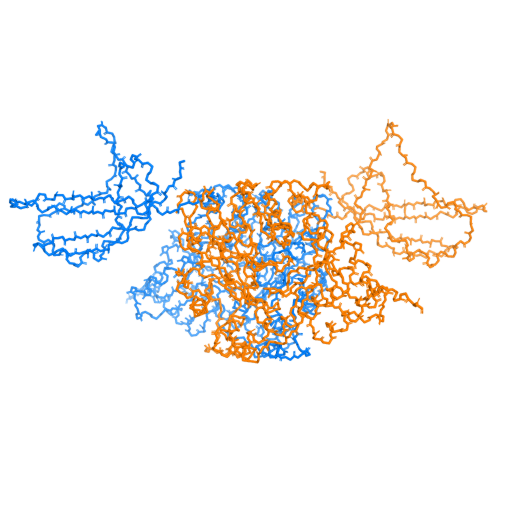 5535 O O . ALA B 1 187 ? -8.773 -9.227 4.461 1 88.5 187 ALA B O 1
ATOM 5536 N N . GLU B 1 188 ? -9.406 -9.734 2.406 1 89.56 188 GLU B N 1
ATOM 5537 C CA . GLU B 1 188 ? -8.742 -8.578 1.813 1 89.56 188 GLU B CA 1
ATOM 5538 C C . GLU B 1 188 ? -9.273 -7.27 2.398 1 89.56 188 GLU B C 1
ATOM 5540 O O . GLU B 1 188 ? -8.531 -6.301 2.553 1 89.56 188 GLU B O 1
ATOM 5545 N N . LYS B 1 189 ? -10.539 -7.246 2.803 1 94.25 189 LYS B N 1
ATOM 5546 C CA . LYS B 1 189 ? -11.156 -6.051 3.367 1 94.25 189 LYS B CA 1
ATOM 5547 C C . LYS B 1 189 ? -10.758 -5.859 4.828 1 94.25 189 LYS B C 1
ATOM 5549 O O . LYS B 1 189 ? -10.969 -4.789 5.398 1 94.25 189 LYS B O 1
ATOM 5554 N N . GLY B 1 190 ? -10.227 -6.848 5.406 1 97 190 GLY B N 1
ATOM 5555 C CA . GLY B 1 190 ? -9.938 -6.848 6.832 1 97 190 GLY B CA 1
ATOM 5556 C C . GLY B 1 190 ? -10.773 -7.852 7.605 1 97 190 GLY B C 1
ATOM 5557 O O . GLY B 1 190 ? -11.789 -8.344 7.105 1 97 190 GLY B O 1
ATOM 5558 N N . GLU B 1 191 ? -10.352 -8.172 8.773 1 97.5 191 GLU B N 1
ATOM 5559 C CA . GLU B 1 191 ? -11.055 -9.125 9.617 1 97.5 191 GLU B CA 1
ATOM 5560 C C . GLU B 1 191 ? -12.453 -8.617 9.977 1 97.5 191 GLU B C 1
ATOM 5562 O O . GLU B 1 191 ? -12.625 -7.441 10.297 1 97.5 191 GLU B O 1
ATOM 5567 N N . THR B 1 192 ? -13.398 -9.477 9.914 1 96.88 192 THR B N 1
ATOM 5568 C CA . THR B 1 192 ? -14.805 -9.125 10.094 1 96.88 192 THR B CA 1
ATOM 5569 C C . THR B 1 192 ? -15.039 -8.5 11.469 1 96.88 192 THR B C 1
ATOM 5571 O O . THR B 1 192 ? -15.734 -7.488 11.586 1 96.88 192 THR B O 1
ATOM 5574 N N . GLN B 1 193 ? -14.477 -9.094 12.477 1 97.94 193 GLN B N 1
ATOM 5575 C CA . GLN B 1 193 ? -14.672 -8.586 13.836 1 97.94 193 GLN B CA 1
ATOM 5576 C C . GLN B 1 193 ? -14.172 -7.152 13.961 1 97.94 193 GLN B C 1
ATOM 5578 O O . GLN B 1 193 ? -14.82 -6.32 14.602 1 97.94 193 GLN B O 1
ATOM 5583 N N . LEU B 1 194 ? -13.016 -6.863 13.391 1 98.62 194 LEU B N 1
ATOM 5584 C CA . LEU B 1 194 ? -12.477 -5.508 13.453 1 98.62 194 LEU B CA 1
ATOM 5585 C C . LEU B 1 194 ? -13.383 -4.531 12.711 1 98.62 194 LEU B C 1
ATOM 5587 O O . LEU B 1 194 ? -13.695 -3.453 13.227 1 98.62 194 LEU B O 1
ATOM 5591 N N . ARG B 1 195 ? -13.82 -4.855 11.508 1 98.62 195 ARG B N 1
ATOM 5592 C CA . ARG B 1 195 ? -14.695 -3.992 10.727 1 98.62 195 ARG B CA 1
ATOM 5593 C C . ARG B 1 195 ? -16 -3.727 11.461 1 98.62 195 ARG B C 1
ATOM 5595 O O . ARG B 1 195 ? -16.484 -2.59 11.5 1 98.62 195 ARG B O 1
ATOM 5602 N N . SER B 1 196 ? -16.547 -4.742 12.07 1 98.5 196 SER B N 1
ATOM 5603 C CA . SER B 1 196 ? -17.781 -4.602 12.82 1 98.5 196 SER B CA 1
ATOM 5604 C C . SER B 1 196 ? -17.609 -3.686 14.023 1 98.5 196 SER B C 1
ATOM 5606 O O . SER B 1 196 ? -18.469 -2.852 14.312 1 98.5 196 SER B O 1
ATOM 5608 N N . GLN B 1 197 ? -16.562 -3.865 14.734 1 98.62 197 GLN B N 1
ATOM 5609 C CA . GLN B 1 197 ? -16.312 -3.043 15.914 1 98.62 197 GLN B CA 1
ATOM 5610 C C . GLN B 1 197 ? -16.016 -1.599 15.531 1 98.62 197 GLN B C 1
ATOM 5612 O O . GLN B 1 197 ? -16.391 -0.668 16.25 1 98.62 197 GLN B O 1
ATOM 5617 N N . LEU B 1 198 ? -15.297 -1.404 14.43 1 98.75 198 LEU B N 1
ATOM 5618 C CA . LEU B 1 198 ? -15.102 -0.053 13.922 1 98.75 198 LEU B CA 1
ATOM 5619 C C . LEU B 1 198 ? -16.438 0.621 13.641 1 98.75 198 LEU B C 1
ATOM 5621 O O . LEU B 1 198 ? -16.656 1.764 14.055 1 98.75 198 LEU B O 1
ATOM 5625 N N . ALA B 1 199 ? -17.312 -0.097 12.969 1 98.56 199 ALA B N 1
ATOM 5626 C CA . ALA B 1 199 ? -18.641 0.435 12.633 1 98.56 199 ALA B CA 1
ATOM 5627 C C . ALA B 1 199 ? -19.406 0.817 13.891 1 98.56 199 ALA B C 1
ATOM 5629 O O . ALA B 1 199 ? -19.953 1.92 13.984 1 98.56 199 ALA B O 1
ATOM 5630 N N . SER B 1 200 ? -19.375 -0.023 14.875 1 98 200 SER B N 1
ATOM 5631 C CA . SER B 1 200 ? -20.172 0.183 16.094 1 98 200 SER B CA 1
ATOM 5632 C C . SER B 1 200 ? -19.562 1.285 16.953 1 98 200 SER B C 1
ATOM 5634 O O . SER B 1 200 ? -20.297 2.006 17.641 1 98 200 SER B O 1
ATOM 5636 N N . THR B 1 201 ? -18.281 1.415 16.938 1 98.06 201 THR B N 1
ATOM 5637 C CA . THR B 1 201 ? -17.609 2.334 17.844 1 98.06 201 THR B CA 1
ATOM 5638 C C . THR B 1 201 ? -17.578 3.746 17.281 1 98.06 201 THR B C 1
ATOM 5640 O O . THR B 1 201 ? -17.922 4.711 17.969 1 98.06 201 THR B O 1
ATOM 5643 N N . PHE B 1 202 ? -17.25 3.895 16.031 1 97.88 202 PHE B N 1
ATOM 5644 C CA . PHE B 1 202 ? -16.984 5.23 15.516 1 97.88 202 PHE B CA 1
ATOM 5645 C C . PHE B 1 202 ? -18.125 5.695 14.617 1 97.88 202 PHE B C 1
ATOM 5647 O O . PHE B 1 202 ? -18.234 6.883 14.312 1 97.88 202 PHE B O 1
ATOM 5654 N N . TYR B 1 203 ? -18.969 4.773 14.164 1 98.12 203 TYR B N 1
ATOM 5655 C CA . TYR B 1 203 ? -20 5.148 13.188 1 98.12 203 TYR B CA 1
ATOM 5656 C C . TYR B 1 203 ? -21.375 4.691 13.648 1 98.12 203 TYR B C 1
ATOM 5658 O O . TYR B 1 203 ? -22.25 4.441 12.828 1 98.12 203 TYR B O 1
ATOM 5666 N N . SER B 1 204 ? -21.516 4.551 14.898 1 93.31 204 SER B N 1
ATOM 5667 C CA . SER B 1 204 ? -22.797 4.098 15.461 1 93.31 204 SER B CA 1
ATOM 5668 C C . SER B 1 204 ? -23.938 5.012 15.039 1 93.31 204 SER B C 1
ATOM 5670 O O . SER B 1 204 ? -23.844 6.234 15.156 1 93.31 204 SER B O 1
ATOM 5672 N N . SER B 1 205 ? -25 4.531 14.461 1 91.88 205 SER B N 1
ATOM 5673 C CA . SER B 1 205 ? -26.234 5.203 14.078 1 91.88 205 SER B CA 1
ATOM 5674 C C . SER B 1 205 ? -26.016 6.113 12.875 1 91.88 205 SER B C 1
ATOM 5676 O O . SER B 1 205 ? -26.812 7.023 12.625 1 91.88 205 SER B O 1
ATOM 5678 N N . LEU B 1 206 ? -24.875 5.941 12.172 1 96.81 206 LEU B N 1
ATOM 5679 C CA . LEU B 1 206 ? -24.594 6.785 11.016 1 96.81 206 LEU B CA 1
ATOM 5680 C C . LEU B 1 206 ? -24.875 6.047 9.719 1 96.81 206 LEU B C 1
ATOM 5682 O O . LEU B 1 206 ? -24.594 6.555 8.633 1 96.81 206 LEU B O 1
ATOM 5686 N N . GLY B 1 207 ? -25.359 4.828 9.805 1 95.12 207 GLY B N 1
ATOM 5687 C CA . GLY B 1 207 ? -25.703 4.051 8.617 1 95.12 207 GLY B CA 1
ATOM 5688 C C . GLY B 1 207 ? -24.5 3.426 7.949 1 95.12 207 GLY B C 1
ATOM 5689 O O . GLY B 1 207 ? -24.531 3.109 6.758 1 95.12 207 GLY B O 1
ATOM 5690 N N . ILE B 1 208 ? -23.375 3.342 8.641 1 98.12 208 ILE B N 1
ATOM 5691 C CA . ILE B 1 208 ? -22.172 2.691 8.156 1 98.12 208 ILE B CA 1
ATOM 5692 C C . ILE B 1 208 ? -22.031 1.31 8.789 1 98.12 208 ILE B C 1
ATOM 5694 O O . ILE B 1 208 ? -22.031 1.182 10.016 1 98.12 208 ILE B O 1
ATOM 5698 N N . ASP B 1 209 ? -21.938 0.292 8.016 1 96.44 209 ASP B N 1
ATOM 5699 C CA . ASP B 1 209 ? -21.781 -1.055 8.562 1 96.44 209 ASP B CA 1
ATOM 5700 C C . ASP B 1 209 ? -20.453 -1.663 8.148 1 96.44 209 ASP B C 1
ATOM 5702 O O . ASP B 1 209 ? -19.609 -0.988 7.543 1 96.44 209 ASP B O 1
ATOM 5706 N N . GLU B 1 210 ? -20.219 -2.871 8.578 1 97.12 210 GLU B N 1
ATOM 5707 C CA . GLU B 1 210 ? -18.906 -3.51 8.406 1 97.12 210 GLU B CA 1
ATOM 5708 C C . GLU B 1 210 ? -18.562 -3.668 6.926 1 97.12 210 GLU B C 1
ATOM 5710 O O . GLU B 1 210 ? -17.391 -3.623 6.547 1 97.12 210 GLU B O 1
ATOM 5715 N N . ASP B 1 211 ? -19.516 -3.811 6.043 1 95.88 211 ASP B N 1
ATOM 5716 C CA . ASP B 1 211 ? -19.281 -4.016 4.617 1 95.88 211 ASP B CA 1
ATOM 5717 C C . ASP B 1 211 ? -18.812 -2.729 3.951 1 95.88 211 ASP B C 1
ATOM 5719 O O . ASP B 1 211 ? -18.234 -2.766 2.857 1 95.88 211 ASP B O 1
ATOM 5723 N N . ASP B 1 212 ? -19.062 -1.56 4.637 1 98.31 212 ASP B N 1
ATOM 5724 C CA . ASP B 1 212 ? -18.625 -0.267 4.117 1 98.31 212 ASP B CA 1
ATOM 5725 C C . ASP B 1 212 ? -17.172 0.008 4.484 1 98.31 212 ASP B C 1
ATOM 5727 O O . ASP B 1 212 ? -16.562 0.952 3.973 1 98.31 212 ASP B O 1
ATOM 5731 N N . ILE B 1 213 ? -16.625 -0.832 5.336 1 98.81 213 ILE B N 1
ATOM 5732 C CA . ILE B 1 213 ? -15.336 -0.51 5.938 1 98.81 213 ILE B CA 1
ATOM 5733 C C . ILE B 1 213 ? -14.25 -1.417 5.355 1 98.81 213 ILE B C 1
ATOM 5735 O O . ILE B 1 213 ? -14.414 -2.637 5.305 1 98.81 213 ILE B O 1
ATOM 5739 N N . PHE B 1 214 ? -13.203 -0.812 4.875 1 98.75 214 PHE B N 1
ATOM 5740 C CA . PHE B 1 214 ? -12 -1.491 4.398 1 98.75 214 PHE B CA 1
ATOM 5741 C C . PHE B 1 214 ? -10.812 -1.188 5.301 1 98.75 214 PHE B C 1
ATOM 5743 O O . PHE B 1 214 ? -10.312 -0.061 5.324 1 98.75 214 PHE B O 1
ATOM 5750 N N . VAL B 1 215 ? -10.344 -2.209 6.02 1 98.75 215 VAL B N 1
ATOM 5751 C CA . VAL B 1 215 ? -9.164 -2.029 6.859 1 98.75 215 VAL B CA 1
ATOM 5752 C C . VAL B 1 215 ? -7.926 -1.867 5.984 1 98.75 215 VAL B C 1
ATOM 5754 O O . VAL B 1 215 ? -7.781 -2.549 4.969 1 98.75 215 VAL B O 1
ATOM 5757 N N . SER B 1 216 ? -7.07 -0.928 6.348 1 97.5 216 SER B N 1
ATOM 5758 C CA . SER B 1 216 ? -5.891 -0.618 5.551 1 97.5 216 SER B CA 1
ATOM 5759 C C . SER B 1 216 ? -4.637 -0.565 6.414 1 97.5 216 SER B C 1
ATOM 5761 O O . SER B 1 216 ? -4.695 -0.816 7.621 1 97.5 216 SER B O 1
ATOM 5763 N N . ASP B 1 217 ? -3.477 -0.302 5.785 1 97.25 217 ASP B N 1
ATOM 5764 C CA . ASP B 1 217 ? -2.193 -0.191 6.473 1 97.25 217 ASP B CA 1
ATOM 5765 C C . ASP B 1 217 ? -1.82 1.271 6.707 1 97.25 217 ASP B C 1
ATOM 5767 O O . ASP B 1 217 ? -0.639 1.623 6.711 1 97.25 217 ASP B O 1
ATOM 5771 N N . GLY B 1 218 ? -2.842 2.123 6.793 1 96.62 218 GLY B N 1
ATOM 5772 C CA . GLY B 1 218 ? -2.627 3.531 7.086 1 96.62 218 GLY B CA 1
ATOM 5773 C C . GLY B 1 218 ? -3.342 4.457 6.117 1 96.62 218 GLY B C 1
ATOM 5774 O O . GLY B 1 218 ? -3.633 4.074 4.984 1 96.62 218 GLY B O 1
ATOM 5775 N N . ALA B 1 219 ? -3.549 5.672 6.547 1 97.25 219 ALA B N 1
ATOM 5776 C CA . ALA B 1 219 ? -4.309 6.645 5.77 1 97.25 219 ALA B CA 1
ATOM 5777 C C . ALA B 1 219 ? -3.568 7.023 4.488 1 97.25 219 ALA B C 1
ATOM 5779 O O . ALA B 1 219 ? -4.188 7.195 3.438 1 97.25 219 ALA B O 1
ATOM 5780 N N . LYS B 1 220 ? -2.268 7.207 4.582 1 95.88 220 LYS B N 1
ATOM 5781 C CA . LYS B 1 220 ? -1.492 7.555 3.395 1 95.88 220 LYS B CA 1
ATOM 5782 C C . LYS B 1 220 ? -1.655 6.504 2.303 1 95.88 220 LYS B C 1
ATOM 5784 O O . LYS B 1 220 ? -1.836 6.84 1.13 1 95.88 220 LYS B O 1
ATOM 5789 N N . CYS B 1 221 ? -1.575 5.234 2.697 1 97.12 221 CYS B N 1
ATOM 5790 C CA . CYS B 1 221 ? -1.784 4.152 1.742 1 97.12 221 CYS B CA 1
ATOM 5791 C C . CYS B 1 221 ? -3.201 4.184 1.183 1 97.12 221 CYS B C 1
ATOM 5793 O O . CYS B 1 221 ? -3.406 3.969 -0.013 1 97.12 221 CYS B O 1
ATOM 5795 N N . GLY B 1 222 ? -4.18 4.441 2.086 1 97.44 222 GLY B N 1
ATOM 5796 C CA . GLY B 1 222 ? -5.555 4.578 1.637 1 97.44 222 GLY B CA 1
ATOM 5797 C C . GLY B 1 222 ? -5.738 5.668 0.597 1 97.44 222 GLY B C 1
ATOM 5798 O O . GLY B 1 222 ? -6.43 5.469 -0.403 1 97.44 222 GLY B O 1
ATOM 5799 N N . ILE B 1 223 ? -5.102 6.793 0.777 1 98.12 223 ILE B N 1
ATOM 5800 C CA . ILE B 1 223 ? -5.164 7.914 -0.15 1 98.12 223 ILE B CA 1
ATOM 5801 C C . ILE B 1 223 ? -4.613 7.496 -1.511 1 98.12 223 ILE B C 1
ATOM 5803 O O . ILE B 1 223 ? -5.219 7.777 -2.547 1 98.12 223 ILE B O 1
ATOM 5807 N N . SER B 1 224 ? -3.51 6.809 -1.472 1 97.38 224 SER B N 1
ATOM 5808 C CA . SER B 1 224 ? -2.898 6.359 -2.717 1 97.38 224 SER B CA 1
ATOM 5809 C C . SER B 1 224 ? -3.811 5.391 -3.463 1 97.38 224 SER B C 1
ATOM 5811 O O . SER B 1 224 ? -3.902 5.434 -4.691 1 97.38 224 SER B O 1
ATOM 5813 N N . ARG B 1 225 ? -4.465 4.5 -2.76 1 97.94 225 ARG B N 1
ATOM 5814 C CA . ARG B 1 225 ? -5.355 3.537 -3.393 1 97.94 225 ARG B CA 1
ATOM 5815 C C . ARG B 1 225 ? -6.602 4.223 -3.943 1 97.94 225 ARG B C 1
ATOM 5817 O O . ARG B 1 225 ? -7.141 3.811 -4.973 1 97.94 225 ARG B O 1
ATOM 5824 N N . ILE B 1 226 ? -7.051 5.273 -3.262 1 98.5 226 ILE B N 1
ATOM 5825 C CA . ILE B 1 226 ? -8.18 6.055 -3.764 1 98.5 226 ILE B CA 1
ATOM 5826 C C . ILE B 1 226 ? -7.781 6.762 -5.059 1 98.5 226 ILE B C 1
ATOM 5828 O O . ILE B 1 226 ? -8.586 6.859 -5.988 1 98.5 226 ILE B O 1
ATOM 5832 N N . GLN B 1 227 ? -6.559 7.262 -5.109 1 97.88 227 GLN B N 1
ATOM 5833 C CA . GLN B 1 227 ? -6.07 7.879 -6.336 1 97.88 227 GLN B CA 1
ATOM 5834 C C . GLN B 1 227 ? -6.078 6.879 -7.492 1 97.88 227 GLN B C 1
ATOM 5836 O O . GLN B 1 227 ? -6.473 7.219 -8.609 1 97.88 227 GLN B O 1
ATOM 5841 N N . ALA B 1 228 ? -5.66 5.68 -7.215 1 97.38 228 ALA B N 1
ATOM 5842 C CA . ALA B 1 228 ? -5.684 4.621 -8.227 1 97.38 228 ALA B CA 1
ATOM 5843 C C . ALA B 1 228 ? -7.113 4.305 -8.648 1 97.38 228 ALA B C 1
ATOM 5845 O O . ALA B 1 228 ? -7.367 4.004 -9.82 1 97.38 228 ALA B O 1
ATOM 5846 N N . LEU B 1 229 ? -8.047 4.328 -7.734 1 98.38 229 LEU B N 1
ATOM 5847 C CA . LEU B 1 229 ? -9.461 4.098 -7.988 1 98.38 229 LEU B CA 1
ATOM 5848 C C . LEU B 1 229 ? -9.984 5.059 -9.047 1 98.38 229 LEU B C 1
ATOM 5850 O O . LEU B 1 229 ? -10.664 4.641 -9.984 1 98.38 229 LEU B O 1
ATOM 5854 N N . PHE B 1 230 ? -9.625 6.316 -8.914 1 98.19 230 PHE B N 1
ATOM 5855 C CA . PHE B 1 230 ? -10.195 7.34 -9.789 1 98.19 230 PHE B CA 1
ATOM 5856 C C . PHE B 1 230 ? -9.43 7.414 -11.102 1 98.19 230 PHE B C 1
ATOM 5858 O O . PHE B 1 230 ? -10.008 7.75 -12.141 1 98.19 230 PHE B O 1
ATOM 5865 N N . GLY B 1 231 ? -8.125 7.168 -11.102 1 97.31 231 GLY B N 1
ATOM 5866 C CA . GLY B 1 231 ? -7.344 7.195 -12.328 1 97.31 231 GLY B CA 1
ATOM 5867 C C . GLY B 1 231 ? -6.941 8.594 -12.75 1 97.31 231 GLY B C 1
ATOM 5868 O O . GLY B 1 231 ? -7.121 9.555 -11.992 1 97.31 231 GLY B O 1
ATOM 5869 N N . PRO B 1 232 ? -6.398 8.742 -13.883 1 96.75 232 PRO B N 1
ATOM 5870 C CA . PRO B 1 232 ? -5.75 9.992 -14.281 1 96.75 232 PRO B CA 1
ATOM 5871 C C . PRO B 1 232 ? -6.738 11.031 -14.789 1 96.75 232 PRO B C 1
ATOM 5873 O O . PRO B 1 232 ? -6.395 12.211 -14.906 1 96.75 232 PRO B O 1
ATOM 5876 N N . ASN B 1 233 ? -7.953 10.68 -15.055 1 96.25 233 ASN B N 1
ATOM 5877 C CA . ASN B 1 233 ? -8.82 11.547 -15.844 1 96.25 233 ASN B CA 1
ATOM 5878 C C . ASN B 1 233 ? -9.789 12.32 -14.961 1 96.25 233 ASN B C 1
ATOM 5880 O O . ASN B 1 233 ? -10.836 12.773 -15.43 1 96.25 233 ASN B O 1
ATOM 5884 N N . VAL B 1 234 ? -9.477 12.492 -13.711 1 98 234 VAL B N 1
ATOM 5885 C CA . VAL B 1 234 ? -10.344 13.25 -12.812 1 98 234 VAL B CA 1
ATOM 5886 C C . VAL B 1 234 ? -9.648 14.539 -12.383 1 98 234 VAL B C 1
ATOM 5888 O O . VAL B 1 234 ? -8.422 14.625 -12.398 1 98 234 VAL B O 1
ATOM 5891 N N . THR B 1 235 ? -10.477 15.531 -12.07 1 98 235 THR B N 1
ATOM 5892 C CA . THR B 1 235 ? -9.977 16.781 -11.508 1 98 235 THR B CA 1
ATOM 5893 C C . THR B 1 235 ? -10.094 16.781 -9.984 1 98 235 THR B C 1
ATOM 5895 O O . THR B 1 235 ? -10.953 16.109 -9.43 1 98 235 THR B O 1
ATOM 5898 N N . MET B 1 236 ? -9.211 17.562 -9.359 1 97.5 236 MET B N 1
ATOM 5899 C CA . MET B 1 236 ? -9.164 17.484 -7.902 1 97.5 236 MET B CA 1
ATOM 5900 C C . MET B 1 236 ? -9.133 18.891 -7.293 1 97.5 236 MET B C 1
ATOM 5902 O O . MET B 1 236 ? -8.586 19.812 -7.891 1 97.5 236 MET B O 1
ATOM 5906 N N . ALA B 1 237 ? -9.75 19.031 -6.133 1 98.5 237 ALA B N 1
ATOM 5907 C CA . ALA B 1 237 ? -9.617 20.188 -5.258 1 98.5 237 ALA B CA 1
ATOM 5908 C C . ALA B 1 237 ? -8.984 19.797 -3.926 1 98.5 237 ALA B C 1
ATOM 5910 O O . ALA B 1 237 ? -9.188 18.688 -3.436 1 98.5 237 ALA B O 1
ATOM 5911 N N . VAL B 1 238 ? -8.164 20.656 -3.367 1 98.12 238 VAL B N 1
ATOM 5912 C CA . VAL B 1 238 ? -7.531 20.422 -2.074 1 98.12 238 VAL B CA 1
ATOM 5913 C C . VAL B 1 238 ? -7.551 21.719 -1.252 1 98.12 238 VAL B C 1
ATOM 5915 O O . VAL B 1 238 ? -7.559 22.812 -1.809 1 98.12 238 VAL B O 1
ATOM 5918 N N . GLN B 1 239 ? -7.617 21.562 0.021 1 98.19 239 GLN B N 1
ATOM 5919 C CA . GLN B 1 239 ? -7.391 22.703 0.894 1 98.19 239 GLN B CA 1
ATOM 5920 C C . GLN B 1 239 ? -5.996 23.297 0.687 1 98.19 239 GLN B C 1
ATOM 5922 O O . GLN B 1 239 ? -5.07 22.578 0.292 1 98.19 239 GLN B O 1
ATOM 5927 N N . SER B 1 240 ? -5.844 24.547 0.854 1 96.94 240 SER B N 1
ATOM 5928 C CA . SER B 1 240 ? -4.555 25.219 0.857 1 96.94 240 SER B CA 1
ATOM 5929 C C . SER B 1 240 ? -4.375 26.062 2.117 1 96.94 240 SER B C 1
ATOM 5931 O O . SER B 1 240 ? -5.031 27.094 2.277 1 96.94 240 SER B O 1
ATOM 5933 N N . PRO B 1 241 ? -3.484 25.672 3.016 1 96.5 241 PRO B N 1
ATOM 5934 C CA . PRO B 1 241 ? -2.49 24.609 2.908 1 96.5 241 PRO B CA 1
ATOM 5935 C C . PRO B 1 241 ? -3.094 23.219 3.096 1 96.5 241 PRO B C 1
ATOM 5937 O O . PRO B 1 241 ? -4.215 23.094 3.592 1 96.5 241 PRO B O 1
ATOM 5940 N N . ALA B 1 242 ? -2.354 22.203 2.592 1 94.75 242 ALA B N 1
ATOM 5941 C CA . ALA B 1 242 ? -2.857 20.844 2.645 1 94.75 242 ALA B CA 1
ATOM 5942 C C . ALA B 1 242 ? -1.731 19.859 2.934 1 94.75 242 ALA B C 1
ATOM 5944 O O . ALA B 1 242 ? -0.566 20.125 2.635 1 94.75 242 ALA B O 1
ATOM 5945 N N . TYR B 1 243 ? -2.117 18.75 3.531 1 95.38 243 TYR B N 1
ATOM 5946 C CA . TYR B 1 243 ? -1.206 17.609 3.617 1 95.38 243 TYR B CA 1
ATOM 5947 C C . TYR B 1 243 ? -0.684 17.219 2.238 1 95.38 243 TYR B C 1
ATOM 5949 O O . TYR B 1 243 ? -1.467 17 1.313 1 95.38 243 TYR B O 1
ATOM 5957 N N . PRO B 1 244 ? 0.589 17.109 2.049 1 94.12 244 PRO B N 1
ATOM 5958 C CA . PRO B 1 244 ? 1.197 17.016 0.72 1 94.12 244 PRO B CA 1
ATOM 5959 C C . PRO B 1 244 ? 0.815 15.727 -0.014 1 94.12 244 PRO B C 1
ATOM 5961 O O . PRO B 1 244 ? 0.844 15.688 -1.247 1 94.12 244 PRO B O 1
ATOM 5964 N N . ALA B 1 245 ? 0.478 14.688 0.668 1 94.69 245 ALA B N 1
ATOM 5965 C CA . ALA B 1 245 ? 0.194 13.398 0.048 1 94.69 245 ALA B CA 1
ATOM 5966 C C . ALA B 1 245 ? -0.955 13.508 -0.951 1 94.69 245 ALA B C 1
ATOM 5968 O O . ALA B 1 245 ? -0.993 12.781 -1.946 1 94.69 245 ALA B O 1
ATOM 5969 N N . TYR B 1 246 ? -1.937 14.453 -0.708 1 97.25 246 TYR B N 1
ATOM 5970 C CA . TYR B 1 246 ? -3.062 14.609 -1.62 1 97.25 246 TYR B CA 1
ATOM 5971 C C . TYR B 1 246 ? -2.592 15.078 -2.992 1 97.25 246 TYR B C 1
ATOM 5973 O O . TYR B 1 246 ? -2.949 14.492 -4.012 1 97.25 246 TYR B O 1
ATOM 5981 N N . VAL B 1 247 ? -1.756 16.094 -2.953 1 96.31 247 VAL B N 1
ATOM 5982 C CA . VAL B 1 247 ? -1.289 16.734 -4.18 1 96.31 247 VAL B CA 1
ATOM 5983 C C . VAL B 1 247 ? -0.285 15.82 -4.887 1 96.31 247 VAL B C 1
ATOM 5985 O O . VAL B 1 247 ? -0.43 15.531 -6.074 1 96.31 247 VAL B O 1
ATOM 5988 N N . ASP B 1 248 ? 0.694 15.32 -4.168 1 96 248 ASP B N 1
ATOM 5989 C CA . ASP B 1 248 ? 1.77 14.547 -4.77 1 96 248 ASP B CA 1
ATOM 5990 C C . ASP B 1 248 ? 1.234 13.25 -5.387 1 96 248 ASP B C 1
ATOM 5992 O O . ASP B 1 248 ? 1.687 12.836 -6.453 1 96 248 ASP B O 1
ATOM 5996 N N . SER B 1 249 ? 0.345 12.555 -4.711 1 96.44 249 SER B N 1
ATOM 5997 C CA . SER B 1 249 ? -0.218 11.336 -5.273 1 96.44 249 SER B CA 1
ATOM 5998 C C . SER B 1 249 ? -1.076 11.633 -6.5 1 96.44 249 SER B C 1
ATOM 6000 O O . SER B 1 249 ? -1.141 10.828 -7.43 1 96.44 249 SER B O 1
ATOM 6002 N N . SER B 1 250 ? -1.746 12.797 -6.547 1 96.88 250 SER B N 1
ATOM 6003 C CA . SER B 1 250 ? -2.484 13.211 -7.734 1 96.88 250 SER B CA 1
ATOM 6004 C C . SER B 1 250 ? -1.549 13.43 -8.922 1 96.88 250 SER B C 1
ATOM 6006 O O . SER B 1 250 ? -1.889 13.094 -10.055 1 96.88 250 SER B O 1
ATOM 6008 N N . VAL B 1 251 ? -0.407 14.039 -8.609 1 96.75 251 VAL B N 1
ATOM 6009 C CA . VAL B 1 251 ? 0.596 14.266 -9.641 1 96.75 251 VAL B CA 1
ATOM 6010 C C . VAL B 1 251 ? 1.085 12.93 -10.195 1 96.75 251 VAL B C 1
ATOM 6012 O O . VAL B 1 251 ? 1.111 12.727 -11.406 1 96.75 251 VAL B O 1
ATOM 6015 N N . ILE B 1 252 ? 1.402 12.008 -9.344 1 96.81 252 ILE B N 1
ATOM 6016 C CA . ILE B 1 252 ? 1.908 10.688 -9.719 1 96.81 252 ILE B CA 1
ATOM 6017 C C . ILE B 1 252 ? 0.878 9.969 -10.586 1 96.81 252 ILE B C 1
ATOM 6019 O O . ILE B 1 252 ? 1.235 9.312 -11.57 1 96.81 252 ILE B O 1
ATOM 6023 N N . MET B 1 253 ? -0.397 10.148 -10.266 1 96.81 253 MET B N 1
ATOM 6024 C CA . MET B 1 253 ? -1.476 9.461 -10.969 1 96.81 253 MET B CA 1
ATOM 6025 C C . MET B 1 253 ? -1.748 10.117 -12.32 1 96.81 253 MET B C 1
ATOM 6027 O O . MET B 1 253 ? -2.424 9.531 -13.172 1 96.81 253 MET B O 1
ATOM 6031 N N . GLY B 1 254 ? -1.241 11.328 -12.547 1 97.06 254 GLY B N 1
ATOM 6032 C CA . GLY B 1 254 ? -1.407 12.008 -13.82 1 97.06 254 GLY B CA 1
ATOM 6033 C C . GLY B 1 254 ? -2.635 12.898 -13.867 1 97.06 254 GLY B C 1
ATOM 6034 O O . GLY B 1 254 ? -3.156 13.188 -14.945 1 97.06 254 GLY B O 1
ATOM 6035 N N . GLN B 1 255 ? -3.059 13.359 -12.719 1 97.44 255 GLN B N 1
ATOM 6036 C CA . GLN B 1 255 ? -4.281 14.148 -12.633 1 97.44 255 GLN B CA 1
ATOM 6037 C C . GLN B 1 255 ? -3.988 15.633 -12.812 1 97.44 255 GLN B C 1
ATOM 6039 O O . GLN B 1 255 ? -4.91 16.453 -12.867 1 97.44 255 GLN B O 1
ATOM 6044 N N . THR B 1 256 ? -2.771 16.031 -12.953 1 97.06 256 THR B N 1
ATOM 6045 C CA . THR B 1 256 ? -2.418 17.453 -12.938 1 97.06 256 THR B CA 1
ATOM 6046 C C . THR B 1 256 ? -1.613 17.828 -14.18 1 97.06 256 THR B C 1
ATOM 6048 O O . THR B 1 256 ? -1.121 16.938 -14.891 1 97.06 256 THR B O 1
ATOM 6051 N N . GLY B 1 257 ? -1.573 19.125 -14.461 1 95.94 257 GLY B N 1
ATOM 6052 C CA . GLY B 1 257 ? -0.601 19.672 -15.398 1 95.94 257 GLY B CA 1
ATOM 6053 C C . GLY B 1 257 ? 0.736 19.984 -14.758 1 95.94 257 GLY B C 1
ATOM 6054 O O . GLY B 1 257 ? 1.127 19.344 -13.781 1 95.94 257 GLY B O 1
ATOM 6055 N N . GLU B 1 258 ? 1.417 20.938 -15.305 1 95.75 258 GLU B N 1
ATOM 6056 C CA . GLU B 1 258 ? 2.764 21.281 -14.859 1 95.75 258 GLU B CA 1
ATOM 6057 C C . GLU B 1 258 ? 2.725 22.125 -13.586 1 95.75 258 GLU B C 1
ATOM 6059 O O . GLU B 1 258 ? 1.718 22.766 -13.289 1 95.75 258 GLU B O 1
ATOM 6064 N N . PHE B 1 259 ? 3.834 22.047 -12.859 1 94.06 259 PHE B N 1
ATOM 6065 C CA . PHE B 1 259 ? 4.012 22.922 -11.703 1 94.06 259 PHE B CA 1
ATOM 6066 C C . PHE B 1 259 ? 4.312 24.344 -12.141 1 94.06 259 PHE B C 1
ATOM 6068 O O . PHE B 1 259 ? 5.219 24.578 -12.945 1 94.06 259 PHE B O 1
ATOM 6075 N N . GLN B 1 260 ? 3.537 25.25 -11.664 1 93.19 260 GLN B N 1
ATOM 6076 C CA . GLN B 1 260 ? 3.754 26.672 -11.93 1 93.19 260 GLN B CA 1
ATOM 6077 C C . GLN B 1 260 ? 4.605 27.312 -10.836 1 93.19 260 GLN B C 1
ATOM 6079 O O . GLN B 1 260 ? 4.117 27.578 -9.734 1 93.19 260 GLN B O 1
ATOM 6084 N N . LYS B 1 261 ? 5.801 27.719 -11.117 1 87.12 261 LYS B N 1
ATOM 6085 C CA . LYS B 1 261 ? 6.793 28.172 -10.148 1 87.12 261 LYS B CA 1
ATOM 6086 C C . LYS B 1 261 ? 6.406 29.531 -9.562 1 87.12 261 LYS B C 1
ATOM 6088 O O . LYS B 1 261 ? 6.672 29.797 -8.391 1 87.12 261 LYS B O 1
ATOM 6093 N N . ASP B 1 262 ? 5.738 30.297 -10.297 1 87.06 262 ASP B N 1
ATOM 6094 C CA . ASP B 1 262 ? 5.414 31.656 -9.875 1 87.06 262 ASP B CA 1
ATOM 6095 C C . ASP B 1 262 ? 4.367 31.656 -8.766 1 87.06 262 ASP B C 1
ATOM 6097 O O . ASP B 1 262 ? 4.453 32.469 -7.828 1 87.06 262 ASP B O 1
ATOM 6101 N N . VAL B 1 263 ? 3.428 30.688 -8.898 1 87.31 263 VAL B N 1
ATOM 6102 C CA . VAL B 1 263 ? 2.352 30.688 -7.91 1 87.31 263 VAL B CA 1
ATOM 6103 C C . VAL B 1 263 ? 2.482 29.469 -7.008 1 87.31 263 VAL B C 1
ATOM 6105 O O . VAL B 1 263 ? 1.721 29.312 -6.051 1 87.31 263 VAL B O 1
ATOM 6108 N N . LYS B 1 264 ? 3.436 28.5 -7.312 1 88.62 264 LYS B N 1
ATOM 6109 C CA . LYS B 1 264 ? 3.742 27.312 -6.52 1 88.62 264 LYS B CA 1
ATOM 6110 C C . LYS B 1 264 ? 2.537 26.375 -6.434 1 88.62 264 LYS B C 1
ATOM 6112 O O . LYS B 1 264 ? 2.168 25.938 -5.348 1 88.62 264 LYS B O 1
ATOM 6117 N N . LYS B 1 265 ? 1.913 26.203 -7.574 1 92.56 265 LYS B N 1
ATOM 6118 C CA . LYS B 1 265 ? 0.736 25.344 -7.723 1 92.56 265 LYS B CA 1
ATOM 6119 C C . LYS B 1 265 ? 0.859 24.453 -8.945 1 92.56 265 LYS B C 1
ATOM 6121 O O . LYS B 1 265 ? 1.522 24.812 -9.922 1 92.56 265 LYS B O 1
ATOM 6126 N N . TYR B 1 266 ? 0.308 23.297 -8.867 1 95.69 266 TYR B N 1
ATOM 6127 C CA . TYR B 1 266 ? 0.154 22.484 -10.062 1 95.69 266 TYR B CA 1
ATOM 6128 C C . TYR B 1 266 ? -1.062 22.922 -10.875 1 95.69 266 TYR B C 1
ATOM 6130 O O . TYR B 1 266 ? -2.109 23.234 -10.305 1 95.69 266 TYR B O 1
ATOM 6138 N N . GLU B 1 267 ? -0.89 22.922 -12.164 1 95.38 267 GLU B N 1
ATOM 6139 C CA . GLU B 1 267 ? -2.021 23.156 -13.055 1 95.38 267 GLU B CA 1
ATOM 6140 C C . GLU B 1 267 ? -3.113 22.109 -12.859 1 95.38 267 GLU B C 1
ATOM 6142 O O . GLU B 1 267 ? -2.818 20.953 -12.547 1 95.38 267 GLU B O 1
ATOM 6147 N N . THR B 1 268 ? -4.363 22.5 -12.953 1 95 268 THR B N 1
ATOM 6148 C CA . THR B 1 268 ? -5.555 21.656 -13 1 95 268 THR B CA 1
ATOM 6149 C C . THR B 1 268 ? -6.02 21.297 -11.594 1 95 268 THR B C 1
ATOM 6151 O O . THR B 1 268 ? -7.102 20.734 -11.414 1 95 268 THR B O 1
ATOM 6154 N N . ILE B 1 269 ? -5.227 21.594 -10.539 1 96.56 269 ILE B N 1
ATOM 6155 C CA . ILE B 1 269 ? -5.695 21.406 -9.172 1 96.56 269 ILE B CA 1
ATOM 6156 C C . ILE B 1 269 ? -6.414 22.672 -8.703 1 96.56 269 ILE B C 1
ATOM 6158 O O . ILE B 1 269 ? -5.93 23.781 -8.906 1 96.56 269 ILE B O 1
ATOM 6162 N N . GLU B 1 270 ? -7.602 22.531 -8.188 1 97.69 270 GLU B N 1
ATOM 6163 C CA . GLU B 1 270 ? -8.305 23.625 -7.527 1 97.69 270 GLU B CA 1
ATOM 6164 C C . GLU B 1 270 ? -7.883 23.766 -6.07 1 97.69 270 GLU B C 1
ATOM 6166 O O . GLU B 1 270 ? -8.18 22.891 -5.25 1 97.69 270 GLU B O 1
ATOM 6171 N N . TYR B 1 271 ? -7.188 24.828 -5.773 1 97 271 TYR B N 1
ATOM 6172 C CA . TYR B 1 271 ? -6.75 25.094 -4.406 1 97 271 TYR B CA 1
ATOM 6173 C C . TYR B 1 271 ? -7.781 25.906 -3.645 1 97 271 TYR B C 1
ATOM 6175 O O . TYR B 1 271 ? -8.039 27.062 -3.99 1 97 271 TYR B O 1
ATOM 6183 N N . MET B 1 272 ? -8.344 25.312 -2.641 1 98.31 272 MET B N 1
ATOM 6184 C CA . MET B 1 272 ? -9.32 26 -1.798 1 98.31 272 MET B CA 1
ATOM 6185 C C . MET B 1 272 ? -8.641 26.734 -0.649 1 98.31 272 MET B C 1
ATOM 6187 O O . MET B 1 272 ? -8.18 26.109 0.305 1 98.31 272 MET B O 1
ATOM 6191 N N . GLU B 1 273 ? -8.672 27.984 -0.684 1 96.75 273 GLU B N 1
ATOM 6192 C CA . GLU B 1 273 ? -7.922 28.781 0.276 1 96.75 273 GLU B CA 1
ATOM 6193 C C . GLU B 1 273 ? -8.531 28.688 1.672 1 96.75 273 GLU B C 1
ATOM 6195 O O . GLU B 1 273 ? -9.727 28.953 1.854 1 96.75 273 GLU B O 1
ATOM 6200 N N . CYS B 1 274 ? -7.766 28.281 2.586 1 97.62 274 CYS B N 1
ATOM 6201 C CA . CYS B 1 274 ? -8.117 28.234 4 1 97.62 274 CYS B CA 1
ATOM 6202 C C . CYS B 1 274 ? -7.18 29.094 4.832 1 97.62 274 CYS B C 1
ATOM 6204 O O . CYS B 1 274 ? -6.113 28.625 5.254 1 97.62 274 CYS B O 1
ATOM 6206 N N . THR B 1 275 ? -7.602 30.266 5.168 1 95.62 275 THR B N 1
ATOM 6207 C CA . THR B 1 275 ? -6.793 31.297 5.824 1 95.62 275 THR B CA 1
ATOM 6208 C C . THR B 1 275 ? -7.469 31.781 7.102 1 95.62 275 THR B C 1
ATOM 6210 O O . THR B 1 275 ? -8.633 31.453 7.359 1 95.62 275 THR B O 1
ATOM 6213 N N . PRO B 1 276 ? -6.684 32.5 7.887 1 96.06 276 PRO B N 1
ATOM 6214 C CA . PRO B 1 276 ? -7.309 33.094 9.078 1 96.06 276 PRO B CA 1
ATOM 6215 C C . PRO B 1 276 ? -8.523 33.938 8.742 1 96.06 276 PRO B C 1
ATOM 6217 O O . PRO B 1 276 ? -9.492 33.969 9.5 1 96.06 276 PRO B O 1
ATOM 6220 N N . GLU B 1 277 ? -8.578 34.594 7.625 1 95.94 277 GLU B N 1
ATOM 6221 C CA . GLU B 1 277 ? -9.617 35.562 7.234 1 95.94 277 GLU B CA 1
ATOM 6222 C C . GLU B 1 277 ? -10.945 34.844 6.973 1 95.94 277 GLU B C 1
ATOM 6224 O O . GLU B 1 277 ? -12.008 35.438 7.055 1 95.94 277 GLU B O 1
ATOM 6229 N N . ASN B 1 278 ? -10.883 33.562 6.66 1 97 278 ASN B N 1
ATOM 6230 C CA . ASN B 1 278 ? -12.117 32.844 6.402 1 97 278 ASN B CA 1
ATOM 6231 C C . ASN B 1 278 ? -12.297 31.688 7.387 1 97 278 ASN B C 1
ATOM 6233 O O . ASN B 1 278 ? -12.898 30.656 7.051 1 97 278 ASN B O 1
ATOM 6237 N N . ASP B 1 279 ? -11.656 31.812 8.5 1 95.38 279 ASP B N 1
ATOM 6238 C CA . ASP B 1 279 ? -11.742 30.828 9.586 1 95.38 279 ASP B CA 1
ATOM 6239 C C . ASP B 1 279 ? -11.312 29.438 9.109 1 95.38 279 ASP B C 1
ATOM 6241 O O . ASP B 1 279 ? -11.891 28.438 9.516 1 95.38 279 ASP B O 1
ATOM 6245 N N . PHE B 1 280 ? -10.438 29.406 8.141 1 97.56 280 PHE B N 1
ATOM 6246 C CA . PHE B 1 280 ? -9.781 28.219 7.605 1 97.56 280 PHE B CA 1
ATOM 6247 C C . PHE B 1 280 ? -10.797 27.281 6.953 1 97.56 280 PHE B C 1
ATOM 6249 O O . PHE B 1 280 ? -10.656 26.062 7.008 1 97.56 280 PHE B O 1
ATOM 6256 N N . PHE B 1 281 ? -11.883 27.781 6.457 1 98.38 281 PHE B N 1
ATOM 6257 C CA . PHE B 1 281 ? -12.859 27.094 5.613 1 98.38 281 PHE B CA 1
ATOM 6258 C C . PHE B 1 281 ? -13.047 27.844 4.297 1 98.38 281 PHE B C 1
ATOM 6260 O O . PHE B 1 281 ? -13.25 29.047 4.281 1 98.38 281 PHE B O 1
ATOM 6267 N N . PRO B 1 282 ? -12.977 27.141 3.191 1 98.31 282 PRO B N 1
ATOM 6268 C CA . PRO B 1 282 ? -12.977 27.844 1.902 1 98.31 282 PRO B CA 1
ATOM 6269 C C . PRO B 1 282 ? -14.328 28.469 1.582 1 98.31 282 PRO B C 1
ATOM 6271 O O . PRO B 1 282 ? -15.375 27.938 1.964 1 98.31 282 PRO B O 1
ATOM 6274 N N . ASP B 1 283 ? -14.312 29.609 0.911 1 98.12 283 ASP B N 1
ATOM 6275 C CA . ASP B 1 283 ? -15.508 30.156 0.284 1 98.12 283 ASP B CA 1
ATOM 6276 C C . ASP B 1 283 ? -15.922 29.328 -0.927 1 98.12 283 ASP B C 1
ATOM 6278 O O . ASP B 1 283 ? -15.438 29.547 -2.037 1 98.12 283 ASP B O 1
ATOM 6282 N N . LEU B 1 284 ? -16.844 28.469 -0.722 1 98.25 284 LEU B N 1
ATOM 6283 C CA . LEU B 1 284 ? -17.234 27.484 -1.722 1 98.25 284 LEU B CA 1
ATOM 6284 C C . LEU B 1 284 ? -17.844 28.156 -2.947 1 98.25 284 LEU B C 1
ATOM 6286 O O . LEU B 1 284 ? -17.891 27.562 -4.027 1 98.25 284 LEU B O 1
ATOM 6290 N N . SER B 1 285 ? -18.312 29.375 -2.82 1 96.56 285 SER B N 1
ATOM 6291 C CA . SER B 1 285 ? -18.859 30.109 -3.955 1 96.56 285 SER B CA 1
ATOM 6292 C C . SER B 1 285 ? -17.781 30.469 -4.961 1 96.56 285 SER B C 1
ATOM 6294 O O . SER B 1 285 ? -18.078 30.75 -6.129 1 96.56 285 SER B O 1
ATOM 6296 N N . LYS B 1 286 ? -16.562 30.406 -4.539 1 96.69 286 LYS B N 1
ATOM 6297 C CA . LYS B 1 286 ? -15.438 30.766 -5.398 1 96.69 286 LYS B CA 1
ATOM 6298 C C . LYS B 1 286 ? -14.695 29.531 -5.895 1 96.69 286 LYS B C 1
ATOM 6300 O O . LYS B 1 286 ? -13.703 29.641 -6.613 1 96.69 286 LYS B O 1
ATOM 6305 N N . VAL B 1 287 ? -15.133 28.406 -5.492 1 97.44 287 VAL B N 1
ATOM 6306 C CA . VAL B 1 287 ? -14.469 27.156 -5.836 1 97.44 287 VAL B CA 1
ATOM 6307 C C . VAL B 1 287 ? -15.125 26.547 -7.074 1 97.44 287 VAL B C 1
ATOM 6309 O O . VAL B 1 287 ? -16.344 26.406 -7.121 1 97.44 287 VAL B O 1
ATOM 6312 N N . SER B 1 288 ? -14.336 26.234 -8.07 1 97.38 288 SER B N 1
ATOM 6313 C CA . SER B 1 288 ? -14.844 25.562 -9.258 1 97.38 288 SER B CA 1
ATOM 6314 C C . SER B 1 288 ? -15.141 24.094 -8.977 1 97.38 288 SER B C 1
ATOM 6316 O O . SER B 1 288 ? -14.516 23.469 -8.109 1 97.38 288 SER B O 1
ATOM 6318 N N . ARG B 1 289 ? -16.062 23.547 -9.734 1 97.62 289 ARG B N 1
ATOM 6319 C CA . ARG B 1 289 ? -16.375 22.125 -9.594 1 97.62 289 ARG B CA 1
ATOM 6320 C C . ARG B 1 289 ? -15.172 21.266 -9.977 1 97.62 289 ARG B C 1
ATOM 6322 O O . ARG B 1 289 ? -14.516 21.516 -10.984 1 97.62 289 ARG B O 1
ATOM 6329 N N . THR B 1 290 ? -14.891 20.328 -9.203 1 98.62 290 THR B N 1
ATOM 6330 C CA . THR B 1 290 ? -13.961 19.25 -9.516 1 98.62 290 THR B CA 1
ATOM 6331 C C . THR B 1 290 ? -14.609 17.891 -9.25 1 98.62 290 THR B C 1
ATOM 6333 O O . THR B 1 290 ? -15.633 17.812 -8.578 1 98.62 290 THR B O 1
ATOM 6336 N N . ASP B 1 291 ? -14.086 16.875 -9.82 1 98.75 291 ASP B N 1
ATOM 6337 C CA . ASP B 1 291 ? -14.602 15.523 -9.602 1 98.75 291 ASP B CA 1
ATOM 6338 C C . ASP B 1 291 ? -14.414 15.086 -8.156 1 98.75 291 ASP B C 1
ATOM 6340 O O . ASP B 1 291 ? -15.312 14.492 -7.551 1 98.75 291 ASP B O 1
ATOM 6344 N N . VAL B 1 292 ? -13.234 15.328 -7.605 1 98.81 292 VAL B N 1
ATOM 6345 C CA . VAL B 1 292 ? -12.852 14.859 -6.277 1 98.81 292 VAL B CA 1
ATOM 6346 C C . VAL B 1 292 ? -12.43 16.047 -5.41 1 98.81 292 VAL B C 1
ATOM 6348 O O . VAL B 1 292 ? -11.758 16.969 -5.887 1 98.81 292 VAL B O 1
ATOM 6351 N N . ILE B 1 293 ? -12.852 16.062 -4.164 1 98.88 293 ILE B N 1
ATOM 6352 C CA . ILE B 1 293 ? -12.477 17.094 -3.193 1 98.88 293 ILE B CA 1
ATOM 6353 C C . ILE B 1 293 ? -11.812 16.438 -1.984 1 98.88 293 ILE B C 1
ATOM 6355 O O . ILE B 1 293 ? -12.461 15.734 -1.21 1 98.88 293 ILE B O 1
ATOM 6359 N N . PHE B 1 294 ? -10.516 16.688 -1.821 1 98.81 294 PHE B N 1
ATOM 6360 C CA . PHE B 1 294 ? -9.852 16.266 -0.593 1 98.81 294 PHE B CA 1
ATOM 6361 C C . PHE B 1 294 ? -10.102 17.281 0.523 1 98.81 294 PHE B C 1
ATOM 6363 O O . PHE B 1 294 ? -9.883 18.469 0.344 1 98.81 294 PHE B O 1
ATOM 6370 N N . PHE B 1 295 ? -10.555 16.812 1.637 1 98.88 295 PHE B N 1
ATOM 6371 C CA . PHE B 1 295 ? -10.844 17.672 2.773 1 98.88 295 PHE B CA 1
ATOM 6372 C C . PHE B 1 295 ? -10.453 17 4.082 1 98.88 295 PHE B C 1
ATOM 6374 O O . PHE B 1 295 ? -10.938 15.906 4.398 1 98.88 295 PHE B O 1
ATOM 6381 N N . CYS B 1 296 ? -9.539 17.594 4.742 1 98.69 296 CYS B N 1
ATOM 6382 C CA . CYS B 1 296 ? -9.031 17.078 6.008 1 98.69 296 CYS B CA 1
ATOM 6383 C C . CYS B 1 296 ? -9.539 17.906 7.18 1 98.69 296 CYS B C 1
ATOM 6385 O O . CYS B 1 296 ? -9.305 19.109 7.234 1 98.69 296 CYS B O 1
ATOM 6387 N N . SER B 1 297 ? -10.203 17.297 8.078 1 98.44 297 SER B N 1
ATOM 6388 C CA . SER B 1 297 ? -10.727 17.953 9.273 1 98.44 297 SER B CA 1
ATOM 6389 C C . SER B 1 297 ? -10.805 16.984 10.453 1 98.44 297 SER B C 1
ATOM 6391 O O . SER B 1 297 ? -11.469 15.953 10.367 1 98.44 297 SER B O 1
ATOM 6393 N N . PRO B 1 298 ? -10.219 17.281 11.625 1 97.94 298 PRO B N 1
ATOM 6394 C CA . PRO B 1 298 ? -9.328 18.422 11.836 1 97.94 298 PRO B CA 1
ATOM 6395 C C . PRO B 1 298 ? -8.156 18.453 10.852 1 97.94 298 PRO B C 1
ATOM 6397 O O . PRO B 1 298 ? -7.691 17.406 10.414 1 97.94 298 PRO B O 1
ATOM 6400 N N . ASN B 1 299 ? -7.656 19.641 10.57 1 98.12 299 ASN B N 1
ATOM 6401 C CA . ASN B 1 299 ? -6.812 19.844 9.391 1 98.12 299 ASN B CA 1
ATOM 6402 C C . ASN B 1 299 ? -5.332 19.797 9.75 1 98.12 299 ASN B C 1
ATOM 6404 O O . ASN B 1 299 ? -4.918 20.344 10.773 1 98.12 299 ASN B O 1
ATOM 6408 N N . ASN B 1 300 ? -4.551 19.047 9.117 1 97.38 300 ASN B N 1
ATOM 6409 C CA . ASN B 1 300 ? -3.109 19.203 8.969 1 97.38 300 ASN B CA 1
ATOM 6410 C C . ASN B 1 300 ? -2.756 20.047 7.742 1 97.38 300 ASN B C 1
ATOM 6412 O O . ASN B 1 300 ? -3.035 19.641 6.609 1 97.38 300 ASN B O 1
ATOM 6416 N N . PRO B 1 301 ? -2.262 21.203 7.902 1 97.31 301 PRO B N 1
ATOM 6417 C CA . PRO B 1 301 ? -1.367 21.562 9.008 1 97.31 301 PRO B CA 1
ATOM 6418 C C . PRO B 1 301 ? -1.994 22.562 9.969 1 97.31 301 PRO B C 1
ATOM 6420 O O . PRO B 1 301 ? -1.45 22.812 11.047 1 97.31 301 PRO B O 1
ATOM 6423 N N . THR B 1 302 ? -3.104 23.141 9.734 1 97.81 302 THR B N 1
ATOM 6424 C CA . THR B 1 302 ? -3.555 24.359 10.406 1 97.81 302 THR B CA 1
ATOM 6425 C C . THR B 1 302 ? -4.062 24.047 11.812 1 97.81 302 THR B C 1
ATOM 6427 O O . THR B 1 302 ? -4.156 24.938 12.656 1 97.81 302 THR B O 1
ATOM 6430 N N . GLY B 1 303 ? -4.496 22.828 11.961 1 97.19 303 GLY B N 1
ATOM 6431 C CA . GLY B 1 303 ? -5.027 22.406 13.25 1 97.19 303 GLY B CA 1
ATOM 6432 C C . GLY B 1 303 ? -6.496 22.766 13.422 1 97.19 303 GLY B C 1
ATOM 6433 O O . GLY B 1 303 ? -7.09 22.453 14.461 1 97.19 303 GLY B O 1
ATOM 6434 N N . TYR B 1 304 ? -7.152 23.328 12.469 1 96.5 304 TYR B N 1
ATOM 6435 C CA . TYR B 1 304 ? -8.555 23.734 12.57 1 96.5 304 TYR B CA 1
ATOM 6436 C C . TYR B 1 304 ? -9.477 22.578 12.188 1 96.5 304 TYR B C 1
ATOM 6438 O O . TYR B 1 304 ? -9.133 21.75 11.336 1 96.5 304 TYR B O 1
ATOM 6446 N N . ALA B 1 305 ? -10.609 22.547 12.812 1 97.69 305 ALA B N 1
ATOM 6447 C CA . ALA B 1 305 ? -11.672 21.609 12.453 1 97.69 305 ALA B CA 1
ATOM 6448 C C . ALA B 1 305 ? -12.898 22.344 11.914 1 97.69 305 ALA B C 1
ATOM 6450 O O . ALA B 1 305 ? -13.273 23.391 12.43 1 97.69 305 ALA B O 1
ATOM 6451 N N . ALA B 1 306 ? -13.461 21.812 10.891 1 98.12 306 ALA B N 1
ATOM 6452 C CA . ALA B 1 306 ? -14.68 22.391 10.32 1 98.12 306 ALA B CA 1
ATOM 6453 C C . ALA B 1 306 ? -15.875 22.141 11.227 1 98.12 306 ALA B C 1
ATOM 6455 O O . ALA B 1 306 ? -16 21.047 11.805 1 98.12 306 ALA B O 1
ATOM 6456 N N . SER B 1 307 ? -16.75 23.109 11.367 1 97.12 307 SER B N 1
ATOM 6457 C CA . SER B 1 307 ? -17.984 22.969 12.133 1 97.12 307 SER B CA 1
ATOM 6458 C C . SER B 1 307 ? -19 22.125 11.383 1 97.12 307 SER B C 1
ATOM 6460 O O . SER B 1 307 ? -18.828 21.844 10.195 1 97.12 307 SER B O 1
ATOM 6462 N N . ARG B 1 308 ? -20.047 21.734 12.094 1 97.69 308 ARG B N 1
ATOM 6463 C CA . ARG B 1 308 ? -21.141 20.984 11.477 1 97.69 308 ARG B CA 1
ATOM 6464 C C . ARG B 1 308 ? -21.75 21.781 10.32 1 97.69 308 ARG B C 1
ATOM 6466 O O . ARG B 1 308 ? -22.047 21.219 9.266 1 97.69 308 ARG B O 1
ATOM 6473 N N . ASP B 1 309 ? -21.953 23.078 10.531 1 97.5 309 ASP B N 1
ATOM 6474 C CA . ASP B 1 309 ? -22.516 23.922 9.492 1 97.5 309 ASP B CA 1
ATOM 6475 C C . ASP B 1 309 ? -21.609 23.984 8.266 1 97.5 309 ASP B C 1
ATOM 6477 O O . ASP B 1 309 ? -22.078 23.891 7.133 1 97.5 309 ASP B O 1
ATOM 6481 N N . GLN B 1 310 ? -20.391 24.141 8.477 1 98.25 310 GLN B N 1
ATOM 6482 C CA . GLN B 1 310 ? -19.422 24.203 7.395 1 98.25 310 GLN B CA 1
ATOM 6483 C C . GLN B 1 310 ? -19.391 22.891 6.609 1 98.25 310 GLN B C 1
ATOM 6485 O O . GLN B 1 310 ? -19.406 22.906 5.375 1 98.25 310 GLN B O 1
ATOM 6490 N N . LEU B 1 311 ? -19.375 21.75 7.293 1 98.75 311 LEU B N 1
ATOM 6491 C CA . LEU B 1 311 ? -19.359 20.469 6.613 1 98.75 311 LEU B CA 1
ATOM 6492 C C . LEU B 1 311 ? -20.672 20.219 5.879 1 98.75 311 LEU B C 1
ATOM 6494 O O . LEU B 1 311 ? -20.688 19.594 4.824 1 98.75 311 LEU B O 1
ATOM 6498 N N . SER B 1 312 ? -21.766 20.734 6.477 1 98.38 312 SER B N 1
ATOM 6499 C CA . SER B 1 312 ? -23.031 20.672 5.762 1 98.38 312 SER B CA 1
ATOM 6500 C C . SER B 1 312 ? -22.969 21.422 4.434 1 98.38 312 SER B C 1
ATOM 6502 O O . SER B 1 312 ? -23.484 20.938 3.424 1 98.38 312 SER B O 1
ATOM 6504 N N . GLN B 1 313 ? -22.344 22.562 4.414 1 98.5 313 GLN B N 1
ATOM 6505 C CA . GLN B 1 313 ? -22.141 23.328 3.184 1 98.5 313 GLN B CA 1
ATOM 6506 C C . GLN B 1 313 ? -21.281 22.547 2.188 1 98.5 313 GLN B C 1
ATOM 6508 O O . GLN B 1 313 ? -21.578 22.547 0.989 1 98.5 313 GLN B O 1
ATOM 6513 N N . LEU B 1 314 ? -20.266 21.906 2.699 1 98.81 314 LEU B N 1
ATOM 6514 C CA . LEU B 1 314 ? -19.375 21.125 1.843 1 98.81 314 LEU B CA 1
ATOM 6515 C C . LEU B 1 314 ? -20.109 19.969 1.186 1 98.81 314 LEU B C 1
ATOM 6517 O O . LEU B 1 314 ? -19.969 19.734 -0.016 1 98.81 314 LEU B O 1
ATOM 6521 N N . VAL B 1 315 ? -20.891 19.219 1.985 1 98.62 315 VAL B N 1
ATOM 6522 C CA . VAL B 1 315 ? -21.656 18.094 1.474 1 98.62 315 VAL B CA 1
ATOM 6523 C C . VAL B 1 315 ? -22.672 18.578 0.442 1 98.62 315 VAL B C 1
ATOM 6525 O O . VAL B 1 315 ? -22.828 17.969 -0.62 1 98.62 315 VAL B O 1
ATOM 6528 N N . LYS B 1 316 ? -23.328 19.688 0.759 1 97.69 316 LYS B N 1
ATOM 6529 C CA . LYS B 1 316 ? -24.281 20.281 -0.18 1 97.69 316 LYS B CA 1
ATOM 6530 C C . LYS B 1 316 ? -23.594 20.688 -1.477 1 97.69 316 LYS B C 1
ATOM 6532 O O . LYS B 1 316 ? -24.109 20.438 -2.568 1 97.69 316 LYS B O 1
ATOM 6537 N N . PHE B 1 317 ? -22.484 21.344 -1.428 1 98.44 317 PHE B N 1
ATOM 6538 C CA . PHE B 1 317 ? -21.703 21.766 -2.58 1 98.44 317 PHE B CA 1
ATOM 6539 C C . PHE B 1 317 ? -21.328 20.562 -3.445 1 98.44 317 PHE B C 1
ATOM 6541 O O . PHE B 1 317 ? -21.469 20.609 -4.668 1 98.44 317 PHE B O 1
ATOM 6548 N N . ALA B 1 318 ? -20.828 19.469 -2.773 1 98.69 318 ALA B N 1
ATOM 6549 C CA . ALA B 1 318 ? -20.469 18.25 -3.494 1 98.69 318 ALA B CA 1
ATOM 6550 C C . ALA B 1 318 ? -21.672 17.625 -4.18 1 98.69 318 ALA B C 1
ATOM 6552 O O . ALA B 1 318 ? -21.594 17.188 -5.328 1 98.69 318 ALA B O 1
ATOM 6553 N N . LYS B 1 319 ? -22.766 17.594 -3.461 1 95.5 319 LYS B N 1
ATOM 6554 C CA . LYS B 1 319 ? -24 17.016 -4.008 1 95.5 319 LYS B CA 1
ATOM 6555 C C . LYS B 1 319 ? -24.484 17.797 -5.211 1 95.5 319 LYS B C 1
ATOM 6557 O O . LYS B 1 319 ? -24.828 17.219 -6.25 1 95.5 319 LYS B O 1
ATOM 6562 N N . ASN B 1 320 ? -24.516 19.125 -5.062 1 95.88 320 ASN B N 1
ATOM 6563 C CA . ASN B 1 320 ? -24.969 20 -6.137 1 95.88 320 ASN B CA 1
ATOM 6564 C C . ASN B 1 320 ? -24.078 19.891 -7.371 1 95.88 320 ASN B C 1
ATOM 6566 O O . ASN B 1 320 ? -24.562 20.016 -8.5 1 95.88 320 ASN B O 1
ATOM 6570 N N . ASN B 1 321 ? -22.828 19.656 -7.172 1 96.75 321 ASN B N 1
ATOM 6571 C CA . ASN B 1 321 ? -21.875 19.656 -8.273 1 96.75 321 ASN B CA 1
ATOM 6572 C C . ASN B 1 321 ? -21.578 18.234 -8.742 1 96.75 321 ASN B C 1
ATOM 6574 O O . ASN B 1 321 ? -20.922 18.047 -9.773 1 96.75 321 ASN B O 1
ATOM 6578 N N . GLY B 1 322 ? -22.062 17.219 -8.016 1 97.25 322 GLY B N 1
ATOM 6579 C CA . GLY B 1 322 ? -21.797 15.836 -8.367 1 97.25 322 GLY B CA 1
ATOM 6580 C C . GLY B 1 322 ? -20.375 15.414 -8.094 1 97.25 322 GLY B C 1
ATOM 6581 O O . GLY B 1 322 ? -19.781 14.648 -8.859 1 97.25 322 GLY B O 1
ATOM 6582 N N . SER B 1 323 ? -19.75 15.984 -7.07 1 98.75 323 SER B N 1
ATOM 6583 C CA . SER B 1 323 ? -18.375 15.672 -6.703 1 98.75 323 SER B CA 1
ATOM 6584 C C . SER B 1 323 ? -18.312 14.586 -5.637 1 98.75 323 SER B C 1
ATOM 6586 O O . SER B 1 323 ? -19.312 14.289 -4.988 1 98.75 323 SER B O 1
ATOM 6588 N N . ILE B 1 324 ? -17.203 13.945 -5.484 1 98.88 324 ILE B N 1
ATOM 6589 C CA . ILE B 1 324 ? -16.953 13.008 -4.391 1 98.88 324 ILE B CA 1
ATOM 6590 C C . ILE B 1 324 ? -15.945 13.625 -3.414 1 98.88 324 ILE B C 1
ATOM 6592 O O . ILE B 1 324 ? -14.867 14.07 -3.816 1 98.88 324 ILE B O 1
ATOM 6596 N N . ILE B 1 325 ? -16.312 13.68 -2.16 1 98.94 325 ILE B N 1
ATOM 6597 C CA . ILE B 1 325 ? -15.43 14.164 -1.1 1 98.94 325 ILE B CA 1
ATOM 6598 C C . ILE B 1 325 ? -14.586 13.008 -0.567 1 98.94 325 ILE B C 1
ATOM 6600 O O . ILE B 1 325 ? -15.109 11.945 -0.234 1 98.94 325 ILE B O 1
ATOM 6604 N N . VAL B 1 326 ? -13.32 13.148 -0.578 1 98.94 326 VAL B N 1
ATOM 6605 C CA . VAL B 1 326 ? -12.422 12.289 0.186 1 98.94 326 VAL B CA 1
ATOM 6606 C C . VAL B 1 326 ? -12.062 12.969 1.508 1 98.94 326 VAL B C 1
ATOM 6608 O O . VAL B 1 326 ? -11.219 13.867 1.542 1 98.94 326 VAL B O 1
ATOM 6611 N N . TYR B 1 327 ? -12.688 12.531 2.547 1 98.88 327 TYR B N 1
ATOM 6612 C CA . TYR B 1 327 ? -12.602 13.156 3.863 1 98.88 327 TYR B CA 1
ATOM 6613 C C . TYR B 1 327 ? -11.562 12.453 4.734 1 98.88 327 TYR B C 1
ATOM 6615 O O . TYR B 1 327 ? -11.703 11.266 5.035 1 98.88 327 TYR B O 1
ATOM 6623 N N . ASP B 1 328 ? -10.523 13.141 5.102 1 98.75 328 ASP B N 1
ATOM 6624 C CA . ASP B 1 328 ? -9.461 12.633 5.965 1 98.75 328 ASP B CA 1
ATOM 6625 C C . ASP B 1 328 ? -9.711 13 7.422 1 98.75 328 ASP B C 1
ATOM 6627 O O . ASP B 1 328 ? -9.602 14.172 7.805 1 98.75 328 ASP B O 1
ATOM 6631 N N . SER B 1 329 ? -9.977 12.016 8.227 1 98.56 329 SER B N 1
ATOM 6632 C CA . SER B 1 329 ? -10.344 12.234 9.617 1 98.56 329 SER B CA 1
ATOM 6633 C C . SER B 1 329 ? -9.258 11.719 10.562 1 98.56 329 SER B C 1
ATOM 6635 O O . SER B 1 329 ? -9.555 11.25 11.656 1 98.56 329 SER B O 1
ATOM 6637 N N . ALA B 1 330 ? -8.016 11.797 10.172 1 97.81 330 ALA B N 1
ATOM 6638 C CA . ALA B 1 330 ? -6.883 11.234 10.898 1 97.81 330 ALA B CA 1
ATOM 6639 C C . ALA B 1 330 ? -6.812 11.789 12.32 1 97.81 330 ALA B C 1
ATOM 6641 O O . ALA B 1 330 ? -6.254 11.148 13.211 1 97.81 330 ALA B O 1
ATOM 6642 N N . TYR B 1 331 ? -7.414 12.938 12.586 1 98.12 331 TYR B N 1
ATOM 6643 C CA . TYR B 1 331 ? -7.258 13.602 13.875 1 98.12 331 TYR B CA 1
ATOM 6644 C C . TYR B 1 331 ? -8.602 13.727 14.594 1 98.12 331 TYR B C 1
ATOM 6646 O O . TYR B 1 331 ? -8.719 14.469 15.57 1 98.12 331 TYR B O 1
ATOM 6654 N N . ALA B 1 332 ? -9.586 13 14.18 1 97.81 332 ALA B N 1
ATOM 6655 C CA . ALA B 1 332 ? -10.953 13.156 14.664 1 97.81 332 ALA B CA 1
ATOM 6656 C C . ALA B 1 332 ? -11.031 12.938 16.172 1 97.81 332 ALA B C 1
ATOM 6658 O O . ALA B 1 332 ? -11.852 13.562 16.844 1 97.81 332 ALA B O 1
ATOM 6659 N N . MET B 1 333 ? -10.18 12.148 16.719 1 96.5 333 MET B N 1
ATOM 6660 C CA . MET B 1 333 ? -10.227 11.828 18.141 1 96.5 333 MET B CA 1
ATOM 6661 C C . MET B 1 333 ? -9.867 13.047 18.984 1 96.5 333 MET B C 1
ATOM 6663 O O . MET B 1 333 ? -10.18 13.094 20.188 1 96.5 333 MET B O 1
ATOM 6667 N N . TYR B 1 334 ? -9.258 13.992 18.422 1 97.69 334 TYR B N 1
ATOM 6668 C CA . TYR B 1 334 ? -8.805 15.172 19.156 1 97.69 334 TYR B CA 1
ATOM 6669 C C . TYR B 1 334 ? -9.867 16.266 19.141 1 97.69 334 TYR B C 1
ATOM 6671 O O . TYR B 1 334 ? -9.773 17.25 19.875 1 97.69 334 TYR B O 1
ATOM 6679 N N . ALA B 1 335 ? -10.844 16.078 18.266 1 96.44 335 ALA B N 1
ATOM 6680 C CA . ALA B 1 335 ? -11.875 17.094 18.125 1 96.44 335 ALA B CA 1
ATOM 6681 C C . ALA B 1 335 ? -12.586 17.359 19.453 1 96.44 335 ALA B C 1
ATOM 6683 O O . ALA B 1 335 ? -12.836 16.422 20.219 1 96.44 335 ALA B O 1
ATOM 6684 N N . SER B 1 336 ? -12.891 18.531 19.672 1 92.38 336 SER B N 1
ATOM 6685 C CA . SER B 1 336 ? -13.555 18.938 20.906 1 92.38 336 SER B CA 1
ATOM 6686 C C . SER B 1 336 ? -15 19.359 20.641 1 92.38 336 SER B C 1
ATOM 6688 O O . SER B 1 336 ? -15.391 19.562 19.5 1 92.38 336 SER B O 1
ATOM 6690 N N . ASP B 1 337 ? -15.727 19.359 21.672 1 90.88 337 ASP B N 1
ATOM 6691 C CA . ASP B 1 337 ? -17.094 19.891 21.656 1 90.88 337 ASP B CA 1
ATOM 6692 C C . ASP B 1 337 ? -17.953 19.172 20.625 1 90.88 337 ASP B C 1
ATOM 6694 O O . ASP B 1 337 ? -17.922 17.938 20.531 1 90.88 337 ASP B O 1
ATOM 6698 N N . ASP B 1 338 ? -18.703 19.922 19.875 1 91.5 338 ASP B N 1
ATOM 6699 C CA . ASP B 1 338 ? -19.672 19.328 18.953 1 91.5 338 ASP B CA 1
ATOM 6700 C C . ASP B 1 338 ? -19.094 19.266 17.531 1 91.5 338 ASP B C 1
ATOM 6702 O O . ASP B 1 338 ? -19.844 19.062 16.562 1 91.5 338 ASP B O 1
ATOM 6706 N N . THR B 1 339 ? -17.781 19.375 17.469 1 94.88 339 THR B N 1
ATOM 6707 C CA . THR B 1 339 ? -17.141 19.25 16.172 1 94.88 339 THR B CA 1
ATOM 6708 C C . THR B 1 339 ? -17.328 17.828 15.617 1 94.88 339 THR B C 1
ATOM 6710 O O . THR B 1 339 ? -17.047 16.844 16.312 1 94.88 339 THR B O 1
ATOM 6713 N N . PRO B 1 340 ? -17.797 17.719 14.375 1 97.5 340 PRO B N 1
ATOM 6714 C CA . PRO B 1 340 ? -18 16.391 13.812 1 97.5 340 PRO B CA 1
ATOM 6715 C C . PRO B 1 340 ? -16.719 15.562 13.758 1 97.5 340 PRO B C 1
ATOM 6717 O O . PRO B 1 340 ? -15.648 16.094 13.445 1 97.5 340 PRO B O 1
ATOM 6720 N N . ARG B 1 341 ? -16.859 14.312 14.078 1 97.38 341 ARG B N 1
ATOM 6721 C CA . ARG B 1 341 ? -15.711 13.414 14.07 1 97.38 341 ARG B CA 1
ATOM 6722 C C . ARG B 1 341 ? -15.703 12.547 12.82 1 97.38 341 ARG B C 1
ATOM 6724 O O . ARG B 1 341 ? -14.711 11.875 12.523 1 97.38 341 ARG B O 1
ATOM 6731 N N . SER B 1 342 ? -16.781 12.523 12.086 1 98.56 342 SER B N 1
ATOM 6732 C CA . SER B 1 342 ? -16.938 11.844 10.805 1 98.56 342 SER B CA 1
ATOM 6733 C C . SER B 1 342 ? -17.781 12.664 9.836 1 98.56 342 SER B C 1
ATOM 6735 O O . SER B 1 342 ? -18.734 13.32 10.25 1 98.56 342 SER B O 1
ATOM 6737 N N . ILE B 1 343 ? -17.453 12.633 8.594 1 98.88 343 ILE B N 1
ATOM 6738 C CA . ILE B 1 343 ? -18.219 13.336 7.574 1 98.88 343 ILE B CA 1
ATOM 6739 C C . ILE B 1 343 ? -19.625 12.734 7.484 1 98.88 343 ILE B C 1
ATOM 6741 O O . ILE B 1 343 ? -20.578 13.406 7.086 1 98.88 343 ILE B O 1
ATOM 6745 N N . PHE B 1 344 ? -19.781 11.492 7.969 1 98.75 344 PHE B N 1
ATOM 6746 C CA . PHE B 1 344 ? -21.047 10.781 7.824 1 98.75 344 PHE B CA 1
ATOM 6747 C C . PHE B 1 344 ? -22.031 11.211 8.898 1 98.75 344 PHE B C 1
ATOM 6749 O O . PHE B 1 344 ? -23.188 10.797 8.891 1 98.75 344 PHE B O 1
ATOM 6756 N N . GLU B 1 345 ? -21.609 12.047 9.797 1 98.19 345 GLU B N 1
ATOM 6757 C CA . GLU B 1 345 ? -22.547 12.711 10.711 1 98.19 345 GLU B CA 1
ATOM 6758 C C . GLU B 1 345 ? -23.422 13.719 9.969 1 98.19 345 GLU B C 1
ATOM 6760 O O . GLU B 1 345 ? -24.453 14.156 10.492 1 98.19 345 GLU B O 1
ATOM 6765 N N . ILE B 1 346 ? -23 14.125 8.805 1 98.25 346 ILE B N 1
ATOM 6766 C CA . ILE B 1 346 ? -23.734 15.109 8.008 1 98.25 346 ILE B CA 1
ATOM 6767 C C . ILE B 1 346 ? -24.703 14.391 7.078 1 98.25 346 ILE B C 1
ATOM 6769 O O . ILE B 1 346 ? -24.312 13.531 6.289 1 98.25 346 ILE B O 1
ATOM 6773 N N . PRO B 1 347 ? -25.953 14.734 7.113 1 96.38 347 PRO B N 1
ATOM 6774 C CA . PRO B 1 347 ? -26.922 14.117 6.203 1 96.38 347 PRO B CA 1
ATOM 6775 C C . PRO B 1 347 ? -26.531 14.266 4.734 1 96.38 347 PRO B C 1
ATOM 6777 O O . PRO B 1 347 ? -26.078 15.344 4.324 1 96.38 347 PRO B O 1
ATOM 6780 N N . GLY B 1 348 ? -26.609 13.148 4.016 1 95.56 348 GLY B N 1
ATOM 6781 C CA . GLY B 1 348 ? -26.312 13.164 2.594 1 95.56 348 GLY B CA 1
ATOM 6782 C C . GLY B 1 348 ? -24.875 12.781 2.281 1 95.56 348 GLY B C 1
ATOM 6783 O O . GLY B 1 348 ? -24.547 12.469 1.134 1 95.56 348 GLY B O 1
ATOM 6784 N N . ALA B 1 349 ? -24.062 12.727 3.281 1 98.62 349 ALA B N 1
ATOM 6785 C CA . ALA B 1 349 ? -22.641 12.508 3.07 1 98.62 349 ALA B CA 1
ATOM 6786 C C . ALA B 1 349 ? -22.375 11.125 2.479 1 98.62 349 ALA B C 1
ATOM 6788 O O . ALA B 1 349 ? -21.438 10.945 1.689 1 98.62 349 ALA B O 1
ATOM 6789 N N . LYS B 1 350 ? -23.188 10.109 2.801 1 97.75 350 LYS B N 1
ATOM 6790 C CA . LYS B 1 350 ? -22.969 8.75 2.328 1 97.75 350 LYS B CA 1
ATOM 6791 C C . LYS B 1 350 ? -23.062 8.672 0.806 1 97.75 350 LYS B C 1
ATOM 6793 O O . LYS B 1 350 ? -22.484 7.773 0.189 1 97.75 350 LYS B O 1
ATOM 6798 N N . GLU B 1 351 ? -23.656 9.641 0.196 1 95.81 351 GLU B N 1
ATOM 6799 C CA . GLU B 1 351 ? -23.875 9.633 -1.247 1 95.81 351 GLU B CA 1
ATOM 6800 C C . GLU B 1 351 ? -22.734 10.32 -1.985 1 95.81 351 GLU B C 1
ATOM 6802 O O . GLU B 1 351 ? -22.609 10.188 -3.205 1 95.81 351 GLU B O 1
ATOM 6807 N N . VAL B 1 352 ? -21.859 11.039 -1.186 1 98.5 352 VAL B N 1
ATOM 6808 C CA . VAL B 1 352 ? -20.922 11.859 -1.929 1 98.5 352 VAL B CA 1
ATOM 6809 C C . VAL B 1 352 ? -19.547 11.781 -1.27 1 98.5 352 VAL B C 1
ATOM 6811 O O . VAL B 1 352 ? -18.641 12.547 -1.621 1 98.5 352 VAL B O 1
ATOM 6814 N N . ALA B 1 353 ? -19.344 10.828 -0.271 1 98.88 353 ALA B N 1
ATOM 6815 C CA . ALA B 1 353 ? -18.078 10.938 0.446 1 98.88 353 ALA B CA 1
ATOM 6816 C C . ALA B 1 353 ? -17.453 9.562 0.665 1 98.88 353 ALA B C 1
ATOM 6818 O O . ALA B 1 353 ? -18.156 8.562 0.789 1 98.88 353 ALA B O 1
ATOM 6819 N N . ILE B 1 354 ? -16.188 9.547 0.649 1 98.94 354 ILE B N 1
ATOM 6820 C CA . ILE B 1 354 ? -15.312 8.523 1.19 1 98.94 354 ILE B CA 1
ATOM 6821 C C . ILE B 1 354 ? -14.57 9.07 2.41 1 98.94 354 ILE B C 1
ATOM 6823 O O . ILE B 1 354 ? -14.133 10.227 2.414 1 98.94 354 ILE B O 1
ATOM 6827 N N . GLU B 1 355 ? -14.469 8.289 3.463 1 98.94 355 GLU B N 1
ATOM 6828 C CA . GLU B 1 355 ? -13.727 8.734 4.641 1 98.94 355 GLU B CA 1
ATOM 6829 C C . GLU B 1 355 ? -12.5 7.867 4.879 1 98.94 355 GLU B C 1
ATOM 6831 O O . GLU B 1 355 ? -12.57 6.641 4.801 1 98.94 355 GLU B O 1
ATOM 6836 N N . ILE B 1 356 ? -11.375 8.477 5.078 1 98.81 356 ILE B N 1
ATOM 6837 C CA . ILE B 1 356 ? -10.133 7.797 5.422 1 98.81 356 ILE B CA 1
ATOM 6838 C C . ILE B 1 356 ? -9.75 8.117 6.863 1 98.81 356 ILE B C 1
ATOM 6840 O O . ILE B 1 356 ? -9.727 9.281 7.262 1 98.81 356 ILE B O 1
ATOM 6844 N N . ALA B 1 357 ? -9.445 7.094 7.605 1 98.5 357 ALA B N 1
ATOM 6845 C CA . ALA B 1 357 ? -9.07 7.227 9.016 1 98.5 357 ALA B CA 1
ATOM 6846 C C . ALA B 1 357 ? -7.871 6.352 9.352 1 98.5 357 ALA B C 1
ATOM 6848 O O . ALA B 1 357 ? -7.438 5.539 8.523 1 98.5 357 ALA B O 1
ATOM 6849 N N . SER B 1 358 ? -7.281 6.547 10.547 1 97.75 358 SER B N 1
ATOM 6850 C CA . SER B 1 358 ? -6.07 5.832 10.93 1 97.75 358 SER B CA 1
ATOM 6851 C C . SER B 1 358 ? -5.953 5.707 12.445 1 97.75 358 SER B C 1
ATOM 6853 O O . SER B 1 358 ? -6.414 6.582 13.18 1 97.75 358 SER B O 1
ATOM 6855 N N . PHE B 1 359 ? -5.293 4.668 12.93 1 98.5 359 PHE B N 1
ATOM 6856 C CA . PHE B 1 359 ? -4.973 4.492 14.344 1 98.5 359 PHE B CA 1
ATOM 6857 C C . PHE B 1 359 ? -3.666 5.199 14.688 1 98.5 359 PHE B C 1
ATOM 6859 O O . PHE B 1 359 ? -3.283 5.262 15.859 1 98.5 359 PHE B O 1
ATOM 6866 N N . SER B 1 360 ? -3.01 5.77 13.727 1 97.88 360 SER B N 1
ATOM 6867 C CA . SER B 1 360 ? -1.682 6.34 13.93 1 97.88 360 SER B CA 1
ATOM 6868 C C . SER B 1 360 ? -1.699 7.398 15.031 1 97.88 360 SER B C 1
ATOM 6870 O O . SER B 1 360 ? -0.869 7.371 15.938 1 97.88 360 SER B O 1
ATOM 6872 N N . LYS B 1 361 ? -2.693 8.266 14.93 1 97.75 361 LYS B N 1
ATOM 6873 C CA . LYS B 1 361 ? -2.713 9.391 15.859 1 97.75 361 LYS B CA 1
ATOM 6874 C C . LYS B 1 361 ? -3.639 9.109 17.047 1 97.75 361 LYS B C 1
ATOM 6876 O O . LYS B 1 361 ? -3.672 9.875 18.016 1 97.75 361 LYS B O 1
ATOM 6881 N N . TYR B 1 362 ? -4.375 7.996 16.906 1 97.38 362 TYR B N 1
ATOM 6882 C CA . TYR B 1 362 ? -5.27 7.582 17.984 1 97.38 362 TYR B CA 1
ATOM 6883 C C . TYR B 1 362 ? -4.523 6.762 19.031 1 97.38 362 TYR B C 1
ATOM 6885 O O . TYR B 1 362 ? -4.641 7.023 20.219 1 97.38 362 TYR B O 1
ATOM 6893 N N . ALA B 1 363 ? -3.715 5.82 18.531 1 98.12 363 ALA B N 1
ATOM 6894 C CA . ALA B 1 363 ? -3.176 4.781 19.406 1 98.12 363 ALA B CA 1
ATOM 6895 C C . ALA B 1 363 ? -1.652 4.738 19.328 1 98.12 363 ALA B C 1
ATOM 6897 O O . ALA B 1 363 ? -1.022 3.846 19.906 1 98.12 363 ALA B O 1
ATOM 6898 N N . GLY B 1 364 ? -1.096 5.66 18.578 1 98 364 GLY B N 1
ATOM 6899 C CA . GLY B 1 364 ? 0.345 5.594 18.391 1 98 364 GLY B CA 1
ATOM 6900 C C . GLY B 1 364 ? 0.768 4.527 17.391 1 98 364 GLY B C 1
ATOM 6901 O O . GLY B 1 364 ? 1.864 3.975 17.5 1 98 364 GLY B O 1
ATOM 6902 N N . PHE B 1 365 ? -0.074 4.23 16.391 1 98.5 365 PHE B N 1
ATOM 6903 C CA . PHE B 1 365 ? 0.18 3.174 15.414 1 98.5 365 PHE B CA 1
ATOM 6904 C C . PHE B 1 365 ? 0.972 3.709 14.227 1 98.5 365 PHE B C 1
ATOM 6906 O O . PHE B 1 365 ? 0.896 3.162 13.125 1 98.5 365 PHE B O 1
ATOM 6913 N N . THR B 1 366 ? 1.694 4.832 14.398 1 97.25 366 THR B N 1
ATOM 6914 C CA . THR B 1 366 ? 2.461 5.383 13.289 1 97.25 366 THR B CA 1
ATOM 6915 C C . THR B 1 366 ? 3.455 4.355 12.758 1 97.25 366 THR B C 1
ATOM 6917 O O . THR B 1 366 ? 3.645 4.234 11.547 1 97.25 366 THR B O 1
ATOM 6920 N N . GLY B 1 367 ? 4.059 3.549 13.656 1 97.44 367 GLY B N 1
ATOM 6921 C CA . GLY B 1 367 ? 4.977 2.506 13.227 1 97.44 367 GLY B CA 1
ATOM 6922 C C . GLY B 1 367 ? 4.297 1.167 13.008 1 97.44 367 GLY B C 1
ATOM 6923 O O . GLY B 1 367 ? 4.793 0.327 12.25 1 97.44 367 GLY B O 1
ATOM 6924 N N . VAL B 1 368 ? 3.148 0.894 13.672 1 98.44 368 VAL B N 1
ATOM 6925 C CA . VAL B 1 368 ? 2.418 -0.366 13.594 1 98.44 368 VAL B CA 1
ATOM 6926 C C . VAL B 1 368 ? 1.706 -0.469 12.25 1 98.44 368 VAL B C 1
ATOM 6928 O O . VAL B 1 368 ? 1.646 -1.546 11.648 1 98.44 368 VAL B O 1
ATOM 6931 N N . ARG B 1 369 ? 1.154 0.667 11.758 1 98.06 369 ARG B N 1
ATOM 6932 C CA . ARG B 1 369 ? 0.562 0.839 10.438 1 98.06 369 ARG B CA 1
ATOM 6933 C C . ARG B 1 369 ? -0.813 0.183 10.367 1 98.06 369 ARG B C 1
ATOM 6935 O O . ARG B 1 369 ? -0.951 -0.929 9.852 1 98.06 369 ARG B O 1
ATOM 6942 N N . LEU B 1 370 ? -1.822 0.854 10.68 1 98.69 370 LEU B N 1
ATOM 6943 C CA . LEU B 1 370 ? -3.193 0.372 10.562 1 98.69 370 LEU B CA 1
ATOM 6944 C C . LEU B 1 370 ? -4.172 1.536 10.438 1 98.69 370 LEU B C 1
ATOM 6946 O O . LEU B 1 370 ? -4.031 2.549 11.125 1 98.69 370 LEU B O 1
ATOM 6950 N N . GLY B 1 371 ? -5.055 1.479 9.555 1 98.5 371 GLY B N 1
ATOM 6951 C CA . GLY B 1 371 ? -6.137 2.426 9.336 1 98.5 371 GLY B CA 1
ATOM 6952 C C . GLY B 1 371 ? -7.344 1.808 8.656 1 98.5 371 GLY B C 1
ATOM 6953 O O . GLY B 1 371 ? -7.523 0.588 8.688 1 98.5 371 GLY B O 1
ATOM 6954 N N . TRP B 1 372 ? -8.227 2.635 8.18 1 98.81 372 TRP B N 1
ATOM 6955 C CA . TRP B 1 372 ? -9.375 2.105 7.441 1 98.81 372 TRP B CA 1
ATOM 6956 C C . TRP B 1 372 ? -9.977 3.172 6.535 1 98.81 372 TRP B C 1
ATOM 6958 O O . TRP B 1 372 ? -9.711 4.363 6.707 1 98.81 372 TRP B O 1
ATOM 6968 N N . THR B 1 373 ? -10.633 2.754 5.547 1 98.88 373 THR B N 1
ATOM 6969 C CA . THR B 1 373 ? -11.383 3.576 4.602 1 98.88 373 THR B CA 1
ATOM 6970 C C . THR B 1 373 ? -12.852 3.176 4.578 1 98.88 373 THR B C 1
ATOM 6972 O O . THR B 1 373 ? -13.18 1.988 4.543 1 98.88 373 THR B O 1
ATOM 6975 N N . VAL B 1 374 ? -13.711 4.145 4.672 1 98.88 374 VAL B N 1
ATOM 6976 C CA . VAL B 1 374 ? -15.141 3.9 4.57 1 98.88 374 VAL B CA 1
ATOM 6977 C C . VAL B 1 374 ? -15.641 4.312 3.186 1 98.88 374 VAL B C 1
ATOM 6979 O O . VAL B 1 374 ? -15.523 5.48 2.803 1 98.88 374 VAL B O 1
ATOM 6982 N N . VAL B 1 375 ? -16.141 3.412 2.457 1 98.88 375 VAL B N 1
ATOM 6983 C CA . VAL B 1 375 ? -16.781 3.654 1.163 1 98.88 375 VAL B CA 1
ATOM 6984 C C . VAL B 1 375 ? -18.234 3.191 1.199 1 98.88 375 VAL B C 1
ATOM 6986 O O . VAL B 1 375 ? -18.516 2.008 0.998 1 98.88 375 VAL B O 1
ATOM 6989 N N . PRO B 1 376 ? -19.125 4.102 1.316 1 98.12 376 PRO B N 1
ATOM 6990 C CA . PRO B 1 376 ? -20.547 3.73 1.469 1 98.12 376 PRO B CA 1
ATOM 6991 C C . PRO B 1 376 ? -21.109 3.057 0.224 1 98.12 376 PRO B C 1
ATOM 6993 O O . PRO B 1 376 ? -20.781 3.439 -0.899 1 98.12 376 PRO B O 1
ATOM 6996 N N . LYS B 1 377 ? -22.016 2.102 0.454 1 95.06 377 LYS B N 1
ATOM 6997 C CA . LYS B 1 377 ? -22.688 1.407 -0.642 1 95.06 377 LYS B CA 1
ATOM 6998 C C . LYS B 1 377 ? -23.547 2.367 -1.454 1 95.06 377 LYS B C 1
ATOM 7000 O O . LYS B 1 377 ? -23.812 2.127 -2.633 1 95.06 377 LYS B O 1
ATOM 7005 N N . GLU B 1 378 ? -23.938 3.525 -0.878 1 93.62 378 GLU B N 1
ATOM 7006 C CA . GLU B 1 378 ? -24.781 4.527 -1.52 1 93.62 378 GLU B CA 1
ATOM 7007 C C . GLU B 1 378 ? -24 5.348 -2.537 1 93.62 378 GLU B C 1
ATOM 7009 O O . GLU B 1 378 ? -24.594 6.008 -3.396 1 93.62 378 GLU B O 1
ATOM 7014 N N . LEU B 1 379 ? -22.688 5.375 -2.426 1 97.88 379 LEU B N 1
ATOM 7015 C CA . LEU B 1 379 ? -21.844 6.188 -3.295 1 97.88 379 LEU B CA 1
ATOM 7016 C C . LEU B 1 379 ? -21.719 5.555 -4.676 1 97.88 379 LEU B C 1
ATOM 7018 O O . LEU B 1 379 ? -21.203 4.441 -4.809 1 97.88 379 LEU B O 1
ATOM 7022 N N . LYS B 1 380 ? -22.188 6.309 -5.691 1 95.69 380 LYS B N 1
ATOM 7023 C CA . LYS B 1 380 ? -22.203 5.801 -7.062 1 95.69 380 LYS B CA 1
ATOM 7024 C C . LYS B 1 380 ? -21.516 6.77 -8.016 1 95.69 380 LYS B C 1
ATOM 7026 O O . LYS B 1 380 ? -21.516 7.984 -7.797 1 95.69 380 LYS B O 1
ATOM 7031 N N . TYR B 1 381 ? -20.891 6.219 -9.07 1 96.81 381 TYR B N 1
ATOM 7032 C CA . TYR B 1 381 ? -20.391 7.023 -10.18 1 96.81 381 TYR B CA 1
ATOM 7033 C C . TYR B 1 381 ? -21.547 7.613 -10.977 1 96.81 381 TYR B C 1
ATOM 7035 O O . TYR B 1 381 ? -22.719 7.367 -10.664 1 96.81 381 TYR B O 1
ATOM 7043 N N . SER B 1 382 ? -21.219 8.422 -11.977 1 92.75 382 SER B N 1
ATOM 7044 C CA . SER B 1 382 ? -22.203 9.062 -12.82 1 92.75 382 SER B CA 1
ATOM 7045 C C . SER B 1 382 ? -23.062 8.039 -13.555 1 92.75 382 SER B C 1
ATOM 7047 O O . SER B 1 382 ? -24.234 8.281 -13.828 1 92.75 382 SER B O 1
ATOM 7049 N N . ASN B 1 383 ? -22.531 6.82 -13.852 1 90 383 ASN B N 1
ATOM 7050 C CA . ASN B 1 383 ? -23.266 5.793 -14.594 1 90 383 ASN B CA 1
ATOM 7051 C C . ASN B 1 383 ? -24.031 4.871 -13.656 1 90 383 ASN B C 1
ATOM 7053 O O . ASN B 1 383 ? -24.594 3.861 -14.094 1 90 383 ASN B O 1
ATOM 7057 N N . GLY B 1 384 ? -23.891 5.09 -12.344 1 90.62 384 GLY B N 1
ATOM 7058 C CA . GLY B 1 384 ? -24.672 4.355 -11.359 1 90.62 384 GLY B CA 1
ATOM 7059 C C . GLY B 1 384 ? -23.906 3.184 -10.758 1 90.62 384 GLY B C 1
ATOM 7060 O O . GLY B 1 384 ? -24.391 2.537 -9.828 1 90.62 384 GLY B O 1
ATOM 7061 N N . PHE B 1 385 ? -22.766 2.92 -11.242 1 92.75 385 PHE B N 1
ATOM 7062 C CA . PHE B 1 385 ? -21.969 1.812 -10.711 1 92.75 385 PHE B CA 1
ATOM 7063 C C . PHE B 1 385 ? -21.453 2.135 -9.32 1 92.75 385 PHE B C 1
ATOM 7065 O O . PHE B 1 385 ? -21.188 3.295 -9 1 92.75 385 PHE B O 1
ATOM 7072 N N . SER B 1 386 ? -21.25 1.158 -8.523 1 95.75 386 SER B N 1
ATOM 7073 C CA . SER B 1 386 ? -20.844 1.286 -7.129 1 95.75 386 SER B CA 1
ATOM 7074 C C . SER B 1 386 ? -19.375 1.643 -7.008 1 95.75 386 SER B C 1
ATOM 7076 O O . SER B 1 386 ? -18.5 0.918 -7.512 1 95.75 386 SER B O 1
ATOM 7078 N N . VAL B 1 387 ? -19.078 2.703 -6.273 1 98.38 387 VAL B N 1
ATOM 7079 C CA . VAL B 1 387 ? -17.688 3.07 -6 1 98.38 387 VAL B CA 1
ATOM 7080 C C . VAL B 1 387 ? -17.047 2.029 -5.086 1 98.38 387 VAL B C 1
ATOM 7082 O O . VAL B 1 387 ? -15.883 1.668 -5.266 1 98.38 387 VAL B O 1
ATOM 7085 N N . ALA B 1 388 ? -17.828 1.485 -4.176 1 98.06 388 ALA B N 1
ATOM 7086 C CA . ALA B 1 388 ? -17.344 0.488 -3.229 1 98.06 388 ALA B CA 1
ATOM 7087 C C . ALA B 1 388 ? -16.875 -0.776 -3.949 1 98.06 388 ALA B C 1
ATOM 7089 O O . ALA B 1 388 ? -15.898 -1.401 -3.551 1 98.06 388 ALA B O 1
ATOM 7090 N N . THR B 1 389 ? -17.547 -1.184 -4.996 1 95.06 389 THR B N 1
ATOM 7091 C CA . THR B 1 389 ? -17.172 -2.365 -5.77 1 95.06 389 THR B CA 1
ATOM 7092 C C . THR B 1 389 ? -15.812 -2.186 -6.426 1 95.06 389 THR B C 1
ATOM 7094 O O . THR B 1 389 ? -14.961 -3.078 -6.359 1 95.06 389 THR B O 1
ATOM 7097 N N . ASP B 1 390 ? -15.625 -1.041 -7.004 1 97.19 390 ASP B N 1
ATOM 7098 C CA . ASP B 1 390 ? -14.344 -0.769 -7.645 1 97.19 390 ASP B CA 1
ATOM 7099 C C . ASP B 1 390 ? -13.227 -0.657 -6.609 1 97.19 390 ASP B C 1
ATOM 7101 O O . ASP B 1 390 ? -12.102 -1.094 -6.855 1 97.19 390 ASP B O 1
ATOM 7105 N N . TYR B 1 391 ? -13.555 -0.049 -5.508 1 98.06 391 TYR B N 1
ATOM 7106 C CA . TYR B 1 391 ? -12.531 0.048 -4.477 1 98.06 391 TYR B CA 1
ATOM 7107 C C . TYR B 1 391 ? -12.133 -1.334 -3.969 1 98.06 391 TYR B C 1
ATOM 7109 O O . TYR B 1 391 ? -10.961 -1.591 -3.707 1 98.06 391 TYR B O 1
ATOM 7117 N N . ASN B 1 392 ? -13.086 -2.168 -3.791 1 95.19 392 ASN B N 1
ATOM 7118 C CA . ASN B 1 392 ? -12.797 -3.547 -3.416 1 95.19 392 ASN B CA 1
ATOM 7119 C C . ASN B 1 392 ? -11.867 -4.215 -4.422 1 95.19 392 ASN B C 1
ATOM 7121 O O . ASN B 1 392 ? -10.969 -4.973 -4.039 1 95.19 392 ASN B O 1
ATOM 7125 N N . ARG B 1 393 ? -12.086 -3.982 -5.691 1 94.5 393 ARG B N 1
ATOM 7126 C CA . ARG B 1 393 ? -11.211 -4.535 -6.727 1 94.5 393 ARG B CA 1
ATOM 7127 C C . ARG B 1 393 ? -9.781 -4.027 -6.566 1 94.5 393 ARG B C 1
ATOM 7129 O O . ARG B 1 393 ? -8.828 -4.793 -6.715 1 94.5 393 ARG B O 1
ATOM 7136 N N . ILE B 1 394 ? -9.648 -2.727 -6.25 1 96.81 394 ILE B N 1
ATOM 7137 C CA . ILE B 1 394 ? -8.336 -2.145 -6.012 1 96.81 394 ILE B CA 1
ATOM 7138 C C . ILE B 1 394 ? -7.66 -2.852 -4.836 1 96.81 394 ILE B C 1
ATOM 7140 O O . ILE B 1 394 ? -6.496 -3.25 -4.926 1 96.81 394 ILE B O 1
ATOM 7144 N N . VAL B 1 395 ? -8.398 -3.033 -3.777 1 95.94 395 VAL B N 1
ATOM 7145 C CA . VAL B 1 395 ? -7.883 -3.639 -2.555 1 95.94 395 VAL B CA 1
ATOM 7146 C C . VAL B 1 395 ? -7.477 -5.086 -2.826 1 95.94 395 VAL B C 1
ATOM 7148 O O . VAL B 1 395 ? -6.395 -5.52 -2.424 1 95.94 395 VAL B O 1
ATOM 7151 N N . CYS B 1 396 ? -8.203 -5.812 -3.578 1 93.19 396 CYS B N 1
ATOM 7152 C CA . CYS B 1 396 ? -7.945 -7.223 -3.85 1 93.19 396 CYS B CA 1
ATOM 7153 C C . CYS B 1 396 ? -6.758 -7.391 -4.789 1 93.19 396 CYS B C 1
ATOM 7155 O O . CYS B 1 396 ? -6.008 -8.359 -4.68 1 93.19 396 CYS B O 1
ATOM 7157 N N . THR B 1 397 ? -6.547 -6.453 -5.645 1 94.25 397 THR B N 1
ATOM 7158 C CA . THR B 1 397 ? -5.52 -6.582 -6.672 1 94.25 397 THR B CA 1
ATOM 7159 C C . THR B 1 397 ? -4.191 -6.004 -6.188 1 94.25 397 THR B C 1
ATOM 7161 O O . THR B 1 397 ? -3.125 -6.52 -6.527 1 94.25 397 THR B O 1
ATOM 7164 N N . SER B 1 398 ? -4.246 -4.961 -5.297 1 94.75 398 SER B N 1
ATOM 7165 C CA . SER B 1 398 ? -3.035 -4.191 -5.047 1 94.75 398 SER B CA 1
ATOM 7166 C C . SER B 1 398 ? -2.588 -4.32 -3.594 1 94.75 398 SER B C 1
ATOM 7168 O O . SER B 1 398 ? -1.495 -3.881 -3.232 1 94.75 398 SER B O 1
ATOM 7170 N N . PHE B 1 399 ? -3.27 -4.883 -2.686 1 93.25 399 PHE B N 1
ATOM 7171 C CA . PHE B 1 399 ? -2.982 -4.84 -1.256 1 93.25 399 PHE B CA 1
ATOM 7172 C C . PHE B 1 399 ? -3.082 -6.23 -0.639 1 93.25 399 PHE B C 1
ATOM 7174 O O . PHE B 1 399 ? -2.064 -6.832 -0.29 1 93.25 399 PHE B O 1
ATOM 7181 N N . ASN B 1 400 ? -4.047 -6.891 -0.582 1 88 400 ASN B N 1
ATOM 7182 C CA . ASN B 1 400 ? -4.344 -8.242 -0.118 1 88 400 ASN B CA 1
ATOM 7183 C C . ASN B 1 400 ? -4.547 -8.281 1.394 1 88 400 ASN B C 1
ATOM 7185 O O . ASN B 1 400 ? -4.305 -9.312 2.027 1 88 400 ASN B O 1
ATOM 7189 N N . GLY B 1 401 ? -4.781 -7.195 2.057 1 93.56 401 GLY B N 1
ATOM 7190 C CA . GLY B 1 401 ? -5.215 -7.18 3.445 1 93.56 401 GLY B CA 1
ATOM 7191 C C . GLY B 1 401 ? -4.145 -6.684 4.398 1 93.56 401 GLY B C 1
ATOM 7192 O O . GLY B 1 401 ? -2.953 -6.859 4.148 1 93.56 401 GLY B O 1
ATOM 7193 N N . ALA B 1 402 ? -4.594 -6.184 5.539 1 97.38 402 ALA B N 1
ATOM 7194 C CA . ALA B 1 402 ? -3.705 -5.641 6.562 1 97.38 402 ALA B CA 1
ATOM 7195 C C . ALA B 1 402 ? -3.133 -6.754 7.438 1 97.38 402 ALA B C 1
ATOM 7197 O O . ALA B 1 402 ? -3.686 -7.855 7.492 1 97.38 402 ALA B O 1
ATOM 7198 N N . SER B 1 403 ? -2.023 -6.5 8.086 1 98.19 403 SER B N 1
ATOM 7199 C CA . SER B 1 403 ? -1.37 -7.441 8.992 1 98.19 403 SER B CA 1
ATOM 7200 C C . SER B 1 403 ? -2.332 -7.938 10.062 1 98.19 403 SER B C 1
ATOM 7202 O O . SER B 1 403 ? -3.033 -7.145 10.688 1 98.19 403 SER B O 1
ATOM 7204 N N . ASN B 1 404 ? -2.334 -9.219 10.281 1 98.19 404 ASN B N 1
ATOM 7205 C CA . ASN B 1 404 ? -3.207 -9.766 11.312 1 98.19 404 ASN B CA 1
ATOM 7206 C C . ASN B 1 404 ? -2.762 -9.344 12.711 1 98.19 404 ASN B C 1
ATOM 7208 O O . ASN B 1 404 ? -3.588 -9.195 13.609 1 98.19 404 ASN B O 1
ATOM 7212 N N . ILE B 1 405 ? -1.486 -9.07 12.914 1 98.81 405 ILE B N 1
ATOM 7213 C CA . ILE B 1 405 ? -0.976 -8.609 14.203 1 98.81 405 ILE B CA 1
ATOM 7214 C C . ILE B 1 405 ? -1.45 -7.18 14.461 1 98.81 405 ILE B C 1
ATOM 7216 O O . ILE B 1 405 ? -1.945 -6.875 15.555 1 98.81 405 ILE B O 1
ATOM 7220 N N . ALA B 1 406 ? -1.315 -6.312 13.461 1 98.81 406 ALA B N 1
ATOM 7221 C CA . ALA B 1 406 ? -1.795 -4.941 13.594 1 98.81 406 ALA B CA 1
ATOM 7222 C C . ALA B 1 406 ? -3.299 -4.906 13.852 1 98.81 406 ALA B C 1
ATOM 7224 O O . ALA B 1 406 ? -3.783 -4.102 14.648 1 98.81 406 ALA B O 1
ATOM 7225 N N . GLN B 1 407 ? -4.043 -5.773 13.188 1 98.81 407 GLN B N 1
ATOM 7226 C CA . GLN B 1 407 ? -5.492 -5.805 13.336 1 98.81 407 GLN B CA 1
ATOM 7227 C C . GLN B 1 407 ? -5.891 -6.238 14.742 1 98.81 407 GLN B C 1
ATOM 7229 O O . GLN B 1 407 ? -6.898 -5.777 15.281 1 98.81 407 GLN B O 1
ATOM 7234 N N . ALA B 1 408 ? -5.098 -7.145 15.352 1 98.88 408 ALA B N 1
ATOM 7235 C CA . ALA B 1 408 ? -5.34 -7.496 16.75 1 98.88 408 ALA B CA 1
ATOM 7236 C C . ALA B 1 408 ? -5.195 -6.273 17.656 1 98.88 408 ALA B C 1
ATOM 7238 O O . ALA B 1 408 ? -5.965 -6.102 18.594 1 98.88 408 ALA B O 1
ATOM 7239 N N . GLY B 1 409 ? -4.203 -5.488 17.344 1 98.94 409 GLY B N 1
ATOM 7240 C CA . GLY B 1 409 ? -4.074 -4.227 18.062 1 98.94 409 GLY B CA 1
ATOM 7241 C C . GLY B 1 409 ? -5.258 -3.299 17.844 1 98.94 409 GLY B C 1
ATOM 7242 O O . GLY B 1 409 ? -5.758 -2.701 18.797 1 98.94 409 GLY B O 1
ATOM 7243 N N . GLY B 1 410 ? -5.68 -3.189 16.578 1 98.88 410 GLY B N 1
ATOM 7244 C CA . GLY B 1 410 ? -6.848 -2.381 16.281 1 98.88 410 GLY B CA 1
ATOM 7245 C C . GLY B 1 410 ? -8.086 -2.812 17.047 1 98.88 410 GLY B C 1
ATOM 7246 O O . GLY B 1 410 ? -8.844 -1.974 17.531 1 98.88 410 GLY B O 1
ATOM 7247 N N . LEU B 1 411 ? -8.266 -4.102 17.125 1 98.81 411 LEU B N 1
ATOM 7248 C CA . LEU B 1 411 ? -9.406 -4.629 17.875 1 98.81 411 LEU B CA 1
ATOM 7249 C C . LEU B 1 411 ? -9.305 -4.262 19.344 1 98.81 411 LEU B C 1
ATOM 7251 O O . LEU B 1 411 ? -10.305 -3.896 19.969 1 98.81 411 LEU B O 1
ATOM 7255 N N . ALA B 1 412 ? -8.109 -4.352 19.922 1 98.88 412 ALA B N 1
ATOM 7256 C CA . ALA B 1 412 ? -7.887 -4 21.328 1 98.88 412 ALA B CA 1
ATOM 7257 C C . ALA B 1 412 ? -8.133 -2.516 21.562 1 98.88 412 ALA B C 1
ATOM 7259 O O . ALA B 1 412 ? -8.617 -2.123 22.625 1 98.88 412 ALA B O 1
ATOM 7260 N N . CYS B 1 413 ? -7.766 -1.689 20.641 1 98.88 413 CYS B N 1
ATOM 7261 C CA . CYS B 1 413 ? -8.031 -0.258 20.719 1 98.88 413 CYS B CA 1
ATOM 7262 C C . CYS B 1 413 ? -9.516 0.005 20.953 1 98.88 413 CYS B C 1
ATOM 7264 O O . CYS B 1 413 ? -9.875 0.953 21.656 1 98.88 413 CYS B O 1
ATOM 7266 N N . LEU B 1 414 ? -10.359 -0.859 20.406 1 98.81 414 LEU B N 1
ATOM 7267 C CA . LEU B 1 414 ? -11.789 -0.603 20.375 1 98.81 414 LEU B CA 1
ATOM 7268 C C . LEU B 1 414 ? -12.484 -1.233 21.578 1 98.81 414 LEU B C 1
ATOM 7270 O O . LEU B 1 414 ? -13.703 -1.141 21.734 1 98.81 414 LEU B O 1
ATOM 7274 N N . SER B 1 415 ? -11.758 -1.887 22.469 1 98.38 415 SER B N 1
ATOM 7275 C CA . SER B 1 415 ? -12.289 -2.299 23.766 1 98.38 415 SER B CA 1
ATOM 7276 C C . SER B 1 415 ? -12.523 -1.096 24.672 1 98.38 415 SER B C 1
ATOM 7278 O O . SER B 1 415 ? -11.984 -0.013 24.438 1 98.38 415 SER B O 1
ATOM 7280 N N . PRO B 1 416 ? -13.344 -1.274 25.719 1 98.19 416 PRO B N 1
ATOM 7281 C CA . PRO B 1 416 ? -13.539 -0.164 26.656 1 98.19 416 PRO B CA 1
ATOM 7282 C C . PRO B 1 416 ? -12.227 0.351 27.234 1 98.19 416 PRO B C 1
ATOM 7284 O O . PRO B 1 416 ? -12.008 1.563 27.312 1 98.19 416 PRO B O 1
ATOM 7287 N N . GLU B 1 417 ? -11.344 -0.526 27.594 1 98.5 417 GLU B N 1
ATOM 7288 C CA . GLU B 1 417 ? -10.047 -0.139 28.141 1 98.5 417 GLU B CA 1
ATOM 7289 C C . GLU B 1 417 ? -9.18 0.535 27.078 1 98.5 417 GLU B C 1
ATOM 7291 O O . GLU B 1 417 ? -8.477 1.504 27.359 1 98.5 417 GLU B O 1
ATOM 7296 N N . GLY B 1 418 ? -9.219 0.011 25.875 1 98.69 418 GLY B N 1
ATOM 7297 C CA . GLY B 1 418 ? -8.461 0.602 24.781 1 98.69 418 GLY B CA 1
ATOM 7298 C C . GLY B 1 418 ? -8.922 2.004 24.422 1 98.69 418 GLY B C 1
ATOM 7299 O O . GLY B 1 418 ? -8.102 2.902 24.234 1 98.69 418 GLY B O 1
ATOM 7300 N N . LEU B 1 419 ? -10.195 2.166 24.406 1 98.5 419 LEU B N 1
ATOM 7301 C CA . LEU B 1 419 ? -10.773 3.469 24.094 1 98.5 419 LEU B CA 1
ATOM 7302 C C . LEU B 1 419 ? -10.398 4.5 25.156 1 98.5 419 LEU B C 1
ATOM 7304 O O . LEU B 1 419 ? -10.031 5.629 24.828 1 98.5 419 LEU B O 1
ATOM 7308 N N . GLU B 1 420 ? -10.5 4.094 26.391 1 98.44 420 GLU B N 1
ATOM 7309 C CA . GLU B 1 420 ? -10.133 4.984 27.484 1 98.44 420 GLU B CA 1
ATOM 7310 C C . GLU B 1 420 ? -8.664 5.387 27.391 1 98.44 420 GLU B C 1
ATOM 7312 O O . GLU B 1 420 ? -8.328 6.562 27.562 1 98.44 420 GLU B O 1
ATOM 7317 N N . ALA B 1 421 ? -7.84 4.453 27.125 1 98.44 421 ALA B N 1
ATOM 7318 C CA . ALA B 1 421 ? -6.406 4.711 27.031 1 98.44 421 ALA B CA 1
ATOM 7319 C C . ALA B 1 421 ? -6.102 5.668 25.875 1 98.44 421 ALA B C 1
ATOM 7321 O O . ALA B 1 421 ? -5.234 6.539 26 1 98.44 421 ALA B O 1
ATOM 7322 N N . MET B 1 422 ? -6.754 5.488 24.781 1 98.06 422 MET B N 1
ATOM 7323 C CA . MET B 1 422 ? -6.551 6.359 23.625 1 98.06 422 MET B CA 1
ATOM 7324 C C . MET B 1 422 ? -6.984 7.789 23.938 1 98.06 422 MET B C 1
ATOM 7326 O O . MET B 1 422 ? -6.316 8.742 23.547 1 98.06 422 MET B O 1
ATOM 7330 N N . HIS B 1 423 ? -8.055 7.949 24.625 1 97.38 423 HIS B N 1
ATOM 7331 C CA . HIS B 1 423 ? -8.508 9.281 25.016 1 97.38 423 HIS B CA 1
ATOM 7332 C C . HIS B 1 423 ? -7.531 9.945 25.969 1 97.38 423 HIS B C 1
ATOM 7334 O O . HIS B 1 423 ? -7.305 11.156 25.906 1 97.38 423 HIS B O 1
ATOM 7340 N N . GLU B 1 424 ? -6.988 9.164 26.828 1 97.62 424 GLU B N 1
ATOM 7341 C CA . GLU B 1 424 ? -5.98 9.695 27.75 1 97.62 424 GLU B CA 1
ATOM 7342 C C . GLU B 1 424 ? -4.75 10.18 26.984 1 97.62 424 GLU B C 1
ATOM 7344 O O . GLU B 1 424 ? -4.207 11.242 27.297 1 97.62 424 GLU B O 1
ATOM 7349 N N . MET B 1 425 ? -4.344 9.414 26.094 1 96.94 425 MET B N 1
ATOM 7350 C CA . MET B 1 425 ? -3.199 9.789 25.266 1 96.94 425 MET B CA 1
ATOM 7351 C C . MET B 1 425 ? -3.49 11.062 24.469 1 96.94 425 MET B C 1
ATOM 7353 O O . MET B 1 425 ? -2.637 11.945 24.375 1 96.94 425 MET B O 1
ATOM 7357 N N . ALA B 1 426 ? -4.68 11.10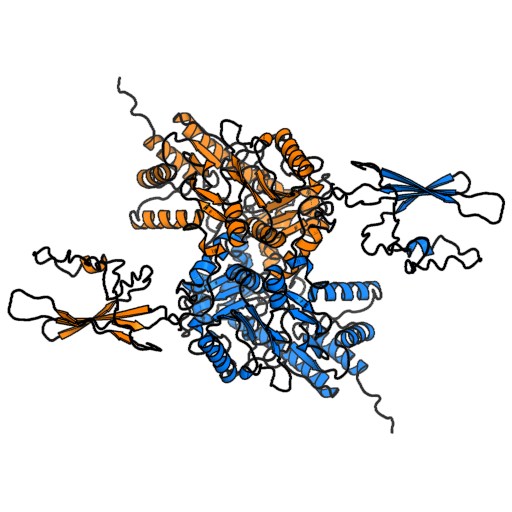9 23.875 1 97.06 426 ALA B N 1
ATOM 7358 C CA . ALA B 1 426 ? -5.086 12.32 23.156 1 97.06 426 ALA B CA 1
ATOM 7359 C C . ALA B 1 426 ? -5.074 13.539 24.078 1 97.06 426 ALA B C 1
ATOM 7361 O O . ALA B 1 426 ? -4.648 14.617 23.672 1 97.06 426 ALA B O 1
ATOM 7362 N N . GLY B 1 427 ? -5.559 13.305 25.312 1 97.38 427 GLY B N 1
ATOM 7363 C CA . GLY B 1 427 ? -5.535 14.383 26.281 1 97.38 427 GLY B CA 1
ATOM 7364 C C . GLY B 1 427 ? -4.137 14.883 26.594 1 97.38 427 GLY B C 1
ATOM 7365 O O . GLY B 1 427 ? -3.92 16.094 26.734 1 97.38 427 GLY B O 1
ATOM 7366 N N . PHE B 1 428 ? -3.223 13.984 26.672 1 97.81 428 PHE B N 1
ATOM 7367 C CA . PHE B 1 428 ? -1.826 14.32 26.922 1 97.81 428 PHE B CA 1
ATOM 7368 C C . PHE B 1 428 ? -1.289 15.227 25.812 1 97.81 428 PHE B C 1
ATOM 7370 O O . PHE B 1 428 ? -0.681 16.266 26.094 1 97.81 428 PHE B O 1
ATOM 7377 N N . TYR B 1 429 ? -1.491 14.883 24.594 1 98.06 429 TYR B N 1
ATOM 7378 C CA . TYR B 1 429 ? -0.977 15.672 23.469 1 98.06 429 TYR B CA 1
ATOM 7379 C C . TYR B 1 429 ? -1.709 17 23.359 1 98.06 429 TYR B C 1
ATOM 7381 O O . TYR B 1 429 ? -1.119 18 22.953 1 98.06 429 TYR B O 1
ATOM 7389 N N . LYS B 1 430 ? -2.969 17.016 23.734 1 97.81 430 LYS B N 1
ATOM 7390 C CA . LYS B 1 430 ? -3.705 18.266 23.766 1 97.81 430 LYS B CA 1
ATOM 7391 C C . LYS B 1 430 ? -3.111 19.234 24.781 1 97.81 430 LYS B C 1
ATOM 7393 O O . LYS B 1 430 ? -3.033 20.438 24.547 1 97.81 430 LYS B O 1
ATOM 7398 N N . GLU B 1 431 ? -2.711 18.703 25.875 1 98.25 431 GLU B N 1
ATOM 7399 C CA . GLU B 1 431 ? -2.061 19.531 26.875 1 98.25 431 GLU B CA 1
ATOM 7400 C C . GLU B 1 431 ? -0.737 20.094 26.359 1 98.25 431 GLU B C 1
ATOM 7402 O O . GLU B 1 431 ? -0.428 21.266 26.562 1 98.25 431 GLU B O 1
ATOM 7407 N N . ASN B 1 432 ? 0.068 19.203 25.734 1 98.62 432 ASN B N 1
ATOM 7408 C CA . ASN B 1 432 ? 1.287 19.672 25.094 1 98.62 432 ASN B CA 1
ATOM 7409 C C . ASN B 1 432 ? 1.005 20.812 24.125 1 98.62 432 ASN B C 1
ATOM 7411 O O . ASN B 1 432 ? 1.736 21.812 24.109 1 98.62 432 ASN B O 1
ATOM 7415 N N . THR B 1 433 ? -0.024 20.656 23.391 1 98.56 433 THR B N 1
ATOM 7416 C CA . THR B 1 433 ? -0.388 21.625 22.359 1 98.56 433 THR B CA 1
ATOM 7417 C C . THR B 1 433 ? -0.766 22.969 23 1 98.56 433 THR B C 1
ATOM 7419 O O . THR B 1 433 ? -0.4 24.031 22.484 1 98.56 433 THR B O 1
ATOM 7422 N N . GLN B 1 434 ? -1.449 22.906 24.094 1 98.12 434 GLN B N 1
ATOM 7423 C CA . GLN B 1 434 ? -1.832 24.125 24.812 1 98.12 434 GLN B CA 1
ATOM 7424 C C . GLN B 1 434 ? -0.605 24.844 25.344 1 98.12 434 GLN B C 1
ATOM 7426 O O . GLN B 1 434 ? -0.569 26.078 25.375 1 98.12 434 GLN B O 1
ATOM 7431 N N . ILE B 1 435 ? 0.331 24.125 25.797 1 98.56 435 ILE B N 1
ATOM 7432 C CA . ILE B 1 435 ? 1.567 24.719 26.297 1 98.56 435 ILE B CA 1
ATOM 7433 C C . ILE B 1 435 ? 2.254 25.484 25.172 1 98.56 435 ILE B C 1
ATOM 7435 O O . ILE B 1 435 ? 2.682 26.625 25.359 1 98.56 435 ILE B O 1
ATOM 7439 N N . ILE B 1 436 ? 2.34 24.906 24.016 1 98.62 436 ILE B N 1
ATOM 7440 C CA . ILE B 1 436 ? 2.969 25.531 22.859 1 98.62 436 ILE B CA 1
ATOM 7441 C C . ILE B 1 436 ? 2.172 26.766 22.438 1 98.62 436 ILE B C 1
ATOM 7443 O O . ILE B 1 436 ? 2.744 27.828 22.203 1 98.62 436 ILE B O 1
ATOM 7447 N N . LEU B 1 437 ? 0.867 26.547 22.359 1 98.38 437 LEU B N 1
ATOM 7448 C CA . LEU B 1 437 ? -0.032 27.625 21.953 1 98.38 437 LEU B CA 1
ATOM 7449 C C . LEU B 1 437 ? 0.115 28.828 22.891 1 98.38 437 LEU B C 1
ATOM 7451 O O . LEU B 1 437 ? 0.264 29.969 22.422 1 98.38 437 LEU B O 1
ATOM 7455 N N . ASN B 1 438 ? 0.093 28.609 24.109 1 97.81 438 ASN B N 1
ATOM 7456 C CA . ASN B 1 438 ? 0.199 29.672 25.109 1 97.81 438 ASN B CA 1
ATOM 7457 C C . ASN B 1 438 ? 1.56 30.359 25.047 1 97.81 438 ASN B C 1
ATOM 7459 O O . ASN B 1 438 ? 1.661 31.562 25.297 1 97.81 438 ASN B O 1
ATOM 7463 N N . THR B 1 439 ? 2.555 29.578 24.797 1 97.94 439 THR B N 1
ATOM 7464 C CA . THR B 1 439 ? 3.893 30.156 24.688 1 97.94 439 THR B CA 1
ATOM 7465 C C . THR B 1 439 ? 3.951 31.172 23.547 1 97.94 439 THR B C 1
ATOM 7467 O O . THR B 1 439 ? 4.379 32.312 23.75 1 97.94 439 THR B O 1
ATOM 7470 N N . PHE B 1 440 ? 3.508 30.859 22.406 1 98.06 440 PHE B N 1
ATOM 7471 C CA . PHE B 1 440 ? 3.57 31.766 21.266 1 98.06 440 PHE B CA 1
ATOM 7472 C C . PHE B 1 440 ? 2.635 32.969 21.484 1 98.06 440 PHE B C 1
ATOM 7474 O O . PHE B 1 440 ? 2.953 34.094 21.094 1 98.06 440 PHE B O 1
ATOM 7481 N N . LYS B 1 441 ? 1.494 32.719 22.078 1 97 441 LYS B N 1
ATOM 7482 C CA . LYS B 1 441 ? 0.594 33.844 22.391 1 97 441 LYS B CA 1
ATOM 7483 C C . LYS B 1 441 ? 1.26 34.812 23.344 1 97 441 LYS B C 1
ATOM 7485 O O . LYS B 1 441 ? 1.146 36.031 23.156 1 97 441 LYS B O 1
ATOM 7490 N N . SER B 1 442 ? 1.885 34.281 24.297 1 96.56 442 SER B N 1
ATOM 7491 C CA . SER B 1 442 ? 2.545 35.156 25.281 1 96.56 442 SER B CA 1
ATOM 7492 C C . SER B 1 442 ? 3.666 35.969 24.641 1 96.56 442 SER B C 1
ATOM 7494 O O . SER B 1 442 ? 4.031 37.031 25.156 1 96.56 442 SER B O 1
ATOM 7496 N N . LEU B 1 443 ? 4.188 35.469 23.578 1 96.5 443 LEU B N 1
ATOM 7497 C CA . LEU B 1 443 ? 5.266 36.125 22.875 1 96.5 443 LEU B CA 1
ATOM 7498 C C . LEU B 1 443 ? 4.707 37.125 21.859 1 96.5 443 LEU B C 1
ATOM 7500 O O . LEU B 1 443 ? 5.469 37.812 21.172 1 96.5 443 LEU B O 1
ATOM 7504 N N . GLY B 1 444 ? 3.334 37.219 21.781 1 96.06 444 GLY B N 1
ATOM 7505 C CA . GLY B 1 444 ? 2.682 38.25 20.969 1 96.06 444 GLY B CA 1
ATOM 7506 C C . GLY B 1 444 ? 2.385 37.781 19.562 1 96.06 444 GLY B C 1
ATOM 7507 O O . GLY B 1 444 ? 1.976 38.594 18.719 1 96.06 444 GLY B O 1
ATOM 7508 N N . PHE B 1 445 ? 2.561 36.562 19.25 1 97.5 445 PHE B N 1
ATOM 7509 C CA . PHE B 1 445 ? 2.293 36.031 17.906 1 97.5 445 PHE B CA 1
ATOM 7510 C C . PHE B 1 445 ? 0.799 35.812 17.703 1 97.5 445 PHE B C 1
ATOM 7512 O O . PHE B 1 445 ? 0.066 35.562 18.656 1 97.5 445 PHE B O 1
ATOM 7519 N N . LYS B 1 446 ? 0.358 36 16.453 1 97.5 446 LYS B N 1
ATOM 7520 C CA . LYS B 1 446 ? -0.934 35.438 16.062 1 97.5 446 LYS B CA 1
ATOM 7521 C C . LYS B 1 446 ? -0.842 33.906 15.852 1 97.5 446 LYS B C 1
ATOM 7523 O O . LYS B 1 446 ? -0.087 33.438 15 1 97.5 446 LYS B O 1
ATOM 7528 N N . VAL B 1 447 ? -1.605 33.219 16.625 1 97.69 447 VAL B N 1
ATOM 7529 C CA . VAL B 1 447 ? -1.496 31.781 16.656 1 97.69 447 VAL B CA 1
ATOM 7530 C C . VAL B 1 447 ? -2.869 31.156 16.422 1 97.69 447 VAL B C 1
ATOM 7532 O O . VAL B 1 447 ? -3.885 31.672 16.891 1 97.69 447 VAL B O 1
ATOM 7535 N N . TYR B 1 448 ? -2.891 30.109 15.664 1 97.5 448 TYR B N 1
ATOM 7536 C CA . TYR B 1 448 ? -4.117 29.422 15.289 1 97.5 448 TYR B CA 1
ATOM 7537 C C . TYR B 1 448 ? -4.004 27.922 15.562 1 97.5 448 TYR B C 1
ATOM 7539 O O . TYR B 1 448 ? -2.916 27.422 15.859 1 97.5 448 TYR B O 1
ATOM 7547 N N . GLY B 1 449 ? -5.129 27.219 15.492 1 96 449 GLY B N 1
ATOM 7548 C CA . GLY B 1 449 ? -5.148 25.781 15.742 1 96 449 GLY B CA 1
ATOM 7549 C C . GLY B 1 449 ? -5.008 25.438 17.219 1 96 449 GLY B C 1
ATOM 7550 O O . GLY B 1 449 ? -5.273 26.266 18.078 1 96 449 GLY B O 1
ATOM 7551 N N . GLY B 1 450 ? -4.719 24.172 17.5 1 95.25 450 GLY B N 1
ATOM 7552 C CA . GLY B 1 450 ? -4.352 23.703 18.828 1 95.25 450 GLY B CA 1
ATOM 7553 C C . GLY B 1 450 ? -5.543 23.219 19.641 1 95.25 450 GLY B C 1
ATOM 7554 O O . GLY B 1 450 ? -5.379 22.469 20.594 1 95.25 450 GLY B O 1
ATOM 7555 N N . LYS B 1 451 ? -6.68 23.562 19.219 1 94.69 451 LYS B N 1
ATOM 7556 C CA . LYS B 1 451 ? -7.859 23.172 19.984 1 94.69 451 LYS B CA 1
ATOM 7557 C C . LYS B 1 451 ? -8.32 21.766 19.594 1 94.69 451 LYS B C 1
ATOM 7559 O O . LYS B 1 451 ? -8.602 20.938 20.453 1 94.69 451 LYS B O 1
ATOM 7564 N N . ASP B 1 452 ? -8.367 21.5 18.281 1 96.5 452 ASP B N 1
ATOM 7565 C CA . ASP B 1 452 ? -9 20.281 17.781 1 96.5 452 ASP B CA 1
ATOM 7566 C C . ASP B 1 452 ? -7.965 19.328 17.188 1 96.5 452 ASP B C 1
ATOM 7568 O O . ASP B 1 452 ? -8.305 18.234 16.734 1 96.5 452 ASP B O 1
ATOM 7572 N N . CYS B 1 453 ? -6.797 19.688 17.141 1 96.19 453 CYS B N 1
ATOM 7573 C CA . CYS B 1 453 ? -5.688 18.938 16.547 1 96.19 453 CYS B CA 1
ATOM 7574 C C . CYS B 1 453 ? -4.371 19.281 17.234 1 96.19 453 CYS B C 1
ATOM 7576 O O . CYS B 1 453 ? -4.188 20.406 17.703 1 96.19 453 CYS B O 1
ATOM 7578 N N . PRO B 1 454 ? -3.447 18.406 17.328 1 97.69 454 PRO B N 1
ATOM 7579 C CA . PRO B 1 454 ? -2.195 18.688 18.031 1 97.69 454 PRO B CA 1
ATOM 7580 C C . PRO B 1 454 ? -1.188 19.453 17.172 1 97.69 454 PRO B C 1
ATOM 7582 O O . PRO B 1 454 ? -0.009 19.094 17.125 1 97.69 454 PRO B O 1
ATOM 7585 N N . TYR B 1 455 ? -1.646 20.406 16.484 1 98.38 455 TYR B N 1
ATOM 7586 C CA . TYR B 1 455 ? -0.806 21.281 15.672 1 98.38 455 TYR B CA 1
ATOM 7587 C C . TYR B 1 455 ? -1.093 22.75 15.984 1 98.38 455 TYR B C 1
ATOM 7589 O O . TYR B 1 455 ? -2.254 23.156 16.062 1 98.38 455 TYR B O 1
ATOM 7597 N N . VAL B 1 456 ? -0.045 23.469 16.25 1 98.56 456 VAL B N 1
ATOM 7598 C CA . VAL B 1 456 ? -0.12 24.922 16.422 1 98.56 456 VAL B CA 1
ATOM 7599 C C . VAL B 1 456 ? 0.39 25.609 15.156 1 98.56 456 VAL B C 1
ATOM 7601 O O . VAL B 1 456 ? 1.47 25.281 14.656 1 98.56 456 VAL B O 1
ATOM 7604 N N . TRP B 1 457 ? -0.405 26.453 14.625 1 98.56 457 TRP B N 1
ATOM 7605 C CA . TRP B 1 457 ? -0.156 27.188 13.391 1 98.56 457 TRP B CA 1
ATOM 7606 C C . TRP B 1 457 ? 0.182 28.641 13.672 1 98.56 457 TRP B C 1
ATOM 7608 O O . TRP B 1 457 ? -0.7 29.438 14.008 1 98.56 457 TRP B O 1
ATOM 7618 N N . VAL B 1 458 ? 1.491 29.047 13.531 1 98.62 458 VAL B N 1
ATOM 7619 C CA . VAL B 1 458 ? 1.984 30.344 13.992 1 98.62 458 VAL B CA 1
ATOM 7620 C C . VAL B 1 458 ? 2.266 31.25 12.797 1 98.62 458 VAL B C 1
ATOM 7622 O O . VAL B 1 458 ? 2.947 30.844 11.852 1 98.62 458 VAL B O 1
ATOM 7625 N N . HIS B 1 459 ? 1.793 32.438 12.828 1 98.31 459 HIS B N 1
ATOM 7626 C CA . HIS B 1 459 ? 1.908 33.375 11.719 1 98.31 459 HIS B CA 1
ATOM 7627 C C . HIS B 1 459 ? 3.117 34.281 11.891 1 98.31 459 HIS B C 1
ATOM 7629 O O . HIS B 1 459 ? 3.303 34.875 12.953 1 98.31 459 HIS B O 1
ATOM 7635 N N . PHE B 1 460 ? 3.936 34.312 10.914 1 97.62 460 PHE B N 1
ATOM 7636 C CA . PHE B 1 460 ? 5.062 35.219 10.797 1 97.62 460 PHE B CA 1
ATOM 7637 C C . PHE B 1 460 ? 4.891 36.156 9.586 1 97.62 460 PHE B C 1
ATOM 7639 O O . PHE B 1 460 ? 5.539 35.938 8.555 1 97.62 460 PHE B O 1
ATOM 7646 N N . PRO B 1 461 ? 4.125 37.156 9.742 1 95.12 461 PRO B N 1
ATOM 7647 C CA . PRO B 1 461 ? 3.779 38 8.594 1 95.12 461 PRO B CA 1
ATOM 7648 C C . PRO B 1 461 ? 5.008 38.594 7.902 1 95.12 461 PRO B C 1
ATOM 7650 O O . PRO B 1 461 ? 5.891 39.156 8.562 1 95.12 461 PRO B O 1
ATOM 7653 N N . GLY B 1 462 ? 5.004 38.469 6.586 1 94.5 462 GLY B N 1
ATOM 7654 C CA . GLY B 1 462 ? 6.035 39.094 5.77 1 94.5 462 GLY B CA 1
ATOM 7655 C C . GLY B 1 462 ? 7.316 38.281 5.707 1 94.5 462 GLY B C 1
ATOM 7656 O O . GLY B 1 462 ? 8.258 38.656 5.004 1 94.5 462 GLY B O 1
ATOM 7657 N N . GLN B 1 463 ? 7.352 37.219 6.391 1 96.44 463 GLN B N 1
ATOM 7658 C CA . GLN B 1 463 ? 8.547 36.375 6.383 1 96.44 463 GLN B CA 1
ATOM 7659 C C . GLN B 1 463 ? 8.305 35.094 5.625 1 96.44 463 GLN B C 1
ATOM 7661 O O . GLN B 1 463 ? 7.199 34.562 5.645 1 96.44 463 GLN B O 1
ATOM 7666 N N . SER B 1 464 ? 9.344 34.625 5.031 1 95.62 464 SER B N 1
ATOM 7667 C CA . SER B 1 464 ? 9.297 33.312 4.371 1 95.62 464 SER B CA 1
ATOM 7668 C C . SER B 1 464 ? 9.211 32.188 5.387 1 95.62 464 SER B C 1
ATOM 7670 O O . SER B 1 464 ? 9.977 32.156 6.355 1 95.62 464 SER B O 1
ATOM 7672 N N . SER B 1 465 ? 8.289 31.25 5.102 1 96.5 465 SER B N 1
ATOM 7673 C CA . SER B 1 465 ? 8.133 30.094 5.992 1 96.5 465 SER B CA 1
ATOM 7674 C C . SER B 1 465 ? 9.453 29.344 6.164 1 96.5 465 SER B C 1
ATOM 7676 O O . SER B 1 465 ? 9.805 28.953 7.277 1 96.5 465 SER B O 1
ATOM 7678 N N . TRP B 1 466 ? 10.195 29.172 5.066 1 95.12 466 TRP B N 1
ATOM 7679 C CA . TRP B 1 466 ? 11.453 28.438 5.094 1 95.12 466 TRP B CA 1
ATOM 7680 C C . TRP B 1 466 ? 12.523 29.203 5.859 1 95.12 466 TRP B C 1
ATOM 7682 O O . TRP B 1 466 ? 13.336 28.609 6.57 1 95.12 466 TRP B O 1
ATOM 7692 N N . ASP B 1 467 ? 12.516 30.516 5.734 1 96.5 467 ASP B N 1
ATOM 7693 C CA . ASP B 1 467 ? 13.477 31.312 6.473 1 96.5 467 ASP B CA 1
ATOM 7694 C C . ASP B 1 467 ? 13.227 31.234 7.977 1 96.5 467 ASP B C 1
ATOM 7696 O O . ASP B 1 467 ? 14.172 31.125 8.766 1 96.5 467 ASP B O 1
ATOM 7700 N N . VAL B 1 468 ? 11.984 31.312 8.289 1 97.56 468 VAL B N 1
ATOM 7701 C CA . VAL B 1 468 ? 11.625 31.203 9.703 1 97.56 468 VAL B CA 1
ATOM 7702 C C . VAL B 1 468 ? 12.016 29.828 10.234 1 97.56 468 VAL B C 1
ATOM 7704 O O . VAL B 1 468 ? 12.586 29.719 11.328 1 97.56 468 VAL B O 1
ATOM 7707 N N . PHE B 1 469 ? 11.734 28.812 9.484 1 97.44 469 PHE B N 1
ATOM 7708 C CA . PHE B 1 469 ? 12.117 27.453 9.844 1 97.44 469 PHE B CA 1
ATOM 7709 C C . PHE B 1 469 ? 13.617 27.359 10.109 1 97.44 469 PHE B C 1
ATOM 7711 O O . PHE B 1 469 ? 14.039 26.844 11.148 1 97.44 469 PHE B O 1
ATOM 7718 N N . ASN B 1 470 ? 14.383 27.844 9.18 1 96.62 470 ASN B N 1
ATOM 7719 C CA . ASN B 1 470 ? 15.836 27.781 9.289 1 96.62 470 ASN B CA 1
ATOM 7720 C C . ASN B 1 470 ? 16.344 28.578 10.492 1 96.62 470 ASN B C 1
ATOM 7722 O O . ASN B 1 470 ? 17.25 28.141 11.188 1 96.62 470 ASN B O 1
ATOM 7726 N N . ASP B 1 471 ? 15.773 29.719 10.672 1 96.81 471 ASP B N 1
ATOM 7727 C CA . ASP B 1 471 ? 16.172 30.578 11.781 1 96.81 471 ASP B CA 1
ATOM 7728 C C . ASP B 1 471 ? 15.938 29.875 13.125 1 96.81 471 ASP B C 1
ATOM 7730 O O . ASP B 1 471 ? 16.812 29.891 13.992 1 96.81 471 ASP B O 1
ATOM 7734 N N . ILE B 1 472 ? 14.773 29.297 13.273 1 97.75 472 ILE B N 1
ATOM 7735 C CA . ILE B 1 472 ? 14.43 28.594 14.508 1 97.75 472 ILE B CA 1
ATOM 7736 C C . ILE B 1 472 ? 15.359 27.406 14.695 1 97.75 472 ILE B C 1
ATOM 7738 O O . ILE B 1 472 ? 15.883 27.172 15.781 1 97.75 472 ILE B O 1
ATOM 7742 N N . LEU B 1 473 ? 15.516 26.578 13.609 1 97.75 473 LEU B N 1
ATOM 7743 C CA . LEU B 1 473 ? 16.375 25.406 13.68 1 97.75 473 LEU B CA 1
ATOM 7744 C C . LEU B 1 473 ? 17.797 25.781 14.109 1 97.75 473 LEU B C 1
ATOM 7746 O O . LEU B 1 473 ? 18.344 25.188 15.039 1 97.75 473 LEU B O 1
ATOM 7750 N N . GLU B 1 474 ? 18.328 26.797 13.531 1 96.5 474 GLU B N 1
ATOM 7751 C CA . GLU B 1 474 ? 19.719 27.188 13.75 1 96.5 474 GLU B CA 1
ATOM 7752 C C . GLU B 1 474 ? 19.922 27.781 15.141 1 96.5 474 GLU B C 1
ATOM 7754 O O . GLU B 1 474 ? 20.938 27.547 15.797 1 96.5 474 GLU B O 1
ATOM 7759 N N . LYS B 1 475 ? 18.984 28.516 15.57 1 96.81 475 LYS B N 1
ATOM 7760 C CA . LYS B 1 475 ? 19.188 29.297 16.781 1 96.81 475 LYS B CA 1
ATOM 7761 C C . LYS B 1 475 ? 18.688 28.547 18.016 1 96.81 475 LYS B C 1
ATOM 7763 O O . LYS B 1 475 ? 19.078 28.859 19.141 1 96.81 475 LYS B O 1
ATOM 7768 N N . THR B 1 476 ? 17.781 27.609 17.766 1 97.62 476 THR B N 1
ATOM 7769 C CA . THR B 1 476 ? 17.172 26.984 18.938 1 97.62 476 THR B CA 1
ATOM 7770 C C . THR B 1 476 ? 17.391 25.469 18.906 1 97.62 476 THR B C 1
ATOM 7772 O O . THR B 1 476 ? 17.172 24.781 19.906 1 97.62 476 THR B O 1
ATOM 7775 N N . ASN B 1 477 ? 17.734 24.859 17.781 1 97.94 477 ASN B N 1
ATOM 7776 C CA . ASN B 1 477 ? 17.859 23.422 17.609 1 97.94 477 ASN B CA 1
ATOM 7777 C C . ASN B 1 477 ? 16.516 22.719 17.75 1 97.94 477 ASN B C 1
ATOM 7779 O O . ASN B 1 477 ? 16.453 21.578 18.219 1 97.94 477 ASN B O 1
ATOM 7783 N N . VAL B 1 478 ? 15.461 23.469 17.516 1 98.19 478 VAL B N 1
ATOM 7784 C CA . VAL B 1 478 ? 14.109 22.906 17.516 1 98.19 478 VAL B CA 1
ATOM 7785 C C . VAL B 1 478 ? 13.609 22.781 16.078 1 98.19 478 VAL B C 1
ATOM 7787 O O . VAL B 1 478 ? 13.68 23.75 15.297 1 98.19 478 VAL B O 1
ATOM 7790 N N . VAL B 1 479 ? 13.141 21.594 15.742 1 97.69 479 VAL B N 1
ATOM 7791 C CA . VAL B 1 479 ? 12.609 21.328 14.406 1 97.69 479 VAL B CA 1
ATOM 7792 C C . VAL B 1 479 ? 11.117 21.656 14.375 1 97.69 479 VAL B C 1
ATOM 7794 O O . VAL B 1 479 ? 10.344 21.109 15.164 1 97.69 479 VAL B O 1
ATOM 7797 N N . THR B 1 480 ? 10.695 22.562 13.594 1 97.94 480 THR B N 1
ATOM 7798 C CA . THR B 1 480 ? 9.312 22.844 13.234 1 97.94 480 THR B CA 1
ATOM 7799 C C . THR B 1 480 ? 9.039 22.469 11.781 1 97.94 480 THR B C 1
ATOM 7801 O O . THR B 1 480 ? 9.773 21.672 11.195 1 97.94 480 THR B O 1
ATOM 7804 N N . LEU B 1 481 ? 7.918 22.906 11.172 1 97.38 481 LEU B N 1
ATOM 7805 C CA . LEU B 1 481 ? 7.688 22.703 9.742 1 97.38 481 LEU B CA 1
ATOM 7806 C C . LEU B 1 481 ? 7.297 24.016 9.07 1 97.38 481 LEU B C 1
ATOM 7808 O O . LEU B 1 481 ? 6.449 24.766 9.578 1 97.38 481 LEU B O 1
ATOM 7812 N N . PRO B 1 482 ? 7.949 24.344 7.961 1 97.06 482 PRO B N 1
ATOM 7813 C CA . PRO B 1 482 ? 7.559 25.531 7.203 1 97.06 482 PRO B CA 1
ATOM 7814 C C . PRO B 1 482 ? 6.195 25.391 6.531 1 97.06 482 PRO B C 1
ATOM 7816 O O . PRO B 1 482 ? 5.949 24.406 5.832 1 97.06 482 PRO B O 1
ATOM 7819 N N . GLY B 1 483 ? 5.359 26.312 6.746 1 96.38 483 GLY B N 1
ATOM 7820 C CA . GLY B 1 483 ? 3.996 26.234 6.242 1 96.38 483 GLY B CA 1
ATOM 7821 C C . GLY B 1 483 ? 3.926 26.109 4.73 1 96.38 483 GLY B C 1
ATOM 7822 O O . GLY B 1 483 ? 3.014 25.484 4.199 1 96.38 483 GLY B O 1
ATOM 7823 N N . ASN B 1 484 ? 4.852 26.719 4.062 1 92.94 484 ASN B N 1
ATOM 7824 C CA . ASN B 1 484 ? 4.871 26.672 2.604 1 92.94 484 ASN B CA 1
ATOM 7825 C C . ASN B 1 484 ? 5.094 25.25 2.09 1 92.94 484 ASN B C 1
ATOM 7827 O O . ASN B 1 484 ? 4.785 24.953 0.938 1 92.94 484 ASN B O 1
ATOM 7831 N N . GLY B 1 485 ? 5.629 24.391 2.877 1 91.56 485 GLY B N 1
ATOM 7832 C CA . GLY B 1 485 ? 5.773 22.984 2.518 1 91.56 485 GLY B CA 1
ATOM 7833 C C . GLY B 1 485 ? 4.441 22.281 2.322 1 91.56 485 GLY B C 1
ATOM 7834 O O . GLY B 1 485 ? 4.379 21.234 1.674 1 91.56 485 GLY B O 1
ATOM 7835 N N . PHE B 1 486 ? 3.381 22.844 2.848 1 95.06 486 PHE B N 1
ATOM 7836 C CA . PHE B 1 486 ? 2.043 22.266 2.744 1 95.06 486 PHE B CA 1
ATOM 7837 C C . PHE B 1 486 ? 1.264 22.922 1.608 1 95.06 486 PHE B C 1
ATOM 7839 O O . PHE B 1 486 ? 0.075 22.641 1.427 1 95.06 486 PHE B O 1
ATOM 7846 N N . GLY B 1 487 ? 1.938 23.812 0.889 1 91 487 GLY B N 1
ATOM 7847 C CA . GLY B 1 487 ? 1.3 24.531 -0.208 1 91 487 GLY B CA 1
ATOM 7848 C C . GLY B 1 487 ? 1.34 26.031 -0.048 1 91 487 GLY B C 1
ATOM 7849 O O . GLY B 1 487 ? 1.739 26.547 1.002 1 91 487 GLY B O 1
ATOM 7850 N N . PRO B 1 488 ? 0.944 26.719 -1.044 1 90.81 488 PRO B N 1
ATOM 7851 C CA . PRO B 1 488 ? 1.104 28.172 -1.078 1 90.81 488 PRO B CA 1
ATOM 7852 C C . PRO B 1 488 ? 0.309 28.891 0.018 1 90.81 488 PRO B C 1
ATOM 7854 O O . PRO B 1 488 ? 0.735 29.922 0.521 1 90.81 488 PRO B O 1
ATOM 7857 N N . GLY B 1 489 ? -0.752 28.328 0.405 1 93.12 489 GLY B N 1
ATOM 7858 C CA . GLY B 1 489 ? -1.562 28.938 1.451 1 93.12 489 GLY B CA 1
ATOM 7859 C C . GLY B 1 489 ? -0.887 28.922 2.809 1 93.12 489 GLY B C 1
ATOM 7860 O O . GLY B 1 489 ? -1.341 29.594 3.74 1 93.12 489 GLY B O 1
ATOM 7861 N N . GLY B 1 490 ? 0.212 28.234 2.9 1 95.75 490 GLY B N 1
ATOM 7862 C CA . GLY B 1 490 ? 0.923 28.109 4.164 1 95.75 490 GLY B CA 1
ATOM 7863 C C . GLY B 1 490 ? 2.07 29.094 4.293 1 95.75 490 GLY B C 1
ATOM 7864 O O . GLY B 1 490 ? 2.75 29.141 5.32 1 95.75 490 GLY B O 1
ATOM 7865 N N . GLU B 1 491 ? 2.334 29.922 3.266 1 94.81 491 GLU B N 1
ATOM 7866 C CA . GLU B 1 491 ? 3.43 30.891 3.316 1 94.81 491 GLU B CA 1
ATOM 7867 C C . GLU B 1 491 ? 3.262 31.859 4.484 1 94.81 491 GLU B C 1
ATOM 7869 O O . GLU B 1 491 ? 2.152 32.312 4.758 1 94.81 491 GLU B O 1
ATOM 7874 N N . GLY B 1 492 ? 4.336 32.062 5.184 1 96.62 492 GLY B N 1
ATOM 7875 C CA . GLY B 1 492 ? 4.312 32.969 6.312 1 96.62 492 GLY B CA 1
ATOM 7876 C C . GLY B 1 492 ? 3.918 32.312 7.613 1 96.62 492 GLY B C 1
ATOM 7877 O O . GLY B 1 492 ? 3.717 33 8.625 1 96.62 492 GLY B O 1
ATOM 7878 N N . PHE B 1 493 ? 3.789 31 7.547 1 98.06 493 PHE B N 1
ATOM 7879 C CA . PHE B 1 493 ? 3.418 30.25 8.742 1 98.06 493 PHE B CA 1
ATOM 7880 C C . PHE B 1 493 ? 4.445 29.172 9.047 1 98.06 493 PHE B C 1
ATOM 7882 O O . PHE B 1 493 ? 5.215 28.766 8.172 1 98.06 493 PHE B O 1
ATOM 7889 N N . ILE B 1 494 ? 4.477 28.734 10.312 1 98.25 494 ILE B N 1
ATOM 7890 C CA . ILE B 1 494 ? 5.125 27.484 10.703 1 98.25 494 ILE B CA 1
ATOM 7891 C C . ILE B 1 494 ? 4.152 26.625 11.5 1 98.25 494 ILE B C 1
ATOM 7893 O O . ILE B 1 494 ? 3.246 27.156 12.156 1 98.25 494 ILE B O 1
ATOM 7897 N N . ARG B 1 495 ? 4.312 25.328 11.375 1 98.44 495 ARG B N 1
ATOM 7898 C CA . ARG B 1 495 ? 3.562 24.406 12.203 1 98.44 495 ARG B CA 1
ATOM 7899 C C . ARG B 1 495 ? 4.438 23.844 13.32 1 98.44 495 ARG B C 1
ATOM 7901 O O . ARG B 1 495 ? 5.57 23.422 13.078 1 98.44 495 ARG B O 1
ATOM 7908 N N . VAL B 1 496 ? 3.943 23.859 14.516 1 98.62 496 VAL B N 1
ATOM 7909 C CA . VAL B 1 496 ? 4.594 23.219 15.656 1 98.62 496 VAL B CA 1
ATOM 7910 C C . VAL B 1 496 ? 3.711 22.094 16.203 1 98.62 496 VAL B C 1
ATOM 7912 O O . VAL B 1 496 ? 2.537 22.312 16.5 1 98.62 496 VAL B O 1
ATOM 7915 N N . SER B 1 497 ? 4.27 20.953 16.328 1 98.19 497 SER B N 1
ATOM 7916 C CA . SER B 1 497 ? 3.521 19.766 16.688 1 98.19 497 SER B CA 1
ATOM 7917 C C . SER B 1 497 ? 3.471 19.562 18.188 1 98.19 497 SER B C 1
ATOM 7919 O O . SER B 1 497 ? 4.473 19.766 18.891 1 98.19 497 SER B O 1
ATOM 7921 N N . GLY B 1 498 ? 2.348 19.156 18.703 1 98.31 498 GLY B N 1
ATOM 7922 C CA . GLY B 1 498 ? 2.176 18.844 20.109 1 98.31 498 GLY B CA 1
ATOM 7923 C C . GLY B 1 498 ? 2.453 17.375 20.422 1 98.31 498 GLY B C 1
ATOM 7924 O O . GLY B 1 498 ? 2.268 16.938 21.562 1 98.31 498 GLY B O 1
ATOM 7925 N N . PHE B 1 499 ? 2.926 16.562 19.516 1 97.62 499 PHE B N 1
ATOM 7926 C CA . PHE B 1 499 ? 3.127 15.125 19.688 1 97.62 499 PHE B CA 1
ATOM 7927 C C . PHE B 1 499 ? 4.453 14.852 20.391 1 97.62 499 PHE B C 1
ATOM 7929 O O . PHE B 1 499 ? 4.832 13.695 20.578 1 97.62 499 PHE B O 1
ATOM 7936 N N . GLY B 1 500 ? 5.168 15.773 20.891 1 95.94 500 GLY B N 1
ATOM 7937 C CA . GLY B 1 500 ? 6.461 15.586 21.531 1 95.94 500 GLY B CA 1
ATOM 7938 C C . GLY B 1 500 ? 6.355 15.125 22.969 1 95.94 500 GLY B C 1
ATOM 7939 O O . GLY B 1 500 ? 5.273 15.172 23.562 1 95.94 500 GLY B O 1
ATOM 7940 N N . HIS B 1 501 ? 7.492 14.648 23.484 1 95.94 501 HIS B N 1
ATOM 7941 C CA . HIS B 1 501 ? 7.578 14.43 24.922 1 95.94 501 HIS B CA 1
ATOM 7942 C C . HIS B 1 501 ? 7.383 15.727 25.688 1 95.94 501 HIS B C 1
ATOM 7944 O O . HIS B 1 501 ? 7.852 16.781 25.266 1 95.94 501 HIS B O 1
ATOM 7950 N N . ARG B 1 502 ? 6.727 15.602 26.859 1 97.62 502 ARG B N 1
ATOM 7951 C CA . ARG B 1 502 ? 6.418 16.781 27.656 1 97.62 502 ARG B CA 1
ATOM 7952 C C . ARG B 1 502 ? 7.68 17.578 27.969 1 97.62 502 ARG B C 1
ATOM 7954 O O . ARG B 1 502 ? 7.699 18.812 27.812 1 97.62 502 ARG B O 1
ATOM 7961 N N . ASN B 1 503 ? 8.727 16.922 28.344 1 97.62 503 ASN B N 1
ATOM 7962 C CA . ASN B 1 503 ? 9.969 17.609 28.688 1 97.62 503 ASN B CA 1
ATOM 7963 C C . ASN B 1 503 ? 10.547 18.344 27.484 1 97.62 503 ASN B C 1
ATOM 7965 O O . ASN B 1 503 ? 11.086 19.453 27.625 1 97.62 503 ASN B O 1
ATOM 7969 N N . ASN B 1 504 ? 10.469 17.719 26.359 1 97.5 504 ASN B N 1
ATOM 7970 C CA . ASN B 1 504 ? 10.953 18.359 25.141 1 97.5 504 ASN B CA 1
ATOM 7971 C C . ASN B 1 504 ? 10.102 19.562 24.766 1 97.5 504 ASN B C 1
ATOM 7973 O O . ASN B 1 504 ? 10.625 20.578 24.297 1 97.5 504 ASN B O 1
ATOM 7977 N N . VAL B 1 505 ? 8.797 19.453 24.969 1 98.38 505 VAL B N 1
ATOM 7978 C CA . VAL B 1 505 ? 7.879 20.547 24.688 1 98.38 505 VAL B CA 1
ATOM 7979 C C . VAL B 1 505 ? 8.195 21.734 25.594 1 98.38 505 VAL B C 1
ATOM 7981 O O . VAL B 1 505 ? 8.312 22.859 25.125 1 98.38 505 VAL B O 1
ATOM 7984 N N . LEU B 1 506 ? 8.359 21.453 26.812 1 98.5 506 LEU B N 1
ATOM 7985 C CA . LEU B 1 506 ? 8.672 22.5 27.781 1 98.5 506 LEU B CA 1
ATOM 7986 C C . LEU B 1 506 ? 10 23.156 27.453 1 98.5 506 LEU B C 1
ATOM 7988 O O . LEU B 1 506 ? 10.109 24.391 27.453 1 98.5 506 LEU B O 1
ATOM 7992 N N . GLU B 1 507 ? 11.008 22.344 27.141 1 98.44 507 GLU B N 1
ATOM 7993 C CA . GLU B 1 507 ? 12.32 22.859 26.797 1 98.44 507 GLU B CA 1
ATOM 7994 C C . GLU B 1 507 ? 12.266 23.688 25.516 1 98.44 507 GLU B C 1
ATOM 7996 O O . GLU B 1 507 ? 12.875 24.75 25.422 1 98.44 507 GLU B O 1
ATOM 8001 N N . ALA B 1 508 ? 11.578 23.203 24.547 1 98.56 508 ALA B N 1
ATOM 8002 C CA . ALA B 1 508 ? 11.43 23.938 23.297 1 98.56 508 ALA B CA 1
ATOM 8003 C C . ALA B 1 508 ? 10.773 25.297 23.516 1 98.56 508 ALA B C 1
ATOM 8005 O O . ALA B 1 508 ? 11.195 26.297 22.938 1 98.56 508 ALA B O 1
ATOM 8006 N N . CYS B 1 509 ? 9.766 25.328 24.328 1 98.31 509 CYS B N 1
ATOM 8007 C CA . CYS B 1 509 ? 9.055 26.578 24.625 1 98.31 509 CYS B CA 1
ATOM 8008 C C . CYS B 1 509 ? 9.977 27.578 25.312 1 98.31 509 CYS B C 1
ATOM 8010 O O . CYS B 1 509 ? 9.906 28.781 25.047 1 98.31 509 CYS B O 1
ATOM 8012 N N . GLN B 1 510 ? 10.812 27.078 26.172 1 97.94 510 GLN B N 1
ATOM 8013 C CA . GLN B 1 510 ? 11.797 27.953 26.797 1 97.94 510 GLN B CA 1
ATOM 8014 C C . GLN B 1 510 ? 12.742 28.531 25.75 1 97.94 510 GLN B C 1
ATOM 8016 O O . GLN B 1 510 ? 13.086 29.719 25.812 1 97.94 510 GLN B O 1
ATOM 8021 N N . ARG B 1 511 ? 13.133 27.75 24.844 1 98 511 ARG B N 1
ATOM 8022 C CA . ARG B 1 511 ? 14.031 28.219 23.797 1 98 511 ARG B CA 1
ATOM 8023 C C . ARG B 1 511 ? 13.344 29.234 22.891 1 98 511 ARG B C 1
ATOM 8025 O O . ARG B 1 511 ? 13.969 30.203 22.453 1 98 511 ARG B O 1
ATOM 8032 N N . PHE B 1 512 ? 12.078 29.047 22.625 1 98.06 512 PHE B N 1
ATOM 8033 C CA . PHE B 1 512 ? 11.312 30.016 21.859 1 98.06 512 PHE B CA 1
ATOM 8034 C C . PHE B 1 512 ? 11.234 31.344 22.578 1 98.06 512 PHE B C 1
ATOM 8036 O O . PHE B 1 512 ? 11.383 32.406 21.969 1 98.06 512 PHE B O 1
ATOM 8043 N N . LYS B 1 513 ? 10.969 31.312 23.875 1 97.25 513 LYS B N 1
ATOM 8044 C CA . LYS B 1 513 ? 10.883 32.531 24.672 1 97.25 513 LYS B CA 1
ATOM 8045 C C . LYS B 1 513 ? 12.195 33.281 24.641 1 97.25 513 LYS B C 1
ATOM 8047 O O . LYS B 1 513 ? 12.203 34.531 24.578 1 97.25 513 LYS B O 1
ATOM 8052 N N . LYS B 1 514 ? 13.242 32.562 24.703 1 96.25 514 LYS B N 1
ATOM 8053 C CA . LYS B 1 514 ? 14.555 33.188 24.656 1 96.25 514 LYS B CA 1
ATOM 8054 C C . LYS B 1 514 ? 14.805 33.844 23.281 1 96.25 514 LYS B C 1
ATOM 8056 O O . LYS B 1 514 ? 15.391 34.906 23.188 1 96.25 514 LYS B O 1
ATOM 8061 N N . LEU B 1 515 ? 14.398 33.188 22.297 1 96.56 515 LEU B N 1
ATOM 8062 C CA . LEU B 1 515 ? 14.633 33.656 20.938 1 96.56 515 LEU B CA 1
ATOM 8063 C C . LEU B 1 515 ? 13.812 34.906 20.641 1 96.56 515 LEU B C 1
ATOM 8065 O O . LEU B 1 515 ? 14.305 35.812 20 1 96.56 515 LEU B O 1
ATOM 8069 N N . TYR B 1 516 ? 12.625 34.938 21.109 1 94.88 516 TYR B N 1
ATOM 8070 C CA . TYR B 1 516 ? 11.719 36 20.656 1 94.88 516 TYR B CA 1
ATOM 8071 C C . TYR B 1 516 ? 11.43 37 21.766 1 94.88 516 TYR B C 1
ATOM 8073 O O . TYR B 1 516 ? 10.695 37.969 21.562 1 94.88 516 TYR B O 1
ATOM 8081 N N . LYS B 1 517 ? 11.867 36.75 23.031 1 80.94 517 LYS B N 1
ATOM 8082 C CA . LYS B 1 517 ? 11.672 37.719 24.094 1 80.94 517 LYS B CA 1
ATOM 8083 C C . LYS B 1 517 ? 12.305 39.062 23.734 1 80.94 517 LYS B C 1
ATOM 8085 O O . LYS B 1 517 ? 13.414 39.094 23.203 1 80.94 517 LYS B O 1
ATOM 8090 N N . LEU B 1 518 ? 11.461 39.969 23.422 1 59.25 518 LEU B N 1
ATOM 8091 C CA . LEU B 1 518 ? 11.828 41.375 23.172 1 59.25 518 LEU B CA 1
ATOM 8092 C C . LEU B 1 518 ? 12.688 41.906 24.312 1 59.25 518 LEU B C 1
ATOM 8094 O O . LEU B 1 518 ? 12.5 41.531 25.469 1 59.25 518 LEU B O 1
ATOM 8098 N N . PRO B 1 519 ? 13.883 42.438 24.125 1 51.12 519 PRO B N 1
ATOM 8099 C CA . PRO B 1 519 ? 14.703 43.125 25.125 1 51.12 519 PRO B CA 1
ATOM 8100 C C . PRO B 1 519 ? 13.867 44 26.062 1 51.12 519 PRO B C 1
ATOM 8102 O O . PRO B 1 519 ? 12.969 44.688 25.609 1 51.12 519 PRO B O 1
ATOM 8105 N N . THR B 1 520 ? 13.383 43.438 27.25 1 45.12 520 THR B N 1
ATOM 8106 C CA . THR B 1 520 ? 12.828 44.375 28.219 1 45.12 520 THR B CA 1
ATOM 8107 C C . THR B 1 520 ? 13.633 45.688 28.219 1 45.12 520 THR B C 1
ATOM 8109 O O . THR B 1 520 ? 14.859 45.656 28.281 1 45.12 520 THR B O 1
ATOM 8112 N N . LYS B 1 521 ? 13.141 46.75 27.641 1 42.72 521 LYS B N 1
ATOM 8113 C CA . LYS B 1 521 ? 13.703 48.094 27.859 1 42.72 521 LYS B CA 1
ATOM 8114 C C . LYS B 1 521 ? 14.117 48.281 29.312 1 42.72 521 LYS B C 1
ATOM 8116 O O . LYS B 1 521 ? 13.297 48.156 30.219 1 42.72 521 LYS B O 1
ATOM 8121 N N . GLU B 1 522 ? 15.312 47.875 29.812 1 37.09 522 GLU B N 1
ATOM 8122 C CA . GLU B 1 522 ? 15.766 48.594 30.984 1 37.09 522 GLU B CA 1
ATOM 8123 C C . GLU B 1 522 ? 15.297 50.031 30.969 1 37.09 522 GLU B C 1
ATOM 8125 O O . GLU B 1 522 ? 15.57 50.781 30.016 1 37.09 522 GLU B O 1
ATOM 8130 N N . ALA B 1 523 ? 14.141 50.219 31.719 1 33.97 523 ALA B N 1
ATOM 8131 C CA . ALA B 1 523 ? 13.961 51.562 32.25 1 33.97 523 ALA B CA 1
ATOM 8132 C C . ALA B 1 523 ? 15.094 51.938 33.188 1 33.97 523 ALA B C 1
ATOM 8134 O O . ALA B 1 523 ? 15.477 51.156 34.062 1 33.97 523 ALA B O 1
#

Sequence (1046 aa):
MVQLGYHLQYTLQYVYDNDPVDVIGLVTHCDDLDLSTANGKPGKKIKSVLQDSKEMYYKERFAKLKKGVLIVNNAQEKIDTEAIATFEISYPQPSSRRSSMKISIVVYAAYRTQVSRNENIAKLQAGYLFPEIRKRVNAHKLKYPDAKMISLGLGDTTQPIPEVISSAMAKRALALSTIEGYSGYGAEKGETQLRSQLASTFYSSLGIDEDDIFVSDGAKCGISRIQALFGPNVTMAVQSPAYPAYVDSSVIMGQTGEFQKDVKKYETIEYMECTPENDFFPDLSKVSRTDVIFFCSPNNPTGYAASRDQLSQLVKFAKNNGSIIVYDSAYAMYASDDTPRSIFEIPGAKEVAIEIASFSKYAGFTGVRLGWTVVPKELKYSNGFSVATDYNRIVCTSFNGASNIAQAGGLACLSPEGLEAMHEMAGFYKENTQIILNTFKSLGFKVYGGKDCPYVWVHFPGQSSWDVFNDILEKTNVVTLPGNGFGPGGEGFIRVSGFGHRNNVLEACQRFKKLYKLPTKEAMVQLGYHLQYTLQYVYDNDPVDVIGLVTHCDDLDLSTANGKPGKKIKSVLQDSKEMYYKERFAKLKKGVLIVNNAQEKIDTEAIATFEISYPQPSSRRSSMKISIVVYAAYRTQVSRNENIAKLQAGYLFPEIRKRVNAHKLKYPDAKMISLGLGDTTQPIPEVISSAMAKRALALSTIEGYSGYGAEKGETQLRSQLASTFYSSLGIDEDDIFVSDGAKCGISRIQALFGPNVTMAVQSPAYPAYVDSSVIMGQTGEFQKDVKKYETIEYMECTPENDFFPDLSKVSRTDVIFFCSPNNPTGYAASRDQLSQLVKFAKNNGSIIVYDSAYAMYASDDTPRSIFEIPGAKEVAIEIASFSKYAGFTGVRLGWTVVPKELKYSNGFSVATDYNRIVCTSFNGASNIAQAGGLACLSPEGLEAMHEMAGFYKENTQIILNTFKSLGFKVYGGKDCPYVWVHFPGQSSWDVFNDILEKTNVVTLPGNGFGPGGEGFIRVSGFGHRNNVLEACQRFKKLYKLPTKEA

Nearest PDB structures (foldseek):
  3ei6-assembly1_B  TM=9.983E-01  e=1.666E-69  Arabidopsis thaliana
  3eia-assembly1_B  TM=9.978E-01  e=1.336E-69  Arabidopsis thaliana
  3ei8-assembly1_B  TM=9.977E-01  e=1.596E-68  Arabidopsis thaliana
  4fl0-assembly1_A  TM=9.807E-01  e=4.201E-61  Arabidopsis thaliana
  3qgu-assembly1_A  TM=9.777E-01  e=3.497E-58  Chlamydomonas reinhardtii

Radius of gyration: 32.46 Å; Cα contacts (8 Å, |Δi|>4): 2208; chains: 2; bounding box: 126×112×69 Å

Foldseek 3Di:
DQQQQWFWFWQFQQCDPNNGDGRTDGQGDQPPQLDQDDPDDDSDDPDPPPPDPDPPPPPPCVVVPHHDHDDDPCPPDPCVAFDFQFQFCQDDDVDPDRSTRTTGTRGGRHGDDPDDDDVLLVQDDPDQQVVVLVVVLVVLCVVPVPDDFFEQADQAFDDDFDPLLLVLLVVLVVLCVDPVSNDDFDFLQADQLLLQLCCCQQVNPLPFHSLQKRKFQAQLVVLLLVLVLVAQDWAEEEEVLADCSNVSSNSSRNNFAHQDPVLRDTHRYWYFFQAVVVVGAGPLVPTDDTQEYEEEAVGPPQQHGDALVSLLVVLVSCVVRVHAYEYEQAQLLLADDRGDSDSSVHPNNLQRYKYWYACCLQRVCVVVGMTMIGRHQNHADPVRHGSSVSSSVSSVVPPSHDDPSSSSSSSSCSDPVNVVVSSVSSVQLLVLQVLLQVLLVVLVWDWGHSRRGQKIKTFQPPDFLVVVQVVLCNQQSYHWGRLCSSPSSRTRIIIGGSSGDSVSSVSSSVSVCVVRVDPPPPD/DQQQQWQWFWQFQQCDPNNGDGRGDGQGDQPPQPQDDDPDDDPPDPDPPVPDDDPPVPPPCVVVPRHDHDHDHCPPDPCVAFDFQFQFCQDDDVDPDRSTRGTGTRGGRHGDDPDDDDVLLVQDDPDQQVVVLVVVLVVLCVVPVPDDFFEQADQAFDDDFDPLLLVLLVVLVVLCVDPVSNDDFDFLQADQLLLQLCCCQQVNPLPFGSLQKRKFQALLVVLLLVLVLVAQDWAEEEEVLADCSNVSSNSSRNNFAHQDPVLRDTHRYWYFFQAVVVVGQGPLVPTDDTQEYEEEAVGPPQQHGDALVSLLVVLVSCVVRVHAYEYEQQQLLLADDRGDSDSSVHPNNLQRYKYWYACCLQRVCVVVGMTMIGRHQNHADPVRHGSSVSSSVSSVVPPSHDDPSSSSSSSSCSDPVNVVVSSVSSVQLLVLQVLLQVLVVVLVWDWGHSRRGQKIKTFQPPDFLVVVQVVLCNQQSYHWGRLCSSPSSRTRIIIGGSSGDSVSSVSSSVSVCVVRVDPPPPD

InterPro domains:
  IPR004839 Aminotransferase, class I/classII, large domain [PF00155] (148-512)
  IPR015421 Pyridoxal phosphate-dependent transferase, major domain [G3DSA:3.40.640.10] (159-416)
  IPR015422 Pyridoxal phosphate-dependent transferase, small domain [G3DSA:3.90.1150.10] (129-513)
  IPR015424 Pyridoxal phosphate-dependent transferase [SSF53383] (130-512)
  IPR019942 LL-diaminopimelate aminotransferase/aminotransferase ALD1 [MF_01642] (116-515)
  IPR019942 LL-diaminopimelate aminotransferase/aminotransferase ALD1 [PTHR43144] (98-517)
  IPR019942 LL-diaminopimelate aminotransferase/aminotransferase ALD1 [TIGR03542] (116-514)